Protein AF-0000000083566100 (afdb_homodimer)

Radius of gyration: 30.52 Å; Cα contacts (8 Å, |Δi|>4): 3739; chains: 2; bounding box: 92×75×62 Å

Sequence (1078 aa):
MADPGVCPSIDEHLEPDADRATEAFQSAIDACADAGGGTVVVPSGEYEIGTIDLRSNVTLSLEAGATVSPAQEQSAYGDVYGPDGERPFVRAEGIENVTITGRGVFDGCGTDFHEMDEPLRGHSGESEHHPLIANAPHEARQGDDYLDPAVGTEEWPRAKSEFRPGPMFLLEDATNVRFEDVTLRDMPAWTISLHDCDDVGVHGVTIDNHMRIPNCDGISIMNSRDVRISDCSIRSCDDSITIGTRAESDGETTGVTVTNCTLASAACAIKFGSETYAPIRDCVFENCVIRDSNRGLGIQHRDAGDLENVLFSNIVVKTGLLPGPWWGKAEPIYVTSVPRDEETDLGRIRNVRFSNIVARSENGALVYAHEDADVAAVTLENVRVEIKDSPHADRVGGNVDLQPTAVEAPIAEREIAGIDCEGVRDLELRDIALEWGIDLPAYYANGIRCTDIEDLEIDGFSGRQAHEGANNAAVALRGVRTVSIRNSRARAGTGTFCSIEGTADERLFAGNDLADAETAIDSEGEYGFREYGNVPPAQMADPGVCPSIDEHLEPDADRATEAFQSAIDACADAGGGTVVVPSGEYEIGTIDLRSNVTLSLEAGATVSPAQEQSAYGDVYGPDGERPFVRAEGIENVTITGRGVFDGCGTDFHEMDEPLRGHSGESEHHPLIANAPHEARQGDDYLDPAVGTEEWPRAKSEFRPGPMFLLEDATNVRFEDVTLRDMPAWTISLHDCDDVGVHGVTIDNHMRIPNCDGISIMNSRDVRISDCSIRSCDDSITIGTRAESDGETTGVTVTNCTLASAACAIKFGSETYAPIRDCVFENCVIRDSNRGLGIQHRDAGDLENVLFSNIVVKTGLLPGPWWGKAEPIYVTSVPRDEETDLGRIRNVRFSNIVARSENGALVYAHEDADVAAVTLENVRVEIKDSPHADRVGGNVDLQPTAVEAPIAEREIAGIDCEGVRDLELRDIALEWGIDLPAYYANGIRCTDIEDLEIDGFSGRQAHEGANNAAVALRGVRTVSIRNSRARAGTGTFCSIEGTADERLFAGNDLADAETAIDSEGEYGFREYGNVPPAQ

Organism: NCBI:txid148449

Structure (mmCIF, N/CA/C/O backbone):
data_AF-0000000083566100-model_v1
#
loop_
_entity.id
_entity.type
_entity.pdbx_description
1 polymer 'Glycosyl hydrolase family 28'
#
loop_
_atom_site.group_PDB
_atom_site.id
_atom_site.type_symbol
_atom_site.label_atom_id
_atom_site.label_alt_id
_atom_site.label_comp_id
_atom_site.label_asym_id
_atom_site.label_entity_id
_atom_site.label_seq_id
_atom_site.pdbx_PDB_ins_code
_atom_site.Cartn_x
_atom_site.Cartn_y
_atom_site.Cartn_z
_atom_site.occupancy
_atom_site.B_iso_or_equiv
_atom_site.auth_seq_id
_atom_site.auth_comp_id
_atom_site.auth_asym_id
_atom_site.auth_atom_id
_atom_site.pdbx_PDB_model_num
ATOM 1 N N . MET A 1 1 ? -37.375 9.344 20.625 1 26.23 1 MET A N 1
ATOM 2 C CA . MET A 1 1 ? -36.562 9.805 19.516 1 26.23 1 MET A CA 1
ATOM 3 C C . MET A 1 1 ? -36 11.203 19.781 1 26.23 1 MET A C 1
ATOM 5 O O . MET A 1 1 ? -36.781 12.133 20.031 1 26.23 1 MET A O 1
ATOM 9 N N . ALA A 1 2 ? -34.844 11.32 20.266 1 33.25 2 ALA A N 1
ATOM 10 C CA . ALA A 1 2 ? -34.344 12.633 20.688 1 33.25 2 ALA A CA 1
ATOM 11 C C . ALA A 1 2 ? -34.469 13.648 19.562 1 33.25 2 ALA A C 1
ATOM 13 O O . ALA A 1 2 ? -34.406 13.289 18.375 1 33.25 2 ALA A O 1
ATOM 14 N N . ASP A 1 3 ? -35.062 14.617 19.656 1 38.72 3 ASP A N 1
ATOM 15 C CA . ASP A 1 3 ? -35.062 15.711 18.688 1 38.72 3 ASP A CA 1
ATOM 16 C C . ASP A 1 3 ? -33.688 15.828 18.031 1 38.72 3 ASP A C 1
ATOM 18 O O . ASP A 1 3 ? -32.656 15.977 18.703 1 38.72 3 ASP A O 1
ATOM 22 N N . PRO A 1 4 ? -33.406 15.195 16.875 1 50.5 4 PRO A N 1
ATOM 23 C CA . PRO A 1 4 ? -32.062 15.297 16.281 1 50.5 4 PRO A CA 1
ATOM 24 C C . PRO A 1 4 ? -31.438 16.688 16.453 1 50.5 4 PRO A C 1
ATOM 26 O O . PRO A 1 4 ? -32 17.672 15.945 1 50.5 4 PRO A O 1
ATOM 29 N N . GLY A 1 5 ? -31.078 17 17.594 1 54.94 5 GLY A N 1
ATOM 30 C CA . GLY A 1 5 ? -30.594 18.344 17.891 1 54.94 5 GLY A CA 1
ATOM 31 C C . GLY A 1 5 ? -29.5 18.812 16.953 1 54.94 5 GLY A C 1
ATOM 32 O O . GLY A 1 5 ? -28.797 18 16.359 1 54.94 5 GLY A O 1
ATOM 33 N N . VAL A 1 6 ? -29.734 19.953 16.188 1 70.31 6 VAL A N 1
ATOM 34 C CA . VAL A 1 6 ? -28.812 20.672 15.328 1 70.31 6 VAL A CA 1
ATOM 35 C C . VAL A 1 6 ? -27.547 21.031 16.109 1 70.31 6 VAL A C 1
ATOM 37 O O . VAL A 1 6 ? -27.625 21.531 17.234 1 70.31 6 VAL A O 1
ATOM 40 N N . CYS A 1 7 ? -26.484 20.438 15.719 1 85.62 7 CYS A N 1
ATOM 41 C CA . CYS A 1 7 ? -25.219 20.844 16.297 1 85.62 7 CYS A CA 1
ATOM 42 C C . CYS A 1 7 ? -25.047 22.359 16.25 1 85.62 7 CYS A C 1
ATOM 44 O O . CYS A 1 7 ? -25.344 23 15.234 1 85.62 7 CYS A O 1
ATOM 46 N N . PRO A 1 8 ? -24.625 22.906 17.359 1 83.12 8 PRO A N 1
ATOM 47 C CA . PRO A 1 8 ? -24.453 24.359 17.391 1 83.12 8 PRO A CA 1
ATOM 48 C C . PRO A 1 8 ? -23.203 24.828 16.656 1 83.12 8 PRO A C 1
ATOM 50 O O . PRO A 1 8 ? -22.281 24.031 16.438 1 83.12 8 PRO A O 1
ATOM 53 N N . SER A 1 9 ? -23.328 26.047 16.234 1 87.25 9 SER A N 1
ATOM 54 C CA . SER A 1 9 ? -22.109 26.75 15.828 1 87.25 9 SER A CA 1
ATOM 55 C C . SER A 1 9 ? -21.344 27.266 17.031 1 87.25 9 SER A C 1
ATOM 57 O O . SER A 1 9 ? -21.922 27.562 18.078 1 87.25 9 SER A O 1
ATOM 59 N N . ILE A 1 10 ? -20.078 27.391 16.875 1 88.38 10 ILE A N 1
ATOM 60 C CA . ILE A 1 10 ? -19.219 27.766 18 1 88.38 10 ILE A CA 1
ATOM 61 C C . ILE A 1 10 ? -19.609 29.156 18.5 1 88.38 10 ILE A C 1
ATOM 63 O O . ILE A 1 10 ? -19.578 29.422 19.703 1 88.38 10 ILE A O 1
ATOM 67 N N . ASP A 1 11 ? -20.031 29.969 17.531 1 84.19 11 ASP A N 1
ATOM 68 C CA . ASP A 1 11 ? -20.328 31.359 17.891 1 84.19 11 ASP A CA 1
ATOM 69 C C . ASP A 1 11 ? -21.547 31.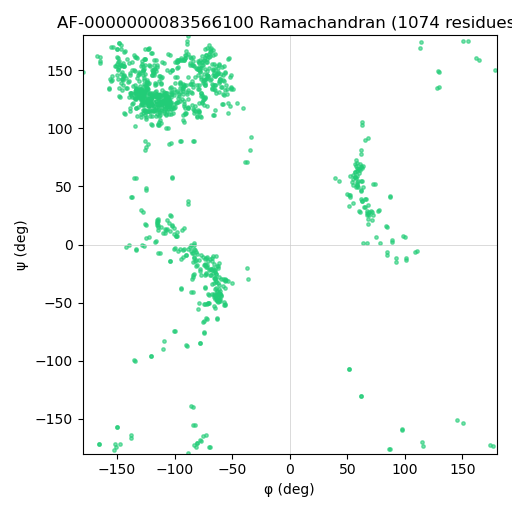422 18.812 1 84.19 11 ASP A C 1
ATOM 71 O O . ASP A 1 11 ? -21.688 32.375 19.594 1 84.19 11 ASP A O 1
ATOM 75 N N . GLU A 1 12 ? -22.328 30.422 18.766 1 83.94 12 GLU A N 1
ATOM 76 C CA . GLU A 1 12 ? -23.516 30.375 19.625 1 83.94 12 GLU A CA 1
ATOM 77 C C . GLU A 1 12 ? -23.125 30.109 21.062 1 83.94 12 GLU A C 1
ATOM 79 O O . GLU A 1 12 ? -23.922 30.344 21.984 1 83.94 12 GLU A O 1
ATOM 84 N N . HIS A 1 13 ? -21.859 29.719 21.266 1 84.25 13 HIS A N 1
ATOM 85 C CA . HIS A 1 13 ? -21.422 29.359 22.609 1 84.25 13 HIS A CA 1
ATOM 86 C C . HIS A 1 13 ? -20.328 30.297 23.109 1 84.25 13 HIS A C 1
ATOM 88 O O . HIS A 1 13 ? -19.781 30.094 24.203 1 84.25 13 HIS A O 1
ATOM 94 N N . LEU A 1 14 ? -20.016 31.266 22.281 1 85.44 14 LEU A N 1
ATOM 95 C CA . LEU A 1 14 ? -19 32.219 22.703 1 85.44 14 LEU A CA 1
ATOM 96 C C . LEU A 1 14 ? -19.547 33.156 23.766 1 85.44 14 LEU A C 1
ATOM 98 O O . LEU A 1 14 ? -20.609 33.75 23.594 1 85.44 14 LEU A O 1
ATOM 102 N N . GLU A 1 15 ? -18.844 33.219 24.859 1 82.94 15 GLU A N 1
ATOM 103 C CA . GLU A 1 15 ? -19.188 34.188 25.875 1 82.94 15 GLU A CA 1
ATOM 104 C C . GLU A 1 15 ? -18.469 35.5 25.625 1 82.94 15 GLU A C 1
ATOM 106 O O . GLU A 1 15 ? -17.266 35.531 25.375 1 82.94 15 GLU A O 1
ATOM 111 N N . PRO A 1 16 ? -19.203 36.562 25.625 1 73.81 16 PRO A N 1
ATOM 112 C CA . PRO A 1 16 ? -18.641 37.875 25.328 1 73.81 16 PRO A CA 1
ATOM 113 C C . PRO A 1 16 ? -17.438 38.219 26.203 1 73.81 16 PRO A C 1
ATOM 115 O O . PRO A 1 16 ? -16.484 38.812 25.734 1 73.81 16 PRO A O 1
ATOM 118 N N . ASP A 1 17 ? -17.438 37.719 27.438 1 74.19 17 ASP A N 1
ATOM 119 C CA . ASP A 1 17 ? -16.375 38.156 28.359 1 74.19 17 ASP A CA 1
ATOM 120 C C . ASP A 1 17 ? -15.281 37.094 28.453 1 74.19 17 ASP A C 1
ATOM 122 O O . ASP A 1 17 ? -14.328 37.25 29.219 1 74.19 17 ASP A O 1
ATOM 126 N N . ALA A 1 18 ? -15.445 36.188 27.594 1 78 18 ALA A N 1
ATOM 127 C CA . ALA A 1 18 ? -14.461 35.125 27.719 1 78 18 ALA A CA 1
ATOM 128 C C . ALA A 1 18 ? -13.172 35.5 26.984 1 78 18 ALA A C 1
ATOM 130 O O . ALA A 1 18 ? -13.211 36 25.859 1 78 18 ALA A O 1
ATOM 131 N N . ASP A 1 19 ? -12.039 35.219 27.594 1 80.69 19 ASP A N 1
ATOM 132 C CA . ASP A 1 19 ? -10.727 35.5 27 1 80.69 19 ASP A CA 1
ATOM 133 C C . ASP A 1 19 ? -10.383 34.469 25.938 1 80.69 19 ASP A C 1
ATOM 135 O O . ASP A 1 19 ? -9.625 34.75 25 1 80.69 19 ASP A O 1
ATOM 139 N N . ARG A 1 20 ? -10.992 33.312 26.141 1 92.44 20 ARG A N 1
ATOM 140 C CA . ARG A 1 20 ? -10.695 32.219 25.234 1 92.44 20 ARG A CA 1
ATOM 141 C C . ARG A 1 20 ? -11.969 31.516 24.797 1 92.44 20 ARG A C 1
ATOM 143 O O . ARG A 1 20 ? -13.023 31.672 25.406 1 92.44 20 ARG A O 1
ATOM 150 N N . ALA A 1 21 ? -11.773 30.812 23.703 1 95.69 21 ALA A N 1
ATOM 151 C CA . ALA A 1 21 ? -12.945 30.141 23.141 1 95.69 21 ALA A CA 1
ATOM 152 C C . ALA A 1 21 ? -12.992 28.672 23.578 1 95.69 21 ALA A C 1
ATOM 154 O O . ALA A 1 21 ? -13.805 27.891 23.062 1 95.69 21 ALA A O 1
ATOM 155 N N . THR A 1 22 ? -12.156 28.312 24.516 1 95.44 22 THR A N 1
ATOM 156 C CA . THR A 1 22 ? -12.023 26.906 24.906 1 95.44 22 THR A CA 1
ATOM 157 C C . THR A 1 22 ? -13.375 26.344 25.344 1 95.44 22 THR A C 1
ATOM 159 O O . THR A 1 22 ? -13.797 25.297 24.844 1 95.44 22 THR A O 1
ATOM 162 N N . GLU A 1 23 ? -14.039 27.047 26.203 1 94.94 23 GLU A N 1
ATOM 163 C CA . GLU A 1 23 ? -15.305 26.562 26.734 1 94.94 23 GLU A CA 1
ATOM 164 C C . GLU A 1 23 ? -16.375 26.516 25.656 1 94.94 23 GLU A C 1
ATOM 166 O O . GLU A 1 23 ? -17.234 25.625 25.641 1 94.94 23 GLU A O 1
ATOM 171 N N . ALA A 1 24 ? -16.297 27.438 24.766 1 95.56 24 ALA A N 1
ATOM 172 C CA . ALA A 1 24 ? -17.266 27.469 23.672 1 95.56 24 ALA A CA 1
ATOM 173 C C . ALA A 1 24 ? -17.094 26.25 22.766 1 95.56 24 ALA A C 1
ATOM 175 O O . ALA A 1 24 ? -18.078 25.609 22.375 1 95.56 24 ALA A O 1
ATOM 176 N N . PHE A 1 25 ? -15.914 25.969 22.453 1 96.94 25 PHE A N 1
ATOM 177 C CA . PHE A 1 25 ? -15.641 24.797 21.625 1 96.94 25 PHE A CA 1
ATOM 178 C C . PHE A 1 25 ? -16.109 23.516 22.328 1 96.94 25 PHE A C 1
ATOM 180 O O . PHE A 1 25 ? -16.844 22.719 21.75 1 96.94 25 PHE A O 1
ATOM 187 N N . GLN A 1 26 ? -15.711 23.406 23.594 1 96.44 26 GLN A N 1
ATOM 188 C CA . GLN A 1 26 ? -16.016 22.172 24.312 1 96.44 26 GLN A CA 1
ATOM 189 C C . GLN A 1 26 ? -17.531 22 24.469 1 96.44 26 GLN A C 1
ATOM 191 O O . GLN A 1 26 ? -18.047 20.891 24.281 1 96.44 26 GLN A O 1
ATOM 196 N N . SER A 1 27 ? -18.172 23.047 24.797 1 95.81 27 SER A N 1
ATOM 197 C CA . SER A 1 27 ? -19.609 22.984 25 1 95.81 27 SER A CA 1
ATOM 198 C C . SER A 1 27 ? -20.344 22.641 23.703 1 95.81 27 SER A C 1
ATOM 200 O O . SER A 1 27 ? -21.312 21.875 23.719 1 95.81 27 SER A O 1
ATOM 202 N N . ALA A 1 28 ? -19.859 23.188 22.625 1 96.06 28 ALA A N 1
ATOM 203 C CA . ALA A 1 28 ? -20.469 22.906 21.344 1 96.06 28 ALA A CA 1
ATOM 204 C C . ALA A 1 28 ? -20.266 21.453 20.938 1 96.06 28 ALA A C 1
ATOM 206 O O . ALA A 1 28 ? -21.188 20.781 20.469 1 96.06 28 ALA A O 1
ATOM 207 N N . ILE A 1 29 ? -19.109 20.953 21.141 1 97.19 29 ILE A N 1
ATOM 208 C CA . ILE A 1 29 ? -18.781 19.562 20.828 1 97.19 29 ILE A CA 1
ATOM 209 C C . ILE A 1 29 ? -19.609 18.625 21.703 1 97.19 29 ILE A C 1
ATOM 211 O O . ILE A 1 29 ? -20.203 17.672 21.188 1 97.19 29 ILE A O 1
ATOM 215 N N . ASP A 1 30 ? -19.656 18.953 22.984 1 96.88 30 ASP A N 1
ATOM 216 C CA . ASP A 1 30 ? -20.422 18.141 23.906 1 96.88 30 ASP A CA 1
ATOM 217 C C . ASP A 1 30 ? -21.906 18.125 23.547 1 96.88 30 ASP A C 1
ATOM 219 O O . ASP A 1 30 ? -22.531 17.062 23.516 1 96.88 30 ASP A O 1
ATOM 223 N N . ALA A 1 31 ? -22.391 19.297 23.25 1 95.62 31 ALA A N 1
ATOM 224 C CA . ALA A 1 31 ? -23.812 19.406 22.906 1 95.62 31 ALA A CA 1
ATOM 225 C C . ALA A 1 31 ? -24.125 18.594 21.641 1 95.62 31 ALA A C 1
ATOM 227 O O . ALA A 1 31 ? -25.141 17.922 21.562 1 95.62 31 ALA A O 1
ATOM 228 N N . CYS A 1 32 ? -23.25 18.734 20.719 1 95.88 32 CYS A N 1
ATOM 229 C CA . CYS A 1 32 ? -23.422 18.016 19.469 1 95.88 32 CYS A CA 1
ATOM 230 C C . CYS A 1 32 ? -23.406 16.5 19.703 1 95.88 32 CYS A C 1
ATOM 232 O O . CYS A 1 32 ? -24.281 15.781 19.219 1 95.88 32 CYS A O 1
ATOM 234 N N . ALA A 1 33 ? -22.406 16.016 20.422 1 96.12 33 ALA A N 1
ATOM 235 C CA . ALA A 1 33 ? -22.297 14.586 20.703 1 96.12 33 ALA A CA 1
ATOM 236 C C . ALA A 1 33 ? -23.516 14.078 21.484 1 96.12 33 ALA A C 1
ATOM 238 O O . ALA A 1 33 ? -24.031 13.008 21.188 1 96.12 33 ALA A O 1
ATOM 239 N N . ASP A 1 34 ? -23.938 14.875 22.469 1 95.25 34 ASP A N 1
ATOM 240 C CA . ASP A 1 34 ? -25.078 14.5 23.297 1 95.25 34 ASP A CA 1
ATOM 241 C C . ASP A 1 34 ? -26.359 14.422 22.469 1 95.25 34 ASP A C 1
ATOM 243 O O . ASP A 1 34 ? -27.281 13.688 22.797 1 95.25 34 ASP A O 1
ATOM 247 N N . ALA A 1 35 ? -26.312 15.18 21.391 1 93.44 35 ALA A N 1
ATOM 248 C CA . ALA A 1 35 ? -27.484 15.203 20.5 1 93.44 35 ALA A CA 1
ATOM 249 C C . ALA A 1 35 ? -27.422 14.062 19.484 1 93.44 35 ALA A C 1
ATOM 251 O O . ALA A 1 35 ? -28.281 13.953 18.625 1 93.44 35 ALA A O 1
ATOM 252 N N . GLY A 1 36 ? -26.406 13.289 19.531 1 93.5 36 GLY A N 1
ATOM 253 C CA . GLY A 1 36 ? -26.297 12.133 18.656 1 93.5 36 GLY A CA 1
ATOM 254 C C . GLY A 1 36 ? -25.25 12.305 17.562 1 93.5 36 GLY A C 1
ATOM 255 O O . GLY A 1 36 ? -25.031 11.391 16.766 1 93.5 36 GLY A O 1
ATOM 256 N N . GLY A 1 37 ? -24.703 13.531 17.5 1 94.75 37 GLY A N 1
ATOM 257 C CA . GLY A 1 37 ? -23.641 13.789 16.531 1 94.75 37 GLY A CA 1
ATOM 258 C C . GLY A 1 37 ? -24.047 14.773 15.453 1 94.75 37 GLY A C 1
ATOM 259 O O . GLY A 1 37 ? -25.203 15.219 15.414 1 94.75 37 GLY A O 1
ATOM 260 N N . GLY A 1 38 ? -23.109 15.133 14.641 1 94.94 38 GLY A N 1
ATOM 261 C CA . GLY A 1 38 ? -23.344 16.109 13.594 1 94.94 38 GLY A CA 1
ATOM 262 C C . GLY A 1 38 ? -22.141 17 13.328 1 94.94 38 GLY A C 1
ATOM 263 O O . GLY A 1 38 ? -21 16.547 13.406 1 94.94 38 GLY A O 1
ATOM 264 N N . THR A 1 39 ? -22.484 18.266 12.852 1 95.12 39 THR A N 1
ATOM 265 C CA . THR A 1 39 ? -21.422 19.172 12.461 1 95.12 39 THR A CA 1
ATOM 266 C C . THR A 1 39 ? -21.406 20.406 13.344 1 95.12 39 THR A C 1
ATOM 268 O O . THR A 1 39 ? -22.406 21.125 13.438 1 95.12 39 THR A O 1
ATOM 271 N N . VAL A 1 40 ? -20.328 20.531 14.023 1 96.38 40 VAL A N 1
ATOM 272 C CA . VAL A 1 40 ? -20.062 21.797 14.719 1 96.38 40 VAL A CA 1
ATOM 273 C C . VAL A 1 40 ? -19.328 22.75 13.781 1 96.38 40 VAL A C 1
ATOM 275 O O . VAL A 1 40 ? -18.219 22.484 13.344 1 96.38 40 VAL A O 1
ATOM 278 N N . VAL A 1 41 ? -19.938 23.859 13.508 1 96.69 41 VAL A N 1
ATOM 279 C CA . VAL A 1 41 ? -19.375 24.828 12.578 1 96.69 41 VAL A CA 1
ATOM 280 C C . VAL A 1 41 ? -18.547 25.859 13.336 1 96.69 41 VAL A C 1
ATOM 282 O O . VAL A 1 41 ? -18.953 26.344 14.398 1 96.69 41 VAL A O 1
ATOM 285 N N . VAL A 1 42 ? -17.375 26.156 12.844 1 97.06 42 VAL A N 1
ATOM 286 C CA . VAL A 1 42 ? -16.547 27.266 13.312 1 97.06 42 VAL A CA 1
ATOM 287 C C . VAL A 1 42 ? -16.578 28.406 12.289 1 97.06 42 VAL A C 1
ATOM 289 O O . VAL A 1 42 ? -15.836 28.375 11.305 1 97.06 42 VAL A O 1
ATOM 292 N N . PRO A 1 43 ? -17.359 29.359 12.562 1 96.62 43 PRO A N 1
ATOM 293 C CA . PRO A 1 43 ? -17.469 30.453 11.586 1 96.62 43 PRO A CA 1
ATOM 294 C C . PRO A 1 43 ? -16.203 31.281 11.484 1 96.62 43 PRO A C 1
ATOM 296 O O . PRO A 1 43 ? -15.289 31.156 12.312 1 96.62 43 PRO A O 1
ATOM 299 N N . SER A 1 44 ? -16.188 32.156 10.43 1 96.38 44 SER A N 1
ATOM 300 C CA . SER A 1 44 ? -15.055 33.062 10.258 1 96.38 44 SER A CA 1
ATOM 301 C C . SER A 1 44 ? -14.805 33.875 11.523 1 96.38 44 SER A C 1
ATOM 303 O O . SER A 1 44 ? -15.742 34.312 12.18 1 96.38 44 SER A O 1
ATOM 305 N N . GLY A 1 45 ? -13.562 33.938 11.883 1 95.75 45 GLY A N 1
ATOM 306 C CA . GLY A 1 45 ? -13.164 34.625 13.102 1 95.75 45 GLY A CA 1
ATOM 307 C C . GLY A 1 45 ? -11.875 34.125 13.688 1 95.75 45 GLY A C 1
ATOM 308 O O . GLY A 1 45 ? -11.234 33.219 13.109 1 95.75 45 GLY A O 1
ATOM 309 N N . GLU A 1 46 ? -11.469 34.812 14.727 1 95.75 46 GLU A N 1
ATOM 310 C CA . GLU A 1 46 ? -10.281 34.406 15.469 1 95.75 46 GLU A CA 1
ATOM 311 C C . GLU A 1 46 ? -10.664 33.75 16.797 1 95.75 46 GLU A C 1
ATOM 313 O O . GLU A 1 46 ? -11.398 34.344 17.594 1 95.75 46 GLU A O 1
ATOM 318 N N . TYR A 1 47 ? -10.141 32.562 17 1 96.69 47 TYR A N 1
ATOM 319 C CA . TYR A 1 47 ? -10.469 31.797 18.203 1 96.69 47 TYR A CA 1
ATOM 320 C C . TYR A 1 47 ? -9.203 31.328 18.906 1 96.69 47 TYR A C 1
ATOM 322 O O . TYR A 1 47 ? -8.336 30.703 18.297 1 96.69 47 TYR A O 1
ATOM 330 N N . GLU A 1 48 ? -9.109 31.672 20.172 1 96.5 48 GLU A N 1
ATOM 331 C CA . GLU A 1 48 ? -8.023 31.156 21 1 96.5 48 GLU A CA 1
ATOM 332 C C . GLU A 1 48 ? -8.516 30.031 21.922 1 96.5 48 GLU A C 1
ATOM 334 O O . GLU A 1 48 ? -9.531 30.172 22.594 1 96.5 48 GLU A O 1
ATOM 339 N N . ILE A 1 49 ? -7.77 28.906 21.875 1 96.81 49 ILE A N 1
ATOM 340 C CA . ILE A 1 49 ? -8.234 27.797 22.703 1 96.81 49 ILE A CA 1
ATOM 341 C C . ILE A 1 49 ? -7.051 27.188 23.453 1 96.81 49 ILE A C 1
ATOM 343 O O . ILE A 1 49 ? -5.906 27.297 23.016 1 96.81 49 ILE A O 1
ATOM 347 N N . GLY A 1 50 ? -7.34 26.641 24.672 1 96.31 50 GLY A N 1
ATOM 348 C CA . GLY A 1 50 ? -6.488 25.609 25.25 1 96.31 50 GLY A CA 1
ATOM 349 C C . GLY A 1 50 ? -6.832 24.203 24.75 1 96.31 50 GLY A C 1
ATOM 350 O O . GLY A 1 50 ? -7.141 24.016 23.578 1 96.31 50 GLY A O 1
ATOM 351 N N . THR A 1 51 ? -6.793 23.219 25.703 1 96.88 51 THR A N 1
ATOM 352 C CA . THR A 1 51 ? -7.09 21.859 25.297 1 96.88 51 THR A CA 1
ATOM 353 C C . THR A 1 51 ? -8.594 21.656 25.125 1 96.88 51 THR A C 1
ATOM 355 O O . THR A 1 51 ? -9.383 22.062 25.984 1 96.88 51 THR A O 1
ATOM 358 N N . ILE A 1 52 ? -8.961 21.125 24.047 1 96.75 52 ILE A N 1
ATOM 359 C CA . ILE A 1 52 ? -10.336 20.641 23.891 1 96.75 52 ILE A CA 1
ATOM 360 C C . ILE A 1 52 ? -10.328 19.156 23.562 1 96.75 52 ILE A C 1
ATOM 362 O O . ILE A 1 52 ? -9.359 18.641 23.016 1 96.75 52 ILE A O 1
ATOM 366 N N . ASP A 1 53 ? -11.406 18.469 23.906 1 97.38 53 ASP A N 1
ATOM 367 C CA . ASP A 1 53 ? -11.562 17.031 23.672 1 97.38 53 ASP A CA 1
ATOM 368 C C . ASP A 1 53 ? -12.656 16.766 22.641 1 97.38 53 ASP A C 1
ATOM 370 O O . ASP A 1 53 ? -13.812 17.172 22.844 1 97.38 53 ASP A O 1
ATOM 374 N N . LEU A 1 54 ? -12.297 16.094 21.609 1 9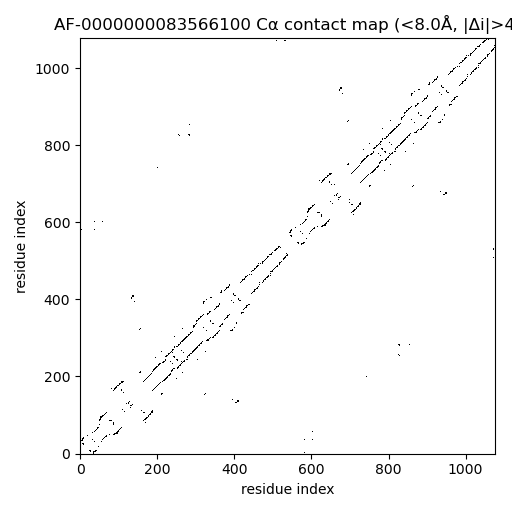7.88 54 LEU A N 1
ATOM 375 C CA . LEU A 1 54 ? -13.281 15.672 20.625 1 97.88 54 LEU A CA 1
ATOM 376 C C . LEU A 1 54 ? -14.141 14.531 21.172 1 97.88 54 LEU A C 1
ATOM 378 O O . LEU A 1 54 ? -13.75 13.852 22.125 1 97.88 54 LEU A O 1
ATOM 382 N N . ARG A 1 55 ? -15.266 14.352 20.484 1 97.75 55 ARG A N 1
ATOM 383 C CA . ARG A 1 55 ? -16.188 13.273 20.828 1 97.75 55 ARG A CA 1
ATOM 384 C C . ARG A 1 55 ? -16.625 12.516 19.578 1 97.75 55 ARG A C 1
ATOM 386 O O . ARG A 1 55 ? -16.531 13.031 18.469 1 97.75 55 ARG A O 1
ATOM 393 N N . SER A 1 56 ? -17.125 11.297 19.875 1 97.81 56 SER A N 1
ATOM 394 C CA . SER A 1 56 ? -17.562 10.445 18.781 1 97.81 56 SER A CA 1
ATOM 395 C C . SER A 1 56 ? -18.688 11.109 17.969 1 97.81 56 SER A C 1
ATOM 397 O O . SER A 1 56 ? -19.516 11.812 18.531 1 97.81 56 SER A O 1
ATOM 399 N N . ASN A 1 57 ? -18.641 10.938 16.656 1 97.38 57 ASN A N 1
ATOM 400 C CA . ASN A 1 57 ? -19.688 11.352 15.719 1 97.38 57 ASN A CA 1
ATOM 401 C C . ASN A 1 57 ? -19.75 12.867 15.586 1 97.38 57 ASN A C 1
ATOM 403 O O . ASN A 1 57 ? -20.797 13.43 15.305 1 97.38 57 ASN A O 1
ATOM 407 N N . VAL A 1 58 ? -18.625 13.5 15.781 1 96.81 58 VAL A N 1
ATOM 408 C CA . VAL A 1 58 ? -18.609 14.953 15.633 1 96.81 58 VAL A CA 1
ATOM 409 C C . VAL A 1 58 ? -17.719 15.344 14.461 1 96.81 58 VAL A C 1
ATOM 411 O O . VAL A 1 58 ? -16.594 14.844 14.336 1 96.81 58 VAL A O 1
ATOM 414 N N . THR A 1 59 ? -18.25 16.141 13.602 1 97.06 59 THR A N 1
ATOM 415 C CA . THR A 1 59 ? -17.484 16.828 12.57 1 97.06 59 THR A CA 1
ATOM 416 C C . THR A 1 59 ? -17.219 18.281 12.969 1 97.06 59 THR A C 1
ATOM 418 O O . THR A 1 59 ? -18.172 19.031 13.234 1 97.06 59 THR A O 1
ATOM 421 N N . LEU A 1 60 ? -16 18.578 13.109 1 97.5 60 LEU A N 1
ATOM 422 C CA . LEU A 1 60 ? -15.617 19.969 13.305 1 97.5 60 LEU A CA 1
ATOM 423 C C . LEU A 1 60 ? -15.289 20.641 11.977 1 97.5 60 LEU A C 1
ATOM 425 O O . LEU A 1 60 ? -14.266 20.328 11.352 1 97.5 60 LEU A O 1
ATOM 429 N N . SER A 1 61 ? -16.125 21.609 11.531 1 97.56 61 SER A N 1
ATOM 430 C CA . SER A 1 61 ? -16 22.219 10.219 1 97.56 61 SER A CA 1
ATOM 431 C C . SER A 1 61 ? -15.586 23.688 10.328 1 97.56 61 SER A C 1
ATOM 433 O O . SER A 1 61 ? -16.375 24.531 10.758 1 97.56 61 SER A O 1
ATOM 435 N N . LEU A 1 62 ? -14.414 23.984 9.867 1 98.19 62 LEU A N 1
ATOM 436 C CA . LEU A 1 62 ? -13.93 25.359 9.891 1 98.19 62 LEU A CA 1
ATOM 437 C C . LEU A 1 62 ? -14.273 26.094 8.594 1 98.19 62 LEU A C 1
ATOM 439 O O . LEU A 1 62 ? -13.836 25.688 7.516 1 98.19 62 LEU A O 1
ATOM 443 N N . GLU A 1 63 ? -14.938 27.156 8.734 1 96.94 63 GLU A N 1
ATOM 444 C CA . GLU A 1 63 ? -15.242 27.969 7.559 1 96.94 63 GLU A CA 1
ATOM 445 C C . GLU A 1 63 ? -14.023 28.766 7.102 1 96.94 63 GLU A C 1
ATOM 447 O O . GLU A 1 63 ? -13.133 29.062 7.902 1 96.94 63 GLU A O 1
ATOM 452 N N . ALA A 1 64 ? -14.062 29.141 5.805 1 97.31 64 ALA A N 1
ATOM 453 C CA . ALA A 1 64 ? -13.016 30.047 5.32 1 97.31 64 ALA A CA 1
ATOM 454 C C . ALA A 1 64 ? -12.984 31.328 6.137 1 97.31 64 ALA A C 1
ATOM 456 O O . ALA A 1 64 ? -14.023 31.938 6.395 1 97.31 64 ALA A O 1
ATOM 457 N N . GLY A 1 65 ? -11.836 31.656 6.586 1 97.62 65 GLY A N 1
ATOM 458 C CA . GLY A 1 65 ? -11.68 32.844 7.402 1 97.62 65 GLY A CA 1
ATOM 459 C C . GLY A 1 65 ? -11.578 32.531 8.883 1 97.62 65 GLY A C 1
ATOM 460 O O . GLY A 1 65 ? -11.227 33.406 9.68 1 97.62 65 GLY A O 1
ATOM 461 N N . ALA A 1 66 ? -11.883 31.281 9.234 1 97.81 66 ALA A N 1
ATOM 462 C CA . ALA A 1 66 ? -11.711 30.891 10.633 1 97.81 66 ALA A CA 1
ATOM 463 C C . ALA A 1 66 ? -10.25 30.578 10.945 1 97.81 66 ALA A C 1
ATOM 465 O O . ALA A 1 66 ? -9.578 29.891 10.164 1 97.81 66 ALA A O 1
ATOM 466 N N . THR A 1 67 ? -9.766 31.109 12.062 1 98.19 67 THR A N 1
ATOM 467 C CA . THR A 1 67 ? -8.438 30.766 12.562 1 98.19 67 THR A CA 1
ATOM 468 C C . THR A 1 67 ? -8.508 30.359 14.031 1 98.19 67 THR A C 1
ATOM 470 O O . THR A 1 67 ? -9.008 31.125 14.867 1 98.19 67 THR A O 1
ATOM 473 N N . VAL A 1 68 ? -8.102 29.203 14.344 1 98.06 68 VAL A N 1
ATOM 474 C CA . VAL A 1 68 ? -8.008 28.703 15.711 1 98.06 68 VAL A CA 1
ATOM 475 C C . VAL A 1 68 ? -6.547 28.656 16.156 1 98.06 68 VAL A C 1
ATOM 477 O O . VAL A 1 68 ? -5.711 28.047 15.492 1 98.06 68 VAL A O 1
ATOM 480 N N . SER A 1 69 ? -6.23 29.328 17.234 1 97.31 69 SER A N 1
ATOM 481 C CA . SER A 1 69 ? -4.855 29.438 17.719 1 97.31 69 SER A CA 1
ATOM 482 C C . SER A 1 69 ? -4.754 29.047 19.188 1 97.31 69 SER A C 1
ATOM 484 O O . SER A 1 69 ? -5.762 28.984 19.891 1 97.31 69 SER A O 1
ATOM 486 N N . PRO A 1 70 ? -3.545 28.672 19.609 1 95.88 70 PRO A N 1
ATOM 487 C CA . PRO A 1 70 ? -3.375 28.219 20.984 1 95.88 70 PRO A CA 1
ATOM 488 C C . PRO A 1 70 ? -3.352 29.375 21.984 1 95.88 70 PRO A C 1
ATOM 490 O O . PRO A 1 70 ? -2.855 30.453 21.672 1 95.88 70 PRO A O 1
ATOM 493 N N . ALA A 1 71 ? -3.781 29.078 23.188 1 95.38 71 ALA A N 1
ATOM 494 C CA . ALA A 1 71 ? -3.578 29.969 24.344 1 95.38 71 ALA A CA 1
ATOM 495 C C . ALA A 1 71 ? -2.098 30.078 24.688 1 95.38 71 ALA A C 1
ATOM 497 O O . ALA A 1 71 ? -1.337 29.125 24.516 1 95.38 71 ALA A O 1
ATOM 498 N N . GLN A 1 72 ? -1.777 31.219 25.219 1 91.94 72 GLN A N 1
ATOM 499 C CA . GLN A 1 72 ? -0.376 31.469 25.531 1 91.94 72 GLN A CA 1
ATOM 500 C C . GLN A 1 72 ? 0.007 30.875 26.891 1 91.94 72 GLN A C 1
ATOM 502 O O . GLN A 1 72 ? 1.166 30.516 27.109 1 91.94 72 GLN A O 1
ATOM 507 N N . GLU A 1 73 ? -0.994 30.75 27.75 1 92.19 73 GLU A N 1
ATOM 508 C CA . GLU A 1 73 ? -0.716 30.328 29.125 1 92.19 73 GLU A CA 1
ATOM 509 C C . GLU A 1 73 ? -0.862 28.828 29.281 1 92.19 73 GLU A C 1
ATOM 511 O O . GLU A 1 73 ? -1.879 28.25 28.891 1 92.19 73 GLU A O 1
ATOM 516 N N . GLN A 1 74 ? 0.075 28.266 29.938 1 92.88 74 GLN A N 1
ATOM 517 C CA . GLN A 1 74 ? 0.087 26.828 30.188 1 92.88 74 GLN A CA 1
ATOM 518 C C . GLN A 1 74 ? -1.153 26.406 30.969 1 92.88 74 GLN A C 1
ATOM 520 O O . GLN A 1 74 ? -1.643 25.281 30.797 1 92.88 74 GLN A O 1
ATOM 525 N N . SER A 1 75 ? -1.679 27.266 31.766 1 93 75 SER A N 1
ATOM 526 C CA . SER A 1 75 ? -2.805 26.953 32.625 1 93 75 SER A CA 1
ATOM 527 C C . SER A 1 75 ? -4.074 26.703 31.828 1 93 75 SER A C 1
ATOM 529 O O . SER A 1 75 ? -5.055 26.172 32.344 1 93 75 SER A O 1
ATOM 531 N N . ALA A 1 76 ? -4.008 27.047 30.562 1 94.69 76 ALA A N 1
ATOM 532 C CA . ALA A 1 76 ? -5.176 26.875 29.703 1 94.69 76 ALA A CA 1
ATOM 533 C C . ALA A 1 76 ? -5.289 25.438 29.203 1 94.69 76 ALA A C 1
ATOM 535 O O . ALA A 1 76 ? -6.316 25.047 28.641 1 94.69 76 ALA A O 1
ATOM 536 N N . TYR A 1 77 ? -4.277 24.641 29.5 1 95.19 77 TYR A N 1
ATOM 537 C CA . TYR A 1 77 ? -4.219 23.297 28.938 1 95.19 77 TYR A CA 1
ATOM 538 C C . TYR A 1 77 ? -4.434 22.25 30.031 1 95.19 77 TYR A C 1
ATOM 540 O O . TYR A 1 77 ? -4.184 22.5 31.203 1 95.19 77 TYR A O 1
ATOM 548 N N . GLY A 1 78 ? -4.883 21.062 29.594 1 90.44 78 GLY A N 1
ATOM 549 C CA . GLY A 1 78 ? -5.109 19.969 30.5 1 90.44 78 GLY A CA 1
ATOM 550 C C . GLY A 1 78 ? -3.832 19.266 30.922 1 90.44 78 GLY A C 1
ATOM 551 O O . GLY A 1 78 ? -2.732 19.766 30.672 1 90.44 78 GLY A O 1
ATOM 552 N N . ASP A 1 79 ? -4.012 18.094 31.562 1 89.19 79 ASP A N 1
ATOM 553 C CA . ASP A 1 79 ? -2.875 17.391 32.156 1 89.19 79 ASP A CA 1
ATOM 554 C C . ASP A 1 79 ? -2.451 16.203 31.297 1 89.19 79 ASP A C 1
ATOM 556 O O . ASP A 1 79 ? -1.979 15.188 31.828 1 89.19 79 ASP A O 1
ATOM 560 N N . VAL A 1 80 ? -2.719 16.266 30.078 1 87.94 80 VAL A N 1
ATOM 561 C CA . VAL A 1 80 ? -2.236 15.273 29.125 1 87.94 80 VAL A CA 1
ATOM 562 C C . VAL A 1 80 ? -1.009 15.812 28.391 1 87.94 80 VAL A C 1
ATOM 564 O O . VAL A 1 80 ? -0.945 17 28.062 1 87.94 80 VAL A O 1
ATOM 567 N N . TYR A 1 81 ? -0.124 14.898 28.141 1 84.81 81 TYR A N 1
ATOM 568 C CA . TYR A 1 81 ? 1.155 15.32 27.578 1 84.81 81 TYR A CA 1
ATOM 569 C C . TYR A 1 81 ? 1.394 14.68 26.219 1 84.81 81 TYR A C 1
ATOM 571 O O . TYR A 1 81 ? 1.049 13.508 26.016 1 84.81 81 TYR A O 1
ATOM 579 N N . GLY A 1 82 ? 2.031 15.414 25.406 1 81.88 82 GLY A N 1
ATOM 580 C CA . GLY A 1 82 ? 2.529 14.898 24.141 1 81.88 82 GLY A CA 1
ATOM 581 C C . GLY A 1 82 ? 3.826 14.125 24.281 1 81.88 82 GLY A C 1
ATOM 582 O O . GLY A 1 82 ? 4.281 13.859 25.391 1 81.88 82 GLY A O 1
ATOM 583 N N . PRO A 1 83 ? 4.41 13.797 23.141 1 76.44 83 PRO A N 1
ATOM 584 C CA . PRO A 1 83 ? 5.598 12.938 23.141 1 76.44 83 PRO A CA 1
ATOM 585 C C . PRO A 1 83 ? 6.797 13.594 23.828 1 76.44 83 PRO A C 1
ATOM 587 O O . PRO A 1 83 ? 7.637 12.898 24.406 1 76.44 83 PRO A O 1
ATOM 590 N N . ASP A 1 84 ? 6.852 14.898 23.797 1 77.12 84 ASP A N 1
ATOM 591 C CA . ASP A 1 84 ? 7.984 15.602 24.391 1 77.12 84 ASP A CA 1
ATOM 592 C C . ASP A 1 84 ? 7.543 16.453 25.578 1 77.12 84 ASP A C 1
ATOM 594 O O . ASP A 1 84 ? 8.156 17.484 25.875 1 77.12 84 ASP A O 1
ATOM 598 N N . GLY A 1 85 ? 6.402 16.125 26.156 1 81.62 85 GLY A N 1
ATOM 599 C CA . GLY A 1 85 ? 5.926 16.812 27.344 1 81.62 85 GLY A CA 1
ATOM 600 C C . GLY A 1 85 ? 5.074 18.031 27.031 1 81.62 85 GLY A C 1
ATOM 601 O O . GLY A 1 85 ? 4.641 18.734 27.938 1 81.62 85 GLY A O 1
ATOM 602 N N . GLU A 1 86 ? 4.844 18.281 25.797 1 90.06 86 GLU A N 1
ATOM 603 C CA . GLU A 1 86 ? 3.979 19.391 25.406 1 90.06 86 GLU A CA 1
ATOM 604 C C . GLU A 1 86 ? 2.516 19.094 25.719 1 90.06 86 GLU A C 1
ATOM 606 O O . GLU A 1 86 ? 2.188 17.984 26.172 1 90.06 86 GLU A O 1
ATOM 611 N N . ARG A 1 87 ? 1.753 20.156 25.594 1 93.56 87 ARG A N 1
ATOM 612 C CA . ARG A 1 87 ? 0.331 20.016 25.891 1 93.56 87 ARG A CA 1
ATOM 613 C C . ARG A 1 87 ? -0.503 20.109 24.625 1 93.56 87 ARG A C 1
ATOM 615 O O . ARG A 1 87 ? -0.456 21.125 23.922 1 93.56 87 ARG A O 1
ATOM 622 N N . PRO A 1 88 ? -1.3 19.094 24.375 1 95 88 PRO A N 1
ATOM 623 C CA . PRO A 1 88 ? -2.006 19.078 23.094 1 95 88 PRO A CA 1
ATOM 624 C C . PRO A 1 88 ? -3.088 20.141 23 1 95 88 PRO A C 1
ATOM 626 O O . PRO A 1 88 ? -3.699 20.5 24.016 1 95 88 PRO A O 1
ATOM 629 N N . PHE A 1 89 ? -3.402 20.625 21.734 1 93.88 89 PHE A N 1
ATOM 630 C CA . PHE A 1 89 ? -4.516 21.516 21.422 1 93.88 89 PHE A CA 1
ATOM 631 C C . PHE A 1 89 ? -5.836 20.766 21.438 1 93.88 89 PHE A C 1
ATOM 633 O O . PHE A 1 89 ? -6.672 20.969 22.328 1 93.88 89 PHE A O 1
ATOM 640 N N . VAL A 1 90 ? -5.879 19.906 20.484 1 96.31 90 VAL A N 1
ATOM 641 C CA . VAL A 1 90 ? -7.082 19.094 20.281 1 96.31 90 VAL A CA 1
ATOM 642 C C . VAL A 1 90 ? -6.785 17.625 20.562 1 96.31 90 VAL A C 1
ATOM 644 O O . VAL A 1 90 ? -5.875 17.047 19.969 1 96.31 90 VAL A O 1
ATOM 647 N N . ARG A 1 91 ? -7.57 17.094 21.422 1 96.19 91 ARG A N 1
ATOM 648 C CA . ARG A 1 91 ? -7.348 15.719 21.844 1 96.19 91 ARG A CA 1
ATOM 649 C C . ARG A 1 91 ? -8.539 14.836 21.469 1 96.19 91 ARG A C 1
ATOM 651 O O . ARG A 1 91 ? -9.672 15.312 21.422 1 96.19 91 ARG A O 1
ATOM 658 N N . ALA A 1 92 ? -8.234 13.594 21.172 1 96.19 92 ALA A N 1
ATOM 659 C CA . ALA A 1 92 ? -9.227 12.531 21.047 1 96.19 92 ALA A CA 1
ATOM 660 C C . ALA A 1 92 ? -8.719 11.234 21.688 1 96.19 92 ALA A C 1
ATOM 662 O O . ALA A 1 92 ? -7.566 10.852 21.5 1 96.19 92 ALA A O 1
ATOM 663 N N . GLU A 1 93 ? -9.516 10.617 22.531 1 96.19 93 GLU A N 1
ATOM 664 C CA . GLU A 1 93 ? -9.164 9.352 23.156 1 96.19 93 GLU A CA 1
ATOM 665 C C . GLU A 1 93 ? -10.352 8.391 23.172 1 96.19 93 GLU A C 1
ATOM 667 O O . GLU A 1 93 ? -11.391 8.695 23.75 1 96.19 93 GLU A O 1
ATOM 672 N N . GLY A 1 94 ? -10.188 7.293 22.578 1 97.56 94 GLY A N 1
ATOM 673 C CA . GLY A 1 94 ? -11.227 6.277 22.594 1 97.56 94 GLY A CA 1
ATOM 674 C C . GLY A 1 94 ? -12.484 6.695 21.859 1 97.56 94 GLY A C 1
ATOM 675 O O . GLY A 1 94 ? -13.594 6.488 22.344 1 97.56 94 GLY A O 1
ATOM 676 N N . ILE A 1 95 ? -12.32 7.383 20.719 1 97.56 95 ILE A N 1
ATOM 677 C CA . ILE A 1 95 ? -13.484 7.906 20.016 1 97.56 95 ILE A CA 1
ATOM 678 C C . ILE A 1 95 ? -13.562 7.301 18.625 1 97.56 95 ILE A C 1
ATOM 680 O O . ILE A 1 95 ? -12.602 6.695 18.141 1 97.56 95 ILE A O 1
ATOM 684 N N . GLU A 1 96 ? -14.719 7.453 18.031 1 98 96 GLU A N 1
ATOM 685 C CA . GLU A 1 96 ? -14.906 6.973 16.656 1 98 96 GLU A CA 1
ATOM 686 C C . GLU A 1 96 ? -15.672 7.98 15.82 1 98 96 GLU A C 1
ATOM 688 O O . GLU A 1 96 ? -16.484 8.75 16.344 1 98 96 GLU A O 1
ATOM 693 N N . ASN A 1 97 ? -15.391 7.988 14.539 1 97.75 97 ASN A N 1
ATOM 694 C CA . ASN A 1 97 ? -16.109 8.75 13.523 1 97.75 97 ASN A CA 1
ATOM 695 C C . ASN A 1 97 ? -16.016 10.25 13.781 1 97.75 97 ASN A C 1
ATOM 697 O O . ASN A 1 97 ? -17.016 10.922 13.977 1 97.75 97 ASN A O 1
ATOM 701 N N . VAL A 1 98 ? -14.875 10.719 13.641 1 97.88 98 VAL A N 1
ATOM 702 C CA . VAL A 1 98 ? -14.594 12.133 13.852 1 97.88 98 VAL A CA 1
ATOM 703 C C . VAL A 1 98 ? -13.953 12.727 12.602 1 97.88 98 VAL A C 1
ATOM 705 O O . VAL A 1 98 ? -13.172 12.062 11.914 1 97.88 98 VAL A O 1
ATOM 708 N N . THR A 1 99 ? -14.344 13.945 12.297 1 98.12 99 THR A N 1
ATOM 709 C CA . THR A 1 99 ? -13.805 14.617 11.117 1 98.12 99 THR A CA 1
ATOM 710 C C . THR A 1 99 ? -13.383 16.047 11.453 1 98.12 99 THR A C 1
ATOM 712 O O . THR A 1 99 ? -14.102 16.766 12.133 1 98.12 99 THR A O 1
ATOM 715 N N . ILE A 1 100 ? -12.211 16.375 11.094 1 98.56 100 ILE A N 1
ATOM 716 C CA . ILE A 1 100 ? -11.766 17.766 11.016 1 98.56 100 ILE A CA 1
ATOM 717 C C . ILE A 1 100 ? -11.734 18.219 9.555 1 98.56 100 ILE A C 1
ATOM 719 O O . ILE A 1 100 ? -11 17.656 8.742 1 98.56 100 ILE A O 1
ATOM 723 N N . THR A 1 101 ? -12.578 19.234 9.211 1 97.88 101 THR A N 1
ATOM 724 C CA . THR A 1 101 ? -12.695 19.562 7.797 1 97.88 101 THR A CA 1
ATOM 725 C C . THR A 1 101 ? -12.938 21.047 7.605 1 97.88 101 THR A C 1
ATOM 727 O O . THR A 1 101 ? -13.133 21.781 8.578 1 97.88 101 THR A O 1
ATOM 730 N N . GLY A 1 102 ? -12.891 21.516 6.312 1 97.06 102 GLY A N 1
ATOM 731 C CA . GLY A 1 102 ? -13.172 22.891 5.941 1 97.06 102 GLY A CA 1
ATOM 732 C C . GLY A 1 102 ? -11.969 23.625 5.383 1 97.06 102 GLY A C 1
ATOM 733 O O . GLY A 1 102 ? -10.961 23 5.035 1 97.06 102 GLY A O 1
ATOM 734 N N . ARG A 1 103 ? -12.195 24.875 5.266 1 97.5 103 ARG A N 1
ATOM 735 C CA . ARG A 1 103 ? -11.195 25.703 4.59 1 97.5 103 ARG A CA 1
ATOM 736 C C . ARG A 1 103 ? -10.562 26.703 5.555 1 97.5 103 ARG A C 1
ATOM 738 O O . ARG A 1 103 ? -9.953 27.688 5.125 1 97.5 103 ARG A O 1
ATOM 745 N N . GLY A 1 104 ? -10.828 26.453 6.859 1 98.19 104 GLY A N 1
ATOM 746 C CA . GLY A 1 104 ? -10.203 27.297 7.871 1 98.19 104 GLY A CA 1
ATOM 747 C C . GLY A 1 104 ? -8.797 26.859 8.227 1 98.19 104 GLY A C 1
ATOM 748 O O . GLY A 1 104 ? -8.211 26.016 7.547 1 98.19 104 GLY A O 1
ATOM 749 N N . VAL A 1 105 ? -8.25 27.562 9.328 1 98.62 105 VAL A N 1
ATOM 750 C CA . VAL A 1 105 ? -6.844 27.375 9.664 1 98.62 105 VAL A CA 1
ATOM 751 C C . VAL A 1 105 ? -6.707 27.047 11.148 1 98.62 105 VAL A C 1
ATOM 753 O O . VAL A 1 105 ? -7.348 27.672 11.992 1 98.62 105 VAL A O 1
ATOM 756 N N . PHE A 1 106 ? -6.004 26.016 11.477 1 98.62 106 PHE A N 1
ATOM 757 C CA . PHE A 1 106 ? -5.371 25.906 12.789 1 98.62 106 PHE A CA 1
ATOM 758 C C . PHE A 1 106 ? -3.949 26.453 12.75 1 98.62 106 PHE A C 1
ATOM 760 O O . PHE A 1 106 ? -3.133 26.016 11.93 1 98.62 106 PHE A O 1
ATOM 767 N N . ASP A 1 107 ? -3.713 27.422 13.547 1 98.31 107 ASP A N 1
ATOM 768 C CA . ASP A 1 107 ? -2.404 28.062 13.641 1 98.31 107 ASP A CA 1
ATOM 769 C C . ASP A 1 107 ? -1.733 27.75 14.977 1 98.31 107 ASP A C 1
ATOM 771 O O . ASP A 1 107 ? -2.252 28.109 16.047 1 98.31 107 ASP A O 1
ATOM 775 N N . GLY A 1 108 ? -0.546 27.141 14.906 1 97.62 108 GLY A N 1
ATOM 776 C CA . GLY A 1 108 ? 0.154 26.781 16.125 1 97.62 108 GLY A CA 1
ATOM 777 C C . GLY A 1 108 ? 0.96 27.922 16.703 1 97.62 108 GLY A C 1
ATOM 778 O O . GLY A 1 108 ? 1.422 27.844 17.844 1 97.62 108 GLY A O 1
ATOM 779 N N . CYS A 1 109 ? 1.169 28.922 15.93 1 96.94 109 CYS A N 1
ATOM 780 C CA . CYS A 1 109 ? 1.934 30.094 16.344 1 96.94 109 CYS A CA 1
ATOM 781 C C . CYS A 1 109 ? 3.293 29.688 16.906 1 96.94 109 CYS A C 1
ATOM 783 O O . CYS A 1 109 ? 3.713 30.188 17.938 1 96.94 109 CYS A O 1
ATOM 785 N N . GLY A 1 110 ? 3.893 28.797 16.281 1 96.19 110 GLY A N 1
ATOM 786 C CA . GLY A 1 110 ? 5.148 28.234 16.734 1 96.19 110 GLY A CA 1
ATOM 787 C C . GLY A 1 110 ? 6.234 29.266 16.938 1 96.19 110 GLY A C 1
ATOM 788 O O . GLY A 1 110 ? 7.039 29.156 17.875 1 96.19 110 GLY A O 1
ATOM 789 N N . THR A 1 111 ? 6.242 30.312 16.188 1 95.25 111 THR A N 1
ATOM 790 C CA . THR A 1 111 ? 7.258 31.359 16.281 1 95.25 111 THR A CA 1
ATOM 791 C C . THR A 1 111 ? 7.133 32.125 17.578 1 95.25 111 THR A C 1
ATOM 793 O O . THR A 1 111 ? 8.125 32.656 18.094 1 95.25 111 THR A O 1
ATOM 796 N N . ASP A 1 112 ? 5.875 32.125 18.109 1 95.06 112 ASP A N 1
ATOM 797 C CA . ASP A 1 112 ? 5.645 32.812 19.375 1 95.06 112 ASP A CA 1
ATOM 798 C C . ASP A 1 112 ? 6.141 31.969 20.547 1 95.06 112 ASP A C 1
ATOM 800 O O . ASP A 1 112 ? 6.391 32.5 21.641 1 95.06 112 ASP A O 1
ATOM 804 N N . PHE A 1 113 ? 6.273 30.672 20.312 1 94.69 113 PHE A N 1
ATOM 805 C CA . PHE A 1 113 ? 6.605 29.766 21.406 1 94.69 113 PHE A CA 1
ATOM 806 C C . PHE A 1 113 ? 8.055 29.297 21.297 1 94.69 113 PHE A C 1
ATOM 808 O O . PHE A 1 113 ? 8.445 28.312 21.938 1 94.69 113 PHE A O 1
ATOM 815 N N . HIS A 1 114 ? 8.875 29.922 20.469 1 93.56 114 HIS A N 1
ATOM 816 C CA . HIS A 1 114 ? 10.297 29.609 20.344 1 93.56 114 HIS A CA 1
ATOM 817 C C . HIS A 1 114 ? 11.148 30.875 20.453 1 93.56 114 HIS A C 1
ATOM 819 O O . HIS A 1 114 ? 10.672 31.984 20.172 1 93.56 114 HIS A O 1
ATOM 825 N N . GLU A 1 115 ? 12.367 30.625 20.906 1 93.94 115 GLU A N 1
ATOM 826 C CA . GLU A 1 115 ? 13.352 31.703 20.844 1 93.94 115 GLU A CA 1
ATOM 827 C C . GLU A 1 115 ? 14.016 31.781 19.469 1 93.94 115 GLU A C 1
ATOM 829 O O . GLU A 1 115 ? 15.125 31.281 19.281 1 93.94 115 GLU A O 1
ATOM 834 N N . MET A 1 116 ? 13.406 32.531 18.625 1 94.31 116 MET A N 1
ATOM 835 C CA . MET A 1 116 ? 13.727 32.469 17.203 1 94.31 116 MET A CA 1
ATOM 836 C C . MET A 1 116 ? 15.094 33.094 16.922 1 94.31 116 MET A C 1
ATOM 838 O O . MET A 1 116 ? 15.664 32.875 15.852 1 94.31 116 MET A O 1
ATOM 842 N N . ASP A 1 117 ? 15.664 33.75 17.859 1 93.25 117 ASP A N 1
ATOM 843 C CA . ASP A 1 117 ? 16.969 34.406 17.672 1 93.25 117 ASP A CA 1
ATOM 844 C C . ASP A 1 117 ? 18.078 33.562 18.281 1 93.25 117 ASP A C 1
ATOM 846 O O . ASP A 1 117 ? 19.266 33.906 18.156 1 93.25 117 ASP A O 1
ATOM 850 N N . GLU A 1 118 ? 17.672 32.5 18.906 1 93.06 118 GLU A N 1
ATOM 851 C CA . GLU A 1 118 ? 18.641 31.641 19.594 1 93.06 118 GLU A CA 1
ATOM 852 C C . GLU A 1 118 ? 18.672 30.25 18.969 1 93.06 118 GLU A C 1
ATOM 854 O O . GLU A 1 118 ? 17.641 29.703 18.594 1 93.06 118 GLU A O 1
ATOM 859 N N . PRO A 1 119 ? 19.938 29.703 18.828 1 92.19 119 PRO A N 1
ATOM 860 C CA . PRO A 1 119 ? 20.031 28.344 18.312 1 92.19 119 PRO A CA 1
ATOM 861 C C . PRO A 1 119 ? 19.594 27.297 19.328 1 92.19 119 PRO A C 1
ATOM 863 O O . PRO A 1 119 ? 19.609 27.562 20.531 1 92.19 119 PRO A O 1
ATOM 866 N N . LEU A 1 120 ? 19.203 26.156 18.828 1 89.75 120 LEU A N 1
ATOM 867 C CA . LEU A 1 120 ? 18.859 25.016 19.672 1 89.75 120 LEU A CA 1
ATOM 868 C C . LEU A 1 120 ? 19.969 24.734 20.672 1 89.75 120 LEU A C 1
ATOM 870 O O . LEU A 1 120 ? 21.156 24.766 20.328 1 89.75 120 LEU A O 1
ATOM 874 N N . ARG A 1 121 ? 19.531 24.5 21.891 1 80.19 121 ARG A N 1
ATOM 875 C CA . ARG A 1 121 ? 20.484 24.25 22.969 1 80.19 121 ARG A CA 1
ATOM 876 C C . ARG A 1 121 ? 20.531 22.766 23.328 1 80.19 121 ARG A C 1
ATOM 878 O O . ARG A 1 121 ? 21.484 22.312 23.984 1 80.19 121 ARG A O 1
ATOM 885 N N . GLY A 1 122 ? 19.562 22 22.859 1 74.25 122 GLY A N 1
ATOM 886 C CA . GLY A 1 122 ? 19.469 20.594 23.156 1 74.25 122 GLY A CA 1
ATOM 887 C C . GLY A 1 122 ? 18.25 19.922 22.531 1 74.25 122 GLY A C 1
ATOM 888 O O . GLY A 1 122 ? 17.219 20.562 22.328 1 74.25 122 GLY A O 1
ATOM 889 N N . HIS A 1 123 ? 18.5 18.562 22.234 1 63.88 123 HIS A N 1
ATOM 890 C CA . HIS A 1 123 ? 17.391 17.797 21.688 1 63.88 123 HIS A CA 1
ATOM 891 C C . HIS A 1 123 ? 16.516 17.219 22.797 1 63.88 123 HIS A C 1
ATOM 893 O O . HIS A 1 123 ? 16.906 17.203 23.969 1 63.88 123 HIS A O 1
ATOM 899 N N . SER A 1 124 ? 15.195 16.938 22.438 1 56.28 124 SER A N 1
ATOM 900 C CA . SER A 1 124 ? 14.281 16.312 23.391 1 56.28 124 SER A CA 1
ATOM 901 C C . SER A 1 124 ? 14.781 14.938 23.812 1 56.28 124 SER A C 1
ATOM 903 O O . SER A 1 124 ? 15.258 14.156 23 1 56.28 124 SER A O 1
ATOM 905 N N . GLY A 1 125 ? 14.656 14.539 25.078 1 51.47 125 GLY A N 1
ATOM 906 C CA . GLY A 1 125 ? 14.984 13.242 25.641 1 51.47 125 GLY A CA 1
ATOM 907 C C . GLY A 1 125 ? 16.469 12.914 25.562 1 51.47 125 GLY A C 1
ATOM 908 O O . GLY A 1 125 ? 16.859 11.75 25.672 1 51.47 125 GLY A O 1
ATOM 909 N N . GLU A 1 126 ? 17.234 13.805 25.047 1 49.72 126 GLU A N 1
ATOM 910 C CA . GLU A 1 126 ? 18.609 13.438 24.781 1 49.72 126 GLU A CA 1
ATOM 911 C C . GLU A 1 126 ? 19.438 13.383 26.062 1 49.72 126 GLU A C 1
ATOM 913 O O . GLU A 1 126 ? 19.109 14.07 27.047 1 49.72 126 GLU A O 1
ATOM 918 N N . SER A 1 127 ? 20.219 12.359 26.016 1 45.84 127 SER A N 1
ATOM 919 C CA . SER A 1 127 ? 21.125 12.016 27.094 1 45.84 127 SER A CA 1
ATOM 920 C C . SER A 1 127 ? 22.094 13.148 27.406 1 45.84 127 SER A C 1
ATOM 922 O O . SER A 1 127 ? 22.312 14.023 26.562 1 45.84 127 SER A O 1
ATOM 924 N N . GLU A 1 128 ? 22.406 13.281 28.531 1 47.81 128 GLU A N 1
ATOM 925 C CA . GLU A 1 128 ? 23.391 14.164 29.141 1 47.81 128 GLU A CA 1
ATOM 926 C C . GLU A 1 128 ? 24.625 14.312 28.25 1 47.81 128 GLU A C 1
ATOM 928 O O . GLU A 1 128 ? 25.406 15.258 28.391 1 47.81 128 GLU A O 1
ATOM 933 N N . HIS A 1 129 ? 24.859 13.43 27.359 1 45.62 129 HIS A N 1
ATOM 934 C CA . HIS A 1 129 ? 26.203 13.445 26.812 1 45.62 129 HIS A CA 1
ATOM 935 C C . HIS A 1 129 ? 26.359 14.547 25.766 1 45.62 129 HIS A C 1
ATOM 937 O O . HIS A 1 129 ? 27.406 15.188 25.672 1 45.62 129 HIS A O 1
ATOM 943 N N . HIS A 1 130 ? 25.516 14.562 24.734 1 54.69 130 HIS A N 1
ATOM 944 C CA . HIS A 1 130 ? 25.609 15.734 23.875 1 54.69 130 HIS A CA 1
ATOM 945 C C . HIS A 1 130 ? 24.234 16.328 23.594 1 54.69 130 HIS A C 1
ATOM 947 O O . HIS A 1 130 ? 23.391 15.695 22.953 1 54.69 130 HIS A O 1
ATOM 953 N N . PRO A 1 131 ? 24.188 17.562 24.062 1 57.41 131 PRO A N 1
ATOM 954 C CA . PRO A 1 131 ? 22.844 18.141 24.016 1 57.41 131 PRO A CA 1
ATOM 955 C C . PRO A 1 131 ? 22.312 18.266 22.578 1 57.41 131 PRO A C 1
ATOM 957 O O . PRO A 1 131 ? 21.094 18.312 22.375 1 57.41 131 PRO A O 1
ATOM 960 N N . LEU A 1 132 ? 23.328 18.203 21.547 1 72.94 132 LEU A N 1
ATOM 961 C CA . LEU A 1 132 ? 22.891 18.5 20.188 1 72.94 132 LEU A CA 1
ATOM 962 C C . LEU A 1 132 ? 23.016 17.266 19.297 1 72.94 132 LEU A C 1
ATOM 964 O O . LEU A 1 132 ? 22.688 17.312 18.109 1 72.94 132 LEU A O 1
ATOM 968 N N . ILE A 1 133 ? 23.625 16.266 19.875 1 72.5 133 ILE A N 1
ATOM 969 C CA . ILE A 1 133 ? 23.75 14.992 19.156 1 72.5 133 ILE A CA 1
ATOM 970 C C . ILE A 1 133 ? 23.125 13.867 19.984 1 72.5 133 ILE A C 1
ATOM 972 O O . ILE A 1 133 ? 23.375 13.758 21.188 1 72.5 133 ILE A O 1
ATOM 976 N N . ALA A 1 134 ? 22.375 13.125 19.281 1 73.88 134 ALA A N 1
ATOM 977 C CA . ALA A 1 134 ? 21.609 12.141 20.047 1 73.88 134 ALA A CA 1
ATOM 978 C C . ALA A 1 134 ? 22.484 10.945 20.422 1 73.88 134 ALA A C 1
ATOM 980 O O . ALA A 1 134 ? 23.141 10.352 19.562 1 73.88 134 ALA A O 1
ATOM 981 N N . ASN A 1 135 ? 22.734 10.727 21.75 1 72.31 135 ASN A N 1
ATOM 982 C CA . ASN A 1 135 ? 23.062 9.484 22.453 1 72.31 135 ASN A CA 1
ATOM 983 C C . ASN A 1 135 ? 24.562 9.281 22.547 1 72.31 135 ASN A C 1
ATOM 985 O O . ASN A 1 135 ? 25.031 8.32 23.156 1 72.31 135 ASN A O 1
ATOM 989 N N . ALA A 1 136 ? 25.547 10.07 21.812 1 81.25 136 ALA A N 1
ATOM 990 C CA . ALA A 1 136 ? 26.984 9.898 21.938 1 81.25 136 ALA A CA 1
ATOM 991 C C . ALA A 1 136 ? 27.734 11.055 21.281 1 81.25 136 ALA A C 1
ATOM 993 O O . ALA A 1 136 ? 27.156 11.828 20.516 1 81.25 136 ALA A O 1
ATOM 994 N N . PRO A 1 137 ? 29.016 11.25 21.609 1 87 137 PRO A N 1
ATOM 995 C CA . PRO A 1 137 ? 29.797 12.273 20.922 1 87 137 PRO A CA 1
ATOM 996 C C . PRO A 1 137 ? 29.984 11.984 19.438 1 87 137 PRO A C 1
ATOM 998 O O . PRO A 1 137 ? 29.984 10.82 19.031 1 87 137 PRO A O 1
ATOM 1001 N N . HIS A 1 138 ? 30.156 13.055 18.75 1 91.12 138 HIS A N 1
ATOM 1002 C CA . HIS A 1 138 ? 30.375 12.875 17.312 1 91.12 138 HIS A CA 1
ATOM 1003 C C . HIS A 1 138 ? 31.859 12.773 16.984 1 91.12 138 HIS A C 1
ATOM 1005 O O . HIS A 1 138 ? 32.688 13.156 17.797 1 91.12 138 HIS A O 1
ATOM 1011 N N . GLU A 1 139 ? 32.188 12.188 15.836 1 96.19 139 GLU A N 1
ATOM 1012 C CA . GLU A 1 139 ? 33.5 12.125 15.219 1 96.19 139 GLU A CA 1
ATOM 1013 C C . GLU A 1 139 ? 33.469 12.664 13.789 1 96.19 139 GLU A C 1
ATOM 1015 O O . GLU A 1 139 ? 34.031 12.039 12.883 1 96.19 139 GLU A O 1
ATOM 1020 N N . ALA A 1 140 ? 32.844 13.82 13.617 1 96.88 140 ALA A N 1
ATOM 1021 C CA . ALA A 1 140 ? 32.625 14.414 12.305 1 96.88 140 ALA A CA 1
ATOM 1022 C C . ALA A 1 140 ? 33.969 14.82 11.664 1 96.88 140 ALA A C 1
ATOM 1024 O O . ALA A 1 140 ? 34.938 15.141 12.367 1 96.88 140 ALA A O 1
ATOM 1025 N N . ARG A 1 141 ? 33.969 14.875 10.367 1 97.62 141 ARG A N 1
ATOM 1026 C CA . ARG A 1 141 ? 35.125 15.273 9.562 1 97.62 141 ARG A CA 1
ATOM 1027 C C . ARG A 1 141 ? 35.625 16.641 9.977 1 97.62 141 ARG A C 1
ATOM 1029 O O . ARG A 1 141 ? 36.844 16.891 9.953 1 97.62 141 ARG A O 1
ATOM 1036 N N . GLN A 1 142 ? 34.781 17.5 10.438 1 96.19 142 GLN A N 1
ATOM 1037 C CA . GLN A 1 142 ? 35.094 18.891 10.742 1 96.19 142 GLN A CA 1
ATOM 1038 C C . GLN A 1 142 ? 35.656 19.031 12.156 1 96.19 142 GLN A C 1
ATOM 1040 O O . GLN A 1 142 ? 36 20.125 12.586 1 96.19 142 GLN A O 1
ATOM 1045 N N . GLY A 1 143 ? 35.656 17.953 12.883 1 93.69 143 GLY A N 1
ATOM 1046 C CA . GLY A 1 143 ? 36.062 18.016 14.273 1 93.69 143 GLY A CA 1
ATOM 1047 C C . GLY A 1 143 ? 35.188 18.906 15.125 1 93.69 143 GLY A C 1
ATOM 1048 O O . GLY A 1 143 ? 33.938 18.844 15.031 1 93.69 143 GLY A O 1
ATOM 1049 N N . ASP A 1 144 ? 35.75 19.766 15.859 1 88.81 144 ASP A N 1
ATOM 1050 C CA . ASP A 1 144 ? 35.031 20.641 16.781 1 88.81 144 ASP A CA 1
ATOM 1051 C C . ASP A 1 144 ? 34.281 21.719 16.031 1 88.81 144 ASP A C 1
ATOM 1053 O O . ASP A 1 144 ? 33.312 22.281 16.562 1 88.81 144 ASP A O 1
ATOM 1057 N N . ASP A 1 145 ? 34.656 21.906 14.836 1 92 145 ASP A N 1
ATOM 1058 C CA . ASP A 1 145 ? 34.031 22.953 14.047 1 92 145 ASP A CA 1
ATOM 1059 C C . ASP A 1 145 ? 32.594 22.547 13.633 1 92 145 ASP A C 1
ATOM 1061 O O . ASP A 1 145 ? 31.781 23.391 13.273 1 92 145 ASP A O 1
ATOM 1065 N N . TYR A 1 146 ? 32.312 21.266 13.688 1 93.19 146 TYR A N 1
ATOM 1066 C CA . TYR A 1 146 ? 31.031 20.719 13.258 1 93.19 146 TYR A CA 1
ATOM 1067 C C . TYR A 1 146 ? 29.875 21.391 14 1 93.19 146 TYR A C 1
ATOM 1069 O O . TYR A 1 146 ? 28.844 21.688 13.406 1 93.19 146 TYR A O 1
ATOM 1077 N N . LEU A 1 147 ? 30.016 21.703 15.219 1 90.94 147 LEU A N 1
ATOM 1078 C CA . LEU A 1 147 ? 28.984 22.312 16.047 1 90.94 147 LEU A CA 1
ATOM 1079 C C . LEU A 1 147 ? 29.484 23.578 16.734 1 90.94 147 LEU A C 1
ATOM 1081 O O . LEU A 1 147 ? 29.031 23.922 17.828 1 90.94 147 LEU A O 1
ATOM 1085 N N . ASP A 1 148 ? 30.438 24.219 16.094 1 88.81 148 ASP A N 1
ATOM 1086 C CA . ASP A 1 148 ? 30.938 25.469 16.641 1 88.81 148 ASP A CA 1
ATOM 1087 C C . ASP A 1 148 ? 30.016 26.641 16.297 1 88.81 148 ASP A C 1
ATOM 1089 O O . ASP A 1 148 ? 29.891 27.016 15.133 1 88.81 148 ASP A O 1
ATOM 1093 N N . PRO A 1 149 ? 29.375 27.141 17.281 1 87.38 149 PRO A N 1
ATOM 1094 C CA . PRO A 1 149 ? 28.453 28.234 16.984 1 87.38 149 PRO A CA 1
ATOM 1095 C C . PRO A 1 149 ? 29.172 29.469 16.422 1 87.38 149 PRO A C 1
ATOM 1097 O O . PRO A 1 149 ? 28.531 30.328 15.812 1 87.38 149 PRO A O 1
ATOM 1100 N N . ALA A 1 150 ? 30.422 29.516 16.641 1 88 150 ALA A N 1
ATOM 1101 C CA . ALA A 1 150 ? 31.188 30.656 16.172 1 88 150 ALA A CA 1
ATOM 1102 C C . ALA A 1 150 ? 31.219 30.703 14.641 1 88 150 ALA A C 1
ATOM 1104 O O . ALA A 1 150 ? 31.438 31.766 14.055 1 88 150 ALA A O 1
ATOM 1105 N N . VAL A 1 151 ? 30.984 29.594 14.102 1 86.06 151 VAL A N 1
ATOM 1106 C CA . VAL A 1 151 ? 31.016 29.531 12.648 1 86.06 151 VAL A CA 1
ATOM 1107 C C . VAL A 1 151 ? 29.688 30.031 12.07 1 86.06 151 VAL A C 1
ATOM 1109 O O . VAL A 1 151 ? 29.609 30.359 10.891 1 86.06 151 VAL A O 1
ATOM 1112 N N . GLY A 1 152 ? 28.672 30.062 12.906 1 87.62 152 GLY A N 1
ATOM 1113 C CA . GLY A 1 152 ? 27.359 30.547 12.484 1 87.62 152 GLY A CA 1
ATOM 1114 C C . GLY A 1 152 ? 26.234 29.594 12.828 1 87.62 152 GLY A C 1
ATOM 1115 O O . GLY A 1 152 ? 26.359 28.375 12.633 1 87.62 152 GLY A O 1
ATOM 1116 N N . THR A 1 153 ? 25.203 30.188 13.32 1 90.88 153 THR A N 1
ATOM 1117 C CA . THR A 1 153 ? 24.094 29.344 13.734 1 90.88 153 THR A CA 1
ATOM 1118 C C . THR A 1 153 ? 22.797 29.797 13.07 1 90.88 153 THR A C 1
ATOM 1120 O O . THR A 1 153 ? 21.719 29.406 13.5 1 90.88 153 THR A O 1
ATOM 1123 N N . GLU A 1 154 ? 22.859 30.562 12.039 1 89.62 154 GLU A N 1
ATOM 1124 C CA . GLU A 1 154 ? 21.688 31.188 11.422 1 89.62 154 GLU A CA 1
ATOM 1125 C C . GLU A 1 154 ? 20.766 30.125 10.828 1 89.62 154 GLU A C 1
ATOM 1127 O O . GLU A 1 154 ? 19.547 30.297 10.836 1 89.62 154 GLU A O 1
ATOM 1132 N N . GLU A 1 155 ? 21.312 29.047 10.43 1 91.75 155 GLU A N 1
ATOM 1133 C CA . GLU A 1 155 ? 20.5 28.031 9.758 1 91.75 155 GLU A CA 1
ATOM 1134 C C . GLU A 1 155 ? 20.281 26.828 10.656 1 91.75 155 GLU A C 1
ATOM 1136 O O . GLU A 1 155 ? 19.781 25.797 10.203 1 91.75 155 GLU A O 1
ATOM 1141 N N . TRP A 1 156 ? 20.625 27.016 11.938 1 93.25 156 TRP A N 1
ATOM 1142 C CA . TRP A 1 156 ? 20.391 25.969 12.914 1 93.25 156 TRP A CA 1
ATOM 1143 C C . TRP A 1 156 ? 18.922 25.938 13.344 1 93.25 156 TRP A C 1
ATOM 1145 O O . TRP A 1 156 ? 18.219 26.938 13.188 1 93.25 156 TRP A O 1
ATOM 1155 N N . PRO A 1 157 ? 18.438 24.766 13.867 1 93.19 157 PRO A N 1
ATOM 1156 C CA . PRO A 1 157 ? 17.141 24.812 14.539 1 93.19 157 PRO A CA 1
ATOM 1157 C C . PRO A 1 157 ? 17.109 25.812 15.695 1 93.19 157 PRO A C 1
ATOM 1159 O O . PRO A 1 157 ? 18.141 26.094 16.297 1 93.19 157 PRO A O 1
ATOM 1162 N N . ARG A 1 158 ? 15.891 26.281 15.953 1 93.19 158 ARG A N 1
ATOM 1163 C CA . ARG A 1 158 ? 15.75 27.328 16.969 1 93.19 158 ARG A CA 1
ATOM 1164 C C . ARG A 1 158 ? 15.422 26.734 18.328 1 93.19 158 ARG A C 1
ATOM 1166 O O . ARG A 1 158 ? 14.922 25.609 18.422 1 93.19 158 ARG A O 1
ATOM 1173 N N . ALA A 1 159 ? 15.734 27.594 19.281 1 91.5 159 ALA A N 1
ATOM 1174 C CA . ALA A 1 159 ? 15.641 27.125 20.656 1 91.5 159 ALA A CA 1
ATOM 1175 C C . ALA A 1 159 ? 14.188 27 21.109 1 91.5 159 ALA A C 1
ATOM 1177 O O . ALA A 1 159 ? 13.359 27.859 20.781 1 91.5 159 ALA A O 1
ATOM 1178 N N . LYS A 1 160 ? 13.953 25.969 21.875 1 88.25 160 LYS A N 1
ATOM 1179 C CA . LYS A 1 160 ? 12.633 25.734 22.469 1 88.25 160 LYS A CA 1
ATOM 1180 C C . LYS A 1 160 ? 12.414 26.641 23.672 1 88.25 160 LYS A C 1
ATOM 1182 O O . LYS A 1 160 ? 13.359 26.938 24.422 1 88.25 160 LYS A O 1
ATOM 1187 N N . SER A 1 161 ? 11.164 27 23.859 1 87.88 161 SER A N 1
ATOM 1188 C CA . SER A 1 161 ? 10.797 27.703 25.094 1 87.88 161 SER A CA 1
ATOM 1189 C C . SER A 1 161 ? 10.414 26.734 26.188 1 87.88 161 SER A C 1
ATOM 1191 O O . SER A 1 161 ? 10.391 25.516 25.984 1 87.88 161 SER A O 1
ATOM 1193 N N . GLU A 1 162 ? 10.227 27.312 27.344 1 83.88 162 GLU A N 1
ATOM 1194 C CA . GLU A 1 162 ? 9.875 26.5 28.5 1 83.88 162 GLU A CA 1
ATOM 1195 C C . GLU A 1 162 ? 8.539 25.781 28.281 1 83.88 162 GLU A C 1
ATOM 1197 O O . GLU A 1 162 ? 8.352 24.656 28.75 1 83.88 162 GLU A O 1
ATOM 1202 N N . PHE A 1 163 ? 7.703 26.516 27.656 1 90.06 163 PHE A N 1
ATOM 1203 C CA . PHE A 1 163 ? 6.391 25.953 27.359 1 90.06 163 PHE A CA 1
ATOM 1204 C C . PHE A 1 163 ? 6.051 26.125 25.891 1 90.06 163 PHE A C 1
ATOM 1206 O O . PHE A 1 163 ? 6.285 27.188 25.312 1 90.06 163 PHE A O 1
ATOM 1213 N N . ARG A 1 164 ? 5.574 25.031 25.344 1 90.81 164 ARG A N 1
ATOM 1214 C CA . ARG A 1 164 ? 5.004 25.094 24 1 90.81 164 ARG A CA 1
ATOM 1215 C C . ARG A 1 164 ? 3.854 24.094 23.859 1 90.81 164 ARG A C 1
ATOM 1217 O O . ARG A 1 164 ? 3.898 23 24.406 1 90.81 164 ARG A O 1
ATOM 1224 N N . PRO A 1 165 ? 2.844 24.5 23.219 1 93.44 165 PRO A N 1
ATOM 1225 C CA . PRO A 1 165 ? 1.732 23.578 22.969 1 93.44 165 PRO A CA 1
ATOM 1226 C C . PRO A 1 165 ? 2.037 22.578 21.844 1 93.44 165 PRO A C 1
ATOM 1228 O O . PRO A 1 165 ? 2.807 22.891 20.938 1 93.44 165 PRO A O 1
ATOM 1231 N N . GLY A 1 166 ? 1.546 21.375 22.016 1 91.69 166 GLY A N 1
ATOM 1232 C CA . GLY A 1 166 ? 1.636 20.344 21 1 91.69 166 GLY A CA 1
ATOM 1233 C C . GLY A 1 166 ? 1.35 18.953 21.531 1 91.69 166 GLY A C 1
ATOM 1234 O O . GLY A 1 166 ? 1.429 18.719 22.75 1 91.69 166 GLY A O 1
ATOM 1235 N N . PRO A 1 167 ? 0.999 18.062 20.641 1 96.19 167 PRO A N 1
ATOM 1236 C CA . PRO A 1 167 ? 0.697 18.219 19.219 1 96.19 167 PRO A CA 1
ATOM 1237 C C . PRO A 1 167 ? -0.564 19.031 18.953 1 96.19 167 PRO A C 1
ATOM 1239 O O . PRO A 1 167 ? -1.351 19.266 19.875 1 96.19 167 PRO A O 1
ATOM 1242 N N . MET A 1 168 ? -0.739 19.516 17.719 1 97.56 168 MET A N 1
ATOM 1243 C CA . MET A 1 168 ? -1.991 20.188 17.391 1 97.56 168 MET A CA 1
ATOM 1244 C C . MET A 1 168 ? -3.178 19.234 17.547 1 97.56 168 MET A C 1
ATOM 1246 O O . MET A 1 168 ? -4.172 19.594 18.188 1 97.56 168 MET A O 1
ATOM 1250 N N . PHE A 1 169 ? -3.012 18.062 17 1 98.12 169 PHE A N 1
ATOM 1251 C CA . PHE A 1 169 ? -3.975 16.984 17.156 1 98.12 169 PHE A CA 1
ATOM 1252 C C . PHE A 1 169 ? -3.305 15.742 17.75 1 98.12 169 PHE A C 1
ATOM 1254 O O . PHE A 1 169 ? -2.35 15.219 17.172 1 98.12 169 PHE A O 1
ATOM 1261 N N . LEU A 1 170 ? -3.758 15.336 18.875 1 97.69 170 LEU A N 1
ATOM 1262 C CA . LEU A 1 170 ? -3.344 14.07 19.469 1 97.69 170 LEU A CA 1
ATOM 1263 C C . LEU A 1 170 ? -4.516 13.094 19.547 1 97.69 170 LEU A C 1
ATOM 1265 O O . LEU A 1 170 ? -5.367 13.211 20.438 1 97.69 170 LEU A O 1
ATOM 1269 N N . LEU A 1 171 ? -4.578 12.148 18.672 1 97.94 171 LEU A N 1
ATOM 1270 C CA . LEU A 1 171 ? -5.617 11.125 18.688 1 97.94 171 LEU A CA 1
ATOM 1271 C C . LEU A 1 171 ? -5.066 9.789 19.172 1 97.94 171 LEU A C 1
ATOM 1273 O O . LEU A 1 171 ? -4.082 9.281 18.641 1 97.94 171 LEU A O 1
ATOM 1277 N N . GLU A 1 172 ? -5.66 9.273 20.172 1 97.12 172 GLU A N 1
ATOM 1278 C CA . GLU A 1 172 ? -5.293 7.984 20.766 1 97.12 172 GLU A CA 1
ATOM 1279 C C . GLU A 1 172 ? -6.469 7.016 20.75 1 97.12 172 GLU A C 1
ATOM 1281 O O . GLU A 1 172 ? -7.543 7.328 21.266 1 97.12 172 GLU A O 1
ATOM 1286 N N . ASP A 1 173 ? -6.262 5.875 20.156 1 97.75 173 ASP A N 1
ATOM 1287 C CA . ASP A 1 173 ? -7.301 4.848 20.125 1 97.75 173 ASP A CA 1
ATOM 1288 C C . ASP A 1 173 ? -8.562 5.363 19.438 1 97.75 173 ASP A C 1
ATOM 1290 O O . ASP A 1 173 ? -9.648 5.312 20 1 97.75 173 ASP A O 1
ATOM 1294 N N . ALA A 1 174 ? -8.391 5.941 18.297 1 98.38 174 ALA A N 1
ATOM 1295 C CA . ALA A 1 174 ? -9.516 6.477 17.531 1 98.38 174 ALA A CA 1
ATOM 1296 C C . ALA A 1 174 ? -9.75 5.668 16.266 1 98.38 174 ALA A C 1
ATOM 1298 O O . ALA A 1 174 ? -8.797 5.18 15.648 1 98.38 174 ALA A O 1
ATOM 1299 N N . THR A 1 175 ? -11.016 5.512 15.875 1 98.19 175 THR A N 1
ATOM 1300 C CA . THR A 1 175 ? -11.391 4.75 14.688 1 98.19 175 THR A CA 1
ATOM 1301 C C . THR A 1 175 ? -12.219 5.609 13.727 1 98.19 175 THR A C 1
ATOM 1303 O O . THR A 1 175 ? -13.094 6.363 14.164 1 98.19 175 THR A O 1
ATOM 1306 N N . ASN A 1 176 ? -11.93 5.43 12.43 1 98.06 176 ASN A N 1
ATOM 1307 C CA . ASN A 1 176 ? -12.656 6.156 11.398 1 98.06 176 ASN A CA 1
ATOM 1308 C C . ASN A 1 176 ? -12.531 7.664 11.578 1 98.06 176 ASN A C 1
ATOM 1310 O O . ASN A 1 176 ? -13.523 8.352 11.836 1 98.06 176 ASN A O 1
ATOM 1314 N N . VAL A 1 177 ? -11.359 8.117 11.32 1 98.44 177 VAL A N 1
ATOM 1315 C CA . VAL A 1 177 ? -11.016 9.531 11.469 1 98.44 177 VAL A CA 1
ATOM 1316 C C . VAL A 1 177 ? -10.711 10.133 10.102 1 98.44 177 VAL A C 1
ATOM 1318 O O . VAL A 1 177 ? -10.094 9.484 9.25 1 98.44 177 VAL A O 1
ATOM 1321 N N . ARG A 1 178 ? -11.18 11.398 9.914 1 98.62 178 ARG A N 1
ATOM 1322 C CA . ARG A 1 178 ? -10.883 12.086 8.664 1 98.62 178 ARG A CA 1
ATOM 1323 C C . ARG A 1 178 ? 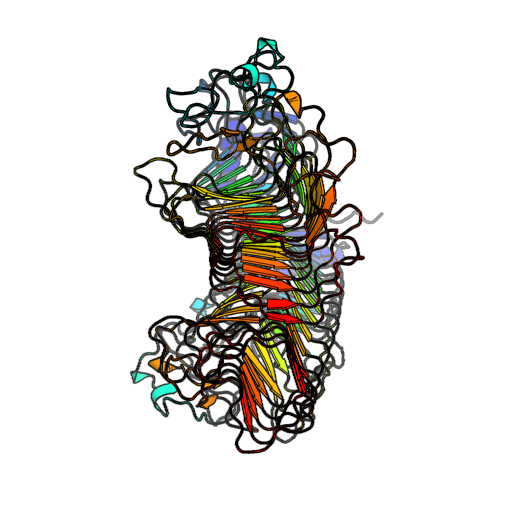-10.336 13.484 8.922 1 98.62 178 ARG A C 1
ATOM 1325 O O . ARG A 1 178 ? -10.836 14.203 9.789 1 98.62 178 ARG A O 1
ATOM 1332 N N . PHE A 1 179 ? -9.234 13.812 8.25 1 98.75 179 PHE A N 1
ATOM 1333 C CA . PHE A 1 179 ? -8.773 15.18 8.039 1 98.75 179 PHE A CA 1
ATOM 1334 C C . PHE A 1 179 ? -8.945 15.586 6.582 1 98.75 179 PHE A C 1
ATOM 1336 O O . PHE A 1 179 ? -8.406 14.945 5.684 1 98.75 179 PHE A O 1
ATOM 1343 N N . GLU A 1 180 ? -9.719 16.703 6.375 1 98.31 180 GLU A N 1
ATOM 1344 C CA . GLU A 1 180 ? -10.008 17.031 4.984 1 98.31 180 GLU A CA 1
ATOM 1345 C C . GLU A 1 180 ? -9.914 18.547 4.754 1 98.31 180 GLU A C 1
ATOM 1347 O O . GLU A 1 180 ? -10.648 19.312 5.371 1 98.31 180 GLU A O 1
ATOM 1352 N N . ASP A 1 181 ? -8.984 19 3.893 1 97.88 181 ASP A N 1
ATOM 1353 C CA . ASP A 1 181 ? -8.992 20.281 3.195 1 97.88 181 ASP A CA 1
ATOM 1354 C C . ASP A 1 181 ? -8.625 21.422 4.141 1 97.88 181 ASP A C 1
ATOM 1356 O O . ASP A 1 181 ? -8.633 22.578 3.744 1 97.88 181 ASP A O 1
ATOM 1360 N N . VAL A 1 182 ? -8.219 21.109 5.387 1 98.5 182 VAL A N 1
ATOM 1361 C CA . VAL A 1 182 ? -7.867 22.156 6.344 1 98.5 182 VAL A CA 1
ATOM 1362 C C . VAL A 1 182 ? -6.41 22.562 6.16 1 98.5 182 VAL A C 1
ATOM 1364 O O . VAL A 1 182 ? -5.621 21.828 5.566 1 98.5 182 VAL A O 1
ATOM 1367 N N . THR A 1 183 ? -6.105 23.75 6.664 1 98.81 183 THR A N 1
ATOM 1368 C CA . THR A 1 183 ? -4.73 24.234 6.73 1 98.81 183 THR A CA 1
ATOM 1369 C C . THR A 1 183 ? -4.215 24.203 8.172 1 98.81 183 THR A C 1
ATOM 1371 O O . THR A 1 183 ? -4.867 24.719 9.078 1 98.81 183 THR A O 1
ATOM 1374 N N . LEU A 1 184 ? -3.115 23.609 8.359 1 98.81 184 LEU A N 1
ATOM 1375 C CA . LEU A 1 184 ? -2.396 23.547 9.633 1 98.81 184 LEU A CA 1
ATOM 1376 C C . LEU A 1 184 ? -1.031 24.219 9.508 1 98.81 184 LEU A C 1
ATOM 1378 O O . LEU A 1 184 ? -0.267 23.922 8.586 1 98.81 184 LEU A O 1
ATOM 1382 N N . ARG A 1 185 ? -0.769 25.156 10.445 1 98.31 185 ARG A N 1
ATOM 1383 C CA . ARG A 1 185 ? 0.485 25.844 10.156 1 98.31 185 ARG A CA 1
ATOM 1384 C C . ARG A 1 185 ? 1.196 26.234 11.453 1 98.31 185 ARG A C 1
ATOM 1386 O O . ARG A 1 185 ? 0.567 26.344 12.508 1 98.31 185 ARG A O 1
ATOM 1393 N N . ASP A 1 186 ? 2.455 26.375 11.414 1 97.88 186 ASP A N 1
ATOM 1394 C CA . ASP A 1 186 ? 3.371 27 12.375 1 97.88 186 ASP A CA 1
ATOM 1395 C C . ASP A 1 186 ? 3.285 26.312 13.734 1 97.88 186 ASP A C 1
ATOM 1397 O O . ASP A 1 186 ? 3.084 26.969 14.758 1 97.88 186 ASP A O 1
ATOM 1401 N N . MET A 1 187 ? 3.479 25.047 13.648 1 96.62 187 MET A N 1
ATOM 1402 C CA . MET A 1 187 ? 3.395 24.281 14.883 1 96.62 187 MET A CA 1
ATOM 1403 C C . MET A 1 187 ? 4.691 24.375 15.68 1 96.62 187 MET A C 1
ATOM 1405 O O . MET A 1 187 ? 5.781 24.344 15.109 1 96.62 187 MET A O 1
ATOM 1409 N N . PRO A 1 188 ? 4.598 24.547 17 1 94.88 188 PRO A N 1
ATOM 1410 C CA . PRO A 1 188 ? 5.793 24.516 17.844 1 94.88 188 PRO A CA 1
ATOM 1411 C C . PRO A 1 188 ? 6.219 23.094 18.203 1 94.88 188 PRO A C 1
ATOM 1413 O O . PRO A 1 188 ? 7.23 22.891 18.875 1 94.88 188 PRO A O 1
ATOM 1416 N N . ALA A 1 189 ? 5.461 22.141 17.828 1 94.06 189 ALA A N 1
ATOM 1417 C CA . ALA A 1 189 ? 5.672 20.703 18.047 1 94.06 189 ALA A CA 1
ATOM 1418 C C . ALA A 1 189 ? 5.051 19.875 16.922 1 94.06 189 ALA A C 1
ATOM 1420 O O . ALA A 1 189 ? 4.875 20.375 15.805 1 94.06 189 ALA A O 1
ATOM 1421 N N . TRP A 1 190 ? 4.762 18.609 17.25 1 95.94 190 TRP A N 1
ATOM 1422 C CA . TRP A 1 190 ? 4.16 17.766 16.234 1 95.94 190 TRP A CA 1
ATOM 1423 C C . TRP A 1 190 ? 2.809 18.312 15.781 1 95.94 190 TRP A C 1
ATOM 1425 O O . TRP A 1 190 ? 2.146 19.031 16.531 1 95.94 190 TRP A O 1
ATOM 1435 N N . THR A 1 191 ? 2.398 18 14.586 1 98.12 191 THR A N 1
ATOM 1436 C CA . THR A 1 191 ? 1.162 18.562 14.055 1 98.12 191 THR A CA 1
ATOM 1437 C C . THR A 1 191 ? 0.014 17.562 14.195 1 98.12 191 THR A C 1
ATOM 1439 O O . THR A 1 191 ? -0.795 17.672 15.117 1 98.12 191 THR A O 1
ATOM 1442 N N . ILE A 1 192 ? -0.049 16.516 13.398 1 98.62 192 ILE A N 1
ATOM 1443 C CA . ILE A 1 192 ? -1.019 15.43 13.555 1 98.62 192 ILE A CA 1
ATOM 1444 C C . ILE A 1 192 ? -0.33 14.203 14.141 1 98.62 192 ILE A C 1
ATOM 1446 O O . ILE A 1 192 ? 0.628 13.688 13.562 1 98.62 192 ILE A O 1
ATOM 1450 N N . SER A 1 193 ? -0.813 13.789 15.289 1 98 193 SER A N 1
ATOM 1451 C CA . SER A 1 193 ? -0.29 12.594 15.938 1 98 193 SER A CA 1
ATOM 1452 C C . SER A 1 193 ? -1.364 11.516 16.062 1 98 193 SER A C 1
ATOM 1454 O O . SER A 1 193 ? -2.35 11.695 16.781 1 98 193 SER A O 1
ATOM 1456 N N . LEU A 1 194 ? -1.166 10.406 15.391 1 98.5 194 LEU A N 1
ATOM 1457 C CA . LEU A 1 194 ? -2.061 9.258 15.438 1 98.5 194 LEU A CA 1
ATOM 1458 C C . LEU A 1 194 ? -1.437 8.117 16.234 1 98.5 194 LEU A C 1
ATOM 1460 O O . LEU A 1 194 ? -0.432 7.539 15.82 1 98.5 194 LEU A O 1
ATOM 1464 N N . HIS A 1 195 ? -1.998 7.824 17.344 1 98 195 HIS A N 1
ATOM 1465 C CA . HIS A 1 195 ? -1.526 6.75 18.203 1 98 195 HIS A CA 1
ATOM 1466 C C . HIS A 1 195 ? -2.596 5.68 18.391 1 98 195 HIS A C 1
ATOM 1468 O O . HIS A 1 195 ? -3.662 5.945 18.953 1 98 195 HIS A O 1
ATOM 1474 N N . ASP A 1 196 ? -2.332 4.441 17.891 1 98.31 196 ASP A N 1
ATOM 1475 C CA . ASP A 1 196 ? -3.252 3.32 18.047 1 98.31 196 ASP A CA 1
ATOM 1476 C C . ASP A 1 196 ? -4.582 3.602 17.344 1 98.31 196 ASP A C 1
ATOM 1478 O O . ASP A 1 196 ? -5.648 3.318 17.891 1 98.31 196 ASP A O 1
ATOM 1482 N N . CYS A 1 197 ? -4.527 4.234 16.234 1 98.62 197 CYS A N 1
ATOM 1483 C CA . CYS A 1 197 ? -5.73 4.586 15.484 1 98.62 197 CYS A CA 1
ATOM 1484 C C . CYS A 1 197 ? -6 3.574 14.375 1 98.62 197 CYS A C 1
ATOM 1486 O O . CYS A 1 197 ? -5.098 2.84 13.969 1 98.62 197 CYS A O 1
ATOM 1488 N N . ASP A 1 198 ? -7.25 3.506 13.969 1 98.25 198 ASP A N 1
ATOM 1489 C CA . ASP A 1 198 ? -7.68 2.584 12.922 1 98.25 198 ASP A CA 1
ATOM 1490 C C . ASP A 1 198 ? -8.586 3.281 11.914 1 98.25 198 ASP A C 1
ATOM 1492 O O . ASP A 1 198 ? -9.562 3.938 12.289 1 98.25 198 ASP A O 1
ATOM 1496 N N . ASP A 1 199 ? -8.234 3.076 10.594 1 98.06 199 ASP A N 1
ATOM 1497 C CA . ASP A 1 199 ? -9 3.682 9.508 1 98.06 199 ASP A CA 1
ATOM 1498 C C . ASP A 1 199 ? -8.953 5.207 9.586 1 98.06 199 ASP A C 1
ATOM 1500 O O . ASP A 1 199 ? -9.945 5.844 9.945 1 98.06 199 ASP A O 1
ATOM 1504 N N . VAL A 1 200 ? -7.902 5.75 9.094 1 98.81 200 VAL A N 1
ATOM 1505 C CA . VAL A 1 200 ? -7.715 7.195 9.086 1 98.81 200 VAL A CA 1
ATOM 1506 C C . VAL A 1 200 ? -7.473 7.676 7.656 1 98.81 200 VAL A C 1
ATOM 1508 O O . VAL A 1 200 ? -6.703 7.062 6.914 1 98.81 200 VAL A O 1
ATOM 1511 N N . GLY A 1 201 ? -8.211 8.68 7.27 1 98.75 201 GLY A N 1
ATOM 1512 C CA . GLY A 1 201 ? -7.965 9.344 6 1 98.75 201 GLY A CA 1
ATOM 1513 C C . GLY A 1 201 ? -7.504 10.781 6.164 1 98.75 201 GLY A C 1
ATOM 1514 O O . GLY A 1 201 ? -8.102 11.555 6.914 1 98.75 201 GLY A O 1
ATOM 1515 N N . VAL A 1 202 ? -6.41 11.148 5.52 1 98.88 202 VAL A N 1
ATOM 1516 C CA . VAL A 1 202 ? -5.93 12.523 5.43 1 98.88 202 VAL A CA 1
ATOM 1517 C C . VAL A 1 202 ? -5.883 12.953 3.967 1 98.88 202 VAL A C 1
ATOM 1519 O O . VAL A 1 202 ? -5.047 12.477 3.195 1 98.88 202 VAL A O 1
ATOM 1522 N N . HIS A 1 203 ? -6.801 13.867 3.648 1 98.69 203 HIS A N 1
ATOM 1523 C CA . HIS A 1 203 ? -6.977 14.203 2.238 1 98.69 203 HIS A CA 1
ATOM 1524 C C . HIS A 1 203 ? -7.02 15.711 2.031 1 98.69 203 HIS A C 1
ATOM 1526 O O . HIS A 1 203 ? -7.836 16.406 2.648 1 98.69 203 HIS A O 1
ATOM 1532 N N . GLY A 1 204 ? -6.188 16.172 1.157 1 98.56 204 GLY A N 1
ATOM 1533 C CA . GLY A 1 204 ? -6.25 17.578 0.773 1 98.56 204 GLY A CA 1
ATOM 1534 C C . GLY A 1 204 ? -5.82 18.516 1.881 1 98.56 204 GLY A C 1
ATOM 1535 O O . GLY A 1 204 ? -6.277 19.656 1.942 1 98.56 204 GLY A O 1
ATOM 1536 N N . VAL A 1 205 ? -4.98 18.094 2.758 1 98.81 205 VAL A N 1
ATOM 1537 C CA . VAL A 1 205 ? -4.543 18.891 3.896 1 98.81 205 VAL A CA 1
ATOM 1538 C C . VAL A 1 205 ? -3.258 19.641 3.541 1 98.81 205 VAL A C 1
ATOM 1540 O O . VAL A 1 205 ? -2.369 19.078 2.895 1 98.81 205 VAL A O 1
ATOM 1543 N N . THR A 1 206 ? -3.184 20.891 3.955 1 98.81 206 THR A N 1
ATOM 1544 C CA . THR A 1 206 ? -1.959 21.672 3.857 1 98.81 206 THR A CA 1
ATOM 1545 C C . THR A 1 206 ? -1.311 21.844 5.23 1 98.81 206 THR A C 1
ATOM 1547 O O . THR A 1 206 ? -1.914 22.406 6.145 1 98.81 206 THR A O 1
ATOM 1550 N N . ILE A 1 207 ? -0.198 21.375 5.371 1 98.88 207 ILE A N 1
ATOM 1551 C CA . ILE A 1 207 ? 0.617 21.625 6.555 1 98.88 207 ILE A CA 1
ATOM 1552 C C . ILE A 1 207 ? 1.782 22.547 6.188 1 98.88 207 ILE A C 1
ATOM 1554 O O . ILE A 1 207 ? 2.625 22.188 5.363 1 98.88 207 ILE A O 1
ATOM 1558 N N . ASP A 1 208 ? 1.82 23.688 6.738 1 98.56 208 ASP A N 1
ATOM 1559 C CA . ASP A 1 208 ? 2.85 24.688 6.457 1 98.56 208 ASP A CA 1
ATOM 1560 C C . ASP A 1 208 ? 3.533 25.141 7.738 1 98.56 208 ASP A C 1
ATOM 1562 O O . ASP A 1 208 ? 3.242 26.234 8.25 1 98.56 208 ASP A O 1
ATOM 1566 N N . ASN A 1 209 ? 4.516 24.406 8.203 1 98.06 209 ASN A N 1
ATOM 1567 C CA . ASN A 1 209 ? 5.246 24.703 9.43 1 98.06 209 ASN A CA 1
ATOM 1568 C C . ASN A 1 209 ? 6.535 25.469 9.133 1 98.06 209 ASN A C 1
ATOM 1570 O O . ASN A 1 209 ? 7.02 25.469 8 1 98.06 209 ASN A O 1
ATOM 1574 N N . HIS A 1 210 ? 6.965 26.125 10.203 1 96.44 210 HIS A N 1
ATOM 1575 C CA . HIS A 1 210 ? 8.227 26.844 10.094 1 96.44 210 HIS A CA 1
ATOM 1576 C C . HIS A 1 210 ? 9.398 25.875 9.961 1 96.44 210 HIS A C 1
ATOM 1578 O O . HIS A 1 210 ? 9.469 24.875 10.672 1 96.44 210 HIS A O 1
ATOM 1584 N N . MET A 1 211 ? 10.391 26.188 9.164 1 95.62 211 MET A N 1
ATOM 1585 C CA . MET A 1 211 ? 11.414 25.219 8.773 1 95.62 211 MET A CA 1
ATOM 1586 C C . MET A 1 211 ? 12.617 25.297 9.711 1 95.62 211 MET A C 1
ATOM 1588 O O . MET A 1 211 ? 13.648 24.672 9.445 1 95.62 211 MET A O 1
ATOM 1592 N N . ARG A 1 212 ? 12.414 26.016 10.852 1 94.44 212 ARG A N 1
ATOM 1593 C CA . ARG A 1 212 ? 13.508 26.078 11.812 1 94.44 212 ARG A CA 1
ATOM 1594 C C . ARG A 1 212 ? 13.039 25.656 13.203 1 94.44 212 ARG A C 1
ATOM 1596 O O . ARG A 1 212 ? 13.805 25.703 14.164 1 94.44 212 ARG A O 1
ATOM 1603 N N . ILE A 1 213 ? 11.805 25.344 13.336 1 93.75 213 ILE A N 1
ATOM 1604 C CA . ILE A 1 213 ? 11.266 24.891 14.609 1 93.75 213 ILE A CA 1
ATOM 1605 C C . ILE A 1 213 ? 11.375 23.359 14.703 1 93.75 213 ILE A C 1
ATOM 1607 O O . ILE A 1 213 ? 10.703 22.641 13.969 1 93.75 213 ILE A O 1
ATOM 1611 N N . PRO A 1 214 ? 12.195 22.906 15.609 1 89.69 214 PRO A N 1
ATOM 1612 C CA . PRO A 1 214 ? 12.406 21.469 15.688 1 89.69 214 PRO A CA 1
ATOM 1613 C C . PRO A 1 214 ? 11.18 20.719 16.219 1 89.69 214 PRO A C 1
ATOM 1615 O O . PRO A 1 214 ? 10.281 21.328 16.797 1 89.69 214 PRO A O 1
ATOM 1618 N N . ASN A 1 215 ? 11.047 19.438 16.016 1 89.19 215 ASN A N 1
ATOM 1619 C CA . ASN A 1 215 ? 10 18.531 16.469 1 89.19 215 ASN A CA 1
ATOM 1620 C C . ASN A 1 215 ? 8.633 18.922 15.922 1 89.19 215 ASN A C 1
ATOM 1622 O O . ASN A 1 215 ? 7.621 18.781 16.609 1 89.19 215 ASN A O 1
ATOM 1626 N N . CYS A 1 216 ? 8.648 19.516 14.852 1 92.94 216 CYS A N 1
ATOM 1627 C CA . CYS A 1 216 ? 7.383 19.906 14.234 1 92.94 216 CYS A CA 1
ATOM 1628 C C . CYS A 1 216 ? 7.016 18.953 13.102 1 92.94 216 CYS A C 1
ATOM 1630 O O . CYS A 1 216 ? 6.824 19.391 11.961 1 92.94 216 CYS A O 1
ATOM 1632 N N . ASP A 1 217 ? 6.914 17.672 13.391 1 95.25 217 ASP A N 1
ATOM 1633 C CA . ASP A 1 217 ? 6.523 16.656 12.422 1 95.25 217 ASP A CA 1
ATOM 1634 C C . ASP A 1 217 ? 5.172 16.984 11.797 1 95.25 217 ASP A C 1
ATOM 1636 O O . ASP A 1 217 ? 4.297 17.547 12.453 1 95.25 217 ASP A O 1
ATOM 1640 N N . GLY A 1 218 ? 5 16.609 10.539 1 98.5 218 GLY A N 1
ATOM 1641 C CA . GLY A 1 218 ? 3.717 16.812 9.883 1 98.5 218 GLY A CA 1
ATOM 1642 C C . GLY A 1 218 ? 2.656 15.828 10.344 1 98.5 218 GLY A C 1
ATOM 1643 O O . GLY A 1 218 ? 1.824 16.156 11.195 1 98.5 218 GLY A O 1
ATOM 1644 N N . ILE A 1 219 ? 2.756 14.602 9.867 1 98.88 219 ILE A N 1
ATOM 1645 C CA . ILE A 1 219 ? 1.84 13.539 10.273 1 98.88 219 ILE A CA 1
ATOM 1646 C C . ILE A 1 219 ? 2.629 12.375 10.875 1 98.88 219 ILE A C 1
ATOM 1648 O O . ILE A 1 219 ? 3.455 11.766 10.203 1 98.88 219 ILE A O 1
ATOM 1652 N N . SER A 1 220 ? 2.352 12.07 12.102 1 98.38 220 SER A N 1
ATOM 1653 C CA . SER A 1 220 ? 2.975 10.938 12.781 1 98.38 220 SER A CA 1
ATOM 1654 C C . SER A 1 220 ? 1.991 9.781 12.945 1 98.38 220 SER A C 1
ATOM 1656 O O . SER A 1 220 ? 0.934 9.945 13.562 1 98.38 220 SER A O 1
ATOM 1658 N N . ILE A 1 221 ? 2.338 8.641 12.438 1 98.88 221 ILE A N 1
ATOM 1659 C CA . ILE A 1 221 ? 1.521 7.434 12.492 1 98.88 221 ILE A CA 1
ATOM 1660 C C . ILE A 1 221 ? 2.197 6.398 13.383 1 98.88 221 ILE A C 1
ATOM 1662 O O . ILE A 1 221 ? 3.182 5.77 12.984 1 98.88 221 ILE A O 1
ATOM 1666 N N . MET A 1 222 ? 1.66 6.188 14.555 1 98.62 222 MET A N 1
ATOM 1667 C CA . MET A 1 222 ? 2.262 5.289 15.531 1 98.62 222 MET A CA 1
ATOM 1668 C C . MET A 1 222 ? 1.284 4.191 15.938 1 98.62 222 MET A C 1
ATOM 1670 O O . MET A 1 222 ? 0.174 4.477 16.391 1 98.62 222 MET A O 1
ATOM 1674 N N . ASN A 1 223 ? 1.721 2.941 15.797 1 98.69 223 ASN A N 1
ATOM 1675 C CA . ASN A 1 223 ? 0.894 1.806 16.188 1 98.69 223 ASN A CA 1
ATOM 1676 C C . ASN A 1 223 ? -0.515 1.909 15.609 1 98.69 223 ASN A C 1
ATOM 1678 O O . ASN A 1 223 ? -1.499 1.71 16.328 1 98.69 223 ASN A O 1
ATOM 1682 N N . SER A 1 224 ? -0.642 2.275 14.352 1 98.69 224 SER A N 1
ATOM 1683 C CA . SER A 1 224 ? -1.936 2.539 13.727 1 98.69 224 SER A CA 1
ATOM 1684 C C . SER A 1 224 ? -2.117 1.711 12.461 1 98.69 224 SER A C 1
ATOM 1686 O O . SER A 1 224 ? -1.14 1.239 11.875 1 98.69 224 SER A O 1
ATOM 1688 N N . ARG A 1 225 ? -3.363 1.566 12.078 1 97.75 225 ARG A N 1
ATOM 1689 C CA . ARG A 1 225 ? -3.676 0.689 10.953 1 97.75 225 ARG A CA 1
ATOM 1690 C C . ARG A 1 225 ? -4.598 1.382 9.961 1 97.75 225 ARG A C 1
ATOM 1692 O O . ARG A 1 225 ? -5.48 2.15 10.352 1 97.75 225 ARG A O 1
ATOM 1699 N N . ASP A 1 226 ? -4.375 1.028 8.633 1 97.88 226 ASP A N 1
ATOM 1700 C CA . ASP A 1 226 ? -5.223 1.49 7.535 1 97.88 226 ASP A CA 1
ATOM 1701 C C . ASP A 1 226 ? -5.289 3.016 7.496 1 97.88 226 ASP A C 1
ATOM 1703 O O . ASP A 1 226 ? -6.367 3.598 7.625 1 97.88 226 ASP A O 1
ATOM 1707 N N . VAL A 1 227 ? -4.125 3.553 7.289 1 98.88 227 VAL A N 1
ATOM 1708 C CA . VAL A 1 227 ? -3.998 5.004 7.168 1 98.88 227 VAL A CA 1
ATOM 1709 C C . VAL A 1 227 ? -3.746 5.379 5.711 1 98.88 227 VAL A C 1
ATOM 1711 O O . VAL A 1 227 ? -2.82 4.863 5.078 1 98.88 227 VAL A O 1
ATOM 1714 N N . ARG A 1 228 ? -4.551 6.227 5.164 1 98.81 228 ARG A N 1
ATOM 1715 C CA . ARG A 1 228 ? -4.453 6.648 3.77 1 98.81 228 ARG A CA 1
ATOM 1716 C C . ARG A 1 228 ? -4.25 8.156 3.666 1 98.81 228 ARG A C 1
ATOM 1718 O O . ARG A 1 228 ? -5.086 8.938 4.133 1 98.81 228 ARG A O 1
ATOM 1725 N N . ILE A 1 229 ? -3.186 8.594 3.033 1 98.94 229 ILE A N 1
ATOM 1726 C CA . ILE A 1 229 ? -2.848 10 2.863 1 98.94 229 ILE A CA 1
ATOM 1727 C C . ILE A 1 229 ? -2.797 10.344 1.377 1 98.94 229 ILE A C 1
ATOM 1729 O O . ILE A 1 229 ? -2.137 9.656 0.596 1 98.94 229 ILE A O 1
ATOM 1733 N N . SER A 1 230 ? -3.521 11.391 0.979 1 98.88 230 SER A N 1
ATOM 1734 C CA . SER A 1 230 ? -3.508 11.734 -0.44 1 98.88 230 SER A CA 1
ATOM 1735 C C . SER A 1 230 ? -3.709 13.234 -0.647 1 98.88 230 SER A C 1
ATOM 1737 O O . SER A 1 230 ? -4.391 13.891 0.143 1 98.88 230 SER A O 1
ATOM 1739 N N . ASP A 1 231 ? -3.062 13.75 -1.676 1 98.69 231 ASP A N 1
ATOM 1740 C CA . ASP A 1 231 ? -3.289 15.102 -2.184 1 98.69 231 ASP A CA 1
ATOM 1741 C C . ASP A 1 231 ? -2.936 16.156 -1.132 1 98.69 231 ASP A C 1
ATOM 1743 O O . ASP A 1 231 ? -3.635 17.156 -0.989 1 98.69 231 ASP A O 1
ATOM 1747 N N . CYS A 1 232 ? -1.889 15.891 -0.389 1 98.81 232 CYS A N 1
ATOM 1748 C CA . CYS A 1 232 ? -1.484 16.812 0.667 1 98.81 232 CYS A CA 1
ATOM 1749 C C . CYS A 1 232 ? -0.225 17.578 0.274 1 98.81 232 CYS A C 1
ATOM 1751 O O . CYS A 1 232 ? 0.578 17.094 -0.523 1 98.81 232 CYS A O 1
ATOM 1753 N N . SER A 1 233 ? -0.101 18.766 0.78 1 98.81 233 SER A N 1
ATOM 1754 C CA . SER A 1 233 ? 1.145 19.516 0.822 1 98.81 233 SER A CA 1
ATOM 1755 C C . SER A 1 233 ? 1.683 19.625 2.246 1 98.81 233 SER A C 1
ATOM 1757 O O . SER A 1 233 ? 1.045 20.219 3.115 1 98.81 233 SER A O 1
ATOM 1759 N N . ILE A 1 234 ? 2.859 19.094 2.473 1 98.88 234 ILE A N 1
ATOM 1760 C CA . ILE A 1 234 ? 3.359 19.031 3.842 1 98.88 234 ILE A CA 1
ATOM 1761 C C . ILE A 1 234 ? 4.773 19.609 3.9 1 98.88 234 ILE A C 1
ATOM 1763 O O . ILE A 1 234 ? 5.703 19.047 3.311 1 98.88 234 ILE A O 1
ATOM 1767 N N . ARG A 1 235 ? 4.887 20.672 4.531 1 98.31 235 ARG A N 1
ATOM 1768 C CA . ARG A 1 235 ? 6.16 21.297 4.883 1 98.31 235 ARG A CA 1
ATOM 1769 C C . ARG A 1 235 ? 6.375 21.281 6.391 1 98.31 235 ARG A C 1
ATOM 1771 O O . ARG A 1 235 ? 5.582 21.859 7.141 1 98.31 235 ARG A O 1
ATOM 1778 N N . SER A 1 236 ? 7.328 20.625 6.809 1 97.06 236 SER A N 1
ATOM 1779 C CA . SER A 1 236 ? 7.629 20.5 8.234 1 97.06 236 SER A CA 1
ATOM 1780 C C . SER A 1 236 ? 9.133 20.562 8.492 1 97.06 236 SER A C 1
ATOM 1782 O O . SER A 1 236 ? 9.922 20.047 7.695 1 97.06 236 SER A O 1
ATOM 1784 N N . CYS A 1 237 ? 9.492 21.266 9.578 1 95.69 237 CYS A N 1
ATOM 1785 C CA . CYS A 1 237 ? 10.906 21.297 9.93 1 95.69 237 CYS A CA 1
ATOM 1786 C C . CYS A 1 237 ? 11.422 19.891 10.25 1 95.69 237 CYS A C 1
ATOM 1788 O O . CYS A 1 237 ? 12.477 19.484 9.758 1 95.69 237 CYS A O 1
ATOM 1790 N N . ASP A 1 238 ? 10.688 19.219 11.047 1 94.5 238 ASP A N 1
ATOM 1791 C CA . ASP A 1 238 ? 11.016 17.812 11.289 1 94.5 238 ASP A CA 1
ATOM 1792 C C . ASP A 1 238 ? 10.43 16.922 10.195 1 94.5 238 ASP A C 1
ATOM 1794 O O . ASP A 1 238 ? 10.219 17.375 9.07 1 94.5 238 ASP A O 1
ATOM 1798 N N . ASP A 1 239 ? 10.195 15.648 10.477 1 97.5 239 ASP A N 1
ATOM 1799 C CA . ASP A 1 239 ? 9.773 14.719 9.438 1 97.5 239 ASP A CA 1
ATOM 1800 C C . ASP A 1 239 ? 8.391 15.07 8.914 1 97.5 239 ASP A C 1
ATOM 1802 O O . ASP A 1 239 ? 7.496 15.422 9.688 1 97.5 239 ASP A O 1
ATOM 1806 N N . SER A 1 240 ? 8.164 15.016 7.574 1 98.69 240 SER A N 1
ATOM 1807 C CA . SER A 1 240 ? 6.852 15.328 7.016 1 98.69 240 SER A CA 1
ATOM 1808 C C . SER A 1 240 ? 5.836 14.242 7.336 1 98.69 240 SER A C 1
ATOM 1810 O O . SER A 1 240 ? 4.73 14.531 7.801 1 98.69 240 SER A O 1
ATOM 1812 N N . ILE A 1 241 ? 6.211 13.023 7.066 1 98.88 241 ILE A N 1
ATOM 1813 C CA . ILE A 1 241 ? 5.426 11.859 7.465 1 98.88 241 ILE A CA 1
ATOM 1814 C C . ILE A 1 241 ? 6.305 10.891 8.25 1 98.88 241 ILE A C 1
ATOM 1816 O O . ILE A 1 241 ? 7.352 10.453 7.762 1 98.88 241 ILE A O 1
ATOM 1820 N N . THR A 1 242 ? 5.902 10.594 9.398 1 98.56 242 THR A N 1
ATOM 1821 C CA . THR A 1 242 ? 6.641 9.672 10.258 1 98.56 242 THR A CA 1
ATOM 1822 C C . THR A 1 242 ? 5.82 8.414 10.531 1 98.56 242 THR A C 1
ATOM 1824 O O . THR A 1 242 ? 4.672 8.492 10.969 1 98.56 242 THR A O 1
ATOM 1827 N N . ILE A 1 243 ? 6.41 7.273 10.297 1 98.88 243 ILE A N 1
ATOM 1828 C CA . ILE A 1 243 ? 5.789 5.984 10.578 1 98.88 243 ILE A CA 1
ATOM 1829 C C . ILE A 1 243 ? 6.59 5.25 11.656 1 98.88 243 ILE A C 1
ATOM 1831 O O . ILE A 1 243 ? 7.809 5.094 11.531 1 98.88 243 ILE A O 1
ATOM 1835 N N . GLY A 1 244 ? 5.906 4.809 12.695 1 98.62 244 GLY A N 1
ATOM 1836 C CA . GLY A 1 244 ? 6.641 4.133 13.75 1 98.62 244 GLY A CA 1
ATOM 1837 C C . GLY A 1 244 ? 5.746 3.379 14.719 1 98.62 244 GLY A C 1
ATOM 1838 O O . GLY A 1 244 ? 4.566 3.156 14.43 1 98.62 244 GLY A O 1
ATOM 1839 N N . THR A 1 245 ? 6.344 2.885 15.812 1 98.62 245 THR A N 1
ATOM 1840 C CA . THR A 1 245 ? 5.676 2.217 16.922 1 98.62 245 THR A CA 1
ATOM 1841 C C . THR A 1 245 ? 6.316 2.602 18.25 1 98.62 245 THR A C 1
ATOM 1843 O O . THR A 1 245 ? 7.543 2.619 18.375 1 98.62 245 THR A O 1
ATOM 1846 N N . ARG A 1 246 ? 5.48 2.887 19.156 1 96.5 246 ARG A N 1
ATOM 1847 C CA . ARG A 1 246 ? 5.934 3.387 20.438 1 96.5 246 ARG A CA 1
ATOM 1848 C C . ARG A 1 246 ? 6.168 2.24 21.422 1 96.5 246 ARG A C 1
ATOM 1850 O O . ARG A 1 246 ? 5.59 1.163 21.281 1 96.5 246 ARG A O 1
ATOM 1857 N N . ALA A 1 247 ? 6.879 2.502 22.469 1 94 247 ALA A N 1
ATOM 1858 C CA . ALA A 1 247 ? 7.207 1.505 23.484 1 94 247 ALA A CA 1
ATOM 1859 C C . ALA A 1 247 ? 5.984 1.17 24.328 1 94 247 ALA A C 1
ATOM 1861 O O . ALA A 1 247 ? 5.863 0.057 24.859 1 94 247 ALA A O 1
ATOM 1862 N N . GLU A 1 248 ? 5.074 2.082 24.391 1 92.31 248 GLU A N 1
ATOM 1863 C CA . GLU A 1 248 ? 3.939 1.96 25.312 1 92.31 248 GLU A CA 1
ATOM 1864 C C . GLU A 1 248 ? 2.82 1.13 24.688 1 92.31 248 GLU A C 1
ATOM 1866 O O . GLU A 1 248 ? 1.812 0.851 25.328 1 92.31 248 GLU A O 1
ATOM 1871 N N . SER A 1 249 ? 2.986 0.801 23.422 1 93.56 249 SER A N 1
ATOM 1872 C CA . SER A 1 249 ? 1.942 0.065 22.719 1 93.56 249 SER A CA 1
ATOM 1873 C C . SER A 1 249 ? 2.5 -1.196 22.062 1 93.56 249 SER A C 1
ATOM 1875 O O . SER A 1 249 ? 3.611 -1.188 21.531 1 93.56 249 SER A O 1
ATOM 1877 N N . ASP A 1 250 ? 1.699 -2.23 22.078 1 93.5 250 ASP A N 1
ATOM 1878 C CA . ASP A 1 250 ? 2.119 -3.484 21.469 1 93.5 250 ASP A CA 1
ATOM 1879 C C . ASP A 1 250 ? 1.568 -3.607 20.047 1 93.5 250 ASP A C 1
ATOM 1881 O O . ASP A 1 250 ? 1.902 -4.551 19.328 1 93.5 250 ASP A O 1
ATOM 1885 N N . GLY A 1 251 ? 0.774 -2.674 19.703 1 96.75 251 GLY A N 1
ATOM 1886 C CA . GLY A 1 251 ? 0.177 -2.746 18.375 1 96.75 251 GLY A CA 1
ATOM 1887 C C . GLY A 1 251 ? 1.164 -2.461 17.266 1 96.75 251 GLY A C 1
ATOM 1888 O O . GLY A 1 251 ? 2.109 -1.692 17.453 1 96.75 251 GLY A O 1
ATOM 1889 N N . GLU A 1 252 ? 0.95 -3.076 16.109 1 98.38 252 GLU A N 1
ATOM 1890 C CA . GLU A 1 252 ? 1.782 -2.811 14.938 1 98.38 252 GLU A CA 1
ATOM 1891 C C . GLU A 1 252 ? 1.3 -1.574 14.188 1 98.38 252 GLU A C 1
ATOM 1893 O O . GLU A 1 252 ? 0.214 -1.059 14.461 1 98.38 252 GLU A O 1
ATOM 1898 N N . THR A 1 253 ? 2.098 -0.984 13.367 1 98.81 253 THR A N 1
ATOM 1899 C CA . THR A 1 253 ? 1.67 -0.079 12.305 1 98.81 253 THR A CA 1
ATOM 1900 C C . THR A 1 253 ? 1.593 -0.811 10.969 1 98.81 253 THR A C 1
ATOM 1902 O O . THR A 1 253 ? 2.562 -1.441 10.547 1 98.81 253 THR A O 1
ATOM 1905 N N . THR A 1 254 ? 0.423 -0.78 10.383 1 98.56 254 THR A N 1
ATOM 1906 C CA . THR A 1 254 ? 0.268 -1.545 9.148 1 98.56 254 THR A CA 1
ATOM 1907 C C . THR A 1 254 ? -0.795 -0.916 8.25 1 98.56 254 THR A C 1
ATOM 1909 O O . THR A 1 254 ? -1.691 -0.221 8.734 1 98.56 254 THR A O 1
ATOM 1912 N N . GLY A 1 255 ? -0.679 -1.143 6.938 1 98.38 255 GLY A N 1
ATOM 1913 C CA . GLY A 1 255 ? -1.684 -0.675 5.996 1 98.38 255 GLY A CA 1
ATOM 1914 C C . GLY A 1 255 ? -1.648 0.826 5.785 1 98.38 255 GLY A C 1
ATOM 1915 O O . GLY A 1 255 ? -2.678 1.498 5.887 1 98.38 255 GLY A O 1
ATOM 1916 N N . VAL A 1 256 ? -0.424 1.335 5.465 1 98.88 256 VAL A N 1
ATOM 1917 C CA . VAL A 1 256 ? -0.267 2.762 5.203 1 98.88 256 VAL A CA 1
ATOM 1918 C C . VAL A 1 256 ? -0.091 2.992 3.703 1 98.88 256 VAL A C 1
ATOM 1920 O O . VAL A 1 256 ? 0.728 2.334 3.057 1 98.88 256 VAL A O 1
ATOM 1923 N N . THR A 1 257 ? -0.898 3.859 3.143 1 98.88 257 THR A N 1
ATOM 1924 C CA . THR A 1 257 ? -0.738 4.258 1.749 1 98.88 257 THR A CA 1
ATOM 1925 C C . THR A 1 257 ? -0.605 5.773 1.63 1 98.88 257 THR A C 1
ATOM 1927 O O . THR A 1 257 ? -1.289 6.516 2.334 1 98.88 257 THR A O 1
ATOM 1930 N N . VAL A 1 258 ? 0.295 6.246 0.788 1 98.94 258 VAL A N 1
ATOM 1931 C CA . VAL A 1 258 ? 0.492 7.664 0.515 1 98.94 258 VAL A CA 1
ATOM 1932 C C . VAL A 1 258 ? 0.6 7.891 -0.992 1 98.94 258 VAL A C 1
ATOM 1934 O O . VAL A 1 258 ? 1.328 7.176 -1.683 1 98.94 258 VAL A O 1
ATOM 1937 N N . THR A 1 259 ? -0.169 8.867 -1.488 1 98.75 259 THR A N 1
ATOM 1938 C CA . THR A 1 259 ? -0.061 9.164 -2.912 1 98.75 259 THR A CA 1
ATOM 1939 C C . THR A 1 259 ? -0.312 10.641 -3.182 1 98.75 259 THR A C 1
ATOM 1941 O O . THR A 1 259 ? -0.983 11.32 -2.396 1 98.75 259 THR A O 1
ATOM 1944 N N . ASN A 1 260 ? 0.266 11.094 -4.234 1 98.62 260 ASN A N 1
ATOM 1945 C CA . ASN A 1 260 ? -0.016 12.414 -4.781 1 98.62 260 ASN A CA 1
ATOM 1946 C C . ASN A 1 260 ? 0.249 13.516 -3.758 1 98.62 260 ASN A C 1
ATOM 1948 O O . ASN A 1 260 ? -0.589 14.391 -3.557 1 98.62 260 ASN A O 1
ATOM 1952 N N . CYS A 1 261 ? 1.432 13.484 -3.109 1 98.81 261 CYS A N 1
ATOM 1953 C CA . CYS A 1 261 ? 1.79 14.492 -2.115 1 98.81 261 CYS A CA 1
ATOM 1954 C C . CYS A 1 261 ? 3.051 15.242 -2.527 1 98.81 261 CYS A C 1
ATOM 1956 O O . CYS A 1 261 ? 3.895 14.695 -3.242 1 98.81 261 CYS A O 1
ATOM 1958 N N . THR A 1 262 ? 3.141 16.469 -2.127 1 98.88 262 THR A N 1
ATOM 1959 C CA . THR A 1 262 ? 4.383 17.234 -2.156 1 98.88 262 THR A CA 1
ATOM 1960 C C . THR A 1 262 ? 4.918 17.453 -0.744 1 98.88 262 THR A C 1
ATOM 1962 O O . THR A 1 262 ? 4.176 17.859 0.15 1 98.88 262 THR A O 1
ATOM 1965 N N . LEU A 1 263 ? 6.18 17.156 -0.559 1 98.94 263 LEU A N 1
ATOM 1966 C CA . LEU A 1 263 ? 6.754 17.109 0.783 1 98.94 263 LEU A CA 1
ATOM 1967 C C . LEU A 1 263 ? 8.047 17.906 0.853 1 98.94 263 LEU A C 1
ATOM 1969 O O . LEU A 1 263 ? 8.812 17.953 -0.114 1 98.94 263 LEU A O 1
ATOM 1973 N N . ALA A 1 264 ? 8.312 18.516 1.98 1 98.75 264 ALA A N 1
ATOM 1974 C CA . ALA A 1 264 ? 9.578 19.172 2.311 1 98.75 264 ALA A CA 1
ATOM 1975 C C . ALA A 1 264 ? 9.891 19.031 3.797 1 98.75 264 ALA A C 1
ATOM 1977 O O . ALA A 1 264 ? 8.992 19.125 4.641 1 98.75 264 ALA A O 1
ATOM 1978 N N . SER A 1 265 ? 11.18 18.844 4.105 1 98.31 265 SER A N 1
ATOM 1979 C CA . SER A 1 265 ? 11.562 18.625 5.496 1 98.31 265 SER A CA 1
ATOM 1980 C C . SER A 1 265 ? 13.008 19.031 5.746 1 98.31 265 SER A C 1
ATOM 1982 O O . SER A 1 265 ? 13.875 18.781 4.906 1 98.31 265 SER A O 1
ATOM 1984 N N . ALA A 1 266 ? 13.211 19.641 6.898 1 97.25 266 ALA A N 1
ATOM 1985 C CA . ALA A 1 266 ? 14.594 19.875 7.316 1 97.25 266 ALA A CA 1
ATOM 1986 C C . ALA A 1 266 ? 15.188 18.656 7.984 1 97.25 266 ALA A C 1
ATOM 1988 O O . ALA A 1 266 ? 16.344 18.656 8.406 1 97.25 266 ALA A O 1
ATOM 1989 N N . ALA A 1 267 ? 14.453 17.609 8.078 1 96.62 267 ALA A N 1
ATOM 1990 C CA . ALA A 1 267 ? 14.891 16.312 8.555 1 96.62 267 ALA A CA 1
ATOM 1991 C C . ALA A 1 267 ? 14.688 15.234 7.488 1 96.62 267 ALA A C 1
ATOM 1993 O O . ALA A 1 267 ? 15.438 15.18 6.512 1 96.62 267 ALA A O 1
ATOM 1994 N N . CYS A 1 268 ? 13.625 14.508 7.527 1 98.44 268 CYS A N 1
ATOM 1995 C CA . CYS A 1 268 ? 13.328 13.477 6.543 1 98.44 268 CYS A CA 1
ATOM 1996 C C . CYS A 1 268 ? 11.922 13.633 5.984 1 98.44 268 CYS A C 1
ATOM 1998 O O . CYS A 1 268 ? 10.961 13.789 6.746 1 98.44 268 CYS A O 1
ATOM 2000 N N . ALA A 1 269 ? 11.781 13.594 4.668 1 98.81 269 ALA A N 1
ATOM 2001 C CA . ALA A 1 269 ? 10.461 13.766 4.07 1 98.81 269 ALA A CA 1
ATOM 2002 C C . ALA A 1 269 ? 9.531 12.625 4.457 1 98.81 269 ALA A C 1
ATOM 2004 O O . ALA A 1 269 ? 8.453 12.859 5.008 1 98.81 269 ALA A O 1
ATOM 2005 N N . ILE A 1 270 ? 9.93 11.391 4.215 1 98.94 270 ILE A N 1
ATOM 2006 C CA . ILE A 1 270 ? 9.242 10.203 4.711 1 98.94 270 ILE A CA 1
ATOM 2007 C C . ILE A 1 270 ? 10.195 9.391 5.59 1 98.94 270 ILE A C 1
ATOM 2009 O O . ILE A 1 270 ? 11.242 8.938 5.129 1 98.94 270 ILE A O 1
ATOM 2013 N N . LYS A 1 271 ? 9.781 9.219 6.809 1 98.69 271 LYS A N 1
ATOM 2014 C CA . LYS A 1 271 ? 10.688 8.562 7.75 1 98.69 271 LYS A CA 1
ATOM 2015 C C . LYS A 1 271 ? 10 7.406 8.469 1 98.69 271 LYS A C 1
ATOM 2017 O O . LYS A 1 271 ? 8.961 7.598 9.109 1 98.69 271 LYS A O 1
ATOM 2022 N N . PHE A 1 272 ? 10.578 6.254 8.375 1 98.81 272 PHE A N 1
ATOM 2023 C CA . PHE A 1 272 ? 10.266 5.18 9.312 1 98.81 272 PHE A CA 1
ATOM 2024 C C . PHE A 1 272 ? 11.164 5.25 10.539 1 98.81 272 PHE A C 1
ATOM 2026 O O . PHE A 1 272 ? 12.383 5.379 10.414 1 98.81 272 PHE A O 1
ATOM 2033 N N . GLY A 1 273 ? 10.539 5.141 11.633 1 97.56 273 GLY A N 1
ATOM 2034 C CA . GLY A 1 273 ? 11.297 5.258 12.875 1 97.56 273 GLY A CA 1
ATOM 2035 C C . GLY A 1 273 ? 11.461 6.691 13.336 1 97.56 273 GLY A C 1
ATOM 2036 O O . GLY A 1 273 ? 10.742 7.582 12.883 1 97.56 273 GLY A O 1
ATOM 2037 N N . SER A 1 274 ? 12.281 7.004 14.523 1 95.44 274 SER A N 1
ATOM 2038 C CA . SER A 1 274 ? 13.242 6.023 15.016 1 95.44 274 SER A CA 1
ATOM 2039 C C . SER A 1 274 ? 12.609 5.09 16.047 1 95.44 274 SER A C 1
ATOM 2041 O O . SER A 1 274 ? 13.234 4.125 16.484 1 95.44 274 SER A O 1
ATOM 2043 N N . GLU A 1 275 ? 11.414 5.379 16.469 1 96.56 275 GLU A N 1
ATOM 2044 C CA . GLU A 1 275 ? 10.719 4.453 17.344 1 96.56 275 GLU A CA 1
ATOM 2045 C C . GLU A 1 275 ? 10.148 3.268 16.578 1 96.56 275 GLU A C 1
ATOM 2047 O O . GLU A 1 275 ? 9.188 3.418 15.812 1 96.56 275 GLU A O 1
ATOM 2052 N N . THR A 1 276 ? 10.766 2.119 16.812 1 98.25 276 THR A N 1
ATOM 2053 C CA . THR A 1 276 ? 10.406 0.912 16.078 1 98.25 276 THR A CA 1
ATOM 2054 C C . THR A 1 276 ? 10.258 -0.277 17.016 1 98.25 276 THR A C 1
ATOM 2056 O O . THR A 1 276 ? 10.859 -1.331 16.797 1 98.25 276 THR A O 1
ATOM 2059 N N . TYR A 1 277 ? 9.367 -0.151 18.016 1 98.19 277 TYR A N 1
ATOM 2060 C CA . TYR A 1 277 ? 9.305 -1.093 19.125 1 98.19 277 TYR A CA 1
ATOM 2061 C C . TYR A 1 277 ? 8.453 -2.303 18.766 1 98.19 277 TYR A C 1
ATOM 2063 O O . TYR A 1 277 ? 8.602 -3.373 19.359 1 98.19 277 TYR A O 1
ATOM 2071 N N . ALA A 1 278 ? 7.5 -2.082 17.906 1 98.56 278 ALA A N 1
ATOM 2072 C CA . ALA A 1 278 ? 6.621 -3.129 17.391 1 98.56 278 ALA A CA 1
ATOM 2073 C C . ALA A 1 278 ? 6.695 -3.203 15.859 1 98.56 278 ALA A C 1
ATOM 2075 O O . ALA A 1 278 ? 7.309 -2.346 15.219 1 98.56 278 ALA A O 1
ATOM 2076 N N . PRO A 1 279 ? 6.133 -4.227 15.297 1 98.56 279 PRO A N 1
ATOM 2077 C CA . PRO A 1 279 ? 6.258 -4.391 13.844 1 98.56 279 PRO A CA 1
ATOM 2078 C C . PRO A 1 279 ? 5.652 -3.225 13.062 1 98.56 279 PRO A C 1
ATOM 2080 O O . PRO A 1 279 ? 4.641 -2.658 13.484 1 98.56 279 PRO A O 1
ATOM 2083 N N . ILE A 1 280 ? 6.297 -2.881 12.016 1 98.88 280 ILE A N 1
ATOM 2084 C CA . ILE A 1 280 ? 5.816 -1.96 10.992 1 98.88 280 ILE A CA 1
ATOM 2085 C C . ILE A 1 280 ? 5.816 -2.656 9.633 1 98.88 280 ILE A C 1
ATOM 2087 O O . ILE A 1 280 ? 6.871 -3.061 9.133 1 98.88 280 ILE A O 1
ATOM 2091 N N . ARG A 1 281 ? 4.598 -2.74 9.008 1 97.81 281 ARG A N 1
ATOM 2092 C CA . ARG A 1 281 ? 4.566 -3.551 7.793 1 97.81 281 ARG A CA 1
ATOM 2093 C C . ARG A 1 281 ? 3.525 -3.021 6.812 1 97.81 281 ARG A C 1
ATOM 2095 O O . ARG A 1 281 ? 2.596 -2.314 7.203 1 97.81 281 ARG A O 1
ATOM 2102 N N . ASP A 1 282 ? 3.691 -3.41 5.523 1 98.5 282 ASP A N 1
ATOM 2103 C CA . ASP A 1 282 ? 2.697 -3.244 4.469 1 98.5 282 ASP A CA 1
ATOM 2104 C C . ASP A 1 282 ? 2.387 -1.768 4.234 1 98.5 282 ASP A C 1
ATOM 2106 O O . ASP A 1 282 ? 1.252 -1.328 4.434 1 98.5 282 ASP A O 1
ATOM 2110 N N . CYS A 1 283 ? 3.396 -1.093 3.738 1 98.81 283 CYS A N 1
ATOM 2111 C CA . CYS A 1 283 ? 3.285 0.334 3.455 1 98.81 283 CYS A CA 1
ATOM 2112 C C . CYS A 1 283 ? 3.682 0.638 2.016 1 98.81 283 CYS A C 1
ATOM 2114 O O . CYS A 1 283 ? 4.656 0.081 1.505 1 98.81 283 CYS A O 1
ATOM 2116 N N . VAL A 1 284 ? 2.887 1.518 1.39 1 98.81 284 VAL A N 1
ATOM 2117 C CA . VAL A 1 284 ? 3.174 1.845 -0.003 1 98.81 284 VAL A CA 1
ATOM 2118 C C . VAL A 1 284 ? 3.143 3.359 -0.196 1 98.81 284 VAL A C 1
ATOM 2120 O O . VAL A 1 284 ? 2.225 4.031 0.279 1 98.81 284 VAL A O 1
ATOM 2123 N N . PHE A 1 285 ? 4.152 3.887 -0.917 1 98.81 285 PHE A N 1
ATOM 2124 C CA . PHE A 1 285 ? 4.301 5.305 -1.223 1 98.81 285 PHE A CA 1
ATOM 2125 C C . PHE A 1 285 ? 4.516 5.516 -2.717 1 98.81 285 PHE A C 1
ATOM 2127 O O . PHE A 1 285 ? 5.441 4.949 -3.303 1 98.81 285 PHE A O 1
ATOM 2134 N N . GLU A 1 286 ? 3.656 6.387 -3.297 1 98.19 286 GLU A N 1
ATOM 2135 C CA . GLU A 1 286 ? 3.807 6.566 -4.738 1 98.19 286 GLU A CA 1
ATOM 2136 C C . GLU A 1 286 ? 3.412 7.977 -5.164 1 98.19 286 GLU A C 1
ATOM 2138 O O . GLU A 1 286 ? 2.572 8.609 -4.523 1 98.19 286 GLU A O 1
ATOM 2143 N N . ASN A 1 287 ? 3.945 8.32 -6.273 1 98.31 287 ASN A N 1
ATOM 2144 C CA . ASN A 1 287 ? 3.539 9.547 -6.945 1 98.31 287 ASN A CA 1
ATOM 2145 C C . ASN A 1 287 ? 3.67 10.758 -6.023 1 98.31 287 ASN A C 1
ATOM 2147 O O . ASN A 1 287 ? 2.701 11.492 -5.809 1 98.31 287 ASN A O 1
ATOM 2151 N N . CYS A 1 288 ? 4.922 10.914 -5.527 1 98.75 288 CYS A N 1
ATOM 2152 C CA . CYS A 1 288 ? 5.223 12.039 -4.648 1 98.75 288 CYS A CA 1
ATOM 2153 C C . CYS A 1 288 ? 6.398 12.844 -5.18 1 98.75 288 CYS A C 1
ATOM 2155 O O . CYS A 1 288 ? 7.211 12.328 -5.953 1 98.75 288 CYS A O 1
ATOM 2157 N N . VAL A 1 289 ? 6.398 14.094 -4.789 1 98.88 289 VAL A N 1
ATOM 2158 C CA . VAL A 1 289 ? 7.539 14.969 -5.043 1 98.88 289 VAL A CA 1
ATOM 2159 C C . VAL A 1 289 ? 8.109 15.477 -3.719 1 98.88 289 VAL A C 1
ATOM 2161 O O . VAL A 1 289 ? 7.387 16.062 -2.91 1 98.88 289 VAL A O 1
ATOM 2164 N N . ILE A 1 290 ? 9.367 15.203 -3.459 1 98.88 290 ILE A N 1
ATOM 2165 C CA . ILE A 1 290 ? 10.086 15.672 -2.279 1 98.88 290 ILE A CA 1
ATOM 2166 C C . ILE A 1 290 ? 11.031 16.812 -2.666 1 98.88 290 ILE A C 1
ATOM 2168 O O . ILE A 1 290 ? 11.961 16.609 -3.459 1 98.88 290 ILE A O 1
ATOM 2172 N N . ARG A 1 291 ? 10.719 17.922 -2.002 1 97.56 291 ARG A N 1
ATOM 2173 C CA . ARG A 1 291 ? 11.516 19.094 -2.334 1 97.56 291 ARG A CA 1
ATOM 2174 C C . ARG A 1 291 ? 12.312 19.578 -1.125 1 97.56 291 ARG A C 1
ATOM 2176 O O . ARG A 1 291 ? 11.938 19.312 0.018 1 97.56 291 ARG A O 1
ATOM 2183 N N . ASP A 1 292 ? 13.398 20.172 -1.302 1 92.94 292 ASP A N 1
ATOM 2184 C CA . ASP A 1 292 ? 14.156 20.922 -0.309 1 92.94 292 ASP A CA 1
ATOM 2185 C C . ASP A 1 292 ? 14.188 20.188 1.031 1 92.94 292 ASP A C 1
ATOM 2187 O O . ASP A 1 292 ? 13.828 20.766 2.064 1 92.94 292 ASP A O 1
ATOM 2191 N N . SER A 1 293 ? 14.617 18.984 0.965 1 98.12 293 SER A N 1
ATOM 2192 C CA . SER A 1 293 ? 14.648 18.172 2.18 1 98.12 293 SER A CA 1
ATOM 2193 C C . SER A 1 293 ? 16.078 17.797 2.553 1 98.12 293 SER A C 1
ATOM 2195 O O . SER A 1 293 ? 16.969 17.766 1.694 1 98.12 293 SER A O 1
ATOM 2197 N N . ASN A 1 294 ? 16.266 17.656 3.844 1 98.38 294 ASN A N 1
ATOM 2198 C CA . ASN A 1 294 ? 17.562 17.141 4.273 1 98.38 294 ASN A CA 1
ATOM 2199 C C . ASN A 1 294 ? 17.719 15.664 3.916 1 98.38 294 ASN A C 1
ATOM 2201 O O . ASN A 1 294 ? 18.719 15.273 3.297 1 98.38 294 ASN A O 1
ATOM 2205 N N . ARG A 1 295 ? 16.797 14.836 4.227 1 98.56 295 ARG A N 1
ATOM 2206 C CA . ARG A 1 295 ? 16.703 13.453 3.756 1 98.56 295 ARG A CA 1
ATOM 2207 C C . ARG A 1 295 ? 15.414 13.227 2.967 1 98.56 295 ARG A C 1
ATOM 2209 O O . ARG A 1 295 ? 14.398 13.875 3.229 1 98.56 295 ARG A O 1
ATOM 2216 N N . GLY A 1 296 ? 15.516 12.328 1.994 1 98.81 296 GLY A N 1
ATOM 2217 C CA . GLY A 1 296 ? 14.336 12.008 1.205 1 98.81 296 GLY A CA 1
ATOM 2218 C C . GLY A 1 296 ? 13.508 10.883 1.794 1 98.81 296 GLY A C 1
ATOM 2219 O O . GLY A 1 296 ? 12.633 11.117 2.631 1 98.81 296 GLY A O 1
ATOM 2220 N N . LEU A 1 297 ? 13.891 9.633 1.414 1 98.94 297 LEU A N 1
ATOM 2221 C CA . LEU A 1 297 ? 13.242 8.406 1.854 1 98.94 297 LEU A CA 1
ATOM 2222 C C . LEU A 1 297 ? 14.086 7.676 2.891 1 98.94 297 LEU A C 1
ATOM 2224 O O . LEU A 1 297 ? 15.172 7.18 2.572 1 98.94 297 LEU A O 1
ATOM 2228 N N . GLY A 1 298 ? 13.539 7.637 4.152 1 98.75 298 GLY A N 1
ATOM 2229 C CA . GLY A 1 298 ? 14.43 7.176 5.203 1 98.75 298 GLY A CA 1
ATOM 2230 C C . GLY A 1 298 ? 13.805 6.109 6.086 1 98.75 298 GLY A C 1
ATOM 2231 O O . GLY A 1 298 ? 12.617 6.168 6.395 1 98.75 298 GLY A O 1
ATOM 2232 N N . ILE A 1 299 ? 14.586 5.109 6.477 1 98.88 299 ILE A N 1
ATOM 2233 C CA . ILE A 1 299 ? 14.273 4.125 7.508 1 98.88 299 ILE A CA 1
ATOM 2234 C C . ILE A 1 299 ? 15.328 4.172 8.609 1 98.88 299 ILE A C 1
ATOM 2236 O O . ILE A 1 299 ? 16.5 3.893 8.359 1 98.88 299 ILE A O 1
ATOM 2240 N N . GLN A 1 300 ? 14.938 4.621 9.727 1 98.38 300 GLN A N 1
ATOM 2241 C CA . GLN A 1 300 ? 15.75 4.594 10.938 1 98.38 300 GLN A CA 1
ATOM 2242 C C . GLN A 1 300 ? 15.273 3.504 11.891 1 98.38 300 GLN A C 1
ATOM 2244 O O . GLN A 1 300 ? 14.516 3.777 12.828 1 98.38 300 GLN A O 1
ATOM 2249 N N . HIS A 1 301 ? 15.758 2.27 11.742 1 98.75 301 HIS A N 1
ATOM 2250 C CA . HIS A 1 301 ? 15.391 1.114 12.555 1 98.75 301 HIS A CA 1
ATOM 2251 C C . HIS A 1 301 ? 16.281 1.008 13.789 1 98.75 301 HIS A C 1
ATOM 2253 O O . HIS A 1 301 ? 17.484 0.794 13.68 1 98.75 301 HIS A O 1
ATOM 2259 N N . ARG A 1 302 ? 15.625 1.126 15.023 1 97.94 302 ARG A N 1
ATOM 2260 C CA . ARG A 1 302 ? 16.453 1.291 16.203 1 97.94 302 ARG A CA 1
ATOM 2261 C C . ARG A 1 302 ? 16 0.363 17.328 1 97.94 302 ARG A C 1
ATOM 2263 O O . ARG A 1 302 ? 16.609 0.328 18.406 1 97.94 302 ARG A O 1
ATOM 2270 N N . ASP A 1 303 ? 14.883 -0.408 17.141 1 97.94 303 ASP A N 1
ATOM 2271 C CA . ASP A 1 303 ? 14.312 -1.198 18.234 1 97.94 303 ASP A CA 1
ATOM 2272 C C . ASP A 1 303 ? 13.898 -2.584 17.75 1 97.94 303 ASP A C 1
ATOM 2274 O O . ASP A 1 303 ? 14.344 -3.039 16.688 1 97.94 303 ASP A O 1
ATOM 2278 N N . ALA A 1 304 ? 13.086 -3.223 18.578 1 97.88 304 ALA A N 1
ATOM 2279 C CA . ALA A 1 304 ? 12.883 -4.664 18.453 1 97.88 304 ALA A CA 1
ATOM 2280 C C . ALA A 1 304 ? 11.852 -4.973 17.359 1 97.88 304 ALA A C 1
ATOM 2282 O O . ALA A 1 304 ? 11.719 -6.121 16.938 1 97.88 304 ALA A O 1
ATOM 2283 N N . GLY A 1 305 ? 11.109 -3.953 16.891 1 98.56 305 GLY A N 1
ATOM 2284 C CA . GLY A 1 305 ? 10.07 -4.234 15.922 1 98.56 305 GLY A CA 1
ATOM 2285 C C . GLY A 1 305 ? 10.609 -4.547 14.539 1 98.56 305 GLY A C 1
ATOM 2286 O O . GLY A 1 305 ? 11.523 -3.867 14.062 1 98.56 305 GLY A O 1
ATOM 2287 N N . ASP A 1 306 ? 10.039 -5.57 13.875 1 98.62 306 ASP A N 1
ATOM 2288 C CA . ASP A 1 306 ? 10.391 -5.848 12.484 1 98.62 306 ASP A CA 1
ATOM 2289 C C . ASP A 1 306 ? 9.805 -4.793 11.547 1 98.62 306 ASP A C 1
ATOM 2291 O O . ASP A 1 306 ? 8.742 -4.238 11.812 1 98.62 306 ASP A O 1
ATOM 2295 N N . LEU A 1 307 ? 10.516 -4.496 10.508 1 98.75 307 LEU A N 1
ATOM 2296 C CA . LEU A 1 307 ? 10.062 -3.586 9.461 1 98.75 307 LEU A CA 1
ATOM 2297 C C . LEU A 1 307 ? 10.117 -4.262 8.094 1 98.75 307 LEU A C 1
ATOM 2299 O O . LEU A 1 307 ? 11.195 -4.617 7.617 1 98.75 307 LEU A O 1
ATOM 2303 N N . GLU A 1 308 ? 8.867 -4.457 7.516 1 98.25 308 GLU A N 1
ATOM 2304 C CA . GLU A 1 308 ? 8.898 -5.281 6.312 1 98.25 308 GLU A CA 1
ATOM 2305 C C . GLU A 1 308 ? 7.82 -4.852 5.32 1 98.25 308 GLU A C 1
ATOM 2307 O O . GLU A 1 308 ? 6.793 -4.293 5.715 1 98.25 308 GLU A O 1
ATOM 2312 N N . ASN A 1 309 ? 8.062 -5.141 4.031 1 98.38 309 ASN A N 1
ATOM 2313 C CA . ASN A 1 309 ? 7.113 -4.961 2.936 1 98.38 309 ASN A CA 1
ATOM 2314 C C . ASN A 1 309 ? 6.75 -3.49 2.746 1 98.38 309 ASN A C 1
ATOM 2316 O O . ASN A 1 309 ? 5.59 -3.107 2.9 1 98.38 309 ASN A O 1
ATOM 2320 N N . VAL A 1 310 ? 7.773 -2.779 2.322 1 98.75 310 VAL A N 1
ATOM 2321 C CA . VAL A 1 310 ? 7.637 -1.344 2.102 1 98.75 310 VAL A CA 1
ATOM 2322 C C . VAL A 1 310 ? 8.039 -1 0.669 1 98.75 310 VAL A C 1
ATOM 2324 O O . VAL A 1 310 ? 9.125 -1.378 0.217 1 98.75 310 VAL A O 1
ATOM 2327 N N . LEU A 1 311 ? 7.133 -0.303 -0.064 1 98.81 311 LEU A N 1
ATOM 2328 C CA . LEU A 1 311 ? 7.406 0.057 -1.451 1 98.81 311 LEU A CA 1
ATOM 2329 C C . LEU A 1 311 ? 7.398 1.571 -1.631 1 98.81 311 LEU A C 1
ATOM 2331 O O . LEU A 1 311 ? 6.426 2.238 -1.272 1 98.81 311 LEU A O 1
ATOM 2335 N N . PHE A 1 312 ? 8.492 2.096 -2.195 1 98.88 312 PHE A N 1
ATOM 2336 C CA . PHE A 1 312 ? 8.562 3.463 -2.701 1 98.88 312 PHE A CA 1
ATOM 2337 C C . PHE A 1 312 ? 8.648 3.473 -4.223 1 98.88 312 PHE A C 1
ATOM 2339 O O . PHE A 1 312 ? 9.539 2.854 -4.801 1 98.88 312 PHE A O 1
ATOM 2346 N N . SER A 1 313 ? 7.668 4.223 -4.852 1 98.69 313 SER A N 1
ATOM 2347 C CA . SER A 1 313 ? 7.703 4.16 -6.309 1 98.69 313 SER A CA 1
ATOM 2348 C C . SER A 1 313 ? 7.32 5.496 -6.934 1 98.69 313 SER A C 1
ATOM 2350 O O . SER A 1 313 ? 6.438 6.195 -6.43 1 98.69 313 SER A O 1
ATOM 2352 N N . ASN A 1 314 ? 7.945 5.797 -8.039 1 98.5 314 ASN A N 1
ATOM 2353 C CA . ASN A 1 314 ? 7.602 6.98 -8.82 1 98.5 314 ASN A CA 1
ATOM 2354 C C . ASN A 1 314 ? 7.699 8.25 -7.984 1 98.5 314 ASN A C 1
ATOM 2356 O O . ASN A 1 314 ? 6.723 8.992 -7.848 1 98.5 314 ASN A O 1
ATOM 2360 N N . ILE A 1 315 ? 8.93 8.469 -7.539 1 98.81 315 ILE A N 1
ATOM 2361 C CA . ILE A 1 315 ? 9.133 9.617 -6.664 1 98.81 315 ILE A CA 1
ATOM 2362 C C . ILE A 1 315 ? 10.32 10.438 -7.156 1 98.81 315 ILE A C 1
ATOM 2364 O O . ILE A 1 315 ? 11.367 9.883 -7.504 1 98.81 315 ILE A O 1
ATOM 2368 N N . VAL A 1 316 ? 10.125 11.727 -7.223 1 98.88 316 VAL A N 1
ATOM 2369 C CA . VAL A 1 316 ? 11.211 12.664 -7.492 1 98.88 316 VAL A CA 1
ATOM 2370 C C . VAL A 1 316 ? 11.703 13.273 -6.18 1 98.88 316 VAL A C 1
ATOM 2372 O O . VAL A 1 316 ? 10.898 13.727 -5.359 1 98.88 316 VAL A O 1
ATOM 2375 N N . VAL A 1 317 ? 13.078 13.273 -5.98 1 98.88 317 VAL A N 1
ATOM 2376 C CA . VAL A 1 317 ? 13.633 13.641 -4.684 1 98.88 317 VAL A CA 1
ATOM 2377 C C . VAL A 1 317 ? 14.703 14.719 -4.871 1 98.88 317 VAL A C 1
ATOM 2379 O O . VAL A 1 317 ? 15.562 14.602 -5.742 1 98.88 317 VAL A O 1
ATOM 2382 N N . LYS A 1 318 ? 14.625 15.75 -4.121 1 98.81 318 LYS A N 1
ATOM 2383 C CA . LYS A 1 318 ? 15.711 16.719 -3.986 1 98.81 318 LYS A CA 1
ATOM 2384 C C . LYS A 1 318 ? 16.141 16.859 -2.529 1 98.81 318 LYS A C 1
ATOM 2386 O O . LYS A 1 318 ? 15.336 17.234 -1.674 1 98.81 318 LYS A O 1
ATOM 2391 N N . THR A 1 319 ? 17.438 16.594 -2.248 1 98.81 319 THR A N 1
ATOM 2392 C CA . THR A 1 319 ? 17.953 16.719 -0.885 1 98.81 319 THR A CA 1
ATOM 2393 C C . THR A 1 319 ? 19.188 17.594 -0.844 1 98.81 319 THR A C 1
ATOM 2395 O O . THR A 1 319 ? 19.922 17.688 -1.827 1 98.81 319 THR A O 1
ATOM 2398 N N . GLY A 1 320 ? 19.328 18.281 0.308 1 98.5 320 GLY A N 1
ATOM 2399 C CA . GLY A 1 320 ? 20.469 19.156 0.532 1 98.5 320 GLY A CA 1
ATOM 2400 C C . GLY A 1 320 ? 20.953 19.141 1.969 1 98.5 320 GLY A C 1
ATOM 2401 O O . GLY A 1 320 ? 20.188 18.875 2.891 1 98.5 320 GLY A O 1
ATOM 2402 N N . LEU A 1 321 ? 22.281 19.453 2.061 1 98.25 321 LEU A N 1
ATOM 2403 C CA . LEU A 1 321 ? 22.875 19.547 3.389 1 98.25 321 LEU A CA 1
ATOM 2404 C C . LEU A 1 321 ? 22.391 20.781 4.129 1 98.25 321 LEU A C 1
ATOM 2406 O O . LEU A 1 321 ? 22.172 21.828 3.514 1 98.25 321 LEU A O 1
ATOM 2410 N N . LEU A 1 322 ? 22.25 20.609 5.438 1 96.44 322 LEU A N 1
ATOM 2411 C CA . LEU A 1 322 ? 22 21.719 6.348 1 96.44 322 LEU A CA 1
ATOM 2412 C C . LEU A 1 322 ? 23.062 21.797 7.434 1 96.44 322 LEU A C 1
ATOM 2414 O O . LEU A 1 322 ? 23.5 20.75 7.949 1 96.44 322 LEU A O 1
ATOM 2418 N N . PRO A 1 323 ? 23.516 22.984 7.754 1 94 323 PRO A N 1
ATOM 2419 C CA . PRO A 1 323 ? 24.531 23.109 8.797 1 94 323 PRO A CA 1
ATOM 2420 C C . PRO A 1 323 ? 23.953 23 10.203 1 94 323 PRO A C 1
ATOM 2422 O O . PRO A 1 323 ? 22.797 23.359 10.438 1 94 323 PRO A O 1
ATOM 2425 N N . GLY A 1 324 ? 24.781 22.531 11.117 1 90.5 324 GLY A N 1
ATOM 2426 C CA . GLY A 1 324 ? 24.344 22.422 12.508 1 90.5 324 GLY A CA 1
ATOM 2427 C C . GLY A 1 324 ? 23.875 21.031 12.883 1 90.5 324 GLY A C 1
ATOM 2428 O O . GLY A 1 324 ? 24.25 20.047 12.25 1 90.5 324 GLY A O 1
ATOM 2429 N N . PRO A 1 325 ? 23.078 20.984 13.961 1 90.44 325 PRO A N 1
ATOM 2430 C CA . PRO A 1 325 ? 22.766 19.688 14.555 1 90.44 325 PRO A CA 1
ATOM 2431 C C . PRO A 1 325 ? 21.531 19.031 13.938 1 90.44 325 PRO A C 1
ATOM 2433 O O . PRO A 1 325 ? 20.75 18.391 14.648 1 90.44 325 PRO A O 1
ATOM 2436 N N . TRP A 1 326 ? 21.312 19.188 12.711 1 92.88 326 TRP A N 1
ATOM 2437 C CA . TRP A 1 326 ? 20.188 18.562 12.023 1 92.88 326 TRP A CA 1
ATOM 2438 C C . TRP A 1 326 ? 20.422 17.062 11.883 1 92.88 326 TRP A C 1
ATOM 2440 O O . TRP A 1 326 ? 21.547 16.609 11.758 1 92.88 326 TRP A O 1
ATOM 2450 N N . TRP A 1 327 ? 19.375 16.297 12.008 1 93.62 327 TRP A N 1
ATOM 2451 C CA . TRP A 1 327 ? 19.422 14.875 11.656 1 93.62 327 TRP A CA 1
ATOM 2452 C C . TRP A 1 327 ? 19.219 14.68 10.164 1 93.62 327 TRP A C 1
ATOM 2454 O O . TRP A 1 327 ? 18.141 14.922 9.641 1 93.62 327 TRP A O 1
ATOM 2464 N N . GLY A 1 328 ? 20.281 14.211 9.5 1 95.69 328 GLY A N 1
ATOM 2465 C CA . GLY A 1 328 ? 20.297 14.031 8.055 1 95.69 328 GLY A CA 1
ATOM 2466 C C . GLY A 1 328 ? 21.5 14.648 7.383 1 95.69 328 GLY A C 1
ATOM 2467 O O . GLY A 1 328 ? 22.047 15.656 7.848 1 95.69 328 GLY A O 1
ATOM 2468 N N . LYS A 1 329 ? 21.922 14.078 6.348 1 98.38 329 LYS A N 1
ATOM 2469 C CA . LYS A 1 329 ? 23.078 14.555 5.578 1 98.38 329 LYS A CA 1
ATOM 2470 C C . LYS A 1 329 ? 22.797 14.484 4.078 1 98.38 329 LYS A C 1
ATOM 2472 O O . LYS A 1 329 ? 23.625 14 3.307 1 98.38 329 LYS A O 1
ATOM 2477 N N . ALA A 1 330 ? 21.609 14.836 3.697 1 98.75 330 ALA A N 1
ATOM 2478 C CA . ALA A 1 330 ? 21.203 15.031 2.311 1 98.75 330 ALA A CA 1
ATOM 2479 C C . ALA A 1 330 ? 21.094 13.703 1.572 1 98.75 330 ALA A C 1
ATOM 2481 O O . ALA A 1 330 ? 21.297 13.641 0.356 1 98.75 330 ALA A O 1
ATOM 2482 N N . GLU A 1 331 ? 20.859 12.641 2.271 1 98.88 331 GLU A N 1
ATOM 2483 C CA . GLU A 1 331 ? 20.672 11.352 1.611 1 98.88 331 GLU A CA 1
ATOM 2484 C C . GLU A 1 331 ? 19.312 11.281 0.922 1 98.88 331 GLU A C 1
ATOM 2486 O O . GLU A 1 331 ? 18.281 11.484 1.559 1 98.88 331 GLU A O 1
ATOM 2491 N N . PRO A 1 332 ? 19.281 10.938 -0.357 1 98.94 332 PRO A N 1
ATOM 2492 C CA . PRO A 1 332 ? 17.984 10.773 -0.999 1 98.94 332 PRO A CA 1
ATOM 2493 C C . PRO A 1 332 ? 17.266 9.484 -0.574 1 98.94 332 PRO A C 1
ATOM 2495 O O . PRO A 1 332 ? 16.047 9.453 -0.502 1 98.94 332 PRO A O 1
ATOM 2498 N N . ILE A 1 333 ? 18.047 8.398 -0.379 1 98.94 333 ILE A N 1
ATOM 2499 C CA . ILE A 1 333 ? 17.609 7.105 0.141 1 98.94 333 ILE A CA 1
ATOM 2500 C C . ILE A 1 333 ? 18.484 6.707 1.335 1 98.94 333 ILE A C 1
ATOM 2502 O O . ILE A 1 333 ? 19.703 6.793 1.274 1 98.94 333 ILE A O 1
ATOM 2506 N N . TYR A 1 334 ? 17.812 6.359 2.371 1 98.81 334 TYR A N 1
ATOM 2507 C CA . TYR A 1 334 ? 18.5 6.098 3.631 1 98.81 334 TYR A CA 1
ATOM 2508 C C . TYR A 1 334 ? 17.859 4.938 4.375 1 98.81 334 TYR A C 1
ATOM 2510 O O . TYR A 1 334 ? 16.719 5.047 4.84 1 98.81 334 TYR A O 1
ATOM 2518 N N . VAL A 1 335 ? 18.547 3.777 4.512 1 98.94 335 VAL A N 1
ATOM 2519 C CA . VAL A 1 335 ? 18.094 2.619 5.27 1 98.94 335 VAL A CA 1
ATOM 2520 C C . VAL A 1 335 ? 19.156 2.211 6.289 1 98.94 335 VAL A C 1
ATOM 2522 O O . VAL A 1 335 ? 20.234 1.767 5.922 1 98.94 335 VAL A O 1
ATOM 2525 N N . THR A 1 336 ? 18.828 2.336 7.566 1 98.81 336 THR A N 1
ATOM 2526 C CA . THR A 1 336 ? 19.797 1.936 8.578 1 98.81 336 THR A CA 1
ATOM 2527 C C . THR A 1 336 ? 19.125 1.132 9.688 1 98.81 336 THR A C 1
ATOM 2529 O O . THR A 1 336 ? 18 1.438 10.086 1 98.81 336 THR A O 1
ATOM 2532 N N . SER A 1 337 ? 19.75 0.099 10.086 1 98.81 337 SER A N 1
ATOM 2533 C CA . SER A 1 337 ? 19.406 -0.684 11.266 1 98.81 337 SER A CA 1
ATOM 2534 C C . SER A 1 337 ? 20.547 -0.706 12.273 1 98.81 337 SER A C 1
ATOM 2536 O O . SER A 1 337 ? 21.578 -1.343 12.039 1 98.81 337 SER A O 1
ATOM 2538 N N . VAL A 1 338 ? 20.375 0.096 13.312 1 98.38 338 VAL A N 1
ATOM 2539 C CA . VAL A 1 338 ? 21.375 0.308 14.359 1 98.38 338 VAL A CA 1
ATOM 2540 C C . VAL A 1 338 ? 20.688 0.321 15.727 1 98.38 338 VAL A C 1
ATOM 2542 O O . VAL A 1 338 ? 19.703 1.022 15.922 1 98.38 338 VAL A O 1
ATOM 2545 N N . PRO A 1 339 ? 21.266 -0.503 16.719 1 97.44 339 PRO A N 1
ATOM 2546 C CA . PRO A 1 339 ? 20.625 -0.457 18.047 1 97.44 339 PRO A CA 1
ATOM 2547 C C . PRO A 1 339 ? 20.75 0.915 18.703 1 97.44 339 PRO A C 1
ATOM 2549 O O . PRO A 1 339 ? 21.766 1.595 18.547 1 97.44 339 PRO A O 1
ATOM 2552 N N . ARG A 1 340 ? 19.719 1.315 19.469 1 93.62 340 ARG A N 1
ATOM 2553 C CA . ARG A 1 340 ? 19.719 2.582 20.188 1 93.62 340 ARG A CA 1
ATOM 2554 C C . ARG A 1 340 ? 20.859 2.639 21.188 1 93.62 340 ARG A C 1
ATOM 2556 O O . ARG A 1 340 ? 21.5 3.684 21.359 1 93.62 340 ARG A O 1
ATOM 2563 N N . ASP A 1 341 ? 21.047 1.511 21.875 1 93.5 341 ASP A N 1
ATOM 2564 C CA . ASP A 1 341 ? 22.125 1.326 22.844 1 93.5 341 ASP A CA 1
ATOM 2565 C C . ASP A 1 341 ? 22.516 -0.146 22.953 1 93.5 341 ASP A C 1
ATOM 2567 O O . ASP A 1 341 ? 22 -0.989 22.219 1 93.5 341 ASP A O 1
ATOM 2571 N N . GLU A 1 342 ? 23.438 -0.431 23.859 1 93.69 342 GLU A N 1
ATOM 2572 C CA . GLU A 1 342 ? 24 -1.775 23.953 1 93.69 342 GLU A CA 1
ATOM 2573 C C . GLU A 1 342 ? 22.938 -2.777 24.422 1 93.69 342 GLU A C 1
ATOM 2575 O O . GLU A 1 342 ? 23.078 -3.98 24.188 1 93.69 342 GLU A O 1
ATOM 2580 N N . GLU A 1 343 ? 21.875 -2.318 25.047 1 95.06 343 GLU A N 1
ATOM 2581 C CA . GLU A 1 343 ? 20.875 -3.205 25.625 1 95.06 343 GLU A CA 1
ATOM 2582 C C . GLU A 1 343 ? 19.75 -3.473 24.625 1 95.06 343 GLU A C 1
ATOM 2584 O O . GLU A 1 343 ? 18.875 -4.305 24.875 1 95.06 343 GLU A O 1
ATOM 2589 N N . THR A 1 344 ? 19.781 -2.852 23.516 1 95 344 THR A N 1
ATOM 2590 C CA . THR A 1 344 ? 18.703 -2.934 22.531 1 95 344 THR A CA 1
ATOM 2591 C C . THR A 1 344 ? 18.734 -4.266 21.797 1 95 344 THR A C 1
ATOM 2593 O O . THR A 1 344 ? 19.781 -4.648 21.25 1 95 344 THR A O 1
ATOM 2596 N N . ASP A 1 345 ? 17.562 -4.961 21.859 1 93.88 345 ASP A N 1
ATOM 2597 C CA . ASP A 1 345 ? 17.344 -6.066 20.922 1 93.88 345 ASP A CA 1
ATOM 2598 C C . ASP A 1 345 ? 16.797 -5.566 19.594 1 93.88 345 ASP A C 1
ATOM 2600 O O . ASP A 1 345 ? 15.703 -5 19.547 1 93.88 345 ASP A O 1
ATOM 2604 N N . LEU A 1 346 ? 17.438 -5.777 18.547 1 96.88 346 LEU A N 1
ATOM 2605 C CA . LEU A 1 346 ? 17.078 -5.215 17.25 1 96.88 346 LEU A CA 1
ATOM 2606 C C . LEU A 1 346 ? 16.25 -6.199 16.438 1 96.88 346 LEU A C 1
ATOM 2608 O O . LEU A 1 346 ? 16.594 -7.383 16.359 1 96.88 346 LEU A O 1
ATOM 2612 N N . GLY A 1 347 ? 15.086 -5.688 15.914 1 98.19 347 GLY A N 1
ATOM 2613 C CA . GLY A 1 347 ? 14.344 -6.492 14.945 1 98.19 347 GLY A CA 1
ATOM 2614 C C . GLY A 1 347 ? 15.016 -6.555 13.586 1 98.19 347 GLY A C 1
ATOM 2615 O O . GLY A 1 347 ? 16.219 -6.293 13.469 1 98.19 347 GLY A O 1
ATOM 2616 N N . ARG A 1 348 ? 14.242 -6.973 12.57 1 98.31 348 ARG A N 1
ATOM 2617 C CA . ARG A 1 348 ? 14.797 -7.133 11.234 1 98.31 348 ARG A CA 1
ATOM 2618 C C . ARG A 1 348 ? 14.156 -6.156 10.25 1 98.31 348 ARG A C 1
ATOM 2620 O O . ARG A 1 348 ? 13.031 -5.695 10.477 1 98.31 348 ARG A O 1
ATOM 2627 N N . ILE A 1 349 ? 14.883 -5.773 9.18 1 98.81 349 ILE A N 1
ATOM 2628 C CA . ILE A 1 349 ? 14.344 -5.098 8 1 98.81 349 ILE A CA 1
ATOM 2629 C C . ILE A 1 349 ? 14.32 -6.062 6.82 1 98.81 349 ILE A C 1
ATOM 2631 O O . ILE A 1 349 ? 15.328 -6.707 6.516 1 98.81 349 ILE A O 1
ATOM 2635 N N . ARG A 1 350 ? 13.148 -6.133 6.234 1 97.81 350 ARG A N 1
ATOM 2636 C CA . ARG A 1 350 ? 13.078 -7.039 5.094 1 97.81 350 ARG A CA 1
ATOM 2637 C C . ARG A 1 350 ? 12.133 -6.496 4.023 1 97.81 350 ARG A C 1
ATOM 2639 O O . ARG A 1 350 ? 11.086 -5.93 4.34 1 97.81 350 ARG A O 1
ATOM 2646 N N . ASN A 1 351 ? 12.484 -6.754 2.764 1 97.75 351 ASN A N 1
ATOM 2647 C CA . ASN A 1 351 ? 11.633 -6.48 1.609 1 97.75 351 ASN A CA 1
ATOM 2648 C C . ASN A 1 351 ? 11.297 -4.996 1.505 1 97.75 351 ASN A C 1
ATOM 2650 O O . ASN A 1 351 ? 10.125 -4.621 1.526 1 97.75 351 ASN A O 1
ATOM 2654 N N . VAL A 1 352 ? 12.273 -4.254 1.287 1 98.69 352 VAL A N 1
ATOM 2655 C CA . VAL A 1 352 ? 12.125 -2.82 1.044 1 98.69 352 VAL A CA 1
ATOM 2656 C C . VAL A 1 352 ? 12.578 -2.49 -0.376 1 98.69 352 VAL A C 1
ATOM 2658 O O . VAL A 1 352 ? 13.68 -2.869 -0.788 1 98.69 352 VAL A O 1
ATOM 2661 N N . ARG A 1 353 ? 11.727 -1.77 -1.107 1 98.75 353 ARG A N 1
ATOM 2662 C CA . ARG A 1 353 ? 12.055 -1.506 -2.504 1 98.75 353 ARG A CA 1
ATOM 2663 C C . ARG A 1 353 ? 11.922 -0.02 -2.826 1 98.75 353 ARG A C 1
ATOM 2665 O O . ARG A 1 353 ? 10.969 0.632 -2.398 1 98.75 353 ARG A O 1
ATOM 2672 N N . PHE A 1 354 ? 12.883 0.442 -3.537 1 98.88 354 PHE A N 1
ATOM 2673 C CA . PHE A 1 354 ? 12.859 1.759 -4.16 1 98.88 354 PHE A CA 1
ATOM 2674 C C . PHE A 1 354 ? 12.859 1.638 -5.68 1 98.88 354 PHE A C 1
ATOM 2676 O O . PHE A 1 354 ? 13.852 1.201 -6.273 1 98.88 354 PHE A O 1
ATOM 2683 N N . SER A 1 355 ? 11.719 2.045 -6.289 1 98.56 355 SER A N 1
ATOM 2684 C CA . SER A 1 355 ? 11.586 1.83 -7.727 1 98.56 355 SER A CA 1
ATOM 2685 C C . SER A 1 355 ? 11.258 3.131 -8.453 1 98.56 355 SER A C 1
ATOM 2687 O O . SER A 1 355 ? 10.336 3.848 -8.062 1 98.56 355 SER A O 1
ATOM 2689 N N . ASN A 1 356 ? 11.961 3.359 -9.484 1 98.38 356 ASN A N 1
ATOM 2690 C CA . ASN A 1 356 ? 11.711 4.523 -10.336 1 98.38 356 ASN A CA 1
ATOM 2691 C C . ASN A 1 356 ? 11.828 5.824 -9.547 1 98.38 356 ASN A C 1
ATOM 2693 O O . ASN A 1 356 ? 10.867 6.59 -9.461 1 98.38 356 ASN A O 1
ATOM 2697 N N . ILE A 1 357 ? 13.062 5.996 -9.078 1 98.81 357 ILE A N 1
ATOM 2698 C CA . ILE A 1 357 ? 13.391 7.18 -8.297 1 98.81 357 ILE A CA 1
ATOM 2699 C C . ILE A 1 357 ? 14.375 8.055 -9.07 1 98.81 357 ILE A C 1
ATOM 2701 O O . ILE A 1 357 ? 15.367 7.559 -9.609 1 98.81 357 ILE A O 1
ATOM 2705 N N . VAL A 1 358 ? 14.07 9.305 -9.211 1 98.81 358 VAL A N 1
ATOM 2706 C CA . VAL A 1 358 ? 15.016 10.289 -9.734 1 98.81 358 VAL A CA 1
ATOM 2707 C C . VAL A 1 358 ? 15.398 11.273 -8.633 1 98.81 358 VAL A C 1
ATOM 2709 O O . VAL A 1 358 ? 14.539 11.969 -8.086 1 98.81 358 VAL A O 1
ATOM 2712 N N . ALA A 1 359 ? 16.703 11.352 -8.352 1 98.81 359 ALA A N 1
ATOM 2713 C CA . ALA A 1 359 ? 17.141 12.156 -7.215 1 98.81 359 ALA A CA 1
ATOM 2714 C C . ALA A 1 359 ? 18.234 13.133 -7.625 1 98.81 359 ALA A C 1
ATOM 2716 O O . ALA A 1 359 ? 19.125 12.781 -8.406 1 98.81 359 ALA A O 1
ATOM 2717 N N . ARG A 1 360 ? 18.125 14.352 -7.238 1 98.69 360 ARG A N 1
ATOM 2718 C CA . ARG A 1 360 ? 19.219 15.32 -7.148 1 98.69 360 ARG A CA 1
ATOM 2719 C C . ARG A 1 360 ? 19.609 15.57 -5.695 1 98.69 360 ARG A C 1
ATOM 2721 O O . ARG A 1 360 ? 18.781 16 -4.891 1 98.69 360 ARG A O 1
ATOM 2728 N N . SER A 1 361 ? 20.828 15.289 -5.383 1 98.69 361 SER A N 1
ATOM 2729 C CA . SER A 1 361 ? 21.188 15.281 -3.969 1 98.69 361 SER A CA 1
ATOM 2730 C C . SER A 1 361 ? 22.609 15.82 -3.758 1 98.69 361 SER A C 1
ATOM 2732 O O . SER A 1 361 ? 23.344 16.016 -4.719 1 98.69 361 SER A O 1
ATOM 2734 N N . GLU A 1 362 ? 22.891 16.125 -2.512 1 98.75 362 GLU A N 1
ATOM 2735 C CA . GLU A 1 362 ? 24.234 16.562 -2.137 1 98.75 362 GLU A CA 1
ATOM 2736 C C . GLU A 1 362 ? 24.969 15.492 -1.333 1 98.75 362 GLU A C 1
ATOM 2738 O O . GLU A 1 362 ? 26 15.758 -0.733 1 98.75 362 GLU A O 1
ATOM 2743 N N . ASN A 1 363 ? 24.453 14.375 -1.271 1 98.62 363 ASN A N 1
ATOM 2744 C CA . ASN A 1 363 ? 25 13.141 -0.72 1 98.62 363 ASN A CA 1
ATOM 2745 C C . ASN A 1 363 ? 24.453 11.914 -1.439 1 98.62 363 ASN A C 1
ATOM 2747 O O . ASN A 1 363 ? 23.578 12.031 -2.301 1 98.62 363 ASN A O 1
ATOM 2751 N N . GLY A 1 364 ? 25.062 10.727 -1.188 1 98.62 364 GLY A N 1
ATOM 2752 C CA . GLY A 1 364 ? 24.609 9.492 -1.806 1 98.62 364 GLY A CA 1
ATOM 2753 C C . GLY A 1 364 ? 23.531 8.781 -1.006 1 98.62 364 GLY A C 1
ATOM 2754 O O . GLY A 1 364 ? 23.062 9.305 0.011 1 98.62 364 GLY A O 1
ATOM 2755 N N . ALA A 1 365 ? 23.109 7.641 -1.528 1 98.88 365 ALA A N 1
ATOM 2756 C CA . ALA A 1 365 ? 22.219 6.734 -0.8 1 98.88 365 ALA A CA 1
ATOM 2757 C C . ALA A 1 365 ? 23 5.883 0.194 1 98.88 365 ALA A C 1
ATOM 2759 O O . ALA A 1 365 ? 24.188 5.582 -0.03 1 98.88 365 ALA A O 1
ATOM 2760 N N . LEU A 1 366 ? 22.344 5.5 1.24 1 98.88 366 LEU A N 1
ATOM 2761 C CA . LEU A 1 366 ? 22.969 4.676 2.266 1 98.88 366 LEU A CA 1
ATOM 2762 C C . LEU A 1 366 ? 22.062 3.523 2.672 1 98.88 366 LEU A C 1
ATOM 2764 O O . LEU A 1 366 ? 20.891 3.734 2.969 1 98.88 366 LEU A O 1
ATOM 2768 N N . VAL A 1 367 ? 22.547 2.297 2.6 1 98.88 367 VAL A N 1
ATOM 2769 C CA . VAL A 1 367 ? 21.938 1.114 3.205 1 98.88 367 VAL A CA 1
ATOM 2770 C C . VAL A 1 367 ? 22.922 0.476 4.184 1 98.88 367 VAL A C 1
ATOM 2772 O O . VAL A 1 367 ? 23.953 -0.065 3.773 1 98.88 367 VAL A O 1
ATOM 2775 N N . TYR A 1 368 ? 22.562 0.469 5.48 1 98.88 368 TYR A N 1
ATOM 2776 C CA . TYR A 1 368 ? 23.562 0.142 6.492 1 98.88 368 TYR A CA 1
ATOM 2777 C C . TYR A 1 368 ? 22.953 -0.75 7.574 1 98.88 368 TYR A C 1
ATOM 2779 O O . TYR A 1 368 ? 21.938 -0.409 8.18 1 98.88 368 TYR A O 1
ATOM 2787 N N . ALA A 1 369 ? 23.562 -1.877 7.863 1 98.75 369 ALA A N 1
ATOM 2788 C CA . ALA A 1 369 ? 23.281 -2.76 8.992 1 98.75 369 ALA A CA 1
ATOM 2789 C C . ALA A 1 369 ? 24.453 -2.811 9.961 1 98.75 369 ALA A C 1
ATOM 2791 O O . ALA A 1 369 ? 25.547 -3.236 9.594 1 98.75 369 ALA A O 1
ATOM 2792 N N . HIS A 1 370 ? 24.188 -2.463 11.094 1 97.62 370 HIS A N 1
ATOM 2793 C CA . HIS A 1 370 ? 25.234 -2.457 12.109 1 97.62 370 HIS A CA 1
ATOM 2794 C C . HIS A 1 370 ? 25.562 -3.873 12.562 1 97.62 370 HIS A C 1
ATOM 2796 O O . HIS A 1 370 ? 24.719 -4.586 13.086 1 97.62 370 HIS A O 1
ATOM 2802 N N . GLU A 1 371 ? 26.844 -4.301 12.375 1 94.75 371 GLU A N 1
ATOM 2803 C CA . GLU A 1 371 ? 27.375 -5.586 12.836 1 94.75 371 GLU A CA 1
ATOM 2804 C C . GLU A 1 371 ? 26.469 -6.738 12.383 1 94.75 371 GLU A C 1
ATOM 2806 O O . GLU A 1 371 ? 26.281 -6.945 11.188 1 94.75 371 GLU A O 1
ATOM 2811 N N . ASP A 1 372 ? 25.734 -7.301 13.391 1 92.19 372 ASP A N 1
ATOM 2812 C CA . ASP A 1 372 ? 24.969 -8.492 13.047 1 92.19 372 ASP A CA 1
ATOM 2813 C C . ASP A 1 372 ? 23.484 -8.164 12.844 1 92.19 372 ASP A C 1
ATOM 2815 O O . ASP A 1 372 ? 22.641 -9.055 12.867 1 92.19 372 ASP A O 1
ATOM 2819 N N . ALA A 1 373 ? 23.266 -6.816 12.664 1 97.69 373 ALA A N 1
ATOM 2820 C CA . ALA A 1 373 ? 21.875 -6.438 12.375 1 97.69 373 ALA A CA 1
ATOM 2821 C C . ALA A 1 373 ? 21.375 -7.148 11.125 1 97.69 373 ALA A C 1
ATOM 2823 O O . ALA A 1 373 ? 22.109 -7.328 10.156 1 97.69 373 ALA A O 1
ATOM 2824 N N . ASP A 1 374 ? 20.109 -7.555 11.188 1 98.31 374 ASP A N 1
ATOM 2825 C CA . ASP A 1 374 ? 19.516 -8.359 10.125 1 98.31 374 ASP A CA 1
ATOM 2826 C C . ASP A 1 374 ? 18.766 -7.484 9.125 1 98.31 374 ASP A C 1
ATOM 2828 O O . ASP A 1 374 ? 17.562 -7.246 9.273 1 98.31 374 ASP A O 1
ATOM 2832 N N . VAL A 1 375 ? 19.406 -6.988 8.109 1 98.69 375 VAL A N 1
ATOM 2833 C CA . VAL A 1 375 ? 18.828 -6.258 6.98 1 98.69 375 VAL A CA 1
ATOM 2834 C C . VAL A 1 375 ? 18.969 -7.082 5.707 1 98.69 375 VAL A C 1
ATOM 2836 O O . VAL A 1 375 ? 20.078 -7.418 5.297 1 98.69 375 VAL A O 1
ATOM 2839 N N . ALA A 1 376 ? 17.797 -7.371 5.156 1 98.19 376 ALA A N 1
ATOM 2840 C CA . ALA A 1 376 ? 17.859 -8.25 3.988 1 98.19 376 ALA A CA 1
ATOM 2841 C C . ALA A 1 376 ? 16.812 -7.859 2.957 1 98.19 376 ALA A C 1
ATOM 2843 O O . ALA A 1 376 ? 15.75 -7.324 3.307 1 98.19 376 ALA A O 1
ATOM 2844 N N . ALA A 1 377 ? 17.078 -8.164 1.704 1 97.62 377 ALA A N 1
ATOM 2845 C CA . ALA A 1 377 ? 16.141 -8.008 0.59 1 97.62 377 ALA A CA 1
ATOM 2846 C C . ALA A 1 377 ? 15.773 -6.547 0.38 1 97.62 377 ALA A C 1
ATOM 2848 O O . ALA A 1 377 ? 14.586 -6.195 0.356 1 97.62 377 ALA A O 1
ATOM 2849 N N . VAL A 1 378 ? 16.812 -5.805 0.218 1 98.56 378 VAL A N 1
ATOM 2850 C CA . VAL A 1 378 ? 16.656 -4.406 -0.17 1 98.56 378 VAL A CA 1
ATOM 2851 C C . VAL A 1 378 ? 16.969 -4.246 -1.658 1 98.56 378 VAL A C 1
ATOM 2853 O O . VAL A 1 378 ? 17.953 -4.781 -2.154 1 98.56 378 VAL A O 1
ATOM 2856 N N . THR A 1 379 ? 16.078 -3.572 -2.332 1 98.69 379 THR A N 1
ATOM 2857 C CA . THR A 1 379 ? 16.234 -3.418 -3.773 1 98.69 379 THR A CA 1
ATOM 2858 C C . THR A 1 379 ? 16.141 -1.948 -4.172 1 98.69 379 THR A C 1
ATOM 2860 O O . THR A 1 379 ? 15.195 -1.256 -3.783 1 98.69 379 THR A O 1
ATOM 2863 N N . LEU A 1 380 ? 17.094 -1.459 -4.883 1 98.81 380 LEU A N 1
ATOM 2864 C CA . LEU A 1 380 ? 17 -0.23 -5.664 1 98.81 380 LEU A CA 1
ATOM 2865 C C . LEU A 1 380 ? 16.922 -0.538 -7.156 1 98.81 380 LEU A C 1
ATOM 2867 O O . LEU A 1 380 ? 17.797 -1.197 -7.707 1 98.81 380 LEU A O 1
ATOM 2871 N N . GLU A 1 381 ? 15.883 -0.106 -7.766 1 98.38 381 GLU A N 1
ATOM 2872 C CA . GLU A 1 381 ? 15.68 -0.415 -9.18 1 98.38 381 GLU A CA 1
ATOM 2873 C C . GLU A 1 381 ? 15.266 0.827 -9.961 1 98.38 381 GLU A C 1
ATOM 2875 O O . GLU A 1 381 ? 14.281 1.488 -9.609 1 98.38 381 GLU A O 1
ATOM 2880 N N . ASN A 1 382 ? 15.891 1.013 -11.062 1 98.19 382 ASN A N 1
ATOM 2881 C CA . ASN A 1 382 ? 15.617 2.186 -11.883 1 98.19 382 ASN A CA 1
ATOM 2882 C C . ASN A 1 382 ? 15.719 3.475 -11.078 1 98.19 382 ASN A C 1
ATOM 2884 O O . ASN A 1 382 ? 14.773 4.262 -11.023 1 98.19 382 ASN A O 1
ATOM 2888 N N . VAL A 1 383 ? 16.906 3.596 -10.555 1 98.88 383 VAL A N 1
ATOM 2889 C CA . VAL A 1 383 ? 17.203 4.75 -9.711 1 98.88 383 VAL A CA 1
ATOM 2890 C C . VAL A 1 383 ? 18.297 5.602 -10.359 1 98.88 383 VAL A C 1
ATOM 2892 O O . VAL A 1 383 ? 19.344 5.09 -10.734 1 98.88 383 VAL A O 1
ATOM 2895 N N . ARG A 1 384 ? 18 6.824 -10.562 1 98.81 384 ARG A N 1
ATOM 2896 C CA . ARG A 1 384 ? 19 7.785 -11.031 1 98.81 384 ARG A CA 1
ATOM 2897 C C . ARG A 1 384 ? 19.344 8.789 -9.938 1 98.81 384 ARG A C 1
ATOM 2899 O O . ARG A 1 384 ? 18.453 9.406 -9.344 1 98.81 384 ARG A O 1
ATOM 2906 N N . VAL A 1 385 ? 20.609 8.969 -9.656 1 98.81 385 VAL A N 1
ATOM 2907 C CA . VAL A 1 385 ? 21.078 9.914 -8.648 1 98.81 385 VAL A CA 1
ATOM 2908 C C . VAL A 1 385 ? 22.078 10.883 -9.273 1 98.81 385 VAL A C 1
ATOM 2910 O O . VAL A 1 385 ? 23.062 10.453 -9.891 1 98.81 385 VAL A O 1
ATOM 2913 N N . GLU A 1 386 ? 21.812 12.078 -9.195 1 98.75 386 GLU A N 1
ATOM 2914 C CA . GLU A 1 386 ? 22.766 13.141 -9.492 1 98.75 386 GLU A CA 1
ATOM 2915 C C . GLU A 1 386 ? 23.266 13.797 -8.211 1 98.75 386 GLU A C 1
ATOM 2917 O O . GLU A 1 386 ? 22.484 14.359 -7.445 1 98.75 386 GLU A O 1
ATOM 2922 N N . ILE A 1 387 ? 24.578 13.703 -8 1 98.81 387 ILE A N 1
ATOM 2923 C CA . ILE A 1 387 ? 25.156 14.25 -6.781 1 98.81 387 ILE A CA 1
ATOM 2924 C C . ILE A 1 387 ? 25.953 15.516 -7.109 1 98.81 387 ILE A C 1
ATOM 2926 O O . ILE A 1 387 ? 26.812 15.508 -7.984 1 98.81 387 ILE A O 1
ATOM 2930 N N . LYS A 1 388 ? 25.625 16.531 -6.387 1 97.94 388 LYS A N 1
ATOM 2931 C CA . LYS A 1 388 ? 26.312 17.812 -6.582 1 97.94 388 LYS A CA 1
ATOM 2932 C C . LYS A 1 388 ? 26.938 18.297 -5.285 1 97.94 388 LYS A C 1
ATOM 2934 O O . LYS A 1 388 ? 26.625 17.797 -4.203 1 97.94 388 LYS A O 1
ATOM 2939 N N . ASP A 1 389 ? 27.766 19.297 -5.48 1 97.38 389 ASP A N 1
ATOM 2940 C CA . ASP A 1 389 ? 28.359 19.953 -4.32 1 97.38 389 ASP A CA 1
ATOM 2941 C C . ASP A 1 389 ? 27.297 20.719 -3.527 1 97.38 389 ASP A C 1
ATOM 2943 O O . ASP A 1 389 ? 26.156 20.859 -3.979 1 97.38 389 ASP A O 1
ATOM 2947 N N . SER A 1 390 ? 27.781 21.078 -2.303 1 97.31 390 SER A N 1
ATOM 2948 C CA . SER A 1 390 ? 26.875 21.812 -1.405 1 97.31 390 SER A CA 1
ATOM 2949 C C . SER A 1 390 ? 27.531 23.094 -0.908 1 97.31 390 SER A C 1
ATOM 2951 O O . SER A 1 390 ? 28.734 23.141 -0.647 1 97.31 390 SER A O 1
ATOM 2953 N N . PRO A 1 391 ? 26.625 24.156 -0.736 1 95.62 391 PRO A N 1
ATOM 2954 C CA . PRO A 1 391 ? 27.156 25.328 -0.056 1 95.62 391 PRO A CA 1
ATOM 2955 C C . PRO A 1 391 ? 27.562 25.047 1.391 1 95.62 391 PRO A C 1
ATOM 2957 O O . PRO A 1 391 ? 28.266 25.859 2.01 1 95.62 391 PRO A O 1
ATOM 2960 N N . HIS A 1 392 ? 27.203 23.891 1.889 1 96.56 392 HIS A N 1
ATOM 2961 C CA . HIS A 1 392 ? 27.469 23.578 3.287 1 96.56 392 HIS A CA 1
ATOM 2962 C C . HIS A 1 392 ? 28.453 22.422 3.412 1 96.56 392 HIS A C 1
ATOM 2964 O O . HIS A 1 392 ? 28.609 21.844 4.492 1 96.56 392 HIS A O 1
ATOM 2970 N N . ALA A 1 393 ? 29.156 22.094 2.385 1 97 393 ALA A N 1
ATOM 2971 C CA . ALA A 1 393 ? 30.062 20.953 2.361 1 97 393 ALA A CA 1
ATOM 2972 C C . ALA A 1 393 ? 31.156 21.109 3.404 1 97 393 ALA A C 1
ATOM 2974 O O . ALA A 1 393 ? 31.5 20.141 4.109 1 97 393 ALA A O 1
ATOM 2975 N N . ASP A 1 394 ? 31.672 22.297 3.525 1 95.06 394 ASP A N 1
ATOM 2976 C CA . ASP A 1 394 ? 32.781 22.531 4.441 1 95.06 394 ASP A CA 1
ATOM 2977 C C . ASP A 1 394 ? 32.344 22.406 5.895 1 95.06 394 ASP A C 1
ATOM 2979 O O . ASP A 1 394 ? 33.156 22.109 6.773 1 95.06 394 ASP A O 1
ATOM 2983 N N . ARG A 1 395 ? 31.078 22.547 6.129 1 95.5 395 ARG A N 1
ATOM 2984 C CA . ARG A 1 395 ? 30.562 22.578 7.492 1 95.5 395 ARG A CA 1
ATOM 2985 C C . ARG A 1 395 ? 30.109 21.203 7.938 1 95.5 395 ARG A C 1
ATOM 2987 O O . ARG A 1 395 ? 30.219 20.844 9.109 1 95.5 395 ARG A O 1
ATOM 2994 N N . VAL A 1 396 ? 29.516 20.453 7 1 96.75 396 VAL A N 1
ATOM 2995 C CA . VAL A 1 396 ? 28.875 19.234 7.48 1 96.75 396 VAL A CA 1
ATOM 2996 C C . VAL A 1 396 ? 29.078 18.109 6.465 1 96.75 396 VAL A C 1
ATOM 2998 O O . VAL A 1 396 ? 28.625 16.969 6.68 1 96.75 396 VAL A O 1
ATOM 3001 N N . GLY A 1 397 ? 29.703 18.344 5.375 1 97.75 397 GLY A N 1
ATOM 3002 C CA . GLY A 1 397 ? 29.875 17.328 4.344 1 97.75 397 GLY A CA 1
ATOM 3003 C C . GLY A 1 397 ? 30.859 16.234 4.734 1 97.75 397 GLY A C 1
ATOM 3004 O O . GLY A 1 397 ? 31.688 16.438 5.625 1 97.75 397 GLY A O 1
ATOM 3005 N N . GLY A 1 398 ? 30.781 15.094 4.082 1 98.44 398 GLY A N 1
ATOM 3006 C CA . GLY A 1 398 ? 31.75 14.023 4.25 1 98.44 398 GLY A CA 1
ATOM 3007 C C . GLY A 1 398 ? 31.562 13.234 5.527 1 98.44 398 GLY A C 1
ATOM 3008 O O . GLY A 1 398 ? 32.531 12.773 6.133 1 98.44 398 GLY A O 1
ATOM 3009 N N . ASN A 1 399 ? 30.266 13.188 6 1 98.38 399 ASN A N 1
ATOM 3010 C CA . ASN A 1 399 ? 29.953 12.469 7.227 1 98.38 399 ASN A CA 1
ATOM 3011 C C . ASN A 1 399 ? 28.828 11.469 7.012 1 98.38 399 ASN A C 1
ATOM 3013 O O . ASN A 1 399 ? 27.984 11.656 6.129 1 98.38 399 ASN A O 1
ATOM 3017 N N . VAL A 1 400 ? 28.844 10.367 7.801 1 98.19 400 VAL A N 1
ATOM 3018 C CA . VAL A 1 400 ? 27.672 9.508 7.957 1 98.19 400 VAL A CA 1
ATOM 3019 C C . VAL A 1 400 ? 26.891 9.914 9.203 1 98.19 400 VAL A C 1
ATOM 3021 O O . VAL A 1 400 ? 27.484 10.297 10.219 1 98.19 400 VAL A O 1
ATOM 3024 N N . ASP A 1 401 ? 25.641 9.93 9.094 1 97.56 401 ASP A N 1
ATOM 3025 C CA . ASP A 1 401 ? 24.734 10.234 10.203 1 97.56 401 ASP A CA 1
ATOM 3026 C C . ASP A 1 401 ? 23.922 9.008 10.602 1 97.56 401 ASP A C 1
ATOM 3028 O O . ASP A 1 401 ? 23.031 8.586 9.859 1 97.56 401 ASP A O 1
ATOM 3032 N N . LEU A 1 402 ? 24.172 8.438 11.789 1 97.62 402 LEU A N 1
ATOM 3033 C CA . LEU A 1 402 ? 23.484 7.23 12.242 1 97.62 402 LEU A CA 1
ATOM 3034 C C . LEU A 1 402 ? 22.625 7.523 13.469 1 97.62 402 LEU A C 1
ATOM 3036 O O . LEU A 1 402 ? 22.234 6.605 14.188 1 97.62 402 LEU A O 1
ATOM 3040 N N . GLN A 1 403 ? 22.375 8.812 13.594 1 93.81 403 GLN A N 1
ATOM 3041 C CA . GLN A 1 403 ? 21.547 9.195 14.727 1 93.81 403 GLN A CA 1
ATOM 3042 C C . GLN A 1 403 ? 20.156 8.57 14.625 1 93.81 403 GLN A C 1
ATOM 3044 O O . GLN A 1 403 ? 19.625 8.383 13.531 1 93.81 403 GLN A O 1
ATOM 3049 N N . PRO A 1 404 ? 19.438 8.219 15.906 1 93.5 404 PRO A N 1
ATOM 3050 C CA . PRO A 1 404 ? 20.016 8.164 17.25 1 93.5 404 PRO A CA 1
ATOM 3051 C C . PRO A 1 404 ? 20.672 6.816 17.562 1 93.5 404 PRO A C 1
ATOM 3053 O O . PRO A 1 404 ? 20.109 5.766 17.219 1 93.5 404 PRO A O 1
ATOM 3056 N N . THR A 1 405 ? 21.812 6.824 18.188 1 95.19 405 THR A N 1
ATOM 3057 C CA . THR A 1 405 ? 22.453 5.602 18.672 1 95.19 405 THR A CA 1
ATOM 3058 C C . THR A 1 405 ? 23.562 5.93 19.672 1 95.19 405 THR A C 1
ATOM 3060 O O . THR A 1 405 ? 24.125 7.023 19.641 1 95.19 405 THR A O 1
ATOM 3063 N N . ALA A 1 406 ? 23.906 4.934 20.516 1 93 406 ALA A N 1
ATOM 3064 C CA . ALA A 1 406 ? 25 5.086 21.469 1 93 406 ALA A CA 1
ATOM 3065 C C . ALA A 1 406 ? 26.031 3.982 21.297 1 93 406 ALA A C 1
ATOM 3067 O O . ALA A 1 406 ? 27.016 3.912 22.047 1 93 406 ALA A O 1
ATOM 3068 N N . VAL A 1 407 ? 25.828 3.176 20.281 1 94.88 407 VAL A N 1
ATOM 3069 C CA . VAL A 1 407 ? 26.719 2.021 20.172 1 94.88 407 VAL A CA 1
ATOM 3070 C C . VAL A 1 407 ? 27.906 2.373 19.281 1 94.88 407 VAL A C 1
ATOM 3072 O O . VAL A 1 407 ? 28.859 1.598 19.188 1 94.88 407 VAL A O 1
ATOM 3075 N N . GLU A 1 408 ? 27.859 3.42 18.656 1 93.94 408 GLU A N 1
ATOM 3076 C CA . GLU A 1 408 ? 28.953 4.016 17.891 1 93.94 408 GLU A CA 1
ATOM 3077 C C . GLU A 1 408 ? 28.781 5.527 17.766 1 93.94 408 GLU A C 1
ATOM 3079 O O . GLU A 1 408 ? 27.75 6.07 18.156 1 93.94 408 GLU A O 1
ATOM 3084 N N . ALA A 1 409 ? 29.797 6.176 17.281 1 94.06 409 ALA A N 1
ATOM 3085 C CA . ALA A 1 409 ? 29.609 7.609 17.062 1 94.06 409 ALA A CA 1
ATOM 3086 C C . ALA A 1 409 ? 28.453 7.879 16.125 1 94.06 409 ALA A C 1
ATOM 3088 O O . ALA A 1 409 ? 28.453 7.41 14.977 1 94.06 409 ALA A O 1
ATOM 3089 N N . PRO A 1 410 ? 27.453 8.609 16.547 1 94.44 410 PRO A N 1
ATOM 3090 C CA . PRO A 1 410 ? 26.266 8.812 15.703 1 94.44 410 PRO A CA 1
ATOM 3091 C C . PRO A 1 410 ? 26.594 9.57 14.422 1 94.44 410 PRO A C 1
ATOM 3093 O O . PRO A 1 410 ? 25.891 9.398 13.414 1 94.44 410 PRO A O 1
ATOM 3096 N N . ILE A 1 411 ? 27.562 10.469 14.492 1 96.5 411 ILE A N 1
ATOM 3097 C CA . ILE A 1 411 ? 28.109 11.172 13.344 1 96.5 411 ILE A CA 1
ATOM 3098 C C . ILE A 1 411 ? 29.609 10.906 13.227 1 96.5 411 ILE A C 1
ATOM 3100 O O . ILE A 1 411 ? 30.344 11.078 14.195 1 96.5 411 ILE A O 1
ATOM 3104 N N . ALA A 1 412 ? 30.031 10.539 12.07 1 97.44 412 ALA A N 1
ATOM 3105 C CA . ALA A 1 412 ? 31.453 10.219 11.891 1 97.44 412 ALA A CA 1
ATOM 3106 C C . ALA A 1 412 ? 31.906 10.539 10.469 1 97.44 412 ALA A C 1
ATOM 3108 O O . ALA A 1 412 ? 31.109 10.531 9.539 1 97.44 412 ALA A O 1
ATOM 3109 N N . GLU A 1 413 ? 33.156 10.852 10.43 1 98.19 413 GLU A N 1
ATOM 3110 C CA . GLU A 1 413 ? 33.75 11.062 9.102 1 98.19 413 GLU A CA 1
ATOM 3111 C C . GLU A 1 413 ? 33.625 9.812 8.242 1 98.19 413 GLU A C 1
ATOM 3113 O O . GLU A 1 413 ? 33.906 8.703 8.703 1 98.19 413 GLU A O 1
ATOM 3118 N N . ARG A 1 414 ? 33.25 9.969 7 1 98.06 414 ARG A N 1
ATOM 3119 C CA . ARG A 1 414 ? 33.156 8.891 6.023 1 98.06 414 ARG A CA 1
ATOM 3120 C C . ARG A 1 414 ? 33.25 9.422 4.598 1 98.06 414 ARG A C 1
ATOM 3122 O O . ARG A 1 414 ? 32.656 10.469 4.285 1 98.06 414 ARG A O 1
ATOM 3129 N N . GLU A 1 415 ? 34.031 8.789 3.799 1 98.25 415 GLU A N 1
ATOM 3130 C CA . GLU A 1 415 ? 33.938 9.102 2.375 1 98.25 415 GLU A CA 1
ATOM 3131 C C . GLU A 1 415 ? 32.562 8.75 1.813 1 98.25 415 GLU A C 1
ATOM 3133 O O . GLU A 1 415 ? 31.953 7.758 2.217 1 98.25 415 GLU A O 1
ATOM 3138 N N . ILE A 1 416 ? 32.156 9.539 0.87 1 98.69 416 ILE A N 1
ATOM 3139 C CA . ILE A 1 416 ? 30.781 9.43 0.386 1 98.69 416 ILE A CA 1
ATOM 3140 C C . ILE A 1 416 ? 30.766 8.719 -0.963 1 98.69 416 ILE A C 1
ATOM 3142 O O . ILE A 1 416 ? 31.453 9.125 -1.898 1 98.69 416 ILE A O 1
ATOM 3146 N N . ALA A 1 417 ? 30.047 7.633 -1.084 1 98.88 417 ALA A N 1
ATOM 3147 C CA . ALA A 1 417 ? 29.766 6.957 -2.348 1 98.88 417 ALA A CA 1
ATOM 3148 C C . ALA A 1 417 ? 28.406 7.355 -2.896 1 98.88 417 ALA A C 1
ATOM 3150 O O . ALA A 1 417 ? 27.578 7.918 -2.174 1 98.88 417 ALA A O 1
ATOM 3151 N N . GLY A 1 418 ? 28.219 7.164 -4.219 1 98.88 418 GLY A N 1
ATOM 3152 C CA . GLY A 1 418 ? 26.891 7.355 -4.77 1 98.88 418 GLY A CA 1
ATOM 3153 C C . GLY A 1 418 ? 25.844 6.492 -4.098 1 98.88 418 GLY A C 1
ATOM 3154 O O . GLY A 1 418 ? 24.781 6.988 -3.709 1 98.88 418 GLY A O 1
ATOM 3155 N N . ILE A 1 419 ? 26.172 5.188 -4.027 1 98.94 419 ILE A N 1
ATOM 3156 C CA . ILE A 1 419 ? 25.406 4.219 -3.25 1 98.94 419 ILE A CA 1
ATOM 3157 C C . ILE A 1 419 ? 26.328 3.471 -2.299 1 98.94 419 ILE A C 1
ATOM 3159 O O . ILE A 1 419 ? 27.266 2.787 -2.736 1 98.94 419 ILE A O 1
ATOM 3163 N N . ASP A 1 420 ? 26.109 3.658 -1.091 1 98.88 420 ASP A N 1
ATOM 3164 C CA . ASP A 1 420 ? 26.922 3.031 -0.057 1 98.88 420 ASP A CA 1
ATOM 3165 C C . ASP A 1 420 ? 26.125 1.976 0.707 1 98.88 420 ASP A C 1
ATOM 3167 O O . ASP A 1 420 ? 25.125 2.293 1.356 1 98.88 420 ASP A O 1
ATOM 3171 N N . CYS A 1 421 ? 26.562 0.711 0.62 1 98.88 421 CYS A N 1
ATOM 3172 C CA . CYS A 1 421 ? 25.875 -0.388 1.285 1 98.88 421 CYS A CA 1
ATOM 3173 C C . CYS A 1 421 ? 26.828 -1.166 2.184 1 98.88 421 CYS A C 1
ATOM 3175 O O . CYS A 1 421 ? 27.922 -1.526 1.765 1 98.88 421 CYS A O 1
ATOM 3177 N N . GLU A 1 422 ? 26.375 -1.473 3.369 1 98.88 422 GLU A N 1
ATOM 3178 C CA . GLU A 1 422 ? 27.234 -2.178 4.309 1 98.88 422 GLU A CA 1
ATOM 3179 C C . GLU A 1 422 ? 26.422 -3.098 5.219 1 98.88 422 GLU A C 1
ATOM 3181 O O . GLU A 1 422 ? 25.438 -2.674 5.82 1 98.88 422 GLU A O 1
ATOM 3186 N N . GLY A 1 423 ? 26.766 -4.328 5.316 1 98.62 423 GLY A N 1
ATOM 3187 C CA . GLY A 1 423 ? 26.25 -5.273 6.289 1 98.62 423 GLY A CA 1
ATOM 3188 C C . GLY A 1 423 ? 24.922 -5.898 5.863 1 98.62 423 GLY A C 1
ATOM 3189 O O . GLY A 1 423 ? 24.25 -6.543 6.672 1 98.62 423 GLY A O 1
ATOM 3190 N N . VAL A 1 424 ? 24.562 -5.812 4.691 1 98.31 424 VAL A N 1
ATOM 3191 C CA . VAL A 1 424 ? 23.234 -6.199 4.223 1 98.31 424 VAL A CA 1
ATOM 3192 C C . VAL A 1 424 ? 23.312 -7.562 3.539 1 98.31 424 VAL A C 1
ATOM 3194 O O . VAL A 1 424 ? 24.344 -7.926 2.967 1 98.31 424 VAL A O 1
ATOM 3197 N N . ARG A 1 425 ? 22.219 -8.281 3.635 1 98.06 425 ARG A N 1
ATOM 3198 C CA . ARG A 1 425 ? 22.078 -9.547 2.916 1 98.06 425 ARG A CA 1
ATOM 3199 C C . ARG A 1 425 ? 21.031 -9.438 1.822 1 98.06 425 ARG A C 1
ATOM 3201 O O . ARG A 1 425 ? 19.969 -8.836 2.029 1 98.06 425 ARG A O 1
ATOM 3208 N N . ASP A 1 426 ? 21.328 -10.125 0.691 1 97.19 426 ASP A N 1
ATOM 3209 C CA . ASP A 1 426 ? 20.391 -10.156 -0.431 1 97.19 426 ASP A CA 1
ATOM 3210 C C . ASP A 1 426 ? 20.078 -8.75 -0.926 1 97.19 426 ASP A C 1
ATOM 3212 O O . ASP A 1 426 ? 18.938 -8.297 -0.868 1 97.19 426 ASP A O 1
ATOM 3216 N N . LEU A 1 427 ? 21.094 -8.117 -1.491 1 98.5 427 LEU A N 1
ATOM 3217 C CA . LEU A 1 427 ? 21.016 -6.754 -1.992 1 98.5 427 LEU A CA 1
ATOM 3218 C C . LEU A 1 427 ? 20.984 -6.734 -3.518 1 98.5 427 LEU A C 1
ATOM 3220 O O . LEU A 1 427 ? 21.812 -7.367 -4.172 1 98.5 427 LEU A O 1
ATOM 3224 N N . GLU A 1 428 ? 19.984 -6.059 -4.055 1 98.38 428 GLU A N 1
ATOM 3225 C CA . GLU A 1 428 ? 19.875 -5.938 -5.504 1 98.38 428 GLU A CA 1
ATOM 3226 C C . GLU A 1 428 ? 19.906 -4.477 -5.941 1 98.38 428 GLU A C 1
ATOM 3228 O O . GLU A 1 428 ? 19.047 -3.688 -5.559 1 98.38 428 GLU A O 1
ATOM 3233 N N . LEU A 1 429 ? 20.859 -4.145 -6.75 1 98.75 429 LEU A N 1
ATOM 3234 C CA . LEU A 1 429 ? 20.969 -2.836 -7.387 1 98.75 429 LEU A CA 1
ATOM 3235 C C . LEU A 1 429 ? 20.797 -2.949 -8.898 1 98.75 429 LEU A C 1
ATOM 3237 O O . LEU A 1 429 ? 21.719 -3.379 -9.602 1 98.75 429 LEU A O 1
ATOM 3241 N N . ARG A 1 430 ? 19.625 -2.551 -9.352 1 98.44 430 ARG A N 1
ATOM 3242 C CA . ARG A 1 430 ? 19.297 -2.766 -10.758 1 98.44 430 ARG A CA 1
ATOM 3243 C C . ARG A 1 430 ? 19.016 -1.442 -11.461 1 98.44 430 ARG A C 1
ATOM 3245 O O . ARG A 1 430 ? 18.203 -0.64 -10.992 1 98.44 430 ARG A O 1
ATOM 3252 N N . ASP A 1 431 ? 19.672 -1.245 -12.555 1 98.25 431 ASP A N 1
ATOM 3253 C CA . ASP A 1 431 ? 19.469 -0.068 -13.398 1 98.25 431 ASP A CA 1
ATOM 3254 C C . ASP A 1 431 ? 19.688 1.217 -12.602 1 98.25 431 ASP A C 1
ATOM 3256 O O . ASP A 1 431 ? 18.812 2.07 -12.531 1 98.25 431 ASP A O 1
ATOM 3260 N N . ILE A 1 432 ? 20.922 1.234 -12.094 1 98.88 432 ILE A N 1
ATOM 3261 C CA . ILE A 1 432 ? 21.359 2.41 -11.352 1 98.88 432 ILE A CA 1
ATOM 3262 C C . ILE A 1 432 ? 22.125 3.35 -12.266 1 98.88 432 ILE A C 1
ATOM 3264 O O . ILE A 1 432 ? 23.078 2.932 -12.93 1 98.88 432 ILE A O 1
ATOM 3268 N N . ALA A 1 433 ? 21.703 4.551 -12.359 1 98.88 433 ALA A N 1
ATOM 3269 C CA . ALA A 1 433 ? 22.453 5.582 -13.078 1 98.88 433 ALA A CA 1
ATOM 3270 C C . ALA A 1 433 ? 22.969 6.648 -12.117 1 98.88 433 ALA A C 1
ATOM 3272 O O . ALA A 1 433 ? 22.203 7.266 -11.383 1 98.88 433 ALA A O 1
ATOM 3273 N N . LEU A 1 434 ? 24.266 6.848 -12.102 1 98.88 434 LEU A N 1
ATOM 3274 C CA . LEU A 1 434 ? 24.891 7.809 -11.203 1 98.88 434 LEU A CA 1
ATOM 3275 C C . LEU A 1 434 ? 25.625 8.883 -11.992 1 98.88 434 LEU A C 1
ATOM 3277 O O . LEU A 1 434 ? 26.391 8.57 -12.906 1 98.88 434 LEU A O 1
ATOM 3281 N N . GLU A 1 435 ? 25.391 10.086 -11.672 1 98.5 435 GLU A N 1
ATOM 3282 C CA . GLU A 1 435 ? 26.078 11.227 -12.258 1 98.5 435 GLU A CA 1
ATOM 3283 C C . GLU A 1 435 ? 26.656 12.141 -11.188 1 98.5 435 GLU A C 1
ATOM 3285 O O . GLU A 1 435 ? 25.953 12.516 -10.242 1 98.5 435 GLU A O 1
ATOM 3290 N N . TRP A 1 436 ? 27.906 12.406 -11.352 1 98.31 436 TRP A N 1
ATOM 3291 C CA . TRP A 1 436 ? 28.578 13.328 -10.445 1 98.31 436 TRP A CA 1
ATOM 3292 C C . TRP A 1 436 ? 28.609 14.742 -11.023 1 98.31 436 TRP A C 1
ATOM 3294 O O . TRP A 1 436 ? 28.828 14.922 -12.227 1 98.31 436 TRP A O 1
ATOM 3304 N N . GLY A 1 437 ? 28.391 15.688 -10.125 1 96.44 437 GLY A N 1
ATOM 3305 C CA . GLY A 1 437 ? 28.594 17.078 -10.508 1 96.44 437 GLY A CA 1
ATOM 3306 C C . GLY A 1 437 ? 30.047 17.438 -10.727 1 96.44 437 GLY A C 1
ATOM 3307 O O . GLY A 1 437 ? 30.922 16.562 -10.664 1 96.44 437 GLY A O 1
ATOM 3308 N N . ILE A 1 438 ? 30.219 18.719 -10.945 1 91.56 438 ILE A N 1
ATOM 3309 C CA . ILE A 1 438 ? 31.562 19.219 -11.219 1 91.56 438 ILE A CA 1
ATOM 3310 C C . ILE A 1 438 ? 32.188 19.797 -9.945 1 91.56 438 ILE A C 1
ATOM 3312 O O . ILE A 1 438 ? 31.453 20.297 -9.07 1 91.56 438 ILE A O 1
ATOM 3316 N N . ASP A 1 439 ? 33.469 19.797 -9.797 1 92.12 439 ASP A N 1
ATOM 3317 C CA . ASP A 1 439 ? 34.25 20.422 -8.719 1 92.12 439 ASP A CA 1
ATOM 3318 C C . ASP A 1 439 ? 33.75 19.938 -7.352 1 92.12 439 ASP A C 1
ATOM 3320 O O . ASP A 1 439 ? 33.438 20.75 -6.473 1 92.12 439 ASP A O 1
ATOM 3324 N N . LEU A 1 440 ? 33.719 18.672 -7.23 1 97.38 440 LEU A N 1
ATOM 3325 C CA . LEU A 1 440 ? 33.219 18.047 -6 1 97.38 440 LEU A CA 1
ATOM 3326 C C . LEU A 1 440 ? 34.312 18.016 -4.945 1 97.38 440 LEU A C 1
ATOM 3328 O O . LEU A 1 440 ? 35.5 17.828 -5.273 1 97.38 440 LEU A O 1
ATOM 3332 N N . PRO A 1 441 ? 33.906 18.203 -3.699 1 97.81 441 PRO A N 1
ATOM 3333 C CA . PRO A 1 441 ? 34.875 17.969 -2.629 1 97.81 441 PRO A CA 1
ATOM 3334 C C . PRO A 1 441 ? 35.531 16.594 -2.734 1 97.81 441 PRO A C 1
ATOM 3336 O O . PRO A 1 441 ? 34.938 15.656 -3.289 1 97.81 441 PRO A O 1
ATOM 3339 N N . ALA A 1 442 ? 36.688 16.469 -2.072 1 97.44 442 ALA A N 1
ATOM 3340 C CA . ALA A 1 442 ? 37.531 15.289 -2.227 1 97.44 442 ALA A CA 1
ATOM 3341 C C . ALA A 1 442 ? 36.906 14.07 -1.544 1 97.44 442 ALA A C 1
ATOM 3343 O O . ALA A 1 442 ? 37.25 12.93 -1.858 1 97.44 442 ALA A O 1
ATOM 3344 N N . TYR A 1 443 ? 35.938 14.32 -0.588 1 98.12 443 TYR A N 1
ATOM 3345 C CA . TYR A 1 443 ? 35.438 13.211 0.214 1 98.12 443 TYR A CA 1
ATOM 3346 C C . TYR A 1 443 ? 34.5 12.344 -0.595 1 98.12 443 TYR A C 1
ATOM 3348 O O . TYR A 1 443 ? 34.094 11.266 -0.153 1 98.12 443 TYR A O 1
ATOM 3356 N N . TYR A 1 444 ? 34.062 12.75 -1.792 1 98.62 444 TYR A N 1
ATOM 3357 C CA . TYR A 1 444 ? 33.312 11.867 -2.676 1 98.62 444 TYR A CA 1
ATOM 3358 C C . TYR A 1 444 ? 34.219 10.82 -3.301 1 98.62 444 TYR A C 1
ATOM 3360 O O . TYR A 1 444 ? 35.344 11.117 -3.672 1 98.62 444 TYR A O 1
ATOM 3368 N N . ALA A 1 445 ? 33.781 9.609 -3.404 1 98.38 445 ALA A N 1
ATOM 3369 C CA . ALA A 1 445 ? 34.688 8.523 -3.713 1 98.38 445 ALA A CA 1
ATOM 3370 C C . ALA A 1 445 ? 34.125 7.605 -4.789 1 98.38 445 ALA A C 1
ATOM 3372 O O . ALA A 1 445 ? 34.125 7.949 -5.973 1 98.38 445 ALA A O 1
ATOM 3373 N N . ASN A 1 446 ? 33.562 6.461 -4.387 1 98.81 446 ASN A N 1
ATOM 3374 C CA . ASN A 1 446 ? 33.094 5.418 -5.305 1 98.81 446 ASN A CA 1
ATOM 3375 C C . ASN A 1 446 ? 31.703 5.711 -5.84 1 98.81 446 ASN A C 1
ATOM 3377 O O . ASN A 1 446 ? 30.938 6.465 -5.227 1 98.81 446 ASN A O 1
ATOM 3381 N N . GLY A 1 447 ? 31.406 5.195 -7.008 1 98.88 447 GLY A N 1
ATOM 3382 C CA . GLY A 1 447 ? 30.016 5.156 -7.414 1 98.88 447 GLY A CA 1
ATOM 3383 C C . GLY A 1 447 ? 29.156 4.297 -6.512 1 98.88 447 GLY A C 1
ATOM 3384 O O . GLY A 1 447 ? 28.25 4.801 -5.836 1 98.88 447 GLY A O 1
ATOM 3385 N N . ILE A 1 448 ? 29.516 3.004 -6.527 1 98.94 448 ILE A N 1
ATOM 3386 C CA . ILE A 1 448 ? 28.906 2.057 -5.602 1 98.94 448 ILE A CA 1
ATOM 3387 C C . ILE A 1 448 ? 29.969 1.492 -4.668 1 98.94 448 ILE A C 1
ATOM 3389 O O . ILE A 1 448 ? 31.062 1.13 -5.109 1 98.94 448 ILE A O 1
ATOM 3393 N N . ARG A 1 449 ? 29.703 1.501 -3.441 1 98.94 449 ARG A N 1
ATOM 3394 C CA . ARG A 1 449 ? 30.562 0.85 -2.459 1 98.94 449 ARG A CA 1
ATOM 3395 C C . ARG A 1 449 ? 29.781 -0.181 -1.647 1 98.94 449 ARG A C 1
ATOM 3397 O O . ARG A 1 449 ? 28.75 0.139 -1.056 1 98.94 449 ARG A O 1
ATOM 3404 N N . CYS A 1 450 ? 30.234 -1.424 -1.657 1 98.88 450 CYS A N 1
ATOM 3405 C CA . CYS A 1 450 ? 29.609 -2.51 -0.905 1 98.88 450 CYS A CA 1
ATOM 3406 C C . CYS A 1 450 ? 30.609 -3.141 0.061 1 98.88 450 CYS A C 1
ATOM 3408 O O . CYS A 1 450 ? 31.656 -3.627 -0.355 1 98.88 450 CYS A O 1
ATOM 3410 N N . THR A 1 451 ? 30.266 -3.117 1.287 1 98.75 451 THR A N 1
ATOM 3411 C CA . THR A 1 451 ? 31.141 -3.646 2.336 1 98.75 451 THR A CA 1
ATOM 3412 C C . THR A 1 451 ? 30.406 -4.711 3.152 1 98.75 451 THR A C 1
ATOM 3414 O O . THR A 1 451 ? 29.312 -4.465 3.67 1 98.75 451 THR A O 1
ATOM 3417 N N . ASP A 1 452 ? 30.938 -5.895 3.258 1 98.5 452 ASP A N 1
ATOM 3418 C CA . ASP A 1 452 ? 30.406 -6.984 4.066 1 98.5 452 ASP A CA 1
ATOM 3419 C C . ASP A 1 452 ? 28.984 -7.332 3.65 1 98.5 452 ASP A C 1
ATOM 3421 O O . ASP A 1 452 ? 28.078 -7.383 4.488 1 98.5 452 ASP A O 1
ATOM 3425 N N . ILE A 1 453 ? 28.797 -7.523 2.389 1 98.56 453 ILE A N 1
ATOM 3426 C CA . ILE A 1 453 ? 27.5 -7.895 1.83 1 98.56 453 ILE A CA 1
ATOM 3427 C C . ILE A 1 453 ? 27.469 -9.391 1.541 1 98.56 453 ILE A C 1
ATOM 3429 O O . ILE A 1 453 ? 28.469 -9.961 1.075 1 98.56 453 ILE A O 1
ATOM 3433 N N . GLU A 1 454 ? 26.391 -10.008 1.94 1 97.81 454 GLU A N 1
ATOM 3434 C CA . GLU A 1 454 ? 26.125 -11.375 1.507 1 97.81 454 GLU A CA 1
ATOM 3435 C C . GLU A 1 454 ? 25.047 -11.414 0.427 1 97.81 454 GLU A C 1
ATOM 3437 O O . GLU A 1 454 ? 23.938 -10.938 0.637 1 97.81 454 GLU A O 1
ATOM 3442 N N . ASP A 1 455 ? 25.422 -11.984 -0.736 1 97.31 455 ASP A N 1
ATOM 3443 C CA . ASP A 1 455 ? 24.516 -12.078 -1.879 1 97.31 455 ASP A CA 1
ATOM 3444 C C . ASP A 1 455 ? 24.219 -10.703 -2.469 1 97.31 455 ASP A C 1
ATOM 3446 O O . ASP A 1 455 ? 23.188 -10.102 -2.18 1 97.31 455 ASP A O 1
ATOM 3450 N N . LEU A 1 456 ? 25.047 -10.32 -3.469 1 98.38 456 LEU A N 1
ATOM 3451 C CA . LEU A 1 456 ? 24.969 -9.016 -4.113 1 98.38 456 LEU A CA 1
ATOM 3452 C C . LEU A 1 456 ? 24.75 -9.164 -5.613 1 98.38 456 LEU A C 1
ATOM 3454 O O . LEU A 1 456 ? 25.453 -9.93 -6.277 1 98.38 456 LEU A O 1
ATOM 3458 N N . GLU A 1 457 ? 23.781 -8.508 -6.043 1 97.94 457 GLU A N 1
ATOM 3459 C CA . GLU A 1 457 ? 23.609 -8.391 -7.488 1 97.94 457 GLU A CA 1
ATOM 3460 C C . GLU A 1 457 ? 23.609 -6.934 -7.934 1 97.94 457 GLU A C 1
ATOM 3462 O O . GLU A 1 457 ? 22.812 -6.125 -7.445 1 97.94 457 GLU A O 1
ATOM 3467 N N . ILE A 1 458 ? 24.5 -6.645 -8.836 1 98.69 458 ILE A N 1
ATOM 3468 C CA . ILE A 1 458 ? 24.5 -5.367 -9.539 1 98.69 458 ILE A CA 1
ATOM 3469 C C . ILE A 1 458 ? 24.203 -5.598 -11.023 1 98.69 458 ILE A C 1
ATOM 3471 O O . ILE A 1 458 ? 24.969 -6.27 -11.719 1 98.69 458 ILE A O 1
ATOM 3475 N N . ASP A 1 459 ? 23.172 -5.105 -11.445 1 98.19 459 ASP A N 1
ATOM 3476 C CA . ASP A 1 459 ? 22.734 -5.285 -12.828 1 98.19 459 ASP A CA 1
ATOM 3477 C C . ASP A 1 459 ? 22.312 -3.957 -13.453 1 98.19 459 ASP A C 1
ATOM 3479 O O . ASP A 1 459 ? 21.266 -3.41 -13.102 1 98.19 459 ASP A O 1
ATOM 3483 N N . GLY A 1 460 ? 23.094 -3.529 -14.359 1 98.44 460 GLY A N 1
ATOM 3484 C CA . GLY A 1 460 ? 22.719 -2.307 -15.055 1 98.44 460 GLY A CA 1
ATOM 3485 C C . GLY A 1 460 ? 23.188 -1.05 -14.344 1 98.44 460 GLY A C 1
ATOM 3486 O O . GLY A 1 460 ? 22.453 -0.056 -14.281 1 98.44 460 GLY A O 1
ATOM 3487 N N . PHE A 1 461 ? 24.453 -1.13 -13.82 1 98.81 461 PHE A N 1
ATOM 3488 C CA . PHE A 1 461 ? 25.047 0.087 -13.273 1 98.81 461 PHE A CA 1
ATOM 3489 C C . PHE A 1 461 ? 25.703 0.906 -14.383 1 98.81 461 PHE A C 1
ATOM 3491 O O . PHE A 1 461 ? 26.391 0.355 -15.25 1 98.81 461 PHE A O 1
ATOM 3498 N N . SER A 1 462 ? 25.359 2.178 -14.375 1 98.88 462 SER A N 1
ATOM 3499 C CA . SER A 1 462 ? 26.031 3.127 -15.258 1 98.88 462 SER A CA 1
ATOM 3500 C C . SER A 1 462 ? 26.609 4.301 -14.477 1 98.88 462 SER A C 1
ATOM 3502 O O . SER A 1 462 ? 25.859 5.125 -13.945 1 98.88 462 SER A O 1
ATOM 3504 N N . GLY A 1 463 ? 27.922 4.32 -14.367 1 98.69 463 GLY A N 1
ATOM 3505 C CA . GLY A 1 463 ? 28.547 5.379 -13.594 1 98.69 463 GLY A CA 1
ATOM 3506 C C . GLY A 1 463 ? 30.047 5.234 -13.484 1 98.69 463 GLY A C 1
ATOM 3507 O O . GLY A 1 463 ? 30.656 4.477 -14.242 1 98.69 463 GLY A O 1
ATOM 3508 N N . ARG A 1 464 ? 30.656 6.07 -12.688 1 98.5 464 ARG A N 1
ATOM 3509 C CA . ARG A 1 464 ? 32.094 6.117 -12.406 1 98.5 464 ARG A CA 1
ATOM 3510 C C . ARG A 1 464 ? 32.344 6.59 -10.984 1 98.5 464 ARG A C 1
ATOM 3512 O O . ARG A 1 464 ? 31.422 6.941 -10.258 1 98.5 464 ARG A O 1
ATOM 3519 N N . GLN A 1 465 ? 33.594 6.527 -10.594 1 98.62 465 GLN A N 1
ATOM 3520 C CA . GLN A 1 465 ? 34 7.164 -9.344 1 98.62 465 GLN A CA 1
ATOM 3521 C C . GLN A 1 465 ? 33.875 8.68 -9.438 1 98.62 465 GLN A C 1
ATOM 3523 O O . GLN A 1 465 ? 33.781 9.234 -10.539 1 98.62 465 GLN A O 1
ATOM 3528 N N . ALA A 1 466 ? 33.969 9.344 -8.32 1 98.56 466 ALA A N 1
ATOM 3529 C CA . ALA A 1 466 ? 33.625 10.766 -8.234 1 98.56 466 ALA A CA 1
ATOM 3530 C C . ALA A 1 466 ? 34.656 11.617 -8.961 1 98.56 466 ALA A C 1
ATOM 3532 O O . ALA A 1 466 ? 34.312 12.578 -9.648 1 98.56 466 ALA A O 1
ATOM 3533 N N . HIS A 1 467 ? 35.875 11.25 -8.742 1 97.88 467 HIS A N 1
ATOM 3534 C CA . HIS A 1 467 ? 36.969 12.078 -9.281 1 97.88 467 HIS A CA 1
ATOM 3535 C C . HIS A 1 467 ? 37.719 11.328 -10.359 1 97.88 467 HIS A C 1
ATOM 3537 O O . HIS A 1 467 ? 38.25 10.234 -10.109 1 97.88 467 HIS A O 1
ATOM 3543 N N . GLU A 1 468 ? 37.844 12.016 -11.438 1 94.06 468 GLU A N 1
ATOM 3544 C CA . GLU A 1 468 ? 38.656 11.438 -12.492 1 94.06 468 GLU A CA 1
ATOM 3545 C C . GLU A 1 468 ? 40.125 11.312 -12.062 1 94.06 468 GLU A C 1
ATOM 3547 O O . GLU A 1 468 ? 40.656 12.219 -11.438 1 94.06 468 GLU A O 1
ATOM 3552 N N . GLY A 1 469 ? 40.719 10.242 -12.367 1 90.94 469 GLY A N 1
ATOM 3553 C CA . GLY A 1 469 ? 42.125 10.023 -12.047 1 90.94 469 GLY A CA 1
ATOM 3554 C C . GLY A 1 469 ? 42.344 9.508 -10.633 1 90.94 469 GLY A C 1
ATOM 3555 O O . GLY A 1 469 ? 43.438 9.148 -10.258 1 90.94 469 GLY A O 1
ATOM 3556 N N . ALA A 1 470 ? 41.25 9.523 -9.867 1 92.81 470 ALA A N 1
ATOM 3557 C CA . ALA A 1 470 ? 41.375 9.008 -8.508 1 92.81 470 ALA A CA 1
ATOM 3558 C C . ALA A 1 470 ? 41.562 7.492 -8.508 1 92.81 470 ALA A C 1
ATOM 3560 O O . ALA A 1 470 ? 41.25 6.824 -9.492 1 92.81 470 ALA A O 1
ATOM 3561 N N . ASN A 1 471 ? 42.031 6.977 -7.336 1 94.5 471 ASN A N 1
ATOM 3562 C CA . ASN A 1 471 ? 42.25 5.539 -7.207 1 94.5 471 ASN A CA 1
ATOM 3563 C C . ASN A 1 471 ? 40.938 4.809 -6.855 1 94.5 471 ASN A C 1
ATOM 3565 O O . ASN A 1 471 ? 40.875 3.582 -6.969 1 94.5 471 ASN A O 1
ATOM 3569 N N . ASN A 1 472 ? 39.969 5.512 -6.516 1 96.94 472 ASN A N 1
ATOM 3570 C CA . ASN A 1 472 ? 38.719 4.871 -6.203 1 96.94 472 ASN A CA 1
ATOM 3571 C C . ASN A 1 472 ? 38.094 4.211 -7.438 1 96.94 472 ASN A C 1
ATOM 3573 O O . ASN A 1 472 ? 38.219 4.723 -8.547 1 96.94 472 ASN A O 1
ATOM 3577 N N . ALA A 1 473 ? 37.438 3.117 -7.195 1 98.62 473 ALA A N 1
ATOM 3578 C CA . ALA A 1 473 ? 36.781 2.428 -8.289 1 98.62 473 ALA A CA 1
ATOM 3579 C C . ALA A 1 473 ? 35.344 2.914 -8.445 1 98.62 473 ALA A C 1
ATOM 3581 O O . ALA A 1 473 ? 34.781 3.533 -7.527 1 98.62 473 ALA A O 1
ATOM 3582 N N . ALA A 1 474 ? 34.75 2.682 -9.648 1 98.81 474 ALA A N 1
ATOM 3583 C CA . ALA A 1 474 ? 33.344 2.938 -9.844 1 98.81 474 ALA A CA 1
ATOM 3584 C C . ALA A 1 474 ? 32.469 2.047 -8.938 1 98.81 474 ALA A C 1
ATOM 3586 O O . ALA A 1 474 ? 31.531 2.518 -8.297 1 98.81 474 ALA A O 1
ATOM 3587 N N . VAL A 1 475 ? 32.906 0.757 -8.844 1 98.94 475 VAL A N 1
ATOM 3588 C CA . VAL A 1 475 ? 32.312 -0.207 -7.93 1 98.94 475 VAL A CA 1
ATOM 3589 C C . VAL A 1 475 ? 33.375 -0.789 -7.008 1 98.94 475 VAL A C 1
ATOM 3591 O O . VAL A 1 475 ? 34.312 -1.459 -7.469 1 98.94 475 VAL A O 1
ATOM 3594 N N . ALA A 1 476 ? 33.25 -0.526 -5.793 1 98.88 476 ALA A N 1
ATOM 3595 C CA . ALA A 1 476 ? 34.188 -1.062 -4.816 1 98.88 476 ALA A CA 1
ATOM 3596 C C . ALA A 1 476 ? 33.562 -2.145 -3.957 1 98.88 476 ALA A C 1
ATOM 3598 O O . ALA A 1 476 ? 32.531 -1.898 -3.303 1 98.88 476 ALA A O 1
ATOM 3599 N N . LEU A 1 477 ? 34.125 -3.34 -3.896 1 98.62 477 LEU A N 1
ATOM 3600 C CA . LEU A 1 477 ? 33.656 -4.465 -3.109 1 98.62 477 LEU A CA 1
ATOM 3601 C C . LEU A 1 477 ? 34.656 -4.852 -2.027 1 98.62 477 LEU A C 1
ATOM 3603 O O . LEU A 1 477 ? 35.812 -5.152 -2.33 1 98.62 477 LEU A O 1
ATOM 3607 N N . ARG A 1 478 ? 34.219 -4.793 -0.851 1 98.06 478 ARG A N 1
ATOM 3608 C CA . ARG A 1 478 ? 35.062 -5.207 0.277 1 98.06 478 ARG A CA 1
ATOM 3609 C C . ARG A 1 478 ? 34.312 -6.215 1.154 1 98.06 478 ARG A C 1
ATOM 3611 O O . ARG A 1 478 ? 33.281 -5.902 1.73 1 98.06 478 ARG A O 1
ATOM 3618 N N . GLY A 1 479 ? 34.812 -7.375 1.338 1 97.5 479 GLY A N 1
ATOM 3619 C CA . GLY A 1 479 ? 34.188 -8.391 2.182 1 97.5 479 GLY A CA 1
ATOM 3620 C C . GLY A 1 479 ? 32.844 -8.867 1.666 1 97.5 479 GLY A C 1
ATOM 3621 O O . GLY A 1 479 ? 31.953 -9.148 2.451 1 97.5 479 GLY A O 1
ATOM 3622 N N . VAL A 1 480 ? 32.719 -8.875 0.344 1 98.06 480 VAL A N 1
ATOM 3623 C CA . VAL A 1 480 ? 31.453 -9.305 -0.26 1 98.06 480 VAL A CA 1
ATOM 3624 C C . VAL A 1 480 ? 31.516 -10.797 -0.571 1 98.06 480 VAL A C 1
ATOM 3626 O O . VAL A 1 480 ? 32.531 -11.289 -1.098 1 98.06 480 VAL A O 1
ATOM 3629 N N . ARG A 1 481 ? 30.469 -11.484 -0.104 1 97.44 481 ARG A N 1
ATOM 3630 C CA . ARG A 1 481 ? 30.344 -12.906 -0.414 1 97.44 481 ARG A CA 1
ATOM 3631 C C . ARG A 1 481 ? 29.203 -13.156 -1.39 1 97.44 481 ARG A C 1
ATOM 3633 O O . ARG A 1 481 ? 28.062 -12.734 -1.148 1 97.44 481 ARG A O 1
ATOM 3640 N N . THR A 1 482 ? 29.453 -13.883 -2.461 1 96.5 482 THR A N 1
ATOM 3641 C CA . THR A 1 482 ? 28.516 -14.156 -3.553 1 96.5 482 THR A CA 1
ATOM 3642 C C . THR A 1 482 ? 28.125 -12.859 -4.258 1 96.5 482 THR A C 1
ATOM 3644 O O . THR A 1 482 ? 27.297 -12.102 -3.746 1 96.5 482 THR A O 1
ATOM 3647 N N . VAL A 1 483 ? 28.672 -12.633 -5.488 1 97.44 483 VAL A N 1
ATOM 3648 C CA . VAL A 1 483 ? 28.438 -11.359 -6.156 1 97.44 483 VAL A CA 1
ATOM 3649 C C . VAL A 1 483 ? 28.406 -11.57 -7.668 1 97.44 483 VAL A C 1
ATOM 3651 O O . VAL A 1 483 ? 29.172 -12.367 -8.211 1 97.44 483 VAL A O 1
ATOM 3654 N N . SER A 1 484 ? 27.453 -10.984 -8.25 1 97.44 484 SER A N 1
ATOM 3655 C CA . SER A 1 484 ? 27.391 -10.875 -9.711 1 97.44 484 SER A CA 1
ATOM 3656 C C . SER A 1 484 ? 27.25 -9.422 -10.148 1 97.44 484 SER A C 1
ATOM 3658 O O . SER A 1 484 ? 26.484 -8.656 -9.562 1 97.44 484 SER A O 1
ATOM 3660 N N . ILE A 1 485 ? 28 -8.977 -11.117 1 98.38 485 ILE A N 1
ATOM 3661 C CA . ILE A 1 485 ? 27.922 -7.668 -11.766 1 98.38 485 ILE A CA 1
ATOM 3662 C C . ILE A 1 485 ? 27.703 -7.844 -13.266 1 98.38 485 ILE A C 1
ATOM 3664 O O . ILE A 1 485 ? 28.547 -8.414 -13.961 1 98.38 485 ILE A O 1
ATOM 3668 N N . ARG A 1 486 ? 26.609 -7.312 -13.695 1 97.44 486 ARG A N 1
ATOM 3669 C CA . ARG A 1 486 ? 26.297 -7.574 -15.102 1 97.44 486 ARG A CA 1
ATOM 3670 C C . ARG A 1 486 ? 25.703 -6.336 -15.766 1 97.44 486 ARG A C 1
ATOM 3672 O O . ARG A 1 486 ? 25.219 -5.43 -15.086 1 97.44 486 ARG A O 1
ATOM 3679 N N . ASN A 1 487 ? 25.797 -6.355 -17.109 1 97.25 487 ASN A N 1
ATOM 3680 C CA . ASN A 1 487 ? 25.109 -5.391 -17.969 1 97.25 487 ASN A CA 1
ATOM 3681 C C . ASN A 1 487 ? 25.391 -3.957 -17.516 1 97.25 487 ASN A C 1
ATOM 3683 O O . ASN A 1 487 ? 24.5 -3.104 -17.578 1 97.25 487 ASN A O 1
ATOM 3687 N N . SER A 1 488 ? 26.516 -3.764 -17.031 1 98.56 488 SER A N 1
ATOM 3688 C CA . SER A 1 488 ? 26.875 -2.453 -16.5 1 98.56 488 SER A CA 1
ATOM 3689 C C . SER A 1 488 ? 27.797 -1.699 -17.453 1 98.56 488 SER A C 1
ATOM 3691 O O . SER A 1 488 ? 28.312 -2.279 -18.422 1 98.56 488 SER A O 1
ATOM 3693 N N . ARG A 1 489 ? 27.812 -0.423 -17.156 1 98.56 489 ARG A N 1
ATOM 3694 C CA . ARG A 1 489 ? 28.578 0.428 -18.062 1 98.56 489 ARG A CA 1
ATOM 3695 C C . ARG A 1 489 ? 29.484 1.391 -17.297 1 98.56 489 ARG A C 1
ATOM 3697 O O . ARG A 1 489 ? 29 2.18 -16.484 1 98.56 489 ARG A O 1
ATOM 3704 N N . ALA A 1 490 ? 30.797 1.332 -17.656 1 98.62 490 ALA A N 1
ATOM 3705 C CA . ALA A 1 490 ? 31.719 2.375 -17.203 1 98.62 490 ALA A CA 1
ATOM 3706 C C . ALA A 1 490 ? 31.516 3.66 -18.016 1 98.62 490 ALA A C 1
ATOM 3708 O O . ALA A 1 490 ? 31.578 3.648 -19.234 1 98.62 490 ALA A O 1
ATOM 3709 N N . ARG A 1 491 ? 31.359 4.699 -17.344 1 97.75 491 ARG A N 1
ATOM 3710 C CA . ARG A 1 491 ? 31.234 5.973 -18.047 1 97.75 491 ARG A CA 1
ATOM 3711 C C . ARG A 1 491 ? 32.594 6.621 -18.25 1 97.75 491 ARG A C 1
ATOM 3713 O O . ARG A 1 491 ? 33.594 6.207 -17.656 1 97.75 491 ARG A O 1
ATOM 3720 N N . ALA A 1 492 ? 32.531 7.629 -19.141 1 96.75 492 ALA A N 1
ATOM 3721 C CA . ALA A 1 492 ? 33.781 8.328 -19.422 1 96.75 492 ALA A CA 1
ATOM 3722 C C . ALA A 1 492 ? 34.406 8.875 -18.141 1 96.75 492 ALA A C 1
ATOM 3724 O O . ALA A 1 492 ? 33.719 9.477 -17.312 1 96.75 492 ALA A O 1
ATOM 3725 N N . GLY A 1 493 ? 35.719 8.617 -18 1 96.44 493 GLY A N 1
ATOM 3726 C CA . GLY A 1 493 ? 36.438 9.07 -16.828 1 96.44 493 GLY A CA 1
ATOM 3727 C C . GLY A 1 493 ? 36.594 7.988 -15.773 1 96.44 493 GLY A C 1
ATOM 3728 O O . GLY A 1 493 ? 37.188 8.219 -14.727 1 96.44 493 GLY A O 1
ATOM 3729 N N . THR A 1 494 ? 36.219 6.797 -16.094 1 98.12 494 THR A N 1
ATOM 3730 C CA . THR A 1 494 ? 36.344 5.684 -15.156 1 98.12 494 THR A CA 1
ATOM 3731 C C . THR A 1 494 ? 37.781 5.188 -15.117 1 98.12 494 THR A C 1
ATOM 3733 O O . THR A 1 494 ? 38.375 4.848 -16.156 1 98.12 494 THR A O 1
ATOM 3736 N N . GLY A 1 495 ? 38.375 5.215 -13.93 1 97.88 495 GLY A N 1
ATOM 3737 C CA . GLY A 1 495 ? 39.688 4.574 -13.758 1 97.88 495 GLY A CA 1
ATOM 3738 C C . GLY A 1 495 ? 39.594 3.062 -13.641 1 97.88 495 GLY A C 1
ATOM 3739 O O . GLY A 1 495 ? 39.688 2.346 -14.633 1 97.88 495 GLY A O 1
ATOM 3740 N N . THR A 1 496 ? 39.344 2.631 -12.461 1 98.25 496 THR A N 1
ATOM 3741 C CA . THR A 1 496 ? 39.031 1.229 -12.211 1 98.25 496 THR A CA 1
ATOM 3742 C C . THR A 1 496 ? 37.531 1.016 -12.133 1 98.25 496 THR A C 1
ATOM 3744 O O . THR A 1 496 ? 36.844 1.709 -11.391 1 98.25 496 THR A O 1
ATOM 3747 N N . PHE A 1 497 ? 37.094 0.073 -12.953 1 98.56 497 PHE A N 1
ATOM 3748 C CA . PHE A 1 497 ? 35.656 -0.153 -12.891 1 98.56 497 PHE A CA 1
ATOM 3749 C C . PHE A 1 497 ? 35.281 -0.881 -11.602 1 98.56 497 PHE A C 1
ATOM 3751 O O . PHE A 1 497 ? 34.438 -0.4 -10.836 1 98.56 497 PHE A O 1
ATOM 3758 N N . CYS A 1 498 ? 35.938 -1.962 -11.312 1 98.69 498 CYS A N 1
ATOM 3759 C CA . CYS A 1 498 ? 35.594 -2.744 -10.125 1 98.69 498 CYS A CA 1
ATOM 3760 C C . CYS A 1 498 ? 36.844 -3.051 -9.32 1 98.69 498 CYS A C 1
ATOM 3762 O O . CYS A 1 498 ? 37.844 -3.514 -9.867 1 98.69 498 CYS A O 1
ATOM 3764 N N . SER A 1 499 ? 36.844 -2.756 -8.094 1 98.38 499 SER A N 1
ATOM 3765 C CA . SER A 1 499 ? 37.906 -3.186 -7.188 1 98.38 499 SER A CA 1
ATOM 3766 C C . SER A 1 499 ? 37.375 -4.211 -6.184 1 98.38 499 SER A C 1
ATOM 3768 O O . SER A 1 499 ? 36.25 -4.098 -5.703 1 98.38 499 SER A O 1
ATOM 3770 N N . ILE A 1 500 ? 38.125 -5.27 -5.879 1 97 500 ILE A N 1
ATOM 3771 C CA . ILE A 1 500 ? 37.688 -6.34 -4.98 1 97 500 ILE A CA 1
ATOM 3772 C C . ILE A 1 500 ? 38.719 -6.555 -3.896 1 97 500 ILE A C 1
ATOM 3774 O O . ILE A 1 500 ? 39.938 -6.59 -4.184 1 97 500 ILE A O 1
ATOM 3778 N N . GLU A 1 501 ? 38.344 -6.539 -2.746 1 96.38 501 GLU A N 1
ATOM 3779 C CA . GLU A 1 501 ? 39.156 -6.812 -1.583 1 96.38 501 GLU A CA 1
ATOM 3780 C C . GLU A 1 501 ? 38.469 -7.77 -0.616 1 96.38 501 GLU A C 1
ATOM 3782 O O . GLU A 1 501 ? 37.469 -7.422 -0.013 1 96.38 501 GLU A O 1
ATOM 3787 N N . GLY A 1 502 ? 39.031 -8.953 -0.368 1 95.81 502 GLY A N 1
ATOM 3788 C CA . GLY A 1 502 ? 38.5 -9.906 0.592 1 95.81 502 GLY A CA 1
ATOM 3789 C C . GLY A 1 502 ? 37.156 -10.492 0.17 1 95.81 502 GLY A C 1
ATOM 3790 O O . GLY A 1 502 ? 36.312 -10.758 1.011 1 95.81 502 GLY A O 1
ATOM 3791 N N . THR A 1 503 ? 36.906 -10.555 -1.095 1 96.19 503 THR A N 1
ATOM 3792 C CA . THR A 1 503 ? 35.656 -11.117 -1.587 1 96.19 503 THR A CA 1
ATOM 3793 C C . THR A 1 503 ? 35.75 -12.641 -1.677 1 96.19 503 THR A C 1
ATOM 3795 O O . THR A 1 503 ? 36.844 -13.211 -1.649 1 96.19 503 THR A O 1
ATOM 3798 N N . ALA A 1 504 ? 34.625 -13.273 -1.596 1 95.31 504 ALA A N 1
ATOM 3799 C CA . ALA A 1 504 ? 34.531 -14.727 -1.761 1 95.31 504 ALA A CA 1
ATOM 3800 C C . ALA A 1 504 ? 33.312 -15.109 -2.598 1 95.31 504 ALA A C 1
ATOM 3802 O O . ALA A 1 504 ? 32.281 -14.445 -2.531 1 95.31 504 ALA A O 1
ATOM 3803 N N . ASP A 1 505 ? 33.469 -16.156 -3.367 1 94.88 505 ASP A N 1
ATOM 3804 C CA . ASP A 1 505 ? 32.375 -16.719 -4.152 1 94.88 505 ASP A CA 1
ATOM 3805 C C . ASP A 1 505 ? 31.875 -15.727 -5.199 1 94.88 505 ASP A C 1
ATOM 3807 O O . ASP A 1 505 ? 30.672 -15.438 -5.266 1 94.88 505 ASP A O 1
ATOM 3811 N N . GLU A 1 506 ? 32.844 -15.148 -5.977 1 96.06 506 GLU A N 1
ATOM 3812 C CA . GLU A 1 506 ? 32.5 -14.312 -7.121 1 96.06 506 GLU A CA 1
ATOM 3813 C C . GLU A 1 506 ? 31.859 -15.141 -8.234 1 96.06 506 GLU A C 1
ATOM 3815 O O . GLU A 1 506 ? 32.375 -16.203 -8.594 1 96.06 506 GLU A O 1
ATOM 3820 N N . ARG A 1 507 ? 30.828 -14.641 -8.727 1 95.94 507 ARG A N 1
ATOM 3821 C CA . ARG A 1 507 ? 30.047 -15.438 -9.664 1 95.94 507 ARG A CA 1
ATOM 3822 C C . ARG A 1 507 ? 30.156 -14.875 -11.078 1 95.94 507 ARG A C 1
ATOM 3824 O O . ARG A 1 507 ? 31.125 -15.133 -11.781 1 95.94 507 ARG A O 1
ATOM 3831 N N . LEU A 1 508 ? 29.25 -13.945 -11.438 1 96.19 508 LEU A N 1
ATOM 3832 C CA . LEU A 1 508 ? 29.25 -13.445 -12.812 1 96.19 508 LEU A CA 1
ATOM 3833 C C . LEU A 1 508 ? 29.859 -12.047 -12.891 1 96.19 508 LEU A C 1
ATOM 3835 O O . LEU A 1 508 ? 29.609 -11.211 -12.016 1 96.19 508 LEU A O 1
ATOM 3839 N N . PHE A 1 509 ? 30.672 -11.836 -13.797 1 97.44 509 PHE A N 1
ATOM 3840 C CA . PHE A 1 509 ? 31.078 -10.547 -14.336 1 97.44 509 PHE A CA 1
ATOM 3841 C C . PHE A 1 509 ? 30.891 -10.5 -15.844 1 97.44 509 PHE A C 1
ATOM 3843 O O . PHE A 1 509 ? 31.797 -10.836 -16.609 1 97.44 509 PHE A O 1
ATOM 3850 N N . ALA A 1 510 ? 29.672 -10.078 -16.266 1 96.38 510 ALA A N 1
ATOM 3851 C CA . ALA A 1 510 ? 29.281 -10.422 -17.641 1 96.38 510 ALA A CA 1
ATOM 3852 C C . ALA A 1 510 ? 28.469 -9.289 -18.281 1 96.38 510 ALA A C 1
ATOM 3854 O O . ALA A 1 510 ? 27.656 -8.648 -17.609 1 96.38 510 ALA A O 1
ATOM 3855 N N . GLY A 1 511 ? 28.688 -9.164 -19.578 1 96.25 511 GLY A N 1
ATOM 3856 C CA . GLY A 1 511 ? 27.906 -8.219 -20.344 1 96.25 511 GLY A CA 1
ATOM 3857 C C . GLY A 1 511 ? 28.188 -6.773 -20 1 96.25 511 GLY A C 1
ATOM 3858 O O . GLY A 1 511 ? 27.344 -5.898 -20.203 1 96.25 511 GLY A O 1
ATOM 3859 N N . ASN A 1 512 ? 29.297 -6.5 -19.453 1 98.06 512 ASN A N 1
ATOM 3860 C CA . ASN A 1 512 ? 29.625 -5.137 -19.047 1 98.06 512 ASN A CA 1
ATOM 3861 C C . ASN A 1 512 ? 30.359 -4.391 -20.156 1 98.06 512 ASN A C 1
ATOM 3863 O O . ASN A 1 512 ? 31.203 -4.965 -20.859 1 98.06 512 ASN A O 1
ATOM 3867 N N . ASP A 1 513 ? 29.953 -3.164 -20.359 1 98.56 513 ASP A N 1
ATOM 3868 C CA . ASP A 1 513 ? 30.688 -2.268 -21.25 1 98.56 513 ASP A CA 1
ATOM 3869 C C . ASP A 1 513 ? 31.734 -1.458 -20.484 1 98.56 513 ASP A C 1
ATOM 3871 O O . ASP A 1 513 ? 31.406 -0.432 -19.891 1 98.56 513 ASP A O 1
ATOM 3875 N N . LEU A 1 514 ? 32.969 -1.9 -20.719 1 98.5 514 LEU A N 1
ATOM 3876 C CA . LEU A 1 514 ? 34.031 -1.318 -19.906 1 98.5 514 LEU A CA 1
ATOM 3877 C C . LEU A 1 514 ? 35 -0.491 -20.766 1 98.5 514 LEU A C 1
ATOM 3879 O O . LEU A 1 514 ? 36.094 -0.182 -20.344 1 98.5 514 LEU A O 1
ATOM 3883 N N . ALA A 1 515 ? 34.531 -0.112 -21.906 1 97.88 515 ALA A N 1
ATOM 3884 C CA . ALA A 1 515 ? 35.406 0.555 -22.875 1 97.88 515 ALA A CA 1
ATOM 3885 C C . ALA A 1 515 ? 35.906 1.891 -22.344 1 97.88 515 ALA A C 1
ATOM 3887 O O . ALA A 1 515 ? 37 2.328 -22.688 1 97.88 515 ALA A O 1
ATOM 3888 N N . ASP A 1 516 ? 35.188 2.477 -21.469 1 97.44 516 ASP A N 1
ATOM 3889 C CA . ASP A 1 516 ? 35.531 3.809 -21 1 97.44 516 ASP A CA 1
ATOM 3890 C C . ASP A 1 516 ? 36.281 3.732 -19.656 1 97.44 516 ASP A C 1
ATOM 3892 O O . ASP A 1 516 ? 36.531 4.762 -19.031 1 97.44 516 ASP A O 1
ATOM 3896 N N . ALA A 1 517 ? 36.625 2.541 -19.234 1 98.19 517 ALA A N 1
ATOM 3897 C CA . ALA A 1 517 ? 37.438 2.361 -18.047 1 98.19 517 ALA A CA 1
ATOM 3898 C C . ALA A 1 517 ? 38.906 2.156 -18.438 1 98.19 517 ALA A C 1
ATOM 3900 O O . ALA A 1 517 ? 39.219 1.767 -19.562 1 98.19 517 ALA A O 1
ATOM 3901 N N . GLU A 1 518 ? 39.812 2.443 -17.531 1 97.56 518 GLU A N 1
ATOM 3902 C CA . GLU A 1 518 ? 41.219 2.105 -17.719 1 97.56 518 GLU A CA 1
ATOM 3903 C C . GLU A 1 518 ? 41.5 0.671 -17.297 1 97.56 518 GLU A C 1
ATOM 3905 O O . GLU A 1 518 ? 42.344 -0.009 -17.891 1 97.56 518 GLU A O 1
ATOM 3910 N N . THR A 1 519 ? 40.906 0.304 -16.234 1 97 519 THR A N 1
ATOM 3911 C CA . THR A 1 519 ? 41.062 -1.03 -15.664 1 97 519 THR A CA 1
ATOM 3912 C C . THR A 1 519 ? 39.719 -1.67 -15.391 1 97 519 THR A C 1
ATOM 3914 O O . THR A 1 519 ? 38.812 -1.031 -14.828 1 97 519 THR A O 1
ATOM 3917 N N . ALA A 1 520 ? 39.531 -2.904 -15.82 1 97.38 520 ALA A N 1
ATOM 3918 C CA . ALA A 1 520 ? 38.281 -3.594 -15.602 1 97.38 520 ALA A CA 1
ATOM 3919 C C . ALA A 1 520 ? 38.094 -3.984 -14.133 1 97.38 520 ALA A C 1
ATOM 3921 O O . ALA A 1 520 ? 37.219 -3.475 -13.445 1 97.38 520 ALA A O 1
ATOM 3922 N N . ILE A 1 521 ? 38.969 -4.867 -13.641 1 97.75 521 ILE A N 1
ATOM 3923 C CA . ILE A 1 521 ? 38.969 -5.352 -12.266 1 97.75 521 ILE A CA 1
ATOM 3924 C C . ILE A 1 521 ? 40.344 -5.176 -11.633 1 97.75 521 ILE A C 1
ATOM 3926 O O . ILE A 1 521 ? 41.344 -5.598 -12.203 1 97.75 521 ILE A O 1
ATOM 3930 N N . ASP A 1 522 ? 40.375 -4.523 -10.586 1 96.69 522 ASP A N 1
ATOM 3931 C CA . ASP A 1 522 ? 41.562 -4.438 -9.75 1 96.69 522 ASP A CA 1
ATOM 3932 C C . ASP A 1 522 ? 41.438 -5.328 -8.523 1 96.69 522 ASP A C 1
ATOM 3934 O O . ASP A 1 522 ? 40.594 -5.098 -7.664 1 96.69 522 ASP A O 1
ATOM 3938 N N . SER A 1 523 ? 42.219 -6.387 -8.422 1 93.25 523 SER A N 1
ATOM 3939 C CA . SER A 1 523 ? 42.156 -7.34 -7.316 1 93.25 523 SER A CA 1
ATOM 3940 C C . SER A 1 523 ? 43.562 -7.66 -6.781 1 93.25 523 SER A C 1
ATOM 3942 O O . SER A 1 523 ? 44.531 -7.73 -7.547 1 93.25 523 SER A O 1
ATOM 3944 N N . GLU A 1 524 ? 43.75 -7.66 -5.473 1 80.69 524 GLU A N 1
ATOM 3945 C CA . GLU A 1 524 ? 45.031 -8.039 -4.883 1 80.69 524 GLU A CA 1
ATOM 3946 C C . GLU A 1 524 ? 45.312 -9.523 -5.102 1 80.69 524 GLU A C 1
ATOM 3948 O O . GLU A 1 524 ? 46.469 -9.945 -5.105 1 80.69 524 GLU A O 1
ATOM 3953 N N . GLY A 1 525 ? 44.469 -10.375 -5.48 1 84.06 525 GLY A N 1
ATOM 3954 C CA . GLY A 1 525 ? 44.656 -11.805 -5.695 1 84.06 525 GLY A CA 1
ATOM 3955 C C . GLY A 1 525 ? 43.688 -12.359 -6.746 1 84.06 525 GLY A C 1
ATOM 3956 O O . GLY A 1 525 ? 43.188 -11.617 -7.574 1 84.06 525 GLY A O 1
ATOM 3957 N N . GLU A 1 526 ? 43.75 -13.641 -6.793 1 90.69 526 GLU A N 1
ATOM 3958 C CA . GLU A 1 526 ? 42.875 -14.32 -7.73 1 90.69 526 GLU A CA 1
ATOM 3959 C C . GLU A 1 526 ? 41.406 -14.141 -7.336 1 90.69 526 GLU A C 1
ATOM 3961 O O . GLU A 1 526 ? 41.094 -14.016 -6.148 1 90.69 526 GLU A O 1
ATOM 3966 N N . TYR A 1 527 ? 40.625 -13.812 -8.336 1 92.25 527 TYR A N 1
ATOM 3967 C CA . TYR A 1 527 ? 39.188 -13.766 -8.117 1 92.25 527 TYR A CA 1
ATOM 3968 C C . TYR A 1 527 ? 38.469 -14.812 -8.961 1 92.25 527 TYR A C 1
ATOM 3970 O O . TYR A 1 527 ? 39 -15.328 -9.93 1 92.25 527 TYR A O 1
ATOM 3978 N N . GLY A 1 528 ? 37.219 -15.188 -8.562 1 92.75 528 GLY A N 1
ATOM 3979 C CA . GLY A 1 528 ? 36.562 -16.328 -9.148 1 92.75 528 GLY A CA 1
ATOM 3980 C C . GLY A 1 528 ? 35.438 -15.945 -10.102 1 92.75 528 GLY A C 1
ATOM 3981 O O . GLY A 1 528 ? 34.562 -16.75 -10.398 1 92.75 528 GLY A O 1
ATOM 3982 N N . PHE A 1 529 ? 35.406 -14.719 -10.664 1 94.62 529 PHE A N 1
ATOM 3983 C CA . PHE A 1 529 ? 34.344 -14.305 -11.57 1 94.62 529 PHE A CA 1
ATOM 3984 C C . PHE A 1 529 ? 34.375 -15.148 -12.844 1 94.62 529 PHE A C 1
ATOM 3986 O O . PHE A 1 529 ? 35.438 -15.414 -13.406 1 94.62 529 PHE A O 1
ATOM 3993 N N . ARG A 1 530 ? 33.188 -15.609 -13.219 1 93.5 530 ARG A N 1
ATOM 3994 C CA . ARG A 1 530 ? 33.031 -16.016 -14.609 1 93.5 530 ARG A CA 1
ATOM 3995 C C . ARG A 1 530 ? 32.812 -14.812 -15.508 1 93.5 530 ARG A C 1
ATOM 3997 O O . ARG A 1 530 ? 31.75 -14.164 -15.43 1 93.5 530 ARG A O 1
ATOM 4004 N N . GLU A 1 531 ? 33.781 -14.586 -16.375 1 93.69 531 GLU A N 1
ATOM 4005 C CA . GLU A 1 531 ? 33.719 -13.406 -17.219 1 93.69 531 GLU A CA 1
ATOM 4006 C C . GLU A 1 531 ? 33.219 -13.758 -18.625 1 93.69 531 GLU A C 1
ATOM 4008 O O . GLU A 1 531 ? 33.719 -14.695 -19.25 1 93.69 531 GLU A O 1
ATOM 4013 N N . TYR A 1 532 ? 32.219 -13.023 -19.047 1 91.38 532 TYR A N 1
ATOM 4014 C CA . TYR A 1 532 ? 31.719 -13.305 -20.391 1 91.38 532 TYR A CA 1
ATOM 4015 C C . TYR A 1 532 ? 31.016 -12.078 -20.969 1 91.38 532 TYR A C 1
ATOM 4017 O O . TYR A 1 532 ? 30.344 -11.352 -20.25 1 91.38 532 TYR A O 1
ATOM 4025 N N . GLY A 1 533 ? 31.266 -11.945 -22.281 1 92.94 533 GLY A N 1
ATOM 4026 C CA . GLY A 1 533 ? 30.516 -10.953 -23.031 1 92.94 533 GLY A CA 1
ATOM 4027 C C . GLY A 1 533 ? 30.844 -9.523 -22.641 1 92.94 533 GLY A C 1
ATOM 4028 O O . GLY A 1 533 ? 30.062 -8.609 -22.875 1 92.94 533 GLY A O 1
ATOM 4029 N N . ASN A 1 534 ? 31.922 -9.289 -22 1 96.56 534 ASN A N 1
ATOM 4030 C CA . ASN A 1 534 ? 32.312 -7.938 -21.625 1 96.56 534 ASN A CA 1
ATOM 4031 C C . ASN A 1 534 ? 33.062 -7.238 -22.766 1 96.56 534 ASN A C 1
ATOM 4033 O O . ASN A 1 534 ? 33.781 -7.879 -23.516 1 96.56 534 ASN A O 1
ATOM 4037 N N . VAL A 1 535 ? 32.781 -5.965 -22.938 1 97.75 535 VAL A N 1
ATOM 4038 C CA . VAL A 1 535 ? 33.688 -5.141 -23.734 1 97.75 535 VAL A CA 1
ATOM 4039 C C . VAL A 1 535 ? 34.844 -4.656 -22.859 1 97.75 535 VAL A C 1
ATOM 4041 O O . VAL A 1 535 ? 34.625 -3.891 -21.922 1 97.75 535 VAL A O 1
ATOM 4044 N N . PRO A 1 536 ? 36.062 -5.09 -23.188 1 96.56 536 PRO A N 1
ATOM 4045 C CA . PRO A 1 536 ? 37.156 -4.73 -22.312 1 96.56 536 PRO A CA 1
ATOM 4046 C C . PRO A 1 536 ? 37.562 -3.262 -22.422 1 96.56 536 PRO A C 1
ATOM 4048 O O . PRO A 1 536 ? 37.188 -2.592 -23.391 1 96.56 536 PRO A O 1
ATOM 4051 N N . PRO A 1 537 ? 38.281 -2.793 -21.344 1 95.94 537 PRO A N 1
ATOM 4052 C CA . PRO A 1 537 ? 38.844 -1.438 -21.438 1 95.94 537 PRO A CA 1
ATOM 4053 C C . PRO A 1 537 ? 39.656 -1.228 -22.688 1 95.94 537 PRO A C 1
ATOM 4055 O O . PRO A 1 537 ? 40.281 -2.17 -23.188 1 95.94 537 PRO A O 1
ATOM 4058 N N . ALA A 1 538 ? 39.5 0.093 -23.203 1 82.75 538 ALA A N 1
ATOM 4059 C CA . ALA A 1 538 ? 40.281 0.401 -24.391 1 82.75 538 ALA A CA 1
ATOM 4060 C C . ALA A 1 538 ? 41.781 0.383 -24.078 1 82.75 538 ALA A C 1
ATOM 4062 O O . ALA A 1 538 ? 42.219 0.892 -23.031 1 82.75 538 ALA A O 1
ATOM 4063 N N . GLN A 1 539 ? 42.688 -0.568 -24.562 1 65.38 539 GLN A N 1
ATOM 4064 C CA . GLN A 1 539 ? 44.156 -0.573 -24.453 1 65.38 539 GLN A CA 1
ATOM 4065 C C . GLN A 1 539 ? 44.75 0.698 -25.031 1 65.38 539 GLN A C 1
ATOM 4067 O O . GLN A 1 539 ? 44.219 1.268 -25.984 1 65.38 539 GLN A O 1
ATOM 4072 N N . MET B 1 1 ? -36.406 33.625 -12.266 1 29.77 1 MET B N 1
ATOM 4073 C CA . MET B 1 1 ? -35.438 33.031 -11.344 1 29.77 1 MET B CA 1
ATOM 4074 C C . MET B 1 1 ? -36.156 32.219 -10.273 1 29.77 1 MET B C 1
ATOM 4076 O O . MET B 1 1 ? -37 32.719 -9.562 1 29.77 1 MET B O 1
ATOM 4080 N N . ALA B 1 2 ? -36.469 30.969 -10.594 1 41.56 2 ALA B N 1
ATOM 4081 C CA . ALA B 1 2 ? -37.375 30.156 -9.75 1 41.56 2 ALA B CA 1
ATOM 4082 C C . ALA B 1 2 ? -37 30.297 -8.281 1 41.56 2 ALA B C 1
ATOM 4084 O O . ALA B 1 2 ? -35.844 30.578 -7.953 1 41.56 2 ALA B O 1
ATOM 4085 N N . ASP B 1 3 ? -37.656 30.656 -7.445 1 41.38 3 ASP B N 1
ATOM 4086 C CA . ASP B 1 3 ? -37.375 30.609 -6.012 1 41.38 3 ASP B CA 1
ATOM 4087 C C . ASP B 1 3 ? -36.594 29.375 -5.637 1 41.38 3 ASP B C 1
ATOM 4089 O O . ASP B 1 3 ? -37.031 28.25 -5.867 1 41.38 3 ASP B O 1
ATOM 4093 N N . PRO B 1 4 ? -35.25 29.234 -5.766 1 49.72 4 PRO B N 1
ATOM 4094 C CA . PRO B 1 4 ? -34.438 28.031 -5.535 1 49.72 4 PRO B CA 1
ATOM 4095 C C . PRO B 1 4 ? -34.906 27.219 -4.328 1 49.72 4 PRO B C 1
ATOM 4097 O O . PRO B 1 4 ? -34.938 27.734 -3.207 1 49.72 4 PRO B O 1
ATOM 4100 N N . GLY B 1 5 ? -36.031 26.578 -4.426 1 56.53 5 GLY B N 1
ATOM 4101 C CA . GLY B 1 5 ? -36.594 25.781 -3.346 1 56.53 5 GLY B CA 1
ATOM 4102 C C . GLY B 1 5 ? -35.531 24.969 -2.598 1 56.53 5 GLY B C 1
ATOM 4103 O O . GLY B 1 5 ? -34.562 24.5 -3.189 1 56.53 5 GLY B O 1
ATOM 4104 N N . VAL B 1 6 ? -35.312 25.234 -1.183 1 73.19 6 VAL B N 1
ATOM 4105 C CA . VAL B 1 6 ? -34.406 24.594 -0.248 1 73.19 6 VAL B CA 1
ATOM 4106 C C . VAL B 1 6 ? -34.812 23.125 -0.062 1 73.19 6 VAL B C 1
ATOM 4108 O O . VAL B 1 6 ? -36 22.828 0.128 1 73.19 6 VAL B O 1
ATOM 4111 N N . CYS B 1 7 ? -34 22.172 -0.44 1 84.94 7 CYS B N 1
ATOM 4112 C CA . CYS B 1 7 ? -34.219 20.75 -0.172 1 84.94 7 CYS B CA 1
ATOM 4113 C C . CYS B 1 7 ? -34.5 20.516 1.311 1 84.94 7 CYS B C 1
ATOM 4115 O O . CYS B 1 7 ? -33.812 21.078 2.166 1 84.94 7 CYS B O 1
ATOM 4117 N N . PRO B 1 8 ? -35.531 19.703 1.613 1 82.94 8 PRO B N 1
ATOM 4118 C CA . PRO B 1 8 ? -35.844 19.438 3.018 1 82.94 8 PRO B CA 1
ATOM 4119 C C . PRO B 1 8 ? -34.875 18.453 3.666 1 82.94 8 PRO B C 1
ATOM 4121 O O . PRO B 1 8 ? -34.188 17.703 2.967 1 82.94 8 PRO B O 1
ATOM 4124 N N . SER B 1 9 ? -34.844 18.656 4.988 1 87.06 9 SER B N 1
ATOM 4125 C CA . SER B 1 9 ? -34.219 17.594 5.781 1 87.06 9 SER B CA 1
ATOM 4126 C C . SER B 1 9 ? -35.188 16.453 6.016 1 87.06 9 SER B C 1
ATOM 4128 O O . SER B 1 9 ? -36.406 16.656 6.016 1 87.06 9 SER B O 1
ATOM 4130 N N . ILE B 1 10 ? -34.688 15.273 6.188 1 88.69 10 ILE B N 1
ATOM 4131 C CA . ILE B 1 10 ? -35.531 14.078 6.305 1 88.69 10 ILE B CA 1
ATOM 4132 C C . ILE B 1 10 ? -36.438 14.211 7.52 1 88.69 10 ILE B C 1
ATOM 4134 O O . ILE B 1 10 ? -37.594 13.766 7.484 1 88.69 10 ILE B O 1
ATOM 4138 N N . ASP B 1 11 ? -35.875 14.828 8.508 1 83.81 11 ASP B N 1
ATOM 4139 C CA . ASP B 1 11 ? -36.625 14.914 9.758 1 83.81 11 ASP B CA 1
ATOM 4140 C C . ASP B 1 11 ? -37.875 15.75 9.586 1 83.81 11 ASP B C 1
ATOM 4142 O O . ASP B 1 11 ? -38.875 15.57 10.312 1 83.81 11 ASP B O 1
ATOM 4146 N N . GLU B 1 12 ? -37.875 16.609 8.617 1 82.19 12 GLU B N 1
ATOM 4147 C CA . GLU B 1 12 ? -39.031 17.438 8.328 1 82.19 12 GLU B CA 1
ATOM 4148 C C . GLU B 1 12 ? -40.188 16.609 7.727 1 82.19 12 GLU B C 1
ATOM 4150 O O . GLU B 1 12 ? -41.344 17.047 7.715 1 82.19 12 GLU B O 1
ATOM 4155 N N . HIS B 1 13 ? -39.812 15.414 7.332 1 82.69 13 HIS B N 1
ATOM 4156 C CA . HIS B 1 13 ? -40.812 14.586 6.645 1 82.69 13 HIS B CA 1
ATOM 4157 C C . HIS B 1 13 ? -41.125 13.336 7.457 1 82.69 13 HIS B C 1
ATOM 4159 O O . HIS B 1 13 ? -41.906 12.477 7 1 82.69 13 HIS B O 1
ATOM 4165 N N . LEU B 1 14 ? -40.531 13.258 8.602 1 83.94 14 LEU B N 1
ATOM 4166 C CA . LEU B 1 14 ? -40.812 12.094 9.438 1 83.94 14 LEU B CA 1
ATOM 4167 C C . LEU B 1 14 ? -42.188 12.195 10.078 1 83.94 14 LEU B C 1
ATOM 4169 O O . LEU B 1 14 ? -42.531 13.234 10.656 1 83.94 14 LEU B O 1
ATOM 4173 N N . GLU B 1 15 ? -42.938 11.188 9.844 1 80.62 15 GLU B N 1
ATOM 4174 C CA . GLU B 1 15 ? -44.219 11.125 10.516 1 80.62 15 GLU B CA 1
ATOM 4175 C C . GLU B 1 15 ? -44.094 10.445 11.875 1 80.62 15 GLU B C 1
ATOM 4177 O O . GLU B 1 15 ? -43.5 9.383 11.992 1 80.62 15 GLU B O 1
ATOM 4182 N N . PRO B 1 16 ? -44.531 11.094 12.906 1 73 16 PRO B N 1
ATOM 4183 C CA . PRO B 1 16 ? -44.406 10.586 14.273 1 73 16 PRO B CA 1
ATOM 4184 C C . PRO B 1 16 ? -44.906 9.141 14.406 1 73 16 PRO B C 1
ATOM 4186 O O . PRO B 1 16 ? -44.312 8.359 15.156 1 73 16 PRO B O 1
ATOM 4189 N N . ASP B 1 17 ? -45.906 8.789 13.648 1 73.5 17 ASP B N 1
ATOM 4190 C CA . ASP B 1 17 ? -46.5 7.473 13.844 1 73.5 17 ASP B CA 1
ATOM 4191 C C . ASP B 1 17 ? -45.969 6.473 12.828 1 73.5 17 ASP B C 1
ATOM 4193 O O . ASP B 1 17 ? -46.375 5.312 12.805 1 73.5 17 ASP B O 1
ATOM 4197 N N . ALA B 1 18 ? -45.031 6.934 12.141 1 77.56 18 ALA B N 1
ATOM 4198 C CA . ALA B 1 18 ? -44.562 6.023 11.102 1 77.56 18 ALA B CA 1
ATOM 4199 C C . ALA B 1 18 ? -43.562 5.031 11.656 1 77.56 18 ALA B C 1
ATOM 4201 O O . ALA B 1 18 ? -42.688 5.402 12.438 1 77.56 18 ALA B O 1
ATOM 4202 N N . ASP B 1 19 ? -43.688 3.742 11.297 1 80.38 19 ASP B N 1
ATOM 4203 C CA . ASP B 1 19 ? -42.781 2.68 11.734 1 80.38 19 ASP B CA 1
ATOM 4204 C C . ASP B 1 19 ? -41.438 2.766 11.016 1 80.38 19 ASP B C 1
ATOM 4206 O O . ASP B 1 19 ? -40.406 2.326 11.547 1 80.38 19 ASP B O 1
ATOM 4210 N N . ARG B 1 20 ? -41.562 3.367 9.82 1 92.38 20 ARG B N 1
ATOM 4211 C CA . ARG B 1 20 ? -40.375 3.451 9 1 92.38 20 ARG B CA 1
ATOM 4212 C C . ARG B 1 20 ? -40.219 4.84 8.391 1 92.38 20 ARG B C 1
ATOM 4214 O O . ARG B 1 20 ? -41.156 5.625 8.375 1 92.38 20 ARG B O 1
ATOM 4221 N N . ALA B 1 21 ? -38.969 5.051 7.949 1 95.31 21 ALA B N 1
ATOM 4222 C CA . ALA B 1 21 ? -38.688 6.379 7.414 1 95.31 21 ALA B CA 1
ATOM 4223 C C . ALA B 1 21 ? -38.719 6.375 5.887 1 95.31 21 ALA B C 1
ATOM 4225 O O . ALA B 1 21 ? -38.344 7.355 5.246 1 95.31 21 ALA B O 1
ATOM 4226 N N . THR B 1 22 ? -39.25 5.328 5.348 1 95.12 22 THR B N 1
ATOM 4227 C CA . THR B 1 22 ? -39.25 5.164 3.896 1 95.12 22 THR B CA 1
ATOM 4228 C C . THR B 1 22 ? -39.938 6.332 3.209 1 95.12 22 THR B C 1
ATOM 4230 O O . THR B 1 22 ? -39.375 6.957 2.311 1 95.12 22 THR B O 1
ATOM 4233 N N . GLU B 1 23 ? -41.125 6.609 3.648 1 94.5 23 GLU B N 1
ATOM 4234 C CA . GLU B 1 23 ? -41.906 7.664 3.016 1 94.5 23 GLU B CA 1
ATOM 4235 C C . GLU B 1 23 ? -41.281 9.031 3.219 1 94.5 23 GLU B C 1
ATOM 4237 O O . GLU B 1 23 ? -41.344 9.891 2.334 1 94.5 23 GLU B O 1
ATOM 4242 N N . ALA B 1 24 ? -40.688 9.172 4.312 1 94.94 24 ALA B N 1
ATOM 4243 C CA . ALA B 1 24 ? -40 10.438 4.594 1 94.94 24 ALA B CA 1
ATOM 4244 C C . ALA B 1 24 ? -38.844 10.656 3.645 1 94.94 24 ALA B C 1
ATOM 4246 O O . ALA B 1 24 ? -38.656 11.75 3.104 1 94.94 24 ALA B O 1
ATOM 4247 N N . PHE B 1 25 ? -38.062 9.672 3.461 1 96.56 25 PHE B N 1
ATOM 4248 C CA . PHE B 1 25 ? -36.938 9.75 2.537 1 96.56 25 PHE B CA 1
ATOM 4249 C C . PHE B 1 25 ? -37.406 10.031 1.119 1 96.56 25 PHE B C 1
ATOM 4251 O O . PHE B 1 25 ? -36.938 10.953 0.466 1 96.56 25 PHE B O 1
ATOM 4258 N N . GLN B 1 26 ? -38.438 9.258 0.725 1 96.12 26 GLN B N 1
ATOM 4259 C CA . GLN B 1 26 ? -38.875 9.391 -0.653 1 96.12 26 GLN B CA 1
ATOM 4260 C C . GLN B 1 26 ? -39.469 10.781 -0.902 1 96.12 26 GLN B C 1
ATOM 4262 O O . GLN B 1 26 ? -39.219 11.398 -1.931 1 96.12 26 GLN B O 1
ATOM 4267 N N . SER B 1 27 ? -40.25 11.195 0.01 1 95.5 27 SER B N 1
ATOM 4268 C CA . SER B 1 27 ? -40.906 12.492 -0.145 1 95.5 27 SER B CA 1
ATOM 4269 C C . SER B 1 27 ? -39.875 13.625 -0.177 1 95.5 27 SER B C 1
ATOM 4271 O O . SER B 1 27 ? -40.031 14.578 -0.946 1 95.5 27 SER B O 1
ATOM 4273 N N . ALA B 1 28 ? -38.875 13.508 0.648 1 95.75 28 ALA B N 1
ATOM 4274 C CA . ALA B 1 28 ? -37.812 14.523 0.674 1 95.75 28 ALA B CA 1
ATOM 4275 C C . ALA B 1 28 ? -37.031 14.539 -0.636 1 95.75 28 ALA B C 1
ATOM 4277 O O . ALA B 1 28 ? -36.75 15.609 -1.186 1 95.75 28 ALA B O 1
ATOM 4278 N N . ILE B 1 29 ? -36.719 13.445 -1.159 1 97 29 ILE B N 1
ATOM 4279 C CA . ILE B 1 29 ? -35.969 13.312 -2.412 1 97 29 ILE B CA 1
ATOM 4280 C C . ILE B 1 29 ? -36.812 13.875 -3.562 1 97 29 ILE B C 1
ATOM 4282 O O . ILE B 1 29 ? -36.312 14.656 -4.375 1 97 29 ILE B O 1
ATOM 4286 N N . ASP B 1 30 ? -38.094 13.508 -3.539 1 96.56 30 ASP B N 1
ATOM 4287 C CA . ASP B 1 30 ? -39 13.977 -4.586 1 96.56 30 ASP B CA 1
ATOM 4288 C C . ASP B 1 30 ? -39.125 15.5 -4.543 1 96.56 30 ASP B C 1
ATOM 4290 O O . ASP B 1 30 ? -39.062 16.172 -5.578 1 96.56 30 ASP B O 1
ATOM 4294 N N . ALA B 1 31 ? -39.344 15.945 -3.377 1 95.5 31 ALA B N 1
ATOM 4295 C CA . ALA B 1 31 ? -39.5 17.391 -3.223 1 95.5 31 ALA B CA 1
ATOM 4296 C C . ALA B 1 31 ? -38.25 18.141 -3.693 1 95.5 31 ALA B C 1
ATOM 4298 O O . ALA B 1 31 ? -38.375 19.172 -4.359 1 95.5 31 ALA B O 1
ATOM 4299 N N . CYS B 1 32 ? -37.156 17.656 -3.338 1 96.19 32 CYS B N 1
ATOM 4300 C CA . CYS B 1 32 ? -35.906 18.281 -3.73 1 96.19 32 CYS B CA 1
ATOM 4301 C C . CYS B 1 32 ? -35.719 18.266 -5.246 1 96.19 32 CYS B C 1
ATOM 4303 O O . CYS B 1 32 ? -35.406 19.281 -5.848 1 96.19 32 CYS B O 1
ATOM 4305 N N . ALA B 1 33 ? -35.938 17.125 -5.867 1 96.31 33 ALA B N 1
ATOM 4306 C CA . ALA B 1 33 ? -35.812 17 -7.32 1 96.31 33 ALA B CA 1
ATOM 4307 C C . ALA B 1 33 ? -36.812 17.922 -8.031 1 96.31 33 ALA B C 1
ATOM 4309 O O . ALA B 1 33 ? -36.438 18.594 -9.008 1 96.31 33 ALA B O 1
ATOM 4310 N N . ASP B 1 34 ? -38.031 18 -7.535 1 95.31 34 ASP B N 1
ATOM 4311 C CA . ASP B 1 34 ? -39.062 18.828 -8.141 1 95.31 34 ASP B CA 1
ATOM 4312 C C . ASP B 1 34 ? -38.719 20.312 -8.031 1 95.31 34 ASP B C 1
ATOM 4314 O O . ASP B 1 34 ? -39.156 21.125 -8.852 1 95.31 34 ASP B O 1
ATOM 4318 N N . ALA B 1 35 ? -37.938 20.578 -7.07 1 94.81 35 ALA B N 1
ATOM 4319 C CA . ALA B 1 35 ? -37.531 21.969 -6.852 1 94.81 35 ALA B CA 1
ATOM 4320 C C . ALA B 1 35 ? -36.312 22.312 -7.691 1 94.81 35 ALA B C 1
ATOM 4322 O O . ALA B 1 35 ? -35.781 23.422 -7.613 1 94.81 35 ALA B O 1
ATOM 4323 N N . GLY B 1 36 ? -35.812 21.406 -8.391 1 94.5 36 GLY B N 1
ATOM 4324 C CA . GLY B 1 36 ? -34.688 21.672 -9.273 1 94.5 36 GLY B CA 1
ATOM 4325 C C . GLY B 1 36 ? -33.375 21.031 -8.812 1 94.5 36 GLY B C 1
ATOM 4326 O O . GLY B 1 36 ? -32.344 21.141 -9.477 1 94.5 36 GLY B O 1
ATOM 4327 N N . GLY B 1 37 ? -33.469 20.438 -7.637 1 96.19 37 GLY B N 1
ATOM 4328 C CA . GLY B 1 37 ? -32.312 19.719 -7.137 1 96.19 37 GLY B CA 1
ATOM 4329 C C . GLY B 1 37 ? -31.703 20.375 -5.914 1 96.19 37 GLY B C 1
ATOM 4330 O O . GLY B 1 37 ? -32.094 21.469 -5.516 1 96.19 37 GLY B O 1
ATOM 4331 N N . GLY B 1 38 ? -30.844 19.703 -5.324 1 96.44 38 GLY B N 1
ATOM 4332 C CA . GLY B 1 38 ? -30.188 20.203 -4.133 1 96.44 38 GLY B CA 1
ATOM 4333 C C . GLY B 1 38 ? -29.75 19.109 -3.186 1 96.44 38 GLY B C 1
ATOM 4334 O O . GLY B 1 38 ? -29.375 18.016 -3.623 1 96.44 38 GLY B O 1
ATOM 4335 N N . THR B 1 39 ? -29.656 19.516 -1.822 1 96.5 39 THR B N 1
ATOM 4336 C CA . THR B 1 39 ? -29.172 18.562 -0.827 1 96.5 39 THR B CA 1
ATOM 4337 C C . THR B 1 39 ? -30.266 18.172 0.147 1 96.5 39 THR B C 1
ATOM 4339 O O . THR B 1 39 ? -30.875 19.031 0.784 1 96.5 39 THR B O 1
ATOM 4342 N N . VAL B 1 40 ? -30.547 16.891 0.2 1 96.25 40 VAL B N 1
ATOM 4343 C CA . VAL B 1 40 ? -31.391 16.328 1.245 1 96.25 40 VAL B CA 1
ATOM 4344 C C . VAL B 1 40 ? -30.531 15.875 2.424 1 96.25 40 VAL B C 1
ATOM 4346 O O . VAL B 1 40 ? -29.719 14.961 2.293 1 96.25 40 VAL B O 1
ATOM 4349 N N . VAL B 1 41 ? -30.719 16.469 3.568 1 95.06 41 VAL B N 1
ATOM 4350 C CA . VAL B 1 41 ? -29.906 16.172 4.742 1 95.06 41 VAL B CA 1
ATOM 4351 C C . VAL B 1 41 ? -30.578 15.086 5.578 1 95.06 41 VAL B C 1
ATOM 4353 O O . VAL B 1 41 ? -31.797 15.102 5.777 1 95.06 41 VAL B O 1
ATOM 4356 N N . VAL B 1 42 ? -29.812 14.133 6.016 1 95.31 42 VAL B N 1
ATOM 4357 C CA . VAL B 1 42 ? -30.219 13.125 6.992 1 95.31 42 VAL B CA 1
ATOM 4358 C C . VAL B 1 42 ? -29.547 13.406 8.336 1 95.31 42 VAL B C 1
ATOM 4360 O O . VAL B 1 42 ? -28.391 13.016 8.555 1 95.31 42 VAL B O 1
ATOM 4363 N N . PRO B 1 43 ? -30.312 13.992 9.195 1 93.25 43 PRO B N 1
ATOM 4364 C CA . PRO B 1 43 ? -29.703 14.344 10.484 1 93.25 43 PRO B CA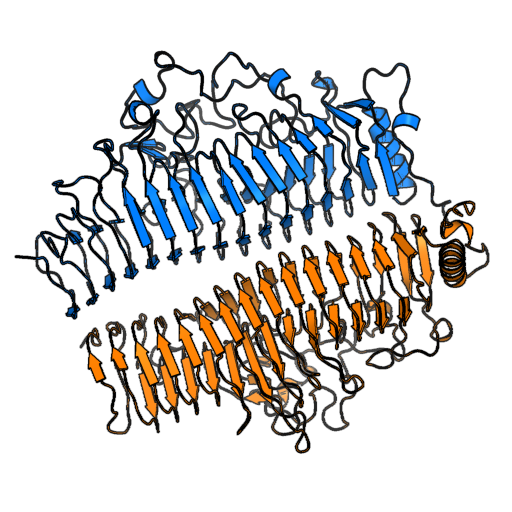 1
ATOM 4365 C C . PRO B 1 43 ? -29.391 13.125 11.344 1 93.25 43 PRO B C 1
ATOM 4367 O O . PRO B 1 43 ? -29.828 12.016 11.023 1 93.25 43 PRO B O 1
ATOM 4370 N N . SER B 1 44 ? -28.656 13.344 12.5 1 92.56 44 SER B N 1
ATOM 4371 C CA . SER B 1 44 ? -28.359 12.273 13.445 1 92.56 44 SER B CA 1
ATOM 4372 C C . SER B 1 44 ? -29.641 11.586 13.914 1 92.56 44 SER B C 1
ATOM 4374 O O . SER B 1 44 ? -30.656 12.242 14.141 1 92.56 44 SER B O 1
ATOM 4376 N N . GLY B 1 45 ? -29.531 10.289 13.953 1 92.56 45 GLY B N 1
ATOM 4377 C CA . GLY B 1 45 ? -30.688 9.492 14.328 1 92.56 45 GLY B CA 1
ATOM 4378 C C . GLY B 1 45 ? -30.688 8.117 13.695 1 92.56 45 GLY B C 1
ATOM 4379 O O . GLY B 1 45 ? -29.766 7.762 12.961 1 92.56 45 GLY B O 1
ATOM 4380 N N . GLU B 1 46 ? -31.656 7.371 14.109 1 94.38 46 GLU B N 1
ATOM 4381 C CA . GLU B 1 46 ? -31.844 6.035 13.555 1 94.38 46 GLU B CA 1
ATOM 4382 C C . GLU B 1 46 ? -33.031 6.004 12.594 1 94.38 46 GLU B C 1
ATOM 4384 O O . GLU B 1 46 ? -34.156 6.41 12.953 1 94.38 46 GLU B O 1
ATOM 4389 N N . TYR B 1 47 ? -32.75 5.555 11.375 1 95.88 47 TYR B N 1
ATOM 4390 C CA . TYR B 1 47 ? -33.781 5.52 10.344 1 95.88 47 TYR B CA 1
ATOM 4391 C C . TYR B 1 47 ? -33.906 4.125 9.734 1 95.88 47 TYR B C 1
ATOM 4393 O O . TYR B 1 47 ? -32.906 3.543 9.312 1 95.88 47 TYR B O 1
ATOM 4401 N N . GLU B 1 48 ? -35.062 3.621 9.75 1 96.19 48 GLU B N 1
ATOM 4402 C CA . GLU B 1 48 ? -35.344 2.361 9.07 1 96.19 48 GLU B CA 1
ATOM 4403 C C . GLU B 1 48 ? -36.062 2.596 7.75 1 96.19 48 GLU B C 1
ATOM 4405 O O . GLU B 1 48 ? -37.062 3.332 7.699 1 96.19 48 GLU B O 1
ATOM 4410 N N . ILE B 1 49 ? -35.531 1.974 6.703 1 96.62 49 ILE B N 1
ATOM 4411 C CA . ILE B 1 49 ? -36.188 2.211 5.418 1 96.62 49 ILE B CA 1
ATOM 4412 C C . ILE B 1 49 ? -36.344 0.892 4.664 1 96.62 49 ILE B C 1
ATOM 4414 O O . ILE B 1 49 ? -35.594 -0.063 4.918 1 96.62 49 ILE B O 1
ATOM 4418 N N . GLY B 1 50 ? -37.375 0.814 3.854 1 96 50 GLY B N 1
ATOM 4419 C CA . GLY B 1 50 ? -37.375 -0.116 2.736 1 96 50 GLY B CA 1
ATOM 4420 C C . GLY B 1 50 ? -36.719 0.445 1.494 1 96 50 GLY B C 1
ATOM 4421 O O . GLY B 1 50 ? -35.719 1.138 1.588 1 96 50 GLY B O 1
ATOM 4422 N N . THR B 1 51 ? -37.344 0.167 0.313 1 96.75 51 THR B N 1
ATOM 4423 C CA . THR B 1 51 ? -36.75 0.656 -0.922 1 96.75 51 THR B CA 1
ATOM 4424 C C . THR B 1 51 ? -37.031 2.143 -1.113 1 96.75 51 THR B C 1
ATOM 4426 O O . THR B 1 51 ? -38.156 2.584 -0.946 1 96.75 51 THR B O 1
ATOM 4429 N N . ILE B 1 52 ? -36.062 2.869 -1.388 1 96.62 52 ILE B N 1
ATOM 4430 C CA . ILE B 1 52 ? -36.25 4.242 -1.838 1 96.62 52 ILE B CA 1
ATOM 4431 C C . ILE B 1 52 ? -35.594 4.434 -3.209 1 96.62 52 ILE B C 1
ATOM 4433 O O . ILE B 1 52 ? -34.656 3.727 -3.557 1 96.62 52 ILE B O 1
ATOM 4437 N N . ASP B 1 53 ? -36.094 5.387 -3.957 1 97.12 53 ASP B N 1
ATOM 4438 C CA . ASP B 1 53 ? -35.594 5.695 -5.293 1 97.12 53 ASP B CA 1
ATOM 4439 C C . ASP B 1 53 ? -34.969 7.078 -5.332 1 97.12 53 ASP B C 1
ATOM 4441 O O . ASP B 1 53 ? -35.625 8.078 -5.031 1 97.12 53 ASP B O 1
ATOM 4445 N N . LEU B 1 54 ? -33.75 7.113 -5.781 1 98 54 LEU B N 1
ATOM 4446 C CA . LEU B 1 54 ? -33.062 8.391 -5.969 1 98 54 LEU B CA 1
ATOM 4447 C C . LEU B 1 54 ? -33.562 9.086 -7.23 1 98 54 LEU B C 1
ATOM 4449 O O . LEU B 1 54 ? -34.125 8.445 -8.125 1 98 54 LEU B O 1
ATOM 4453 N N . ARG B 1 55 ? -33.281 10.359 -7.27 1 97.69 55 ARG B N 1
ATOM 4454 C CA . ARG B 1 55 ? -33.625 11.18 -8.43 1 97.69 55 ARG B CA 1
ATOM 4455 C C . ARG B 1 55 ? -32.438 12.039 -8.859 1 97.69 55 ARG B C 1
ATOM 4457 O O . ARG B 1 55 ? -31.516 12.281 -8.078 1 97.69 55 ARG B O 1
ATOM 4464 N N . SER B 1 56 ? -32.531 12.508 -10.164 1 98.12 56 SER B N 1
ATOM 4465 C CA . SER B 1 56 ? -31.469 13.328 -10.719 1 98.12 56 SER B CA 1
ATOM 4466 C C . SER B 1 56 ? -31.266 14.602 -9.906 1 98.12 56 SER B C 1
ATOM 4468 O O . SER B 1 56 ? -32.219 15.164 -9.367 1 98.12 56 SER B O 1
ATOM 4470 N N . ASN B 1 57 ? -30.016 15.07 -9.82 1 98 57 ASN B N 1
ATOM 4471 C CA . ASN B 1 57 ? -29.609 16.344 -9.234 1 98 57 ASN B CA 1
ATOM 4472 C C . ASN B 1 57 ? -29.844 16.375 -7.727 1 98 57 ASN B C 1
ATOM 4474 O O . ASN B 1 57 ? -30 17.438 -7.141 1 98 57 ASN B O 1
ATOM 4478 N N . VAL B 1 58 ? -29.859 15.195 -7.07 1 97.56 58 VAL B N 1
ATOM 4479 C CA . VAL B 1 58 ? -30.094 15.133 -5.629 1 97.56 58 VAL B CA 1
ATOM 4480 C C . VAL B 1 58 ? -28.828 14.641 -4.934 1 97.56 58 VAL B C 1
ATOM 4482 O O . VAL B 1 58 ? -28.203 13.672 -5.379 1 97.56 58 VAL B O 1
ATOM 4485 N N . THR B 1 59 ? -28.391 15.391 -3.922 1 97.81 59 THR B N 1
ATOM 4486 C CA . THR B 1 59 ? -27.391 14.93 -2.975 1 97.81 59 THR B CA 1
ATOM 4487 C C . THR B 1 59 ? -28.031 14.453 -1.68 1 97.81 59 THR B C 1
ATOM 4489 O O . THR B 1 59 ? -28.812 15.18 -1.062 1 97.81 59 THR B O 1
ATOM 4492 N N . LEU B 1 60 ? -27.844 13.219 -1.369 1 97.69 60 LEU B N 1
ATOM 4493 C CA . LEU B 1 60 ? -28.203 12.703 -0.055 1 97.69 60 LEU B CA 1
ATOM 4494 C C . LEU B 1 60 ? -27.031 12.797 0.915 1 97.69 60 LEU B C 1
ATOM 4496 O O . LEU B 1 60 ? -26.047 12.07 0.779 1 97.69 60 LEU B O 1
ATOM 4500 N N . SER B 1 61 ? -27.156 13.664 1.925 1 97.06 61 SER B N 1
ATOM 4501 C CA . SER B 1 61 ? -26.047 13.953 2.844 1 97.06 61 SER B CA 1
ATOM 4502 C C . SER B 1 61 ? -26.359 13.453 4.25 1 97.06 61 SER B C 1
ATOM 4504 O O . SER B 1 61 ? -27.219 14.016 4.941 1 97.06 61 SER B O 1
ATOM 4506 N N . LEU B 1 62 ? -25.594 12.445 4.707 1 97.44 62 LEU B N 1
ATOM 4507 C CA . LEU B 1 62 ? -25.781 11.891 6.043 1 97.44 62 LEU B CA 1
ATOM 4508 C C . LEU B 1 62 ? -24.859 12.57 7.051 1 97.44 62 LEU B C 1
ATOM 4510 O O . LEU B 1 62 ? -23.641 12.5 6.914 1 97.44 62 LEU B O 1
ATOM 4514 N N . GLU B 1 63 ? -25.484 13.055 8.047 1 94.06 63 GLU B N 1
ATOM 4515 C CA . GLU B 1 63 ? -24.672 13.656 9.109 1 94.06 63 GLU B CA 1
ATOM 4516 C C . GLU B 1 63 ? -24.047 12.586 10 1 94.06 63 GLU B C 1
ATOM 4518 O O . GLU B 1 63 ? -24.562 11.469 10.086 1 94.06 63 GLU B O 1
ATOM 4523 N N . ALA B 1 64 ? -22.969 12.992 10.688 1 94.81 64 ALA B N 1
ATOM 4524 C CA . ALA B 1 64 ? -22.391 12.094 11.695 1 94.81 64 ALA B CA 1
ATOM 4525 C C . ALA B 1 64 ? -23.438 11.734 12.758 1 94.81 64 ALA B C 1
ATOM 4527 O O . ALA B 1 64 ? -24.109 12.609 13.289 1 94.81 64 ALA B O 1
ATOM 4528 N N . GLY B 1 65 ? -23.547 10.453 12.992 1 94.06 65 GLY B N 1
ATOM 4529 C CA . GLY B 1 65 ? -24.531 9.992 13.961 1 94.06 65 GLY B CA 1
ATOM 4530 C C . GLY B 1 65 ? -25.797 9.445 13.312 1 94.06 65 GLY B C 1
ATOM 4531 O O . GLY B 1 65 ? -26.609 8.812 13.977 1 94.06 65 GLY B O 1
ATOM 4532 N N . ALA B 1 66 ? -25.906 9.734 12.039 1 95.81 66 ALA B N 1
ATOM 4533 C CA . ALA B 1 66 ? -27.047 9.156 11.32 1 95.81 66 ALA B CA 1
ATOM 4534 C C . ALA B 1 66 ? -26.781 7.695 10.961 1 95.81 66 ALA B C 1
ATOM 4536 O O . ALA B 1 66 ? -25.688 7.348 10.516 1 95.81 66 ALA B O 1
ATOM 4537 N N . THR B 1 67 ? -27.766 6.863 11.211 1 97.06 67 THR B N 1
ATOM 4538 C CA . THR B 1 67 ? -27.719 5.473 10.773 1 97.06 67 THR B CA 1
ATOM 4539 C C . THR B 1 67 ? -28.984 5.09 10.023 1 97.06 67 THR B C 1
ATOM 4541 O O . THR B 1 67 ? -30.094 5.254 10.539 1 97.06 67 THR B O 1
ATOM 4544 N N . VAL B 1 68 ? -28.828 4.711 8.828 1 97.69 68 VAL B N 1
ATOM 4545 C CA . VAL B 1 68 ? -29.938 4.219 8.016 1 97.69 68 VAL B CA 1
ATOM 4546 C C . VAL B 1 68 ? -29.844 2.697 7.891 1 97.69 68 VAL B C 1
ATOM 4548 O O . VAL B 1 68 ? -28.828 2.162 7.453 1 97.69 68 VAL B O 1
ATOM 4551 N N . SER B 1 69 ? -30.891 1.989 8.297 1 97.31 69 SER B N 1
ATOM 4552 C CA . SER B 1 69 ? -30.906 0.53 8.312 1 97.31 69 SER B CA 1
ATOM 4553 C C . SER B 1 69 ? -32.125 -0.024 7.559 1 97.31 69 SER B C 1
ATOM 4555 O O . SER B 1 69 ? -33.062 0.699 7.305 1 97.31 69 SER B O 1
ATOM 4557 N N . PRO B 1 70 ? -32.031 -1.253 7.164 1 95.75 70 PRO B N 1
ATOM 4558 C CA . PRO B 1 70 ? -33.125 -1.841 6.387 1 95.75 70 PRO B CA 1
ATOM 4559 C C . PRO B 1 70 ? -34.281 -2.256 7.254 1 95.75 70 PRO B C 1
ATOM 4561 O O . PRO B 1 70 ? -34.125 -2.678 8.398 1 95.75 70 PRO B O 1
ATOM 4564 N N . ALA B 1 71 ? -35.469 -2.195 6.629 1 95.31 71 ALA B N 1
ATOM 4565 C CA . ALA B 1 71 ? -36.656 -2.812 7.215 1 95.31 71 ALA B CA 1
ATOM 4566 C C . ALA B 1 71 ? -36.5 -4.328 7.285 1 95.31 71 ALA B C 1
ATOM 4568 O O . ALA B 1 71 ? -35.875 -4.938 6.422 1 95.31 71 ALA B O 1
ATOM 4569 N N . GLN B 1 72 ? -37.156 -4.883 8.297 1 92 72 GLN B N 1
ATOM 4570 C CA . GLN B 1 72 ? -37.031 -6.32 8.516 1 92 72 GLN B CA 1
ATOM 4571 C C . GLN B 1 72 ? -38 -7.094 7.613 1 92 72 GLN B C 1
ATOM 4573 O O . GLN B 1 72 ? -37.719 -8.242 7.25 1 92 72 GLN B O 1
ATOM 4578 N N . GLU B 1 73 ? -39.094 -6.395 7.234 1 92.25 73 GLU B N 1
ATOM 4579 C CA . GLU B 1 73 ? -40.156 -7.086 6.504 1 92.25 73 GLU B CA 1
ATOM 4580 C C . GLU B 1 73 ? -40 -6.918 4.996 1 92.25 73 GLU B C 1
ATOM 4582 O O . GLU B 1 73 ? -39.812 -5.797 4.508 1 92.25 73 GLU B O 1
ATOM 4587 N N . GLN B 1 74 ? -40.156 -7.984 4.316 1 93.12 74 GLN B N 1
ATOM 4588 C CA . GLN B 1 74 ? -40.062 -7.996 2.863 1 93.12 74 GLN B CA 1
ATOM 4589 C C . GLN B 1 74 ? -41.062 -7.051 2.225 1 93.12 74 GLN B C 1
ATOM 4591 O O . GLN B 1 74 ? -40.781 -6.465 1.171 1 93.12 74 GLN B O 1
ATOM 4596 N N . SER B 1 75 ? -42.156 -6.859 2.863 1 92.94 75 SER B N 1
ATOM 4597 C CA . SER B 1 75 ? -43.25 -6.062 2.311 1 92.94 75 SER B CA 1
ATOM 4598 C C . SER B 1 75 ? -42.875 -4.586 2.232 1 92.94 75 SER B C 1
ATOM 4600 O O . SER B 1 75 ? -43.562 -3.803 1.558 1 92.94 75 SER B O 1
ATOM 4602 N N . ALA B 1 76 ? -41.781 -4.266 2.889 1 94.5 76 ALA B N 1
ATOM 4603 C CA . ALA B 1 76 ? -41.344 -2.871 2.898 1 94.5 76 ALA B CA 1
ATOM 4604 C C . ALA B 1 76 ? -40.594 -2.527 1.616 1 94.5 76 ALA B C 1
ATOM 4606 O O . ALA B 1 76 ? -40.344 -1.353 1.333 1 94.5 76 ALA B O 1
ATOM 4607 N N . TYR B 1 77 ? -40.312 -3.521 0.816 1 95.12 77 TYR B N 1
ATOM 4608 C CA . TYR B 1 77 ? -39.469 -3.314 -0.349 1 95.12 77 TYR B CA 1
ATOM 4609 C C . TYR B 1 77 ? -40.281 -3.406 -1.639 1 95.12 77 TYR B C 1
ATOM 4611 O O . TYR B 1 77 ? -41.344 -4.043 -1.674 1 95.12 77 TYR B O 1
ATOM 4619 N N . GLY B 1 78 ? -39.75 -2.785 -2.635 1 89.94 78 GLY B N 1
ATOM 4620 C CA . GLY B 1 78 ? -40.406 -2.811 -3.936 1 89.94 78 GLY B CA 1
ATOM 4621 C C . GLY B 1 78 ? -40.219 -4.117 -4.676 1 89.94 78 GLY B C 1
ATOM 4622 O O . GLY B 1 78 ? -39.75 -5.098 -4.102 1 89.94 78 GLY B O 1
ATOM 4623 N N . ASP B 1 79 ? -40.594 -4.109 -5.934 1 88.5 79 ASP B N 1
ATOM 4624 C CA . ASP B 1 79 ? -40.594 -5.34 -6.719 1 88.5 79 ASP B CA 1
ATOM 4625 C C . ASP B 1 79 ? -39.406 -5.406 -7.656 1 88.5 79 ASP B C 1
ATOM 4627 O O . ASP B 1 79 ? -39.469 -6 -8.734 1 88.5 79 ASP B O 1
ATOM 4631 N N . VAL B 1 80 ? -38.375 -4.73 -7.332 1 87.75 80 VAL B N 1
ATOM 4632 C CA . VAL B 1 80 ? -37.125 -4.824 -8.055 1 87.75 80 VAL B CA 1
ATOM 4633 C C . VAL B 1 80 ? -36.188 -5.777 -7.328 1 87.75 80 VAL B C 1
ATOM 4635 O O . VAL B 1 80 ? -36.125 -5.789 -6.094 1 87.75 80 VAL B O 1
ATOM 4638 N N . TYR B 1 81 ? -35.438 -6.492 -8.125 1 84.88 81 TYR B N 1
ATOM 4639 C CA . TYR B 1 81 ? -34.594 -7.543 -7.547 1 84.88 81 TYR B CA 1
ATOM 4640 C C . TYR B 1 81 ? -33.125 -7.289 -7.832 1 84.88 81 TYR B C 1
ATOM 4642 O O . TYR B 1 81 ? -32.75 -6.832 -8.922 1 84.88 81 TYR B O 1
ATOM 4650 N N . GLY B 1 82 ? -32.344 -7.664 -6.891 1 81.06 82 GLY B N 1
ATOM 4651 C CA . GLY B 1 82 ? -30.922 -7.688 -7.066 1 81.06 82 GLY B CA 1
ATOM 4652 C C . GLY B 1 82 ? -30.422 -8.922 -7.801 1 81.06 82 GLY B C 1
ATOM 4653 O O . GLY B 1 82 ? -31.234 -9.703 -8.32 1 81.06 82 GLY B O 1
ATOM 4654 N N . PRO B 1 83 ? -29.094 -9.07 -7.812 1 75.62 83 PRO B N 1
ATOM 4655 C CA . PRO B 1 83 ? -28.5 -10.148 -8.602 1 75.62 83 PRO B CA 1
ATOM 4656 C C . PRO B 1 83 ? -28.891 -11.539 -8.094 1 75.62 83 PRO B C 1
ATOM 4658 O O . PRO B 1 83 ? -28.969 -12.484 -8.875 1 75.62 83 PRO B O 1
ATOM 4661 N N . ASP B 1 84 ? -29.141 -11.664 -6.84 1 76.81 84 ASP B N 1
ATOM 4662 C CA . ASP B 1 84 ? -29.484 -12.961 -6.262 1 76.81 84 ASP B CA 1
ATOM 4663 C C . ASP B 1 84 ? -30.906 -12.977 -5.734 1 76.81 84 ASP B C 1
ATOM 4665 O O . ASP B 1 84 ? -31.219 -13.695 -4.785 1 76.81 84 ASP B O 1
ATOM 4669 N N . GLY B 1 85 ? -31.734 -12.086 -6.23 1 81.44 85 GLY B N 1
ATOM 4670 C CA . GLY B 1 85 ? -33.156 -12.055 -5.875 1 81.44 85 GLY B CA 1
ATOM 4671 C C . GLY B 1 85 ? -33.438 -11.211 -4.652 1 81.44 85 GLY B C 1
ATOM 4672 O O . GLY B 1 85 ? -34.562 -11.141 -4.191 1 81.44 85 GLY B O 1
ATOM 4673 N N . GLU B 1 86 ? -32.438 -10.586 -4.137 1 90 86 GLU B N 1
ATOM 4674 C CA . GLU B 1 86 ? -32.625 -9.695 -2.994 1 90 86 GLU B CA 1
ATOM 4675 C C . GLU B 1 86 ? -33.312 -8.398 -3.41 1 90 86 GLU B C 1
ATOM 4677 O O . GLU B 1 86 ? -33.594 -8.18 -4.594 1 90 86 GLU B O 1
ATOM 4682 N N . ARG B 1 87 ? -33.719 -7.688 -2.398 1 93.56 87 ARG B N 1
ATOM 4683 C CA . ARG B 1 87 ? -34.438 -6.43 -2.65 1 93.56 87 ARG B CA 1
ATOM 4684 C C . ARG B 1 87 ? -33.562 -5.238 -2.264 1 93.56 87 ARG B C 1
ATOM 4686 O O . ARG B 1 87 ? -33.156 -5.113 -1.109 1 93.56 87 ARG B O 1
ATOM 4693 N N . PRO B 1 88 ? -33.312 -4.371 -3.23 1 95.12 88 PRO B N 1
ATOM 4694 C CA . PRO B 1 88 ? -32.375 -3.285 -2.951 1 95.12 88 PRO B CA 1
ATOM 4695 C C . PRO B 1 88 ? -32.906 -2.301 -1.91 1 95.12 88 PRO B C 1
ATOM 4697 O O . PRO B 1 88 ? -34.094 -2.068 -1.828 1 95.12 88 PRO B O 1
ATOM 4700 N N . PHE B 1 89 ? -31.953 -1.646 -1.129 1 93.88 89 PHE B N 1
ATOM 4701 C CA . PHE B 1 89 ? -32.25 -0.552 -0.212 1 93.88 89 PHE B CA 1
ATOM 4702 C C . PHE B 1 89 ? -32.531 0.739 -0.976 1 93.88 89 PHE B C 1
ATOM 4704 O O . PHE B 1 89 ? -33.656 1.233 -1 1 93.88 89 PHE B O 1
ATOM 4711 N N . VAL B 1 90 ? -31.469 1.173 -1.615 1 96.25 90 VAL B N 1
ATOM 4712 C CA . VAL B 1 90 ? -31.5 2.424 -2.365 1 96.25 90 VAL B CA 1
ATOM 4713 C C . VAL B 1 90 ? -31.312 2.139 -3.854 1 96.25 90 VAL B C 1
ATOM 4715 O O . VAL B 1 90 ? -30.328 1.51 -4.254 1 96.25 90 VAL B O 1
ATOM 4718 N N . ARG B 1 91 ? -32.219 2.639 -4.59 1 96.19 91 ARG B N 1
ATOM 4719 C CA . ARG B 1 91 ? -32.219 2.375 -6.023 1 96.19 91 ARG B CA 1
ATOM 4720 C C . ARG B 1 91 ? -32.062 3.67 -6.816 1 96.19 91 ARG B C 1
ATOM 4722 O O . ARG B 1 91 ? -32.5 4.73 -6.371 1 96.19 91 ARG B O 1
ATOM 4729 N N . ALA B 1 92 ? -31.359 3.561 -7.957 1 96.12 92 ALA B N 1
ATOM 4730 C CA . ALA B 1 92 ? -31.312 4.605 -8.977 1 96.12 92 ALA B CA 1
ATOM 4731 C C . ALA B 1 92 ? -31.422 4.008 -10.383 1 96.12 92 ALA B C 1
ATOM 4733 O O . ALA B 1 92 ? -30.75 3.012 -10.688 1 96.12 92 ALA B O 1
ATOM 4734 N N . GLU B 1 93 ? -32.312 4.527 -11.164 1 96.19 93 GLU B N 1
ATOM 4735 C CA . GLU B 1 93 ? -32.469 4.059 -12.539 1 96.19 93 GLU B CA 1
ATOM 4736 C C . GLU B 1 93 ? -32.625 5.227 -13.508 1 96.19 93 GLU B C 1
ATOM 4738 O O . GLU B 1 93 ? -33.562 6.02 -13.375 1 96.19 93 GLU B O 1
ATOM 4743 N N . GLY B 1 94 ? -31.781 5.297 -14.43 1 97.62 94 GLY B N 1
ATOM 4744 C CA . GLY B 1 94 ? -31.906 6.32 -15.461 1 97.62 94 GLY B CA 1
ATOM 4745 C C . GLY B 1 94 ? -31.734 7.727 -14.914 1 97.62 94 GLY B C 1
ATOM 4746 O O . GLY B 1 94 ? -32.5 8.633 -15.273 1 97.62 94 GLY B O 1
ATOM 4747 N N . ILE B 1 95 ? -30.812 7.895 -14.008 1 97.88 95 ILE B N 1
ATOM 4748 C CA . ILE B 1 95 ? -30.672 9.195 -13.359 1 97.88 95 ILE B CA 1
ATOM 4749 C C . ILE B 1 95 ? -29.266 9.742 -13.609 1 97.88 95 ILE B C 1
ATOM 4751 O O . ILE B 1 95 ? -28.375 9.023 -14.086 1 97.88 95 ILE B O 1
ATOM 4755 N N . GLU B 1 96 ? -29.094 11.078 -13.352 1 98.5 96 GLU B N 1
ATOM 4756 C CA . GLU B 1 96 ? -27.781 11.719 -13.477 1 98.5 96 GLU B CA 1
ATOM 4757 C C . GLU B 1 96 ? -27.516 12.672 -12.32 1 98.5 96 GLU B C 1
ATOM 4759 O O . GLU B 1 96 ? -28.453 13.18 -11.695 1 98.5 96 GLU B O 1
ATOM 4764 N N . ASN B 1 97 ? -26.297 12.961 -12.023 1 98.38 97 ASN B N 1
ATOM 4765 C CA . ASN B 1 97 ? -25.844 13.938 -11.031 1 98.38 97 ASN B CA 1
ATOM 4766 C C . ASN B 1 97 ? -26.391 13.617 -9.641 1 98.38 97 ASN B C 1
ATOM 4768 O O . ASN B 1 97 ? -27.141 14.414 -9.062 1 98.38 97 ASN B O 1
ATOM 4772 N N . VAL B 1 98 ? -25.969 12.531 -9.094 1 98.38 98 VAL B N 1
ATOM 4773 C CA . VAL B 1 98 ? -26.438 12.078 -7.785 1 98.38 98 VAL B CA 1
ATOM 4774 C C . VAL B 1 98 ? -25.234 11.852 -6.867 1 98.38 98 VAL B C 1
ATOM 4776 O O . VAL B 1 98 ? -24.188 11.359 -7.312 1 98.38 98 VAL B O 1
ATOM 4779 N N . THR B 1 99 ? -25.344 12.297 -5.637 1 98.38 99 THR B N 1
ATOM 4780 C CA . THR B 1 99 ? -24.25 12.133 -4.676 1 98.38 99 THR B CA 1
ATOM 4781 C C . THR B 1 99 ? -24.781 11.547 -3.367 1 98.38 99 THR B C 1
ATOM 4783 O O . THR B 1 99 ? -25.828 11.977 -2.863 1 98.38 99 THR B O 1
ATOM 4786 N N . ILE B 1 100 ? -24.188 10.508 -2.902 1 98.62 100 ILE B N 1
ATOM 4787 C CA . ILE B 1 100 ? -24.312 10.031 -1.53 1 98.62 100 ILE B CA 1
ATOM 4788 C C . ILE B 1 100 ? -23.078 10.438 -0.732 1 98.62 100 ILE B C 1
ATOM 4790 O O . ILE B 1 100 ? -21.953 10.047 -1.067 1 98.62 100 ILE B O 1
ATOM 4794 N N . THR B 1 101 ? -23.281 11.266 0.314 1 97.88 101 THR B N 1
ATOM 4795 C CA . THR B 1 101 ? -22.109 11.812 0.985 1 97.88 101 THR B CA 1
ATOM 4796 C C . THR B 1 101 ? -22.375 11.992 2.477 1 97.88 101 THR B C 1
ATOM 4798 O O . THR B 1 101 ? -23.516 11.836 2.934 1 97.88 101 THR B O 1
ATOM 4801 N N . GLY B 1 102 ? -21.281 12.258 3.213 1 96.56 102 GLY B N 1
ATOM 4802 C CA . GLY B 1 102 ? -21.375 12.57 4.633 1 96.56 102 GLY B CA 1
ATOM 4803 C C . GLY B 1 102 ? -20.703 11.531 5.512 1 96.56 102 GLY B C 1
ATOM 4804 O O . GLY B 1 102 ? -20.016 10.633 5.008 1 96.56 102 GLY B O 1
ATOM 4805 N N . ARG B 1 103 ? -20.875 11.703 6.84 1 96.56 103 ARG B N 1
ATOM 4806 C CA . ARG B 1 103 ? -20.172 10.891 7.816 1 96.56 103 ARG B CA 1
ATOM 4807 C C . ARG B 1 103 ? -21.125 9.961 8.562 1 96.56 103 ARG B C 1
ATOM 4809 O O . ARG B 1 103 ? -20.812 9.492 9.656 1 96.56 103 ARG B O 1
ATOM 4816 N N . GLY B 1 104 ? -22.328 9.828 7.996 1 97.5 104 GLY B N 1
ATOM 4817 C CA . GLY B 1 104 ? -23.266 8.867 8.539 1 97.5 104 GLY B CA 1
ATOM 4818 C C . GLY B 1 104 ? -23.016 7.445 8.07 1 97.5 104 GLY B C 1
ATOM 4819 O O . GLY B 1 104 ? -22 7.172 7.434 1 97.5 104 GLY B O 1
ATOM 4820 N N . VAL B 1 105 ? -23.953 6.539 8.469 1 98.25 105 VAL B N 1
ATOM 4821 C CA . VAL B 1 105 ? -23.766 5.109 8.25 1 98.25 105 VAL B CA 1
ATOM 4822 C C . VAL B 1 105 ? -24.984 4.527 7.551 1 98.25 105 VAL B C 1
ATOM 4824 O O . VAL B 1 105 ? -26.125 4.832 7.922 1 98.25 105 VAL B O 1
ATOM 4827 N N . PHE B 1 106 ? -24.766 3.846 6.473 1 98.5 106 PHE B N 1
ATOM 4828 C CA . PHE B 1 106 ? -25.734 2.83 6.059 1 98.5 106 PHE B CA 1
ATOM 4829 C C . PHE B 1 106 ? -25.359 1.466 6.625 1 98.5 106 PHE B C 1
ATOM 4831 O O . PHE B 1 106 ? -24.25 0.976 6.398 1 98.5 106 PHE B O 1
ATOM 4838 N N . ASP B 1 107 ? -26.25 0.922 7.418 1 98.25 107 ASP B N 1
ATOM 4839 C CA . ASP B 1 107 ? -26.047 -0.376 8.055 1 98.25 107 ASP B CA 1
ATOM 4840 C C . ASP B 1 107 ? -26.953 -1.437 7.445 1 98.25 107 ASP B C 1
ATOM 4842 O O . ASP B 1 107 ? -28.188 -1.314 7.5 1 98.25 107 ASP B O 1
ATOM 4846 N N . GLY B 1 108 ? -26.375 -2.473 6.898 1 97.69 108 GLY B N 1
ATOM 4847 C CA . GLY B 1 108 ? -27.172 -3.521 6.277 1 97.69 108 GLY B CA 1
ATOM 4848 C C . GLY B 1 108 ? -27.703 -4.531 7.273 1 97.69 108 GLY B C 1
ATOM 4849 O O . GLY B 1 108 ? -28.562 -5.344 6.938 1 97.69 108 GLY B O 1
ATOM 4850 N N . CYS B 1 109 ? -27.172 -4.523 8.453 1 97.06 109 CYS B N 1
ATOM 4851 C CA . CYS B 1 109 ? -27.578 -5.438 9.508 1 97.06 109 CYS B CA 1
ATOM 4852 C C . CYS B 1 109 ? -27.531 -6.883 9.023 1 97.06 109 CYS B C 1
ATOM 4854 O O . CYS B 1 109 ? -28.469 -7.652 9.273 1 97.06 109 CYS B O 1
ATOM 4856 N N . GLY B 1 110 ? -26.531 -7.172 8.305 1 96.31 110 GLY B N 1
ATOM 4857 C CA . GLY B 1 110 ? -26.406 -8.484 7.691 1 96.31 110 GLY B CA 1
ATOM 4858 C C . GLY B 1 110 ? -26.469 -9.625 8.688 1 96.31 110 GLY B C 1
ATOM 4859 O O . GLY B 1 110 ? -27.016 -10.688 8.398 1 96.31 110 GLY B O 1
ATOM 4860 N N . THR B 1 111 ? -26.047 -9.445 9.883 1 95.56 111 THR B N 1
ATOM 4861 C CA . THR B 1 111 ? -26.031 -10.477 10.914 1 95.56 111 THR B CA 1
ATOM 4862 C C . THR B 1 111 ? -27.438 -10.836 11.352 1 95.56 111 THR B C 1
ATOM 4864 O O . THR B 1 111 ? -27.703 -11.961 11.781 1 95.56 111 THR B O 1
ATOM 4867 N N . ASP B 1 112 ? -28.344 -9.844 11.18 1 95.25 112 ASP B N 1
ATOM 4868 C CA . ASP B 1 112 ? -29.75 -10.078 11.531 1 95.25 112 ASP B CA 1
ATOM 4869 C C . ASP B 1 112 ? -30.453 -10.891 10.445 1 95.25 112 ASP B C 1
ATOM 4871 O O . ASP B 1 112 ? -31.484 -11.516 10.703 1 95.25 112 ASP B O 1
ATOM 4875 N N . PHE B 1 113 ? -29.875 -10.812 9.25 1 94.75 113 PHE B N 1
ATOM 4876 C CA . PHE B 1 113 ? -30.547 -11.438 8.125 1 94.75 113 PHE B CA 1
ATOM 4877 C C . PHE B 1 113 ? -29.859 -12.75 7.746 1 94.75 113 PHE B C 1
ATOM 4879 O O . PHE B 1 113 ? -30.078 -13.281 6.652 1 94.75 113 PHE B O 1
ATOM 4886 N N . HIS B 1 114 ? -28.953 -13.258 8.57 1 93.75 114 HIS B N 1
ATOM 4887 C CA . HIS B 1 114 ? -28.297 -14.539 8.336 1 93.75 114 HIS B CA 1
ATOM 4888 C C . HIS B 1 114 ? -28.406 -15.445 9.555 1 93.75 114 HIS B C 1
ATOM 4890 O O . HIS B 1 114 ? -28.578 -14.961 10.68 1 93.75 114 HIS B O 1
ATOM 4896 N N . GLU B 1 115 ? -28.359 -16.734 9.273 1 94.44 115 GLU B N 1
ATOM 4897 C CA . GLU B 1 115 ? -28.234 -17.703 10.352 1 94.44 115 GLU B CA 1
ATOM 4898 C C . GLU B 1 115 ? -26.781 -17.875 10.773 1 94.44 115 GLU B C 1
ATOM 4900 O O . GLU B 1 115 ? -26.125 -18.844 10.359 1 94.44 115 GLU B O 1
ATOM 4905 N N . MET B 1 116 ? -26.375 -17.078 11.695 1 94.5 116 MET B N 1
ATOM 4906 C CA . MET B 1 116 ? -24.953 -16.906 11.984 1 94.5 116 MET B CA 1
ATOM 4907 C C . MET B 1 116 ? -24.406 -18.141 12.695 1 94.5 116 MET B C 1
ATOM 4909 O O . MET B 1 116 ? -23.188 -18.312 12.766 1 94.5 116 MET B O 1
ATOM 4913 N N . ASP B 1 117 ? -25.234 -19.016 13.141 1 93.75 117 ASP B N 1
ATOM 4914 C CA . ASP B 1 117 ? -24.781 -20.219 13.836 1 93.75 117 ASP B CA 1
ATOM 4915 C C . ASP B 1 117 ? -24.766 -21.422 12.906 1 93.75 117 ASP B C 1
ATOM 4917 O O . ASP B 1 117 ? -24.344 -22.516 13.305 1 93.75 117 ASP B O 1
ATOM 4921 N N . GLU B 1 118 ? -25.219 -21.156 11.719 1 93.69 118 GLU B N 1
ATOM 4922 C CA . GLU B 1 118 ? -25.312 -22.25 10.758 1 93.69 118 GLU B CA 1
ATOM 4923 C C . GLU B 1 118 ? -24.406 -22.016 9.555 1 93.69 118 GLU B C 1
ATOM 4925 O O . GLU B 1 118 ? -24.297 -20.891 9.07 1 93.69 118 GLU B O 1
ATOM 4930 N N . PRO B 1 119 ? -23.719 -23.125 9.133 1 92.69 119 PRO B N 1
ATOM 4931 C CA . PRO B 1 119 ? -22.891 -22.969 7.934 1 92.69 119 PRO B CA 1
ATOM 4932 C C . PRO B 1 119 ? -23.719 -22.844 6.652 1 92.69 119 PRO B C 1
ATOM 4934 O O . PRO B 1 119 ? -24.875 -23.281 6.621 1 92.69 119 PRO B O 1
ATOM 4937 N N . LEU B 1 120 ? -23.109 -22.25 5.668 1 90.31 120 LEU B N 1
ATOM 4938 C CA . LEU B 1 120 ? -23.719 -22.141 4.344 1 90.31 120 LEU B CA 1
ATOM 4939 C C . LEU B 1 120 ? -24.203 -23.5 3.859 1 90.31 120 LEU B C 1
ATOM 4941 O O . LEU B 1 120 ? -23.5 -24.5 4.008 1 90.31 120 LEU B O 1
ATOM 4945 N N . ARG B 1 121 ? -25.406 -23.484 3.344 1 82 121 ARG B N 1
ATOM 4946 C CA . ARG B 1 121 ? -26.016 -24.719 2.877 1 82 121 ARG B CA 1
ATOM 4947 C C . ARG B 1 121 ? -25.984 -24.812 1.355 1 82 121 ARG B C 1
ATOM 4949 O O . ARG B 1 121 ? -26.156 -25.891 0.786 1 82 121 ARG B O 1
ATOM 4956 N N . GLY B 1 122 ? -25.719 -23.734 0.684 1 76.31 122 GLY B N 1
ATOM 4957 C CA . GLY B 1 122 ? -25.703 -23.672 -0.769 1 76.31 122 GLY B CA 1
ATOM 4958 C C . GLY B 1 122 ? -25.359 -22.281 -1.3 1 76.31 122 GLY B C 1
ATOM 4959 O O . GLY B 1 122 ? -25.688 -21.281 -0.675 1 76.31 122 GLY B O 1
ATOM 4960 N N . HIS B 1 123 ? -24.672 -22.344 -2.504 1 64.19 123 HIS B N 1
ATOM 4961 C CA . HIS B 1 123 ? -24.375 -21.062 -3.152 1 64.19 123 HIS B CA 1
ATOM 4962 C C . HIS B 1 123 ? -25.547 -20.562 -3.977 1 64.19 123 HIS B C 1
ATOM 4964 O O . HIS B 1 123 ? -26.5 -21.312 -4.234 1 64.19 123 HIS B O 1
ATOM 4970 N N . SER B 1 124 ? -25.547 -19.234 -4.211 1 56.97 124 SER B N 1
ATOM 4971 C CA . SER B 1 124 ? -26.594 -18.656 -5.035 1 56.97 124 SER B CA 1
ATOM 4972 C C . SER B 1 124 ? -26.578 -19.234 -6.449 1 56.97 124 SER B C 1
ATOM 4974 O O . SER B 1 124 ? -25.516 -19.391 -7.043 1 56.97 124 SER B O 1
ATOM 4976 N N . GLY B 1 125 ? -27.688 -19.516 -7.012 1 51.62 125 GLY B N 1
ATOM 4977 C CA . GLY B 1 125 ? -27.859 -19.969 -8.383 1 51.62 125 GLY B CA 1
ATOM 4978 C C . GLY B 1 125 ? -27.281 -21.359 -8.617 1 51.62 125 GLY B C 1
ATOM 4979 O O . GLY B 1 125 ? -27.031 -21.75 -9.758 1 51.62 125 GLY B O 1
ATOM 4980 N N . GLU B 1 126 ? -26.766 -21.906 -7.586 1 51.53 126 GLU B N 1
ATOM 4981 C CA . GLU B 1 126 ? -26.016 -23.141 -7.875 1 51.53 126 GLU B CA 1
ATOM 4982 C C . GLU B 1 126 ? -26.969 -24.312 -8.117 1 51.53 126 GLU B C 1
ATOM 4984 O O . GLU B 1 126 ? -28.094 -24.297 -7.645 1 51.53 126 GLU B O 1
ATOM 4989 N N . SER B 1 127 ? -26.484 -25.047 -9.039 1 45.81 127 SER B N 1
ATOM 4990 C CA . SER B 1 127 ? -27.156 -26.234 -9.539 1 45.81 127 SER B CA 1
ATOM 4991 C C . SER B 1 127 ? -27.25 -27.312 -8.461 1 45.81 127 SER B C 1
ATOM 4993 O O . SER B 1 127 ? -26.5 -27.281 -7.484 1 45.81 127 SER B O 1
ATOM 4995 N N . GLU B 1 128 ? -28.219 -28.047 -8.461 1 47.97 128 GLU B N 1
ATOM 4996 C CA . GLU B 1 128 ? -28.578 -29.188 -7.633 1 47.97 128 GLU B CA 1
ATOM 4997 C C . GLU B 1 128 ? -27.359 -30.016 -7.262 1 47.97 128 GLU B C 1
ATOM 4999 O O . GLU B 1 128 ? -27.344 -30.672 -6.227 1 47.97 128 GLU B O 1
ATOM 5004 N N . HIS B 1 129 ? -26.375 -30.078 -8.008 1 47.5 129 HIS B N 1
ATOM 5005 C CA . HIS B 1 129 ? -25.422 -31.172 -7.793 1 47.5 129 HIS B CA 1
ATOM 5006 C C . HIS B 1 129 ? -24.5 -30.875 -6.613 1 47.5 129 HIS B C 1
ATOM 5008 O O . HIS B 1 129 ? -24.109 -31.781 -5.883 1 47.5 129 HIS B O 1
ATOM 5014 N N . HIS B 1 130 ? -23.859 -29.781 -6.469 1 55.59 130 HIS B N 1
ATOM 5015 C CA . HIS B 1 130 ? -23.094 -29.5 -5.258 1 55.59 130 HIS B CA 1
ATOM 5016 C C . HIS B 1 130 ? -23.359 -28.094 -4.746 1 55.59 130 HIS B C 1
ATOM 5018 O O . HIS B 1 130 ? -22.75 -27.125 -5.219 1 55.59 130 HIS B O 1
ATOM 5024 N N . PRO B 1 131 ? -24.188 -28.172 -3.717 1 61 131 PRO B N 1
ATOM 5025 C CA . PRO B 1 131 ? -24.688 -26.875 -3.271 1 61 131 PRO B CA 1
ATOM 5026 C C . PRO B 1 131 ? -23.562 -25.938 -2.797 1 61 131 PRO B C 1
ATOM 5028 O O . PRO B 1 131 ? -23.75 -24.719 -2.785 1 61 131 PRO B O 1
ATOM 5031 N N . LEU B 1 132 ? -22.328 -26.594 -2.535 1 74.94 132 LEU B N 1
ATOM 5032 C CA . LEU B 1 132 ? -21.297 -25.766 -1.926 1 74.94 132 LEU B CA 1
ATOM 5033 C C . LEU B 1 132 ? -20.141 -25.547 -2.895 1 74.94 132 LEU B C 1
ATOM 5035 O O . LEU B 1 132 ? -19.172 -24.859 -2.568 1 74.94 132 LEU B O 1
ATOM 5039 N N . ILE B 1 133 ? -20.234 -26.25 -4 1 71.81 133 ILE B N 1
ATOM 5040 C CA . ILE B 1 133 ? -19.234 -26.062 -5.055 1 71.81 133 ILE B CA 1
ATOM 5041 C C . ILE B 1 133 ? -19.922 -25.688 -6.363 1 71.81 133 ILE B C 1
ATOM 5043 O O . ILE B 1 133 ? -20.922 -26.312 -6.742 1 71.81 133 ILE B O 1
ATOM 5047 N N . ALA B 1 134 ? -19.359 -24.734 -6.965 1 74.44 134 ALA B N 1
ATOM 5048 C CA . ALA B 1 134 ? -20.078 -24.203 -8.117 1 74.44 134 ALA B CA 1
ATOM 5049 C C . ALA B 1 134 ? -19.875 -25.094 -9.352 1 74.44 134 ALA B C 1
ATOM 5051 O O . ALA B 1 134 ? -18.734 -25.391 -9.711 1 74.44 134 ALA B O 1
ATOM 5052 N N . ASN B 1 135 ? -20.953 -25.734 -9.875 1 72.44 135 ASN B N 1
ATOM 5053 C CA . ASN B 1 135 ? -21.203 -26.203 -11.234 1 72.44 135 ASN B CA 1
ATOM 5054 C C . ASN B 1 135 ? -20.766 -27.656 -11.414 1 72.44 135 ASN B C 1
ATOM 5056 O O . ASN B 1 135 ? -21 -28.25 -12.469 1 72.44 135 ASN B O 1
ATOM 5060 N N . ALA B 1 136 ? -19.906 -28.344 -10.469 1 82.06 136 ALA B N 1
ATOM 5061 C CA . ALA B 1 136 ? -19.516 -29.75 -10.625 1 82.06 136 ALA B CA 1
ATOM 5062 C C . ALA B 1 136 ? -18.938 -30.297 -9.32 1 82.06 136 ALA B C 1
ATOM 5064 O O . ALA B 1 136 ? -18.594 -29.531 -8.414 1 82.06 136 ALA B O 1
ATOM 5065 N N . PRO B 1 137 ? -18.891 -31.594 -9.172 1 87.25 137 PRO B N 1
ATOM 5066 C CA . PRO B 1 137 ? -18.25 -32.188 -7.992 1 87.25 137 PRO B CA 1
ATOM 5067 C C . PRO B 1 137 ? -16.766 -31.859 -7.902 1 87.25 137 PRO B C 1
ATOM 5069 O O . PRO B 1 137 ? -16.109 -31.688 -8.93 1 87.25 137 PRO B O 1
ATOM 5072 N N . HIS B 1 138 ? -16.328 -31.844 -6.695 1 91.5 138 HIS B N 1
ATOM 5073 C CA . HIS B 1 138 ? -14.914 -31.562 -6.516 1 91.5 138 HIS B CA 1
ATOM 5074 C C . HIS B 1 138 ? -14.094 -32.844 -6.484 1 91.5 138 HIS B C 1
ATOM 5076 O O . HIS B 1 138 ? -14.648 -33.938 -6.289 1 91.5 138 HIS B O 1
ATOM 5082 N N . GLU B 1 139 ? -12.805 -32.75 -6.762 1 96.38 139 GLU B N 1
ATOM 5083 C CA . GLU B 1 139 ? -11.789 -33.781 -6.625 1 96.38 139 GLU B CA 1
ATOM 5084 C C . GLU B 1 139 ? -10.625 -33.312 -5.762 1 96.38 139 GLU B C 1
ATOM 5086 O O . GLU B 1 139 ? -9.461 -33.5 -6.121 1 96.38 139 GLU B O 1
ATOM 5091 N N . ALA B 1 140 ? -10.961 -32.75 -4.605 1 96.94 140 ALA B N 1
ATOM 5092 C CA . ALA B 1 140 ? -9.969 -32.156 -3.717 1 96.94 140 ALA B CA 1
ATOM 5093 C C . ALA B 1 140 ? -9.055 -33.219 -3.123 1 96.94 140 ALA B C 1
ATOM 5095 O O . ALA B 1 140 ? -9.461 -34.344 -2.945 1 96.94 140 ALA B O 1
ATOM 5096 N N . ARG B 1 141 ? -7.875 -32.781 -2.748 1 97.75 141 ARG B N 1
ATOM 5097 C CA . ARG B 1 141 ? -6.855 -33.625 -2.137 1 97.75 141 ARG B CA 1
ATOM 5098 C C . ARG B 1 141 ? -7.395 -34.312 -0.885 1 97.75 141 ARG B C 1
ATOM 5100 O O . ARG B 1 141 ? -7.039 -35.469 -0.597 1 97.75 141 ARG B O 1
ATOM 5107 N N . GLN B 1 142 ? -8.289 -33.75 -0.193 1 96.5 142 GLN B N 1
ATOM 5108 C CA . GLN B 1 142 ? -8.789 -34.219 1.094 1 96.5 142 GLN B CA 1
ATOM 5109 C C . GLN B 1 142 ? -9.945 -35.188 0.909 1 96.5 142 GLN B C 1
ATOM 5111 O O . GLN B 1 142 ? -10.469 -35.75 1.885 1 96.5 142 GLN B O 1
ATOM 5116 N N . GLY B 1 143 ? -10.352 -35.375 -0.316 1 93.88 143 GLY B N 1
ATOM 5117 C CA . GLY B 1 143 ? -11.492 -36.219 -0.577 1 93.88 143 GLY B CA 1
ATOM 5118 C C . GLY B 1 143 ? -12.781 -35.719 0.056 1 93.88 143 GLY B C 1
ATOM 5119 O O . GLY B 1 143 ? -13.086 -34.531 -0.016 1 93.88 143 GLY B O 1
ATOM 5120 N N . ASP B 1 144 ? -13.445 -36.562 0.728 1 89 144 ASP B N 1
ATOM 5121 C CA . ASP B 1 144 ? -14.734 -36.219 1.327 1 89 144 ASP B CA 1
ATOM 5122 C C . ASP B 1 144 ? -14.57 -35.312 2.533 1 89 144 ASP B C 1
ATOM 5124 O O . ASP B 1 144 ? -15.5 -34.594 2.914 1 89 144 ASP B O 1
ATOM 5128 N N . ASP B 1 145 ? -13.391 -35.281 3 1 92.44 145 ASP B N 1
ATOM 5129 C CA . ASP B 1 145 ? -13.133 -34.469 4.188 1 92.44 145 ASP B CA 1
ATOM 5130 C C . ASP B 1 145 ? -13.117 -33 3.852 1 92.44 145 ASP B C 1
ATOM 5132 O O . ASP B 1 145 ? -13.266 -32.156 4.738 1 92.44 145 ASP B O 1
ATOM 5136 N N . TYR B 1 146 ? -12.977 -32.656 2.594 1 93.44 146 TYR B N 1
ATOM 5137 C CA . TYR B 1 146 ? -12.875 -31.281 2.131 1 93.44 146 TYR B CA 1
ATOM 5138 C C . TYR B 1 146 ? -14.094 -30.469 2.557 1 93.44 146 TYR B C 1
ATOM 5140 O O . TYR B 1 146 ? -13.961 -29.312 2.951 1 93.44 146 TYR B O 1
ATOM 5148 N N . LEU B 1 147 ? -15.211 -31 2.588 1 91.44 147 LEU B N 1
ATOM 5149 C CA . LEU B 1 147 ? -16.453 -30.312 2.953 1 91.44 147 LEU B CA 1
ATOM 5150 C C . LEU B 1 147 ? -17.203 -31.094 4.023 1 91.44 147 LEU B C 1
ATOM 5152 O O . LEU B 1 147 ? -18.438 -31.047 4.074 1 91.44 147 LEU B O 1
ATOM 5156 N N . ASP B 1 148 ? -16.453 -31.812 4.859 1 89.25 148 ASP B N 1
ATOM 5157 C CA . ASP B 1 148 ? -17.062 -32.531 5.965 1 89.25 148 ASP B CA 1
ATOM 5158 C C . ASP B 1 148 ? -17.344 -31.594 7.145 1 89.25 148 ASP B C 1
ATOM 5160 O O . ASP B 1 148 ? -16.406 -31.125 7.793 1 89.25 148 ASP B O 1
ATOM 5164 N N . PRO B 1 149 ? -18.547 -31.344 7.367 1 87.75 149 PRO B N 1
ATOM 5165 C CA . PRO B 1 149 ? -18.859 -30.422 8.469 1 87.75 149 PRO B CA 1
ATOM 5166 C C . PRO B 1 149 ? -18.391 -30.969 9.82 1 87.75 149 PRO B C 1
ATOM 5168 O O . PRO B 1 149 ? -18.266 -30.203 10.781 1 87.75 149 PRO B O 1
ATOM 5171 N N . ALA B 1 150 ? -18.203 -32.219 9.867 1 88.75 150 ALA B N 1
ATOM 5172 C CA . ALA B 1 150 ? -17.781 -32.844 11.125 1 88.75 150 ALA B CA 1
ATOM 5173 C C . ALA B 1 150 ? -16.391 -32.375 11.539 1 88.75 150 ALA B C 1
ATOM 5175 O O . ALA B 1 150 ? -16.031 -32.438 12.719 1 88.75 150 ALA B O 1
ATOM 5176 N N . VAL B 1 151 ? -15.68 -31.922 10.578 1 85.94 151 VAL B N 1
ATOM 5177 C CA . VAL B 1 151 ? -14.32 -31.469 10.859 1 85.94 151 VAL B CA 1
ATOM 5178 C C . VAL B 1 151 ? -14.359 -30.062 11.445 1 85.94 151 VAL B C 1
ATOM 5180 O O . VAL B 1 151 ? -13.391 -29.609 12.062 1 85.94 151 VAL B O 1
ATOM 5183 N N . GLY B 1 152 ? -15.477 -29.375 11.273 1 88 152 GLY B N 1
ATOM 5184 C CA . GLY B 1 152 ? -15.641 -28.031 11.797 1 88 152 GLY B CA 1
ATOM 5185 C C . GLY B 1 152 ? -16.094 -27.031 10.742 1 88 152 GLY B C 1
ATOM 5186 O O . GLY B 1 152 ? -15.57 -27.031 9.625 1 88 152 GLY B O 1
ATOM 5187 N N . THR B 1 153 ? -17.047 -26.266 11.172 1 91.19 153 THR B N 1
ATOM 5188 C CA . THR B 1 153 ? -17.594 -25.312 10.211 1 91.19 153 THR B CA 1
ATOM 5189 C C . THR B 1 153 ? -17.516 -23.891 10.758 1 91.19 153 THR B C 1
ATOM 5191 O O . THR B 1 153 ? -18.188 -22.984 10.242 1 91.19 153 THR B O 1
ATOM 5194 N N . GLU B 1 154 ? -16.734 -23.672 11.75 1 90.56 154 GLU B N 1
ATOM 5195 C CA . GLU B 1 154 ? -16.703 -22.391 12.453 1 90.56 154 GLU B CA 1
ATOM 5196 C C . GLU B 1 154 ? -16.219 -21.281 11.531 1 90.56 154 GLU B C 1
ATOM 5198 O O . GLU B 1 154 ? -16.672 -20.125 11.648 1 90.56 154 GLU B O 1
ATOM 5203 N N . GLU B 1 155 ? -15.438 -21.594 10.602 1 92.06 155 GLU B N 1
ATOM 5204 C CA . GLU B 1 155 ? -14.844 -20.562 9.75 1 92.06 155 GLU B CA 1
ATOM 5205 C C . GLU B 1 155 ? -15.453 -20.594 8.352 1 92.06 155 GLU B C 1
ATOM 5207 O O . GLU B 1 155 ? -14.961 -19.922 7.438 1 92.06 155 GLU B O 1
ATOM 5212 N N . TRP B 1 156 ? -16.562 -21.328 8.242 1 93.56 156 TRP B N 1
ATOM 5213 C CA . TRP B 1 156 ? -17.281 -21.375 6.977 1 93.56 156 TRP B CA 1
ATOM 5214 C C . TRP B 1 156 ? -18.141 -20.141 6.797 1 93.56 156 TRP B C 1
ATOM 5216 O O . TRP B 1 156 ? -18.484 -19.469 7.773 1 93.56 156 TRP B O 1
ATOM 5226 N N . PRO B 1 157 ? -18.5 -19.828 5.477 1 93.56 157 PRO B N 1
ATOM 5227 C CA . PRO B 1 157 ? -19.562 -18.828 5.312 1 93.56 157 PRO B CA 1
ATOM 5228 C C . PRO B 1 157 ? -20.859 -19.234 5.988 1 93.56 157 PRO B C 1
ATOM 5230 O O . PRO B 1 157 ? -21.125 -20.422 6.156 1 93.56 157 PRO B O 1
ATOM 5233 N N . ARG B 1 158 ? -21.609 -18.203 6.352 1 93.62 158 ARG B N 1
ATOM 5234 C CA . ARG B 1 158 ? -22.828 -18.469 7.113 1 93.62 158 ARG B CA 1
ATOM 5235 C C . ARG B 1 158 ? -24.047 -18.578 6.195 1 93.62 158 ARG B C 1
ATOM 5237 O O . ARG B 1 158 ? -24.016 -18.078 5.07 1 93.62 158 ARG B O 1
ATOM 5244 N N . ALA B 1 159 ? -25.031 -19.219 6.801 1 92.06 159 ALA B N 1
ATOM 5245 C CA . ALA B 1 159 ? -26.219 -19.562 6.012 1 92.06 159 ALA B CA 1
ATOM 5246 C C . ALA B 1 159 ? -27.078 -18.344 5.742 1 92.06 159 ALA B C 1
ATOM 5248 O O . ALA B 1 159 ? -27.266 -17.5 6.625 1 92.06 159 ALA B O 1
ATOM 5249 N N . LYS B 1 160 ? -27.625 -18.312 4.539 1 88.88 160 LYS B N 1
ATOM 5250 C CA . LYS B 1 160 ? -28.547 -17.266 4.137 1 88.88 160 LYS B CA 1
ATOM 5251 C C . LYS B 1 160 ? -29.938 -17.5 4.719 1 88.88 160 LYS B C 1
ATOM 5253 O O . LYS B 1 160 ? -30.359 -18.656 4.871 1 88.88 160 LYS B O 1
ATOM 5258 N N . SER B 1 161 ? -30.641 -16.406 4.977 1 88.44 161 SER B N 1
ATOM 5259 C CA . SER B 1 161 ? -32.031 -16.5 5.348 1 88.44 161 SER B CA 1
ATOM 5260 C C . SER B 1 161 ? -32.938 -16.469 4.117 1 88.44 161 SER B C 1
ATOM 5262 O O . SER B 1 161 ? -32.469 -16.312 2.992 1 88.44 161 SER B O 1
ATOM 5264 N N . GLU B 1 162 ? -34.25 -16.656 4.422 1 84.38 162 GLU B N 1
ATOM 5265 C CA . GLU B 1 162 ? -35.219 -16.656 3.33 1 84.38 162 GLU B CA 1
ATOM 5266 C C . GLU B 1 162 ? -35.281 -15.297 2.648 1 84.38 162 GLU B C 1
ATOM 5268 O O . GLU B 1 162 ? -35.469 -15.211 1.436 1 84.38 162 GLU B O 1
ATOM 5273 N N . PHE B 1 163 ? -35.156 -14.312 3.459 1 90.25 163 PHE B N 1
ATOM 5274 C CA . PHE B 1 163 ? -35.156 -12.953 2.938 1 90.25 163 PHE B CA 1
ATOM 5275 C C . PHE B 1 163 ? -33.969 -12.156 3.457 1 90.25 163 PHE B C 1
ATOM 5277 O O . PHE B 1 163 ? -33.625 -12.234 4.637 1 90.25 163 PHE B O 1
ATOM 5284 N N . ARG B 1 164 ? -33.375 -11.523 2.518 1 91.06 164 ARG B N 1
ATOM 5285 C CA . ARG B 1 164 ? -32.344 -10.547 2.887 1 91.06 164 ARG B CA 1
ATOM 5286 C C . ARG B 1 164 ? -32.344 -9.359 1.932 1 91.06 164 ARG B C 1
ATOM 5288 O O . ARG B 1 164 ? -32.562 -9.523 0.73 1 91.06 164 ARG B O 1
ATOM 5295 N N . PRO B 1 165 ? -32.219 -8.227 2.449 1 93.56 165 PRO B N 1
ATOM 5296 C CA . PRO B 1 165 ? -32.125 -7.047 1.586 1 93.56 165 PRO B CA 1
ATOM 5297 C C . PRO B 1 165 ? -30.766 -6.918 0.899 1 93.56 165 PRO B C 1
ATOM 5299 O O . PRO B 1 165 ? -29.75 -7.371 1.439 1 93.56 165 PRO B O 1
ATOM 5302 N N . GLY B 1 166 ? -30.781 -6.387 -0.324 1 91.88 166 GLY B N 1
ATOM 5303 C CA . GLY B 1 166 ? -29.578 -6.09 -1.078 1 91.88 166 GLY B CA 1
ATOM 5304 C C . GLY B 1 166 ? -29.828 -5.918 -2.564 1 91.88 166 GLY B C 1
ATOM 5305 O O . GLY B 1 166 ? -30.859 -6.348 -3.078 1 91.88 166 GLY B O 1
ATOM 5306 N N . PRO B 1 167 ? -28.922 -5.277 -3.234 1 96.31 167 PRO B N 1
ATOM 5307 C CA . PRO B 1 167 ? -27.75 -4.539 -2.75 1 96.31 167 PRO B CA 1
ATOM 5308 C C . PRO B 1 167 ? -28.141 -3.309 -1.928 1 96.31 167 PRO B C 1
ATOM 5310 O O . PRO B 1 167 ? -29.297 -2.871 -1.961 1 96.31 167 PRO B O 1
ATOM 5313 N N . MET B 1 168 ? -27.188 -2.775 -1.182 1 97.62 168 MET B N 1
ATOM 5314 C CA . MET B 1 168 ? -27.453 -1.524 -0.479 1 97.62 168 MET B CA 1
ATOM 5315 C C . MET B 1 168 ? -27.781 -0.406 -1.465 1 97.62 168 MET B C 1
ATOM 5317 O O . MET B 1 168 ? -28.781 0.302 -1.302 1 97.62 168 MET B O 1
ATOM 5321 N N . PHE B 1 169 ? -26.922 -0.296 -2.477 1 98.06 169 PHE B N 1
ATOM 5322 C CA . PHE B 1 169 ? -27.125 0.626 -3.586 1 98.06 169 PHE B CA 1
ATOM 5323 C C . PHE B 1 169 ? -27.156 -0.12 -4.914 1 98.06 169 PHE B C 1
ATOM 5325 O O . PHE B 1 169 ? -26.188 -0.804 -5.262 1 98.06 169 PHE B O 1
ATOM 5332 N N . LEU B 1 170 ? -28.234 -0.028 -5.582 1 97.56 170 LEU B N 1
ATOM 5333 C CA . LEU B 1 170 ? -28.344 -0.537 -6.945 1 97.56 170 LEU B CA 1
ATOM 5334 C C . LEU B 1 170 ? -28.547 0.602 -7.938 1 97.56 170 LEU B C 1
ATOM 5336 O O . LEU B 1 170 ? -29.672 1.118 -8.062 1 97.56 170 LEU B O 1
ATOM 5340 N N . LEU B 1 171 ? -27.531 1 -8.664 1 97.94 171 LEU B N 1
ATOM 5341 C CA . LEU B 1 171 ? -27.641 2.037 -9.688 1 97.94 171 LEU B CA 1
ATOM 5342 C C . LEU B 1 171 ? -27.594 1.431 -11.086 1 97.94 171 LEU B C 1
ATOM 5344 O O . LEU B 1 171 ? -26.656 0.699 -11.43 1 97.94 171 LEU B O 1
ATOM 5348 N N . GLU B 1 172 ? -28.594 1.712 -11.828 1 97.06 172 GLU B N 1
ATOM 5349 C CA . GLU B 1 172 ? -28.703 1.239 -13.203 1 97.06 172 GLU B CA 1
ATOM 5350 C C . GLU B 1 172 ? -28.844 2.406 -14.18 1 97.06 172 GLU B C 1
ATOM 5352 O O . GLU B 1 172 ? -29.734 3.244 -14.031 1 97.06 172 GLU B O 1
ATOM 5357 N N . ASP B 1 173 ? -27.984 2.436 -15.133 1 97.75 173 ASP B N 1
ATOM 5358 C CA . ASP B 1 173 ? -28.047 3.473 -16.156 1 97.75 173 ASP B CA 1
ATOM 5359 C C . ASP B 1 173 ? -27.953 4.867 -15.531 1 97.75 173 ASP B C 1
ATOM 5361 O O . ASP B 1 173 ? -28.828 5.711 -15.766 1 97.75 173 ASP B O 1
ATOM 5365 N N . ALA B 1 174 ? -26.969 5.055 -14.719 1 98.5 174 ALA B N 1
ATOM 5366 C CA . ALA B 1 174 ? -26.766 6.336 -14.047 1 98.5 174 ALA B CA 1
ATOM 5367 C C . ALA B 1 174 ? -25.484 7.008 -14.531 1 98.5 174 ALA B C 1
ATOM 5369 O O . ALA B 1 174 ? -24.5 6.332 -14.852 1 98.5 174 ALA B O 1
ATOM 5370 N N . THR B 1 175 ? -25.5 8.375 -14.625 1 98.62 175 THR B N 1
ATOM 5371 C CA . THR B 1 175 ? -24.359 9.148 -15.102 1 98.62 175 THR B CA 1
ATOM 5372 C C . THR B 1 175 ? -23.938 10.195 -14.062 1 98.62 175 THR B C 1
ATOM 5374 O O . THR B 1 175 ? -24.797 10.867 -13.484 1 98.62 175 THR B O 1
ATOM 5377 N N . ASN B 1 176 ? -22.641 10.391 -13.867 1 98.62 176 ASN B N 1
ATOM 5378 C CA . ASN B 1 176 ? -22.094 11.352 -12.914 1 98.62 176 ASN B CA 1
ATOM 5379 C C . ASN B 1 176 ? -22.594 11.086 -11.5 1 98.62 176 ASN B C 1
ATOM 5381 O O . ASN B 1 176 ? -23.344 11.891 -10.945 1 98.62 176 ASN B O 1
ATOM 5385 N N . VAL B 1 177 ? -22.094 10.055 -10.906 1 98.75 177 VAL B N 1
ATOM 5386 C CA . VAL B 1 177 ? -22.469 9.602 -9.57 1 98.75 177 VAL B CA 1
ATOM 5387 C C . VAL B 1 177 ? -21.281 9.695 -8.625 1 98.75 177 VAL B C 1
ATOM 5389 O O . VAL B 1 177 ? -20.141 9.406 -9.023 1 98.75 177 VAL B O 1
ATOM 5392 N N . ARG B 1 178 ? -21.531 10.172 -7.391 1 98.69 178 ARG B N 1
ATOM 5393 C CA . ARG B 1 178 ? -20.469 10.25 -6.398 1 98.69 178 ARG B CA 1
ATOM 5394 C C . ARG B 1 178 ? -20.875 9.555 -5.102 1 98.69 178 ARG B C 1
ATOM 5396 O O . ARG B 1 178 ? -22 9.695 -4.641 1 98.69 178 ARG B O 1
ATOM 5403 N N . PHE B 1 179 ? -20.016 8.711 -4.594 1 98.81 179 PHE B N 1
ATOM 5404 C CA . PHE B 1 179 ? -20 8.266 -3.207 1 98.81 179 PHE B CA 1
ATOM 5405 C C . PHE B 1 179 ? -18.812 8.867 -2.457 1 98.81 179 PHE B C 1
ATOM 5407 O O . PHE B 1 179 ? -17.656 8.68 -2.848 1 98.81 179 PHE B O 1
ATOM 5414 N N . GLU B 1 180 ? -19.141 9.586 -1.359 1 98.12 180 GLU B N 1
ATOM 5415 C CA . GLU B 1 180 ? -18.062 10.289 -0.693 1 98.12 180 GLU B CA 1
ATOM 5416 C C . GLU B 1 180 ? -18.172 10.18 0.824 1 98.12 180 GLU B C 1
ATOM 5418 O O . GLU B 1 180 ? -19.156 10.625 1.409 1 98.12 180 GLU B O 1
ATOM 5423 N N . ASP B 1 181 ? -17.203 9.508 1.508 1 97.06 181 ASP B N 1
ATOM 5424 C CA . ASP B 1 181 ? -16.875 9.625 2.924 1 97.06 181 ASP B CA 1
ATOM 5425 C C . ASP B 1 181 ? -17.875 8.859 3.789 1 97.06 181 ASP B C 1
ATOM 5427 O O . ASP B 1 181 ? -17.719 8.789 5.012 1 97.06 181 ASP B O 1
ATOM 5431 N N . VAL B 1 182 ? -18.859 8.195 3.191 1 98.12 182 VAL B N 1
ATOM 5432 C CA . VAL B 1 182 ? -19.859 7.477 3.961 1 98.12 182 VAL B CA 1
ATOM 5433 C C . VAL B 1 182 ? -19.312 6.141 4.434 1 98.12 182 VAL B C 1
ATOM 5435 O O . VAL B 1 182 ? -18.328 5.629 3.865 1 98.12 182 VAL B O 1
ATOM 5438 N N . THR B 1 183 ? -19.906 5.652 5.512 1 98.62 183 THR B N 1
ATOM 5439 C CA . THR B 1 183 ? -19.625 4.301 5.992 1 98.62 183 THR B CA 1
ATOM 5440 C C . THR B 1 183 ? -20.75 3.348 5.621 1 98.62 183 THR B C 1
ATOM 5442 O O . THR B 1 183 ? -21.922 3.648 5.855 1 98.62 183 THR B O 1
ATOM 5445 N N . LEU B 1 184 ? -20.391 2.283 4.996 1 98.81 184 LEU B N 1
ATOM 5446 C CA . LEU B 1 184 ? -21.297 1.188 4.66 1 98.81 184 LEU B CA 1
ATOM 5447 C C . LEU B 1 184 ? -20.891 -0.093 5.379 1 98.81 184 LEU B C 1
ATOM 5449 O O . LEU B 1 184 ? -19.734 -0.51 5.305 1 98.81 184 LEU B O 1
ATOM 5453 N N . ARG B 1 185 ? -21.906 -0.699 6.094 1 98.19 185 ARG B N 1
ATOM 5454 C CA . ARG B 1 185 ? -21.391 -1.819 6.871 1 98.19 185 ARG B CA 1
ATOM 5455 C C . ARG B 1 185 ? -22.406 -2.943 6.965 1 98.19 185 ARG B C 1
ATOM 5457 O O . ARG B 1 185 ? -23.609 -2.715 6.789 1 98.19 185 ARG B O 1
ATOM 5464 N N . ASP B 1 186 ? -22 -4.137 7.152 1 97.94 186 ASP B N 1
ATOM 5465 C CA . ASP B 1 186 ? -22.703 -5.352 7.531 1 97.94 186 ASP B CA 1
ATOM 5466 C C . ASP B 1 186 ? -23.812 -5.68 6.523 1 97.94 186 ASP B C 1
ATOM 5468 O O . ASP B 1 186 ? -24.969 -5.871 6.898 1 97.94 186 ASP B O 1
ATOM 5472 N N . MET B 1 187 ? -23.359 -5.723 5.34 1 96.69 187 MET B N 1
ATOM 5473 C CA . MET B 1 187 ? -24.328 -6 4.281 1 96.69 187 MET B CA 1
ATOM 5474 C C . MET B 1 187 ? -24.656 -7.488 4.219 1 96.69 187 MET B C 1
ATOM 5476 O O . MET B 1 187 ? -23.766 -8.328 4.344 1 96.69 187 MET B O 1
ATOM 5480 N N . PRO B 1 188 ? -25.922 -7.859 4.059 1 95.06 188 PRO B N 1
ATOM 5481 C CA . PRO B 1 188 ? -26.281 -9.266 3.846 1 95.06 188 PRO B CA 1
ATOM 5482 C C . PRO B 1 188 ? -26.141 -9.695 2.389 1 95.06 188 PRO B C 1
ATOM 5484 O O . PRO B 1 188 ? -26.375 -10.859 2.061 1 95.06 188 PRO B O 1
ATOM 5487 N N . ALA B 1 189 ? -25.828 -8.82 1.561 1 94.31 189 ALA B N 1
ATOM 5488 C CA . ALA B 1 189 ? -25.625 -9.008 0.127 1 94.31 189 ALA B CA 1
ATOM 5489 C C . ALA B 1 189 ? -24.609 -8.016 -0.417 1 94.31 189 ALA B C 1
ATOM 5491 O O . ALA B 1 189 ? -23.75 -7.531 0.326 1 94.31 189 ALA B O 1
ATOM 5492 N N . TRP B 1 190 ? -24.688 -7.762 -1.735 1 96.12 190 TRP B N 1
ATOM 5493 C CA . TRP B 1 190 ? -23.766 -6.816 -2.336 1 96.12 190 TRP B CA 1
ATOM 5494 C C . TRP B 1 190 ? -23.922 -5.426 -1.733 1 96.12 190 TRP B C 1
ATOM 5496 O O . TRP B 1 190 ? -25 -5.09 -1.229 1 96.12 190 TRP B O 1
ATOM 5506 N N . THR B 1 191 ? -22.922 -4.621 -1.774 1 98.19 191 THR B N 1
ATOM 5507 C CA . THR B 1 191 ? -22.984 -3.311 -1.141 1 98.19 191 THR B CA 1
ATOM 5508 C C . THR B 1 191 ? -23.25 -2.221 -2.174 1 98.19 191 THR B C 1
ATOM 5510 O O . THR B 1 191 ? -24.391 -1.767 -2.316 1 98.19 191 THR B O 1
ATOM 5513 N N . ILE B 1 192 ? -22.281 -1.851 -2.994 1 98.62 192 ILE B N 1
ATOM 5514 C CA . ILE B 1 192 ? -22.484 -0.924 -4.102 1 98.62 192 ILE B CA 1
ATOM 5515 C C . ILE B 1 192 ? -22.516 -1.692 -5.422 1 98.62 192 ILE B C 1
ATOM 5517 O O . ILE B 1 192 ? -21.547 -2.377 -5.762 1 98.62 192 ILE B O 1
ATOM 5521 N N . SER B 1 193 ? -23.625 -1.564 -6.105 1 97.94 193 SER B N 1
ATOM 5522 C CA . SER B 1 193 ? -23.75 -2.197 -7.414 1 97.94 193 SER B CA 1
ATOM 5523 C C . SER B 1 193 ? -23.953 -1.159 -8.516 1 97.94 193 SER B C 1
ATOM 5525 O O . SER B 1 193 ? -24.969 -0.466 -8.539 1 97.94 193 SER B O 1
ATOM 5527 N N . LEU B 1 194 ? -23 -1.067 -9.438 1 98.5 194 LEU B N 1
ATOM 5528 C CA . 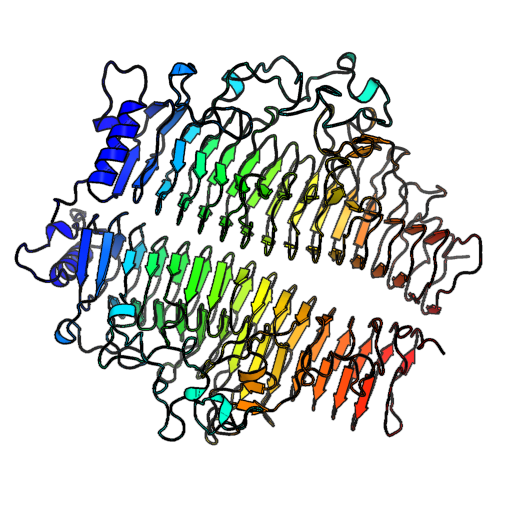LEU B 1 194 ? -23.062 -0.174 -10.586 1 98.5 194 LEU B CA 1
ATOM 5529 C C . LEU B 1 194 ? -23.312 -0.958 -11.875 1 98.5 194 LEU B C 1
ATOM 5531 O O . LEU B 1 194 ? -22.453 -1.731 -12.312 1 98.5 194 LEU B O 1
ATOM 5535 N N . HIS B 1 195 ? -24.453 -0.776 -12.43 1 97.88 195 HIS B N 1
ATOM 5536 C CA . HIS B 1 195 ? -24.844 -1.449 -13.664 1 97.88 195 HIS B CA 1
ATOM 5537 C C . HIS B 1 195 ? -25.094 -0.444 -14.781 1 97.88 195 HIS B C 1
ATOM 5539 O O . HIS B 1 195 ? -26.016 0.372 -14.688 1 97.88 195 HIS B O 1
ATOM 5545 N N . ASP B 1 196 ? -24.266 -0.487 -15.836 1 98.31 196 ASP B N 1
ATOM 5546 C CA . ASP B 1 196 ? -24.438 0.384 -17 1 98.31 196 ASP B CA 1
ATOM 5547 C C . ASP B 1 196 ? -24.312 1.854 -16.609 1 98.31 196 ASP B C 1
ATOM 5549 O O . ASP B 1 196 ? -25.094 2.691 -17.047 1 98.31 196 ASP B O 1
ATOM 5553 N N . CYS B 1 197 ? -23.391 2.15 -15.734 1 98.75 197 CYS B N 1
ATOM 5554 C CA . CYS B 1 197 ? -23.188 3.514 -15.258 1 98.75 197 CYS B CA 1
ATOM 5555 C C . CYS B 1 197 ? -22.031 4.176 -15.977 1 98.75 197 CYS B C 1
ATOM 5557 O O . CYS B 1 197 ? -21.188 3.492 -16.547 1 98.75 197 CYS B O 1
ATOM 5559 N N . ASP B 1 198 ? -22.062 5.512 -15.984 1 98.62 198 ASP B N 1
ATOM 5560 C CA . ASP B 1 198 ? -21.031 6.305 -16.641 1 98.62 198 ASP B CA 1
ATOM 5561 C C . ASP B 1 198 ? -20.562 7.453 -15.75 1 98.62 198 ASP B C 1
ATOM 5563 O O . ASP B 1 198 ? -21.391 8.211 -15.234 1 98.62 198 ASP B O 1
ATOM 5567 N N . ASP B 1 199 ? -19.188 7.598 -15.586 1 98.75 199 ASP B N 1
ATOM 5568 C CA . ASP B 1 199 ? -18.594 8.648 -14.766 1 98.75 199 ASP B CA 1
ATOM 5569 C C . ASP B 1 199 ? -19.016 8.508 -13.305 1 98.75 199 ASP B C 1
ATOM 5571 O O . ASP B 1 199 ? -19.828 9.297 -12.805 1 98.75 199 ASP B O 1
ATOM 5575 N N . VAL B 1 200 ? -18.406 7.59 -12.594 1 98.88 200 VAL B N 1
ATOM 5576 C CA . VAL B 1 200 ? -18.688 7.336 -11.188 1 98.88 200 VAL B CA 1
ATOM 5577 C C . VAL B 1 200 ? -17.422 7.543 -10.359 1 98.88 200 VAL B C 1
ATOM 5579 O O . VAL B 1 200 ? -16.344 7.082 -10.734 1 98.88 200 VAL B O 1
ATOM 5582 N N . GLY B 1 201 ? -17.562 8.344 -9.328 1 98.88 201 GLY B N 1
ATOM 5583 C CA . GLY B 1 201 ? -16.484 8.492 -8.352 1 98.88 201 GLY B CA 1
ATOM 5584 C C . GLY B 1 201 ? -16.844 7.918 -6.992 1 98.88 201 GLY B C 1
ATOM 5585 O O . GLY B 1 201 ? -17.906 8.203 -6.449 1 98.88 201 GLY B O 1
ATOM 5586 N N . VAL B 1 202 ? -16.016 7.035 -6.445 1 98.94 202 VAL B N 1
ATOM 5587 C CA . VAL B 1 202 ? -16.078 6.539 -5.074 1 98.94 202 VAL B CA 1
ATOM 5588 C C . VAL B 1 202 ? -14.828 6.953 -4.309 1 98.9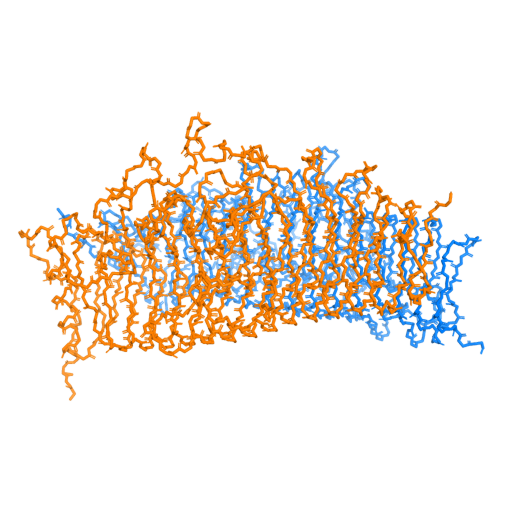4 202 VAL B C 1
ATOM 5590 O O . VAL B 1 202 ? -13.742 6.438 -4.562 1 98.94 202 VAL B O 1
ATOM 5593 N N . HIS B 1 203 ? -15.031 7.875 -3.359 1 98.62 203 HIS B N 1
ATOM 5594 C CA . HIS B 1 203 ? -13.883 8.477 -2.695 1 98.62 203 HIS B CA 1
ATOM 5595 C C . HIS B 1 203 ? -14.055 8.469 -1.18 1 98.62 203 HIS B C 1
ATOM 5597 O O . HIS B 1 203 ? -15.062 8.969 -0.667 1 98.62 203 HIS B O 1
ATOM 5603 N N . GLY B 1 204 ? -13.047 7.922 -0.455 1 98.06 204 GLY B N 1
ATOM 5604 C CA . GLY B 1 204 ? -13.039 8.016 0.996 1 98.06 204 GLY B CA 1
ATOM 5605 C C . GLY B 1 204 ? -14.133 7.207 1.657 1 98.06 204 GLY B C 1
ATOM 5606 O O . GLY B 1 204 ? -14.594 7.547 2.75 1 98.06 204 GLY B O 1
ATOM 5607 N N . VAL B 1 205 ? -14.578 6.184 1.006 1 98.62 205 VAL B N 1
ATOM 5608 C CA . VAL B 1 205 ? -15.656 5.355 1.526 1 98.62 205 VAL B CA 1
ATOM 5609 C C . VAL B 1 205 ? -15.086 4.219 2.367 1 98.62 205 VAL B C 1
ATOM 5611 O O . VAL B 1 205 ? -14.055 3.633 2.012 1 98.62 205 VAL B O 1
ATOM 5614 N N . THR B 1 206 ? -15.742 3.965 3.527 1 98.56 206 THR B N 1
ATOM 5615 C CA . THR B 1 206 ? -15.445 2.793 4.344 1 98.56 206 THR B CA 1
ATOM 5616 C C . THR B 1 206 ? -16.516 1.722 4.168 1 98.56 206 THR B C 1
ATOM 5618 O O . THR B 1 206 ? -17.688 1.958 4.453 1 98.56 206 THR B O 1
ATOM 5621 N N . ILE B 1 207 ? -16.141 0.651 3.67 1 98.81 207 ILE B N 1
ATOM 5622 C CA . ILE B 1 207 ? -17.016 -0.52 3.662 1 98.81 207 ILE B CA 1
ATOM 5623 C C . ILE B 1 207 ? -16.516 -1.543 4.676 1 98.81 207 ILE B C 1
ATOM 5625 O O . ILE B 1 207 ? -15.398 -2.053 4.555 1 98.81 207 ILE B O 1
ATOM 5629 N N . ASP B 1 208 ? -17.297 -1.81 5.648 1 98.19 208 ASP B N 1
ATOM 5630 C CA . ASP B 1 208 ? -16.922 -2.73 6.723 1 98.19 208 ASP B CA 1
ATOM 5631 C C . ASP B 1 208 ? -17.969 -3.834 6.879 1 98.19 208 ASP B C 1
ATOM 5633 O O . ASP B 1 208 ? -18.781 -3.795 7.805 1 98.19 208 ASP B O 1
ATOM 5637 N N . ASN B 1 209 ? -17.906 -4.863 6.055 1 97.94 209 ASN B N 1
ATOM 5638 C CA . ASN B 1 209 ? -18.844 -5.977 6.082 1 97.94 209 ASN B CA 1
ATOM 5639 C C . ASN B 1 209 ? -18.328 -7.133 6.93 1 97.94 209 ASN B C 1
ATOM 5641 O O . ASN B 1 209 ? -17.125 -7.219 7.199 1 97.94 209 ASN B O 1
ATOM 5645 N N . HIS B 1 210 ? -19.328 -7.938 7.332 1 96.5 210 HIS B N 1
ATOM 5646 C CA . HIS B 1 210 ? -18.984 -9.125 8.102 1 96.5 210 HIS B CA 1
ATOM 5647 C C . HIS B 1 210 ? -18.25 -10.141 7.234 1 96.5 210 HIS B C 1
ATOM 5649 O O . HIS B 1 210 ? -18.641 -10.406 6.098 1 96.5 210 HIS B O 1
ATOM 5655 N N . MET B 1 211 ? -17.25 -10.805 7.793 1 95.94 211 MET B N 1
ATOM 5656 C CA . MET B 1 211 ? -16.328 -11.594 6.98 1 95.94 211 MET B CA 1
ATOM 5657 C C . MET B 1 211 ? -16.812 -13.039 6.867 1 95.94 211 MET B C 1
ATOM 5659 O O . MET B 1 211 ? -16.078 -13.898 6.363 1 95.94 211 MET B O 1
ATOM 5663 N N . ARG B 1 212 ? -18.078 -13.273 7.25 1 94.81 212 ARG B N 1
ATOM 5664 C CA . ARG B 1 212 ? -18.609 -14.625 7.105 1 94.81 212 ARG B CA 1
ATOM 5665 C C . ARG B 1 212 ? -19.938 -14.609 6.352 1 94.81 212 ARG B C 1
ATOM 5667 O O . ARG B 1 212 ? -20.578 -15.648 6.191 1 94.81 212 ARG B O 1
ATOM 5674 N N . ILE B 1 213 ? -20.375 -13.453 5.98 1 94.19 213 ILE B N 1
ATOM 5675 C CA . ILE B 1 213 ? -21.609 -13.344 5.211 1 94.19 213 ILE B CA 1
ATOM 5676 C C . ILE B 1 213 ? -21.297 -13.398 3.719 1 94.19 213 ILE B C 1
ATOM 5678 O O . ILE B 1 213 ? -20.672 -12.484 3.174 1 94.19 213 ILE B O 1
ATOM 5682 N N . PRO B 1 214 ? -21.734 -14.445 3.084 1 90.12 214 PRO B N 1
ATOM 5683 C CA . PRO B 1 214 ? -21.391 -14.594 1.67 1 90.12 214 PRO B CA 1
ATOM 5684 C C . PRO B 1 214 ? -22.094 -13.578 0.777 1 90.12 214 PRO B C 1
ATOM 5686 O O . PRO B 1 214 ? -23.078 -12.961 1.194 1 90.12 214 PRO B O 1
ATOM 5689 N N . ASN B 1 215 ? -21.688 -13.32 -0.401 1 89.62 215 ASN B N 1
ATOM 5690 C CA . ASN B 1 215 ? -22.219 -12.445 -1.432 1 89.62 215 ASN B CA 1
ATOM 5691 C C . ASN B 1 215 ? -22.281 -10.992 -0.957 1 89.62 215 ASN B C 1
ATOM 5693 O O . ASN B 1 215 ? -23.203 -10.258 -1.306 1 89.62 215 ASN B O 1
ATOM 5697 N N . CYS B 1 216 ? -21.438 -10.672 -0.113 1 93.12 216 CYS B N 1
ATOM 5698 C CA . CYS B 1 216 ? -21.391 -9.289 0.356 1 93.12 216 CYS B CA 1
ATOM 5699 C C . CYS B 1 216 ? -20.234 -8.523 -0.298 1 93.12 216 CYS B C 1
ATOM 5701 O O . CYS B 1 216 ? -19.391 -7.965 0.393 1 93.12 216 CYS B O 1
ATOM 5703 N N . ASP B 1 217 ? -20.234 -8.469 -1.629 1 95.5 217 ASP B N 1
ATOM 5704 C CA . ASP B 1 217 ? -19.234 -7.73 -2.385 1 95.5 217 ASP B CA 1
ATOM 5705 C C . ASP B 1 217 ? -19.188 -6.266 -1.954 1 95.5 217 ASP B C 1
ATOM 5707 O O . ASP B 1 217 ? -20.219 -5.688 -1.595 1 95.5 217 ASP B O 1
ATOM 5711 N N . GLY B 1 218 ? -18.031 -5.676 -2.033 1 98.5 218 GLY B N 1
ATOM 5712 C CA . GLY B 1 218 ? -17.906 -4.262 -1.728 1 98.5 218 GLY B CA 1
ATOM 5713 C C . GLY B 1 218 ? -18.453 -3.361 -2.82 1 98.5 218 GLY B C 1
ATOM 5714 O O . GLY B 1 218 ? -19.594 -2.889 -2.729 1 98.5 218 GLY B O 1
ATOM 5715 N N . ILE B 1 219 ? -17.672 -3.248 -3.914 1 98.88 219 ILE B N 1
ATOM 5716 C CA . ILE B 1 219 ? -18.094 -2.451 -5.059 1 98.88 219 ILE B CA 1
ATOM 5717 C C . ILE B 1 219 ? -18.109 -3.32 -6.316 1 98.88 219 ILE B C 1
ATOM 5719 O O . ILE B 1 219 ? -17.062 -3.834 -6.73 1 98.88 219 ILE B O 1
ATOM 5723 N N . SER B 1 220 ? -19.234 -3.418 -6.902 1 98.38 220 SER B N 1
ATOM 5724 C CA . SER B 1 220 ? -19.375 -4.164 -8.148 1 98.38 220 SER B CA 1
ATOM 5725 C C . SER B 1 220 ? -19.562 -3.223 -9.336 1 98.38 220 SER B C 1
ATOM 5727 O O . SER B 1 220 ? -20.5 -2.424 -9.359 1 98.38 220 SER B O 1
ATOM 5729 N N . ILE B 1 221 ? -18.734 -3.328 -10.328 1 98.88 221 ILE B N 1
ATOM 5730 C CA . ILE B 1 221 ? -18.75 -2.51 -11.531 1 98.88 221 ILE B CA 1
ATOM 5731 C C . ILE B 1 221 ? -19.109 -3.379 -12.742 1 98.88 221 ILE B C 1
ATOM 5733 O O . ILE B 1 221 ? -18.266 -4.137 -13.234 1 98.88 221 ILE B O 1
ATOM 5737 N N . MET B 1 222 ? -20.312 -3.242 -13.219 1 98.62 222 MET B N 1
ATOM 5738 C CA . MET B 1 222 ? -20.797 -4.086 -14.312 1 98.62 222 MET B CA 1
ATOM 5739 C C . MET B 1 222 ? -21.234 -3.236 -15.5 1 98.62 222 MET B C 1
ATOM 5741 O O . MET B 1 222 ? -22.062 -2.34 -15.367 1 98.62 222 MET B O 1
ATOM 5745 N N . ASN B 1 223 ? -20.641 -3.543 -16.672 1 98.69 223 ASN B N 1
ATOM 5746 C CA . ASN B 1 223 ? -21.016 -2.844 -17.891 1 98.69 223 ASN B CA 1
ATOM 5747 C C . ASN B 1 223 ? -20.969 -1.33 -17.719 1 98.69 223 ASN B C 1
ATOM 5749 O O . ASN B 1 223 ? -21.891 -0.626 -18.125 1 98.69 223 ASN B O 1
ATOM 5753 N N . SER B 1 224 ? -19.938 -0.818 -17.062 1 98.81 224 SER B N 1
ATOM 5754 C CA . SER B 1 224 ? -19.844 0.593 -16.703 1 98.81 224 SER B CA 1
ATOM 5755 C C . SER B 1 224 ? -18.547 1.216 -17.203 1 98.81 224 SER B C 1
ATOM 5757 O O . SER B 1 224 ? -17.594 0.504 -17.5 1 98.81 224 SER B O 1
ATOM 5759 N N . ARG B 1 225 ? -18.578 2.549 -17.297 1 98.44 225 ARG B N 1
ATOM 5760 C CA . ARG B 1 225 ? -17.438 3.248 -17.875 1 98.44 225 ARG B CA 1
ATOM 5761 C C . ARG B 1 225 ? -17 4.41 -16.984 1 98.44 225 ARG B C 1
ATOM 5763 O O . ARG B 1 225 ? -17.844 5.062 -16.359 1 98.44 225 ARG B O 1
ATOM 5770 N N . ASP B 1 226 ? -15.633 4.719 -16.984 1 98.75 226 ASP B N 1
ATOM 5771 C CA . ASP B 1 226 ? -15.023 5.852 -16.297 1 98.75 226 ASP B CA 1
ATOM 5772 C C . ASP B 1 226 ? -15.375 5.855 -14.82 1 98.75 226 ASP B C 1
ATOM 5774 O O . ASP B 1 226 ? -15.984 6.805 -14.32 1 98.75 226 ASP B O 1
ATOM 5778 N N . VAL B 1 227 ? -14.969 4.754 -14.148 1 98.94 227 VAL B N 1
ATOM 5779 C CA . VAL B 1 227 ? -15.164 4.586 -12.719 1 98.94 227 VAL B CA 1
ATOM 5780 C C . VAL B 1 227 ? -13.844 4.801 -11.977 1 98.94 227 VAL B C 1
ATOM 5782 O O . VAL B 1 227 ? -12.836 4.18 -12.312 1 98.94 227 VAL B O 1
ATOM 5785 N N . ARG B 1 228 ? -13.805 5.738 -11.016 1 98.88 228 ARG B N 1
ATOM 5786 C CA . ARG B 1 228 ? -12.609 6.059 -10.234 1 98.88 228 ARG B CA 1
ATOM 5787 C C . ARG B 1 228 ? -12.836 5.773 -8.75 1 98.88 228 ARG B C 1
ATOM 5789 O O . ARG B 1 228 ? -13.758 6.32 -8.141 1 98.88 228 ARG B O 1
ATOM 5796 N N . ILE B 1 229 ? -12.078 4.898 -8.18 1 98.94 229 ILE B N 1
ATOM 5797 C CA . ILE B 1 229 ? -12.141 4.551 -6.762 1 98.94 229 ILE B CA 1
ATOM 5798 C C . ILE B 1 229 ? -10.836 4.965 -6.074 1 98.94 229 ILE B C 1
ATOM 5800 O O . ILE B 1 229 ? -9.75 4.613 -6.531 1 98.94 229 ILE B O 1
ATOM 5804 N N . SER B 1 230 ? -10.93 5.746 -4.984 1 98.81 230 SER B N 1
ATOM 5805 C CA . SER B 1 230 ? -9.711 6.207 -4.332 1 98.81 230 SER B CA 1
ATOM 5806 C C . SER B 1 230 ? -9.922 6.391 -2.832 1 98.81 230 SER B C 1
ATOM 5808 O O . SER B 1 230 ? -11 6.789 -2.396 1 98.81 230 SER B O 1
ATOM 5810 N N . ASP B 1 231 ? -8.914 6.055 -2.002 1 98.5 231 ASP B N 1
ATOM 5811 C CA . ASP B 1 231 ? -8.82 6.371 -0.579 1 98.5 231 ASP B CA 1
ATOM 5812 C C . ASP B 1 231 ? -9.875 5.613 0.221 1 98.5 231 ASP B C 1
ATOM 5814 O O . ASP B 1 231 ? -10.438 6.152 1.179 1 98.5 231 ASP B O 1
ATOM 5818 N N . CYS B 1 232 ? -10.148 4.41 -0.259 1 98.81 232 CYS B N 1
ATOM 5819 C CA . CYS B 1 232 ? -11.188 3.643 0.41 1 98.81 232 CYS B CA 1
ATOM 5820 C C . CYS B 1 232 ? -10.594 2.547 1.284 1 98.81 232 CYS B C 1
ATOM 5822 O O . CYS B 1 232 ? -9.484 2.074 1.02 1 98.81 232 CYS B O 1
ATOM 5824 N N . SER B 1 233 ? -11.273 2.254 2.348 1 98.5 233 SER B N 1
ATOM 5825 C CA . SER B 1 233 ? -11.086 1.029 3.115 1 98.5 233 SER B CA 1
ATOM 5826 C C . SER B 1 233 ? -12.227 0.044 2.883 1 98.5 233 SER B C 1
ATOM 5828 O O . SER B 1 233 ? -13.375 0.331 3.215 1 98.5 233 SER B O 1
ATOM 5830 N N . ILE B 1 234 ? -11.898 -1.12 2.316 1 98.75 234 ILE B N 1
ATOM 5831 C CA . ILE B 1 234 ? -12.969 -2.043 1.953 1 98.75 234 ILE B CA 1
ATOM 5832 C C . ILE B 1 234 ? -12.68 -3.422 2.547 1 98.75 234 ILE B C 1
ATOM 5834 O O . ILE B 1 234 ? -11.695 -4.066 2.188 1 98.75 234 ILE B O 1
ATOM 5838 N N . ARG B 1 235 ? -13.516 -3.816 3.41 1 97.94 235 ARG B N 1
ATOM 5839 C CA . ARG B 1 235 ? -13.555 -5.168 3.963 1 97.94 235 ARG B CA 1
ATOM 5840 C C . ARG B 1 235 ? -14.852 -5.875 3.588 1 97.94 235 ARG B C 1
ATOM 5842 O O . ARG B 1 235 ? -15.938 -5.406 3.928 1 97.94 235 ARG B O 1
ATOM 5849 N N . SER B 1 236 ? -14.742 -6.863 2.875 1 96.94 236 SER B N 1
ATOM 5850 C CA . SER B 1 236 ? -15.914 -7.602 2.42 1 96.94 236 SER B CA 1
ATOM 5851 C C . SER B 1 236 ? -15.672 -9.109 2.457 1 96.94 236 SER B C 1
ATOM 5853 O O . SER B 1 236 ? -14.562 -9.57 2.174 1 96.94 236 SER B O 1
ATOM 5855 N N . CYS B 1 237 ? -16.719 -9.859 2.869 1 95.62 237 CYS B N 1
ATOM 5856 C CA . CYS B 1 237 ? -16.578 -11.305 2.848 1 95.62 237 CYS B CA 1
ATOM 5857 C C . CYS B 1 237 ? -16.375 -11.812 1.427 1 95.62 237 CYS B C 1
ATOM 5859 O O . CYS B 1 237 ? -15.484 -12.633 1.177 1 95.62 237 CYS B O 1
ATOM 5861 N N . ASP B 1 238 ? -17.219 -11.344 0.575 1 94.75 238 ASP B N 1
ATOM 5862 C CA . ASP B 1 238 ? -17 -11.656 -0.833 1 94.75 238 ASP B CA 1
ATOM 5863 C C . ASP B 1 238 ? -15.977 -10.703 -1.455 1 94.75 238 ASP B C 1
ATOM 5865 O O . ASP B 1 238 ? -15.125 -10.156 -0.754 1 94.75 238 ASP B O 1
ATOM 5869 N N . ASP B 1 239 ? -16.016 -10.492 -2.791 1 97.56 239 ASP B N 1
ATOM 5870 C CA . ASP B 1 239 ? -14.977 -9.711 -3.449 1 97.56 239 ASP B CA 1
ATOM 5871 C C . ASP B 1 239 ? -15.039 -8.242 -3.018 1 97.56 239 ASP B C 1
ATOM 5873 O O . ASP B 1 239 ? -16.125 -7.676 -2.889 1 97.56 239 ASP B O 1
ATOM 5877 N N . SER B 1 240 ? -13.891 -7.59 -2.764 1 98.62 240 SER B N 1
ATOM 5878 C CA . SER B 1 240 ? -13.891 -6.188 -2.363 1 98.62 240 SER B CA 1
ATOM 5879 C C . SER B 1 240 ? -14.273 -5.277 -3.527 1 98.62 240 SER B C 1
ATOM 5881 O O . SER B 1 240 ? -15.133 -4.406 -3.387 1 98.62 240 SER B O 1
ATOM 5883 N N . ILE B 1 241 ? -13.594 -5.496 -4.637 1 98.94 241 ILE B N 1
ATOM 5884 C CA . ILE B 1 241 ? -13.945 -4.809 -5.879 1 98.94 241 ILE B CA 1
ATOM 5885 C C . ILE B 1 241 ? -14.133 -5.832 -6.996 1 98.94 241 ILE B C 1
ATOM 5887 O O . ILE B 1 241 ? -13.234 -6.625 -7.281 1 98.94 241 ILE B O 1
ATOM 5891 N N . THR B 1 242 ? -15.227 -5.797 -7.57 1 98.56 242 THR B N 1
ATOM 5892 C CA . THR B 1 242 ? -15.547 -6.719 -8.656 1 98.56 242 THR B CA 1
ATOM 5893 C C . THR B 1 242 ? -15.766 -5.965 -9.961 1 98.56 242 THR B C 1
ATOM 5895 O O . THR B 1 242 ? -16.562 -5.023 -10.016 1 98.56 242 THR B O 1
ATOM 5898 N N . ILE B 1 243 ? -15.102 -6.402 -11.008 1 98.88 243 ILE B N 1
ATOM 5899 C CA . ILE B 1 243 ? -15.266 -5.84 -12.344 1 98.88 243 ILE B CA 1
ATOM 5900 C C . ILE B 1 243 ? -15.812 -6.906 -13.289 1 98.88 243 ILE B C 1
ATOM 5902 O O . ILE B 1 243 ? -15.266 -8.008 -13.375 1 98.88 243 ILE B O 1
ATOM 5906 N N . GLY B 1 244 ? -16.875 -6.582 -13.961 1 98.62 244 GLY B N 1
ATOM 5907 C CA . GLY B 1 244 ? -17.438 -7.586 -14.859 1 98.62 244 GLY B CA 1
ATOM 5908 C C . GLY B 1 244 ? -18.438 -7.016 -15.844 1 98.62 244 GLY B C 1
ATOM 5909 O O . GLY B 1 244 ? -18.5 -5.797 -16.031 1 98.62 244 GLY B O 1
ATOM 5910 N N . THR B 1 245 ? -19.109 -7.934 -16.578 1 98.62 245 THR B N 1
ATOM 5911 C CA . THR B 1 245 ? -20.172 -7.629 -17.516 1 98.62 245 THR B CA 1
ATOM 5912 C C . THR B 1 245 ? -21.266 -8.688 -17.453 1 98.62 245 THR B C 1
ATOM 5914 O O . THR B 1 245 ? -20.984 -9.891 -17.438 1 98.62 245 THR B O 1
ATOM 5917 N N . ARG B 1 246 ? -22.438 -8.211 -17.422 1 96.25 246 ARG B N 1
ATOM 5918 C CA . ARG B 1 246 ? -23.594 -9.086 -17.234 1 96.25 246 ARG B CA 1
ATOM 5919 C C . ARG B 1 246 ? -24.141 -9.57 -18.578 1 96.25 246 ARG B C 1
ATOM 5921 O O . ARG B 1 246 ? -23.938 -8.922 -19.594 1 96.25 246 ARG B O 1
ATOM 5928 N N . ALA B 1 247 ? -24.938 -10.617 -18.516 1 93.69 247 ALA B N 1
ATOM 5929 C CA . ALA B 1 247 ? -25.531 -11.203 -19.719 1 93.69 247 ALA B CA 1
ATOM 5930 C C . ALA B 1 247 ? -26.625 -10.312 -20.281 1 93.69 247 ALA B C 1
ATOM 5932 O O . ALA B 1 247 ? -26.875 -10.305 -21.484 1 93.69 247 ALA B O 1
ATOM 5933 N N . GLU B 1 248 ? -27.188 -9.539 -19.453 1 91.5 248 GLU B N 1
ATOM 5934 C CA . GLU B 1 248 ? -28.359 -8.758 -19.812 1 91.5 248 GLU B CA 1
ATOM 5935 C C . GLU B 1 248 ? -27.969 -7.449 -20.5 1 91.5 248 GLU B C 1
ATOM 5937 O O . GLU B 1 248 ? -28.828 -6.699 -20.953 1 91.5 248 GLU B O 1
ATOM 5942 N N . SER B 1 249 ? -26.688 -7.176 -20.516 1 93.12 249 SER B N 1
ATOM 5943 C CA . SER B 1 249 ? -26.219 -5.918 -21.078 1 93.12 249 SER B CA 1
ATOM 5944 C C . SER B 1 249 ? -25.156 -6.16 -22.141 1 93.12 249 SER B C 1
ATOM 5946 O O . SER B 1 249 ? -24.297 -7.039 -21.984 1 93.12 249 SER B O 1
ATOM 5948 N N . ASP B 1 250 ? -25.203 -5.367 -23.188 1 92.94 250 ASP B N 1
ATOM 5949 C CA . ASP B 1 250 ? -24.203 -5.492 -24.25 1 92.94 250 ASP B CA 1
ATOM 5950 C C . ASP B 1 250 ? -23.062 -4.508 -24.047 1 92.94 250 ASP B C 1
ATOM 5952 O O . ASP B 1 250 ? -22.078 -4.531 -24.797 1 92.94 250 ASP B O 1
ATOM 5956 N N . GLY B 1 251 ? -23.188 -3.705 -23.078 1 96.75 251 GLY B N 1
ATOM 5957 C CA . GLY B 1 251 ? -22.156 -2.707 -22.844 1 96.75 251 GLY B CA 1
ATOM 5958 C C . GLY B 1 251 ? -20.875 -3.291 -22.25 1 96.75 251 GLY B C 1
ATOM 5959 O O . GLY B 1 251 ? -20.922 -4.305 -21.547 1 96.75 251 GLY B O 1
ATOM 5960 N N . GLU B 1 252 ? -19.766 -2.619 -22.578 1 98.62 252 GLU B N 1
ATOM 5961 C CA . GLU B 1 252 ? -18.484 -3.033 -22.016 1 98.62 252 GLU B CA 1
ATOM 5962 C C . GLU B 1 252 ? -18.234 -2.393 -20.656 1 98.62 252 GLU B C 1
ATOM 5964 O O . GLU B 1 252 ? -18.969 -1.488 -20.25 1 98.62 252 GLU B O 1
ATOM 5969 N N . THR B 1 253 ? -17.359 -2.916 -19.891 1 98.88 253 THR B N 1
ATOM 5970 C CA . THR B 1 253 ? -16.75 -2.207 -18.766 1 98.88 253 THR B CA 1
ATOM 5971 C C . THR B 1 253 ? -15.383 -1.66 -19.141 1 98.88 253 THR B C 1
ATOM 5973 O O . THR B 1 253 ? -14.531 -2.4 -19.641 1 98.88 253 THR B O 1
ATOM 5976 N N . THR B 1 254 ? -15.211 -0.342 -19.031 1 98.88 254 THR B N 1
ATOM 5977 C CA . THR B 1 254 ? -13.953 0.252 -19.453 1 98.88 254 THR B CA 1
ATOM 5978 C C . THR B 1 254 ? -13.648 1.516 -18.656 1 98.88 254 THR B C 1
ATOM 5980 O O . THR B 1 254 ? -14.555 2.156 -18.125 1 98.88 254 THR B O 1
ATOM 5983 N N . GLY B 1 255 ? -12.367 1.849 -18.531 1 98.75 255 GLY B N 1
ATOM 5984 C CA . GLY B 1 255 ? -11.961 3.08 -17.875 1 98.75 255 GLY B CA 1
ATOM 5985 C C . GLY B 1 255 ? -12.117 3.025 -16.375 1 98.75 255 GLY B C 1
ATOM 5986 O O . GLY B 1 255 ? -12.703 3.924 -15.766 1 98.75 255 GLY B O 1
ATOM 5987 N N . VAL B 1 256 ? -11.523 1.941 -15.734 1 98.94 256 VAL B N 1
ATOM 5988 C CA . VAL B 1 256 ? -11.594 1.784 -14.289 1 98.94 256 VAL B CA 1
ATOM 5989 C C . VAL B 1 256 ? -10.234 2.074 -13.664 1 98.94 256 VAL B C 1
ATOM 5991 O O . VAL B 1 256 ? -9.211 1.547 -14.117 1 98.94 256 VAL B O 1
ATOM 5994 N N . THR B 1 257 ? -10.195 2.992 -12.688 1 98.88 257 THR B N 1
ATOM 5995 C CA . THR B 1 257 ? -8.969 3.24 -11.938 1 98.88 257 THR B CA 1
ATOM 5996 C C . THR B 1 257 ? -9.211 3.072 -10.438 1 98.88 257 THR B C 1
ATOM 5998 O O . THR B 1 257 ? -10.266 3.461 -9.93 1 98.88 257 THR B O 1
ATOM 6001 N N . VAL B 1 258 ? -8.352 2.396 -9.789 1 98.88 258 VAL B N 1
ATOM 6002 C CA . VAL B 1 258 ? -8.367 2.23 -8.336 1 98.88 258 VAL B CA 1
ATOM 6003 C C . VAL B 1 258 ? -7.008 2.605 -7.758 1 98.88 258 VAL B C 1
ATOM 6005 O O . VAL B 1 258 ? -5.973 2.148 -8.242 1 98.88 258 VAL B O 1
ATOM 6008 N N . THR B 1 259 ? -6.992 3.51 -6.73 1 98.69 259 THR B N 1
ATOM 6009 C CA . THR B 1 259 ? -5.727 3.904 -6.129 1 98.69 259 THR B CA 1
ATOM 6010 C C . THR B 1 259 ? -5.891 4.164 -4.637 1 98.69 259 THR B C 1
ATOM 6012 O O . THR B 1 259 ? -6.965 4.57 -4.188 1 98.69 259 THR B O 1
A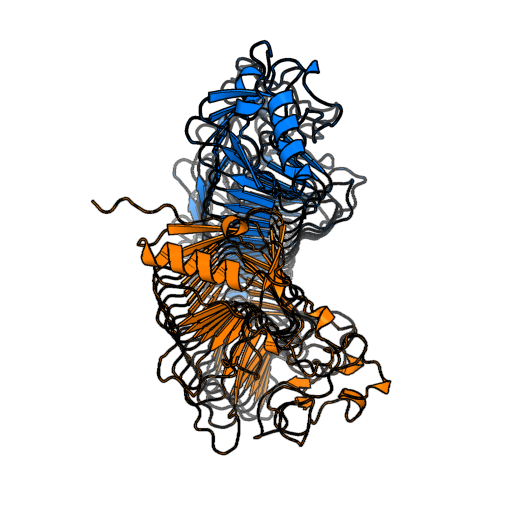TOM 6015 N N . ASN B 1 260 ? -4.82 3.9 -3.848 1 98.62 260 ASN B N 1
ATOM 6016 C CA . ASN B 1 260 ? -4.684 4.312 -2.455 1 98.62 260 ASN B CA 1
ATOM 6017 C C . ASN B 1 260 ? -5.77 3.701 -1.577 1 98.62 260 ASN B C 1
ATOM 6019 O O . ASN B 1 260 ? -6.395 4.398 -0.774 1 98.62 260 ASN B O 1
ATOM 6023 N N . CYS B 1 261 ? -5.961 2.377 -1.77 1 98.81 261 CYS B N 1
ATOM 6024 C CA . CYS B 1 261 ? -6.98 1.671 -1 1 98.81 261 CYS B CA 1
ATOM 6025 C C . CYS B 1 261 ? -6.355 0.577 -0.143 1 98.81 261 CYS B C 1
ATOM 6027 O O . CYS B 1 261 ? -5.293 0.051 -0.479 1 98.81 261 CYS B O 1
ATOM 6029 N N . THR B 1 262 ? -6.98 0.307 0.962 1 98.69 262 THR B N 1
ATOM 6030 C CA . THR B 1 262 ? -6.727 -0.906 1.731 1 98.69 262 THR B CA 1
ATOM 6031 C C . THR B 1 262 ? -7.895 -1.883 1.599 1 98.69 262 THR B C 1
ATOM 6033 O O . THR B 1 262 ? -9.055 -1.496 1.751 1 98.69 262 THR B O 1
ATOM 6036 N N . LEU B 1 263 ? -7.562 -3.135 1.279 1 98.88 263 LEU B N 1
ATOM 6037 C CA . LEU B 1 263 ? -8.594 -4.105 0.93 1 98.88 263 LEU B CA 1
ATOM 6038 C C . LEU B 1 263 ? -8.422 -5.395 1.727 1 98.88 263 LEU B C 1
ATOM 6040 O O . LEU B 1 263 ? -7.289 -5.812 2 1 98.88 263 LEU B O 1
ATOM 6044 N N . ALA B 1 264 ? -9.523 -6.051 2.047 1 98.5 264 ALA B N 1
ATOM 6045 C CA . ALA B 1 264 ? -9.562 -7.391 2.627 1 98.5 264 ALA B CA 1
ATOM 6046 C C . ALA B 1 264 ? -10.773 -8.172 2.137 1 98.5 264 ALA B C 1
ATOM 6048 O O . ALA B 1 264 ? -11.859 -7.605 1.981 1 98.5 264 ALA B O 1
ATOM 6049 N N . SER B 1 265 ? -10.586 -9.445 1.915 1 98.19 265 SER B N 1
ATOM 6050 C CA . SER B 1 265 ? -11.68 -10.242 1.376 1 98.19 265 SER B CA 1
ATOM 6051 C C . SER B 1 265 ? -11.531 -11.711 1.755 1 98.19 265 SER B C 1
ATOM 6053 O O . SER B 1 265 ? -10.422 -12.25 1.738 1 98.19 265 SER B O 1
ATOM 6055 N N . ALA B 1 266 ? -12.672 -12.336 2.064 1 97.25 266 ALA B N 1
ATOM 6056 C CA . ALA B 1 266 ? -12.656 -13.789 2.236 1 97.25 266 ALA B CA 1
ATOM 6057 C C . ALA B 1 266 ? -12.773 -14.5 0.893 1 97.25 266 ALA B C 1
ATOM 6059 O O . ALA B 1 266 ? -12.758 -15.734 0.834 1 97.25 266 ALA B O 1
ATOM 6060 N N . ALA B 1 267 ? -12.867 -13.773 -0.156 1 96.75 267 ALA B N 1
ATOM 6061 C CA . ALA B 1 267 ? -12.852 -14.281 -1.525 1 96.75 267 ALA B CA 1
ATOM 6062 C C . ALA B 1 267 ? -11.688 -13.688 -2.314 1 96.75 267 ALA B C 1
ATOM 6064 O O . ALA B 1 267 ? -10.539 -14.094 -2.125 1 96.75 267 ALA B O 1
ATOM 6065 N N . CYS B 1 268 ? -11.914 -12.641 -3.062 1 98.44 268 CYS B N 1
ATOM 6066 C CA . CYS B 1 268 ? -10.859 -11.992 -3.83 1 98.44 268 CYS B CA 1
ATOM 6067 C C . CYS B 1 268 ? -10.852 -10.484 -3.582 1 98.44 268 CYS B C 1
ATOM 6069 O O . CYS B 1 268 ? -11.898 -9.836 -3.65 1 98.44 268 CYS B O 1
ATOM 6071 N N . ALA B 1 269 ? -9.688 -9.914 -3.328 1 98.81 269 ALA B N 1
ATOM 6072 C CA . ALA B 1 269 ? -9.617 -8.477 -3.057 1 98.81 269 ALA B CA 1
ATOM 6073 C C . ALA B 1 269 ? -10.008 -7.668 -4.289 1 98.81 269 ALA B C 1
ATOM 6075 O O . ALA B 1 269 ? -10.922 -6.84 -4.234 1 98.81 269 ALA B O 1
ATOM 6076 N N . ILE B 1 270 ? -9.367 -7.949 -5.43 1 98.94 270 ILE B N 1
ATOM 6077 C CA . ILE B 1 270 ? -9.766 -7.395 -6.719 1 98.94 270 ILE B CA 1
ATOM 6078 C C . ILE B 1 270 ? -10.055 -8.531 -7.699 1 98.94 270 ILE B C 1
ATOM 6080 O O . ILE B 1 270 ? -9.18 -9.336 -8.008 1 98.94 270 ILE B O 1
ATOM 6084 N N . LYS B 1 271 ? -11.234 -8.516 -8.164 1 98.75 271 LYS B N 1
ATOM 6085 C CA . LYS B 1 271 ? -11.641 -9.641 -9 1 98.75 271 LYS B CA 1
ATOM 6086 C C . LYS B 1 271 ? -12.242 -9.164 -10.312 1 98.75 271 LYS B C 1
ATOM 6088 O O . LYS B 1 271 ? -13.219 -8.406 -10.32 1 98.75 271 LYS B O 1
ATOM 6093 N N . PHE B 1 272 ? -11.711 -9.633 -11.391 1 98.81 272 PHE B N 1
ATOM 6094 C CA . PHE B 1 272 ? -12.414 -9.594 -12.672 1 98.81 272 PHE B CA 1
ATOM 6095 C C . PHE B 1 272 ? -13.25 -10.852 -12.867 1 98.81 272 PHE B C 1
ATOM 6097 O O . PHE B 1 272 ? -12.766 -11.969 -12.688 1 98.81 272 PHE B O 1
ATOM 6104 N N . GLY B 1 273 ? -14.445 -10.633 -13.234 1 97.56 273 GLY B N 1
ATOM 6105 C CA . GLY B 1 273 ? -15.352 -11.758 -13.398 1 97.56 273 GLY B CA 1
ATOM 6106 C C . GLY B 1 273 ? -16.062 -12.141 -12.117 1 97.56 273 GLY B C 1
ATOM 6107 O O . GLY B 1 273 ? -16.125 -11.352 -11.172 1 97.56 273 GLY B O 1
ATOM 6108 N N . SER B 1 274 ? -16.938 -13.32 -12.102 1 95.19 274 SER B N 1
ATOM 6109 C CA . SER B 1 274 ? -16.844 -14.344 -13.133 1 95.19 274 SER B CA 1
ATOM 6110 C C . SER B 1 274 ? -17.766 -14.039 -14.312 1 95.19 274 SER B C 1
ATOM 6112 O O . SER B 1 274 ? -17.703 -14.711 -15.344 1 95.19 274 SER B O 1
ATOM 6114 N N . GLU B 1 275 ? -18.609 -13.055 -14.164 1 96.38 275 GLU B N 1
ATOM 6115 C CA . GLU B 1 275 ? -19.438 -12.641 -15.297 1 96.38 275 GLU B CA 1
ATOM 6116 C C . GLU B 1 275 ? -18.625 -11.797 -16.281 1 96.38 275 GLU B C 1
ATOM 6118 O O . GLU B 1 275 ? -18.281 -10.648 -15.984 1 96.38 275 GLU B O 1
ATOM 6123 N N . THR B 1 276 ? -18.375 -12.383 -17.422 1 98.38 276 THR B N 1
ATOM 6124 C CA . THR B 1 276 ? -17.531 -11.734 -18.438 1 98.38 276 THR B CA 1
ATOM 6125 C C . THR B 1 276 ? -18.156 -11.852 -19.812 1 98.38 276 THR B C 1
ATOM 6127 O O . THR B 1 276 ? -17.5 -12.281 -20.766 1 98.38 276 THR B O 1
ATOM 6130 N N . TYR B 1 277 ? -19.406 -11.352 -19.938 1 98.06 277 TYR B N 1
ATOM 6131 C CA . TYR B 1 277 ? -20.203 -11.609 -21.125 1 98.06 277 TYR B CA 1
ATOM 6132 C C . TYR B 1 277 ? -19.875 -10.625 -22.234 1 98.06 277 TYR B C 1
ATOM 6134 O O . TYR B 1 277 ? -20.109 -10.906 -23.406 1 98.06 277 TYR B O 1
ATOM 6142 N N . ALA B 1 278 ? -19.453 -9.484 -21.875 1 98.5 278 ALA B N 1
ATOM 6143 C CA . ALA B 1 278 ? -19.031 -8.43 -22.781 1 98.5 278 ALA B CA 1
ATOM 6144 C C . ALA B 1 278 ? -17.594 -7.992 -22.484 1 98.5 278 ALA B C 1
ATOM 6146 O O . ALA B 1 278 ? -17 -8.414 -21.484 1 98.5 278 ALA B O 1
ATOM 6147 N N . PRO B 1 279 ? -17 -7.207 -23.406 1 98.62 279 PRO B N 1
ATOM 6148 C CA . PRO B 1 279 ? -15.594 -6.844 -23.219 1 98.62 279 PRO B CA 1
ATOM 6149 C C . PRO B 1 279 ? -15.352 -6.07 -21.922 1 98.62 279 PRO B C 1
ATOM 6151 O O . PRO B 1 279 ? -16.203 -5.27 -21.5 1 98.62 279 PRO B O 1
ATOM 6154 N N . ILE B 1 280 ? -14.289 -6.328 -21.312 1 98.94 280 ILE B N 1
ATOM 6155 C CA . ILE B 1 280 ? -13.727 -5.582 -20.188 1 98.94 280 ILE B CA 1
ATOM 6156 C C . ILE B 1 280 ? -12.32 -5.102 -20.547 1 98.94 280 ILE B C 1
ATOM 6158 O O . ILE B 1 280 ? -11.438 -5.91 -20.844 1 98.94 280 ILE B O 1
ATOM 6162 N N . ARG B 1 281 ? -12.117 -3.75 -20.516 1 98.38 281 ARG B N 1
ATOM 6163 C CA . ARG B 1 281 ? -10.805 -3.305 -20.984 1 98.38 281 ARG B CA 1
ATOM 6164 C C . ARG B 1 281 ? -10.391 -2.012 -20.281 1 98.38 281 ARG B C 1
ATOM 6166 O O . ARG B 1 281 ? -11.234 -1.302 -19.719 1 98.38 281 ARG B O 1
ATOM 6173 N N . ASP B 1 282 ? -9.078 -1.671 -20.297 1 98.81 282 ASP B N 1
ATOM 6174 C CA . ASP B 1 282 ? -8.484 -0.4 -19.906 1 98.81 282 ASP B CA 1
ATOM 6175 C C . ASP B 1 282 ? -8.719 -0.116 -18.422 1 98.81 282 ASP B C 1
ATOM 6177 O O . ASP B 1 282 ? -9.406 0.848 -18.078 1 98.81 282 ASP B O 1
ATOM 6181 N N . CYS B 1 283 ? -8.102 -0.961 -17.562 1 98.88 283 CYS B N 1
ATOM 6182 C CA . CYS B 1 283 ? -8.242 -0.863 -16.109 1 98.88 283 CYS B CA 1
ATOM 6183 C C . CYS B 1 283 ? -6.875 -0.797 -15.438 1 98.88 283 CYS B C 1
ATOM 6185 O O . CYS B 1 283 ? -5.949 -1.509 -15.828 1 98.88 283 CYS B O 1
ATOM 6187 N N . VAL B 1 284 ? -6.781 0.125 -14.461 1 98.81 284 VAL B N 1
ATOM 6188 C CA . VAL B 1 284 ? -5.504 0.284 -13.773 1 98.81 284 VAL B CA 1
ATOM 6189 C C . VAL B 1 284 ? -5.723 0.282 -12.258 1 98.81 284 VAL B C 1
ATOM 6191 O O . VAL B 1 284 ? -6.633 0.949 -11.758 1 98.81 284 VAL B O 1
ATOM 6194 N N . PHE B 1 285 ? -4.934 -0.542 -11.57 1 98.81 285 PHE B N 1
ATOM 6195 C CA . PHE B 1 285 ? -4.941 -0.663 -10.117 1 98.81 285 PHE B CA 1
ATOM 6196 C C . PHE B 1 285 ? -3.557 -0.399 -9.547 1 98.81 285 PHE B C 1
ATOM 6198 O O . PHE B 1 285 ? -2.584 -1.05 -9.93 1 98.81 285 PHE B O 1
ATOM 6205 N N . GLU B 1 286 ? -3.471 0.6 -8.586 1 98.12 286 GLU B N 1
ATOM 6206 C CA . GLU B 1 286 ? -2.135 0.937 -8.102 1 98.12 286 GLU B CA 1
ATOM 6207 C C . GLU B 1 286 ? -2.182 1.435 -6.66 1 98.12 286 GLU B C 1
ATOM 6209 O O . GLU B 1 286 ? -3.191 1.992 -6.223 1 98.12 286 GLU B O 1
ATOM 6214 N N . ASN B 1 287 ? -1.059 1.289 -5.941 1 98.31 287 ASN B N 1
ATOM 6215 C CA . ASN B 1 287 ? -0.845 1.854 -4.613 1 98.31 287 ASN B CA 1
ATOM 6216 C C . ASN B 1 287 ? -1.906 1.38 -3.623 1 98.31 287 ASN B C 1
ATOM 6218 O O . ASN B 1 287 ? -2.582 2.195 -2.992 1 98.31 287 ASN B O 1
ATOM 6222 N N . CYS B 1 288 ? -1.945 0.036 -3.541 1 98.81 288 CYS B N 1
ATOM 6223 C CA . CYS B 1 288 ? -2.912 -0.575 -2.637 1 98.81 288 CYS B CA 1
ATOM 6224 C C . CYS B 1 288 ? -2.232 -1.57 -1.702 1 98.81 288 CYS B C 1
ATOM 6226 O O . CYS B 1 288 ? -1.154 -2.08 -2.01 1 98.81 288 CYS B O 1
ATOM 6228 N N . VAL B 1 289 ? -2.881 -1.737 -0.61 1 98.81 289 VAL B N 1
ATOM 6229 C CA . VAL B 1 289 ? -2.492 -2.793 0.319 1 98.81 289 VAL B CA 1
ATOM 6230 C C . VAL B 1 289 ? -3.639 -3.789 0.48 1 98.81 289 VAL B C 1
ATOM 6232 O O . VAL B 1 289 ? -4.762 -3.404 0.817 1 98.81 289 VAL B O 1
ATOM 6235 N N . ILE B 1 290 ? -3.357 -5.023 0.198 1 98.81 290 ILE B N 1
ATOM 6236 C CA . ILE B 1 290 ? -4.312 -6.113 0.392 1 98.81 290 ILE B CA 1
ATOM 6237 C C . ILE B 1 290 ? -3.91 -6.938 1.612 1 98.81 290 ILE B C 1
ATOM 6239 O O . ILE B 1 290 ? -2.83 -7.535 1.641 1 98.81 290 ILE B O 1
ATOM 6243 N N . ARG B 1 291 ? -4.91 -6.922 2.506 1 95.56 291 ARG B N 1
ATOM 6244 C CA . ARG B 1 291 ? -4.617 -7.645 3.738 1 95.56 291 ARG B CA 1
ATOM 6245 C C . ARG B 1 291 ? -5.578 -8.812 3.932 1 95.56 291 ARG B C 1
ATOM 6247 O O . ARG B 1 291 ? -6.691 -8.805 3.4 1 95.56 291 ARG B O 1
ATOM 6254 N N . ASP B 1 292 ? -5.227 -9.75 4.594 1 91.88 292 ASP B N 1
ATOM 6255 C CA . ASP B 1 292 ? -6.055 -10.836 5.098 1 91.88 292 ASP B CA 1
ATOM 6256 C C . ASP B 1 292 ? -7.09 -11.266 4.059 1 91.88 292 ASP B C 1
ATOM 6258 O O . ASP B 1 292 ? -8.289 -11.305 4.348 1 91.88 292 ASP B O 1
ATOM 6262 N N . SER B 1 293 ? -6.637 -11.625 2.951 1 97.75 293 SER B N 1
ATOM 6263 C CA . SER B 1 293 ? -7.539 -12.016 1.873 1 97.75 293 SER B CA 1
ATOM 6264 C C . SER B 1 293 ? -7.32 -13.469 1.468 1 97.75 293 SER B C 1
ATOM 6266 O O . SER B 1 293 ? -6.246 -14.023 1.697 1 97.75 293 SER B O 1
ATOM 6268 N N . ASN B 1 294 ? -8.391 -14.094 0.982 1 98.38 294 ASN B N 1
ATOM 6269 C CA . ASN B 1 294 ? -8.234 -15.438 0.419 1 98.38 294 ASN B CA 1
ATOM 6270 C C . ASN B 1 294 ? -7.504 -15.398 -0.92 1 98.38 294 ASN B C 1
ATOM 6272 O O . ASN B 1 294 ? -6.52 -16.109 -1.117 1 98.38 294 ASN B O 1
ATOM 6276 N N . ARG B 1 295 ? -7.934 -14.578 -1.836 1 98.62 295 ARG B N 1
ATOM 6277 C CA . ARG B 1 295 ? -7.203 -14.273 -3.062 1 98.62 295 ARG B CA 1
ATOM 6278 C C . ARG B 1 295 ? -6.855 -12.789 -3.137 1 98.62 295 ARG B C 1
ATOM 6280 O O . ARG B 1 295 ? -7.59 -11.945 -2.615 1 98.62 295 ARG B O 1
ATOM 6287 N N . GLY B 1 296 ? -5.711 -12.5 -3.785 1 98.81 296 GLY B N 1
ATOM 6288 C CA . GLY B 1 296 ? -5.309 -11.109 -3.939 1 98.81 296 GLY B CA 1
ATOM 6289 C C . GLY B 1 296 ? -5.848 -10.469 -5.203 1 98.81 296 GLY B C 1
ATOM 6290 O O . GLY B 1 296 ? -6.957 -9.93 -5.207 1 98.81 296 GLY B O 1
ATOM 6291 N N . LEU B 1 297 ? -5.074 -10.664 -6.297 1 98.94 297 LEU B N 1
ATOM 6292 C CA . LEU B 1 297 ? -5.395 -10.117 -7.613 1 98.94 297 LEU B CA 1
ATOM 6293 C C . LEU B 1 297 ? -5.883 -11.219 -8.555 1 98.94 297 LEU B C 1
ATOM 6295 O O . LEU B 1 297 ? -5.117 -12.109 -8.93 1 98.94 297 LEU B O 1
ATOM 6299 N N . GLY B 1 298 ? -7.207 -11.07 -8.945 1 98.75 298 GLY B N 1
ATOM 6300 C CA . GLY B 1 298 ? -7.762 -12.234 -9.625 1 98.75 298 GLY B CA 1
ATOM 6301 C C . GLY B 1 298 ? -8.508 -11.875 -10.898 1 98.75 298 GLY B C 1
ATOM 6302 O O . GLY B 1 298 ? -9.188 -10.852 -10.961 1 98.75 298 GLY B O 1
ATOM 6303 N N . ILE B 1 299 ? -8.383 -12.734 -11.914 1 98.88 299 ILE B N 1
ATOM 6304 C CA . ILE B 1 299 ? -9.188 -12.711 -13.125 1 98.88 299 ILE B CA 1
ATOM 6305 C C . ILE B 1 299 ? -9.852 -14.07 -13.328 1 98.88 299 ILE B C 1
ATOM 6307 O O . ILE B 1 299 ? -9.172 -15.078 -13.516 1 98.88 299 ILE B O 1
ATOM 6311 N N . GLN B 1 300 ? -11.102 -14.109 -13.156 1 98.38 300 GLN B N 1
ATOM 6312 C CA . GLN B 1 300 ? -11.93 -15.273 -13.453 1 98.38 300 GLN B CA 1
ATOM 6313 C C . GLN B 1 300 ? -12.703 -15.078 -14.758 1 98.38 300 GLN B C 1
ATOM 6315 O O . GLN B 1 300 ? -13.867 -14.672 -14.742 1 98.38 300 GLN B O 1
ATOM 6320 N N . HIS B 1 301 ? -12.102 -15.43 -15.898 1 98.75 301 HIS B N 1
ATOM 6321 C CA . HIS B 1 301 ? -12.688 -15.289 -17.234 1 98.75 301 HIS B CA 1
ATOM 6322 C C . HIS B 1 301 ? -13.5 -16.531 -17.609 1 98.75 301 HIS B C 1
ATOM 6324 O O . HIS B 1 301 ? -12.945 -17.625 -17.75 1 98.75 301 HIS B O 1
ATOM 6330 N N . ARG B 1 302 ? -14.867 -16.312 -17.812 1 97.88 302 ARG B N 1
ATOM 6331 C CA . ARG B 1 302 ? -15.711 -17.5 -17.906 1 97.88 302 ARG B CA 1
ATOM 6332 C C . ARG B 1 302 ? -16.656 -17.391 -19.094 1 97.88 302 ARG B C 1
ATOM 6334 O O . ARG B 1 302 ? -17.422 -18.328 -19.375 1 97.88 302 ARG B O 1
ATOM 6341 N N . ASP B 1 303 ? -16.688 -16.25 -19.828 1 97.81 303 ASP B N 1
ATOM 6342 C CA . ASP B 1 303 ? -17.688 -16.031 -20.859 1 97.81 303 ASP B CA 1
ATOM 6343 C C . ASP B 1 303 ? -17.062 -15.406 -22.109 1 97.81 303 ASP B C 1
ATOM 6345 O O . ASP B 1 303 ? -15.844 -15.453 -22.281 1 97.81 303 ASP B O 1
ATOM 6349 N N . ALA B 1 304 ? -17.969 -14.922 -22.953 1 97.75 304 ALA B N 1
ATOM 6350 C CA . ALA B 1 304 ? -17.578 -14.609 -24.328 1 97.75 304 ALA B CA 1
ATOM 6351 C C . ALA B 1 304 ? -16.844 -13.266 -24.406 1 97.75 304 ALA B C 1
ATOM 6353 O O . ALA B 1 304 ? -16.219 -12.953 -25.406 1 97.75 304 ALA B O 1
ATOM 6354 N N . GLY B 1 305 ? -16.891 -12.438 -23.344 1 98.56 305 GLY B N 1
ATOM 6355 C CA . GLY B 1 305 ? -16.266 -11.125 -23.422 1 98.56 305 GLY B CA 1
ATOM 6356 C C . GLY B 1 305 ? -14.758 -11.172 -23.359 1 98.56 305 GLY B C 1
ATOM 6357 O O . GLY B 1 305 ? -14.188 -11.922 -22.562 1 98.56 305 GLY B O 1
ATOM 6358 N N . ASP B 1 306 ? -14.133 -10.344 -24.25 1 98.75 306 ASP B N 1
ATOM 6359 C CA . ASP B 1 306 ? -12.68 -10.211 -24.172 1 98.75 306 ASP B CA 1
ATOM 6360 C C . ASP B 1 306 ? -12.258 -9.406 -22.953 1 98.75 306 ASP B C 1
ATOM 6362 O O . ASP B 1 306 ? -12.984 -8.508 -22.516 1 98.75 306 ASP B O 1
ATOM 6366 N N . LEU B 1 307 ? -11.156 -9.75 -22.391 1 98.88 307 LEU B N 1
ATOM 6367 C CA . LEU B 1 307 ? -10.555 -9.023 -21.281 1 98.88 307 LEU B CA 1
ATOM 6368 C C . LEU B 1 307 ? -9.133 -8.586 -21.609 1 98.88 307 LEU B C 1
ATOM 6370 O O . LEU B 1 307 ? -8.258 -9.43 -21.828 1 98.88 307 LEU B O 1
ATOM 6374 N N . GLU B 1 308 ? -8.922 -7.18 -21.688 1 98.69 308 GLU B N 1
ATOM 6375 C CA . GLU B 1 308 ? -7.605 -6.773 -22.188 1 98.69 308 GLU B CA 1
ATOM 6376 C C . GLU B 1 308 ? -7.164 -5.453 -21.562 1 98.69 308 GLU B C 1
ATOM 6378 O O . GLU B 1 308 ? -7.996 -4.652 -21.141 1 98.69 308 GLU B O 1
ATOM 6383 N N . ASN B 1 309 ? -5.867 -5.188 -21.547 1 98.75 309 ASN B N 1
ATOM 6384 C CA . ASN B 1 309 ? -5.23 -3.951 -21.109 1 98.75 309 ASN B CA 1
ATOM 6385 C C . ASN B 1 309 ? -5.527 -3.654 -19.641 1 98.75 309 ASN B C 1
ATOM 6387 O O . ASN B 1 309 ? -6.191 -2.664 -19.328 1 98.75 309 ASN B O 1
ATOM 6391 N N . VAL B 1 310 ? -4.922 -4.52 -18.766 1 98.88 310 VAL B N 1
ATOM 6392 C CA . VAL B 1 310 ? -5.109 -4.41 -17.328 1 98.88 310 VAL B CA 1
ATOM 6393 C C . VAL B 1 310 ? -3.75 -4.336 -16.641 1 98.88 310 VAL B C 1
ATOM 6395 O O . VAL B 1 310 ? -2.869 -5.16 -16.891 1 98.88 310 VAL B O 1
ATOM 6398 N N . LEU B 1 311 ? -3.578 -3.299 -15.797 1 98.88 311 LEU B N 1
ATOM 6399 C CA . LEU B 1 311 ? -2.32 -3.121 -15.078 1 98.88 311 LEU B CA 1
ATOM 6400 C C . LEU B 1 311 ? -2.549 -3.146 -13.57 1 98.88 311 LEU B C 1
ATOM 6402 O O . LEU B 1 311 ? -3.412 -2.43 -13.055 1 98.88 311 LEU B O 1
ATOM 6406 N N . PHE B 1 312 ? -1.812 -4.031 -12.891 1 98.88 312 PHE B N 1
ATOM 6407 C CA . PHE B 1 312 ? -1.655 -3.996 -11.445 1 98.88 312 PHE B CA 1
ATOM 6408 C C . PHE B 1 312 ? -0.24 -3.58 -11.062 1 98.88 312 PHE B C 1
ATOM 6410 O O . PHE B 1 312 ? 0.733 -4.203 -11.492 1 98.88 312 PHE B O 1
ATOM 6417 N N . SER B 1 313 ? -0.167 -2.453 -10.211 1 98.5 313 SER B N 1
ATOM 6418 C CA . SER B 1 313 ? 1.194 -2.01 -9.93 1 98.5 313 SER B CA 1
ATOM 6419 C C . SER B 1 313 ? 1.316 -1.483 -8.5 1 98.5 313 SER B C 1
ATOM 6421 O O . SER B 1 313 ? 0.41 -0.815 -8 1 98.5 313 SER B O 1
ATOM 6423 N N . ASN B 1 314 ? 2.479 -1.788 -7.836 1 98.19 314 ASN B N 1
ATOM 6424 C CA . ASN B 1 314 ? 2.82 -1.255 -6.523 1 98.19 314 ASN B CA 1
ATOM 6425 C C . ASN B 1 314 ? 1.801 -1.673 -5.465 1 98.19 314 ASN B C 1
ATOM 6427 O O . ASN B 1 314 ? 1.172 -0.822 -4.832 1 98.19 314 ASN B O 1
ATOM 6431 N N . ILE B 1 315 ? 1.777 -2.953 -5.285 1 98.81 315 ILE B N 1
ATOM 6432 C CA . ILE B 1 315 ? 0.781 -3.496 -4.371 1 98.81 315 ILE B CA 1
ATOM 6433 C C . ILE B 1 315 ? 1.439 -4.496 -3.426 1 98.81 315 ILE B C 1
ATOM 6435 O O . ILE B 1 315 ? 2.256 -5.316 -3.852 1 98.81 315 ILE B O 1
ATOM 6439 N N . VAL B 1 316 ? 1.134 -4.367 -2.166 1 98.81 316 VAL B N 1
ATOM 6440 C CA . VAL B 1 316 ? 1.498 -5.379 -1.178 1 98.81 316 VAL B CA 1
ATOM 6441 C C . VAL B 1 316 ? 0.306 -6.293 -0.914 1 98.81 316 VAL B C 1
ATOM 6443 O O . VAL B 1 316 ? -0.818 -5.824 -0.728 1 98.81 316 VAL B O 1
ATOM 6446 N N . VAL B 1 317 ? 0.589 -7.633 -0.937 1 98.81 317 VAL B N 1
ATOM 6447 C CA . VAL B 1 317 ? -0.503 -8.602 -0.875 1 98.81 317 VAL B CA 1
ATOM 6448 C C . VAL B 1 317 ? -0.239 -9.609 0.242 1 98.81 317 VAL B C 1
ATOM 6450 O O . VAL B 1 317 ? 0.868 -10.133 0.36 1 98.81 317 VAL B O 1
ATOM 6453 N N . LYS B 1 318 ? -1.248 -9.844 1.033 1 98.62 318 LYS B N 1
ATOM 6454 C CA . LYS B 1 318 ? -1.234 -10.961 1.974 1 98.62 318 LYS B CA 1
ATOM 6455 C C . LYS B 1 318 ? -2.449 -11.859 1.772 1 98.62 318 LYS B C 1
ATOM 6457 O O . LYS B 1 318 ? -3.59 -11.414 1.896 1 98.62 318 LYS B O 1
ATOM 6462 N N . THR B 1 319 ? -2.201 -13.125 1.503 1 98.75 319 THR B N 1
ATOM 6463 C CA . THR B 1 319 ? -3.307 -14.055 1.307 1 98.75 319 THR B CA 1
ATOM 6464 C C . THR B 1 319 ? -3.145 -15.281 2.195 1 98.75 319 THR B C 1
ATOM 6466 O O . THR B 1 319 ? -2.021 -15.672 2.531 1 98.75 319 THR B O 1
ATOM 6469 N N . GLY B 1 320 ? -4.316 -15.875 2.58 1 98.5 320 GLY B N 1
ATOM 6470 C CA . GLY B 1 320 ? -4.352 -17.062 3.406 1 98.5 320 GLY B CA 1
ATOM 6471 C C . GLY B 1 320 ? -5.496 -18 3.059 1 98.5 320 GLY B C 1
ATOM 6472 O O . GLY B 1 320 ? -6.527 -17.562 2.549 1 98.5 320 GLY B O 1
ATOM 6473 N N . LEU B 1 321 ? -5.219 -19.281 3.379 1 98.38 321 LEU B N 1
ATOM 6474 C CA . LEU B 1 321 ? -6.25 -20.281 3.158 1 98.38 321 LEU B CA 1
ATOM 6475 C C . LEU B 1 321 ? -7.391 -20.125 4.16 1 98.38 321 LEU B C 1
ATOM 6477 O O . LEU B 1 321 ? -7.156 -19.75 5.312 1 98.38 321 LEU B O 1
ATOM 6481 N N . LEU B 1 322 ? -8.594 -20.406 3.656 1 96.75 322 LEU B N 1
ATOM 6482 C CA . LEU B 1 322 ? -9.773 -20.531 4.504 1 96.75 322 LEU B CA 1
ATOM 6483 C C . LEU B 1 322 ? -10.422 -21.891 4.348 1 96.75 322 LEU B C 1
ATOM 6485 O O . LEU B 1 322 ? -10.492 -22.422 3.24 1 96.75 322 LEU B O 1
ATOM 6489 N N . PRO B 1 323 ? -10.859 -22.469 5.441 1 94.31 323 PRO B N 1
ATOM 6490 C CA . PRO B 1 323 ? -11.5 -23.766 5.348 1 94.31 323 PRO B CA 1
ATOM 6491 C C . PRO B 1 323 ? -12.953 -23.688 4.875 1 94.31 323 PRO B C 1
ATOM 6493 O O . PRO B 1 323 ? -13.633 -22.688 5.137 1 94.31 323 PRO B O 1
ATOM 6496 N N . GLY B 1 324 ? -13.398 -24.75 4.223 1 90.81 324 GLY B N 1
ATOM 6497 C CA . GLY B 1 324 ? -14.781 -24.797 3.779 1 90.81 324 GLY B CA 1
ATOM 6498 C C . GLY B 1 324 ? -14.961 -24.391 2.328 1 90.81 324 GLY B C 1
ATOM 6499 O O . GLY B 1 324 ? -14.016 -24.484 1.536 1 90.81 324 GLY B O 1
ATOM 6500 N N . PRO B 1 325 ? -16.188 -24.016 2.016 1 90.94 325 PRO B N 1
ATOM 6501 C CA . PRO B 1 325 ? -16.531 -23.844 0.602 1 90.94 325 PRO B CA 1
ATOM 6502 C C . PRO B 1 325 ? -16.234 -22.438 0.096 1 90.94 325 PRO B C 1
ATOM 6504 O O . PRO B 1 325 ? -17 -21.891 -0.703 1 90.94 325 PRO B O 1
ATOM 6507 N N . TRP B 1 326 ? -15.203 -21.844 0.524 1 93.06 326 TRP B N 1
ATOM 6508 C CA . TRP B 1 326 ? -14.797 -20.531 0.037 1 93.06 326 TRP B CA 1
ATOM 6509 C C . TRP B 1 326 ? -14.234 -20.625 -1.379 1 93.06 326 TRP B C 1
ATOM 6511 O O . TRP B 1 326 ? -13.625 -21.625 -1.746 1 93.06 326 TRP B O 1
ATOM 6521 N N . TRP B 1 327 ? -14.516 -19.641 -2.199 1 93.69 327 TRP B N 1
ATOM 6522 C CA . TRP B 1 327 ? -13.828 -19.516 -3.482 1 93.69 327 TRP B CA 1
ATOM 6523 C C . TRP B 1 327 ? -12.484 -18.828 -3.314 1 93.69 327 TRP B C 1
ATOM 6525 O O . TRP B 1 327 ? -12.422 -17.641 -2.963 1 93.69 327 TRP B O 1
ATOM 6535 N N . GLY B 1 328 ? -11.438 -19.562 -3.59 1 95.88 328 GLY B N 1
ATOM 6536 C CA . GLY B 1 328 ? -10.07 -19.094 -3.418 1 95.88 328 GLY B CA 1
ATOM 6537 C C . GLY B 1 328 ? -9.203 -20.047 -2.621 1 95.88 328 GLY B C 1
ATOM 6538 O O . GLY B 1 328 ? -9.688 -20.75 -1.734 1 95.88 328 GLY B O 1
ATOM 6539 N N . LYS B 1 329 ? -7.969 -20.078 -2.893 1 98.44 329 LYS B N 1
ATOM 6540 C CA . LYS B 1 329 ? -6.996 -20.922 -2.211 1 98.44 329 LYS B CA 1
ATOM 6541 C C . LYS B 1 329 ? -5.703 -20.172 -1.926 1 98.44 329 LYS B C 1
ATOM 6543 O O . LYS B 1 329 ? -4.609 -20.672 -2.189 1 98.44 329 LYS B O 1
ATOM 6548 N N . ALA B 1 330 ? -5.844 -18.953 -1.534 1 98.75 330 ALA B N 1
ATOM 6549 C CA . ALA B 1 330 ? -4.754 -18.125 -1.022 1 98.75 330 ALA B CA 1
ATOM 6550 C C . ALA B 1 330 ? -3.797 -17.734 -2.141 1 98.75 330 ALA B C 1
ATOM 6552 O O . ALA B 1 330 ? -2.604 -17.516 -1.904 1 98.75 330 ALA B O 1
ATOM 6553 N N . GLU B 1 331 ? -4.273 -17.656 -3.363 1 98.88 331 GLU B N 1
ATOM 6554 C CA . GLU B 1 331 ? -3.422 -17.203 -4.457 1 98.88 331 GLU B CA 1
ATOM 6555 C C . GLU B 1 331 ? -3.225 -15.688 -4.41 1 98.88 331 GLU B C 1
ATOM 6557 O O . GLU B 1 331 ? -4.195 -14.93 -4.41 1 98.88 331 GLU B O 1
ATOM 6562 N N . PRO B 1 332 ? -1.968 -15.211 -4.426 1 98.88 332 PRO B N 1
ATOM 6563 C CA . PRO B 1 332 ? -1.775 -13.758 -4.469 1 98.88 332 PRO B CA 1
ATOM 6564 C C . PRO B 1 332 ? -2.094 -13.164 -5.84 1 98.88 332 PRO B C 1
ATOM 6566 O O . PRO B 1 332 ? -2.562 -12.023 -5.93 1 98.88 332 PRO B O 1
ATOM 6569 N N . ILE B 1 333 ? -1.74 -13.922 -6.906 1 98.94 333 ILE B N 1
ATOM 6570 C CA . ILE B 1 333 ? -2.051 -13.602 -8.297 1 98.94 333 ILE B CA 1
ATOM 6571 C C . ILE B 1 333 ? -2.76 -14.789 -8.953 1 98.94 333 ILE B C 1
ATOM 6573 O O . ILE B 1 333 ? -2.316 -15.93 -8.82 1 98.94 333 ILE B O 1
ATOM 6577 N N . TYR B 1 334 ? -3.855 -14.477 -9.602 1 98.88 334 TYR B N 1
ATOM 6578 C CA . TYR B 1 334 ? -4.719 -15.523 -10.148 1 98.88 334 TYR B CA 1
ATOM 6579 C C . TYR B 1 334 ? -5.332 -15.086 -11.469 1 98.88 334 TYR B C 1
ATOM 6581 O O . TYR B 1 334 ? -6.156 -14.172 -11.508 1 98.88 334 TYR B O 1
ATOM 6589 N N . VAL B 1 335 ? -4.961 -15.75 -12.602 1 98.94 335 VAL B N 1
ATOM 6590 C CA . VAL B 1 335 ? -5.531 -15.5 -13.922 1 98.94 335 VAL B CA 1
ATOM 6591 C C . VAL B 1 335 ? -6.008 -16.812 -14.539 1 98.94 335 VAL B C 1
ATOM 6593 O O . VAL B 1 335 ? -5.199 -17.688 -14.852 1 98.94 335 VAL B O 1
ATOM 6596 N N . THR B 1 336 ? -7.297 -16.922 -14.695 1 98.81 336 THR B N 1
ATOM 6597 C CA . THR B 1 336 ? -7.797 -18.156 -15.305 1 98.81 336 THR B CA 1
ATOM 6598 C C . THR B 1 336 ? -8.836 -17.844 -16.375 1 98.81 336 THR B C 1
ATOM 6600 O O . THR B 1 336 ? -9.648 -16.922 -16.219 1 98.81 336 THR B O 1
ATOM 6603 N N . SER B 1 337 ? -8.742 -18.531 -17.469 1 98.81 337 SER B N 1
ATOM 6604 C CA . SER B 1 337 ? -9.75 -18.531 -18.516 1 98.81 337 SER B CA 1
ATOM 6605 C C . SER B 1 337 ? -10.289 -19.953 -18.75 1 98.81 337 SER B C 1
ATOM 6607 O O . SER B 1 337 ? -9.594 -20.797 -19.297 1 98.81 337 SER B O 1
ATOM 6609 N N . VAL B 1 338 ? -11.484 -20.188 -18.234 1 98.38 338 VAL B N 1
ATOM 6610 C CA . VAL B 1 338 ? -12.164 -21.484 -18.25 1 98.38 338 VAL B CA 1
ATOM 6611 C C . VAL B 1 338 ? -13.641 -21.281 -18.594 1 98.38 338 VAL B C 1
ATOM 6613 O O . VAL B 1 338 ? -14.312 -20.453 -18 1 98.38 338 VAL B O 1
ATOM 6616 N N . PRO B 1 339 ? -14.156 -22.109 -19.625 1 97.44 339 PRO B N 1
ATOM 6617 C CA . PRO B 1 339 ? -15.578 -21.938 -19.922 1 97.44 339 PRO B CA 1
ATOM 6618 C C . PRO B 1 339 ? -16.469 -22.344 -18.75 1 97.44 339 PRO B C 1
ATOM 6620 O O . PRO B 1 339 ? -16.156 -23.281 -18.016 1 97.44 339 PRO B O 1
ATOM 6623 N N . ARG B 1 340 ? -17.625 -21.609 -18.578 1 93.62 340 ARG B N 1
ATOM 6624 C CA . ARG B 1 340 ? -18.594 -21.906 -17.531 1 93.62 340 ARG B CA 1
ATOM 6625 C C . ARG B 1 340 ? -19.141 -23.328 -17.688 1 93.62 340 ARG B C 1
ATOM 6627 O O . ARG B 1 340 ? -19.328 -24.031 -16.703 1 93.62 340 ARG B O 1
ATOM 6634 N N . ASP B 1 341 ? -19.469 -23.688 -18.922 1 93.19 341 ASP B N 1
ATOM 6635 C CA . ASP B 1 341 ? -19.938 -25.016 -19.297 1 93.19 341 ASP B CA 1
ATOM 6636 C C . ASP B 1 341 ? -19.547 -25.344 -20.75 1 93.19 341 ASP B C 1
ATOM 6638 O O . ASP B 1 341 ? -18.859 -24.562 -21.391 1 93.19 341 ASP B O 1
ATOM 6642 N N . GLU B 1 342 ? -20.031 -26.484 -21.219 1 93.62 342 GLU B N 1
ATOM 6643 C CA . GLU B 1 342 ? -19.609 -26.969 -22.531 1 93.62 342 GLU B CA 1
ATOM 6644 C C . GLU B 1 342 ? -20.141 -26.078 -23.641 1 93.62 342 GLU B C 1
ATOM 6646 O O . GLU B 1 342 ? -19.594 -26.062 -24.75 1 93.62 342 GLU B O 1
ATOM 6651 N N . GLU B 1 343 ? -21.172 -25.328 -23.375 1 95.06 343 GLU B N 1
ATOM 6652 C CA . GLU B 1 343 ? -21.812 -24.516 -24.406 1 95.06 343 GLU B CA 1
ATOM 6653 C C . GLU B 1 343 ? -21.203 -23.109 -24.453 1 95.06 343 GLU B C 1
ATOM 6655 O O . GLU B 1 343 ? -21.516 -22.328 -25.359 1 95.06 343 GLU B O 1
ATOM 6660 N N . THR B 1 344 ? -20.328 -22.797 -23.594 1 95 344 THR B N 1
ATOM 6661 C CA . THR B 1 344 ? -19.781 -21.453 -23.469 1 95 344 THR B CA 1
ATOM 6662 C C . THR B 1 344 ? -18.766 -21.172 -24.578 1 95 344 THR B C 1
ATOM 6664 O O . THR B 1 344 ? -17.844 -21.953 -24.797 1 95 344 THR B O 1
ATOM 6667 N N . ASP B 1 345 ? -19.062 -20.094 -25.344 1 93.62 345 ASP B N 1
ATOM 6668 C CA . ASP B 1 345 ? -18.031 -19.531 -26.203 1 93.62 345 ASP B CA 1
ATOM 6669 C C . ASP B 1 345 ? -17.109 -18.594 -25.422 1 93.62 345 ASP B C 1
ATOM 6671 O O . ASP B 1 345 ? -17.531 -17.531 -24.969 1 93.62 345 ASP B O 1
ATOM 6675 N N . LEU B 1 346 ? -15.906 -18.875 -25.359 1 96.75 346 LEU B N 1
ATOM 6676 C CA . LEU B 1 346 ? -14.977 -18.156 -24.5 1 96.75 346 LEU B CA 1
ATOM 6677 C C . LEU B 1 346 ? -14.258 -17.047 -25.281 1 96.75 346 LEU B C 1
ATOM 6679 O O . LEU B 1 346 ? -13.773 -17.281 -26.391 1 96.75 346 LEU B O 1
ATOM 6683 N N . GLY B 1 347 ? -14.227 -15.789 -24.703 1 98.31 347 GLY B N 1
ATOM 6684 C CA . GLY B 1 347 ? -13.391 -14.734 -25.25 1 98.31 347 GLY B CA 1
ATOM 6685 C C . GLY B 1 347 ? -11.914 -14.914 -24.938 1 98.31 347 GLY B C 1
ATOM 6686 O O . GLY B 1 347 ? -11.484 -16.016 -24.609 1 98.31 347 GLY B O 1
ATOM 6687 N N . ARG B 1 348 ? -11.195 -13.828 -25.141 1 98.69 348 ARG B N 1
ATOM 6688 C CA . ARG B 1 348 ? -9.75 -13.914 -24.953 1 98.69 348 ARG B CA 1
ATOM 6689 C C . ARG B 1 348 ? -9.297 -13.039 -23.797 1 98.69 348 ARG B C 1
ATOM 6691 O O . ARG B 1 348 ? -9.984 -12.078 -23.422 1 98.69 348 ARG B O 1
ATOM 6698 N N . ILE B 1 349 ? -8.164 -13.367 -23.172 1 98.88 349 ILE B N 1
ATOM 6699 C CA . ILE B 1 349 ? -7.43 -12.508 -22.25 1 98.88 349 ILE B CA 1
ATOM 6700 C C . ILE B 1 349 ? -6.125 -12.047 -22.906 1 98.88 349 ILE B C 1
ATOM 6702 O O . ILE B 1 349 ? -5.367 -12.859 -23.438 1 98.88 349 ILE B O 1
ATOM 6706 N N . ARG B 1 350 ? -5.945 -10.727 -22.859 1 98.56 350 ARG B N 1
ATOM 6707 C CA . ARG B 1 350 ? -4.707 -10.25 -23.453 1 98.56 350 ARG B CA 1
ATOM 6708 C C . ARG B 1 350 ? -4.168 -9.031 -22.719 1 98.56 350 ARG B C 1
ATOM 6710 O O . ARG B 1 350 ? -4.941 -8.172 -22.281 1 98.56 350 ARG B O 1
ATOM 6717 N N . ASN B 1 351 ? -2.846 -8.891 -22.656 1 98.69 351 ASN B N 1
ATOM 6718 C CA . ASN B 1 351 ? -2.133 -7.727 -22.141 1 98.69 351 ASN B CA 1
ATOM 6719 C C . ASN B 1 351 ? -2.49 -7.449 -20.688 1 98.69 351 ASN B C 1
ATOM 6721 O O . ASN B 1 351 ? -3.031 -6.387 -20.375 1 98.69 351 ASN B O 1
ATOM 6725 N N . VAL B 1 352 ? -2.143 -8.344 -19.828 1 98.88 352 VAL B N 1
ATOM 6726 C CA . VAL B 1 352 ? -2.305 -8.203 -18.375 1 98.88 352 VAL B CA 1
ATOM 6727 C C . VAL B 1 352 ? -0.935 -8.188 -17.703 1 98.88 352 VAL B C 1
ATOM 6729 O O . VAL B 1 352 ? -0.101 -9.062 -17.953 1 98.88 352 VAL B O 1
ATOM 6732 N N . ARG B 1 353 ? -0.695 -7.184 -16.875 1 98.88 353 ARG B N 1
ATOM 6733 C CA . ARG B 1 353 ? 0.623 -7.051 -16.266 1 98.88 353 ARG B CA 1
ATOM 6734 C C . ARG B 1 353 ? 0.509 -6.867 -14.75 1 98.88 353 ARG B C 1
ATOM 6736 O O . ARG B 1 353 ? -0.353 -6.125 -14.273 1 98.88 353 ARG B O 1
ATOM 6743 N N . PHE B 1 354 ? 1.267 -7.625 -14.055 1 98.88 354 PHE B N 1
ATOM 6744 C CA . PHE B 1 354 ? 1.5 -7.457 -12.625 1 98.88 354 PHE B CA 1
ATOM 6745 C C . PHE B 1 354 ? 2.916 -6.961 -12.367 1 98.88 354 PHE B C 1
ATOM 6747 O O . PHE B 1 354 ? 3.889 -7.672 -12.625 1 98.88 354 PHE B O 1
ATOM 6754 N N . SER B 1 355 ? 2.973 -5.695 -11.812 1 98.5 355 SER B N 1
ATOM 6755 C CA . SER B 1 355 ? 4.289 -5.086 -11.688 1 98.5 355 SER B CA 1
ATOM 6756 C C . SER B 1 355 ? 4.539 -4.605 -10.258 1 98.5 355 SER B C 1
ATOM 6758 O O . SER B 1 355 ? 3.709 -3.898 -9.68 1 98.5 355 SER B O 1
ATOM 6760 N N . ASN B 1 356 ? 5.703 -4.965 -9.695 1 98.19 356 ASN B N 1
ATOM 6761 C CA . ASN B 1 356 ? 6.145 -4.512 -8.383 1 98.19 356 ASN B CA 1
ATOM 6762 C C . ASN B 1 356 ? 5.164 -4.926 -7.289 1 98.19 356 ASN B C 1
ATOM 6764 O O . ASN B 1 356 ? 4.637 -4.074 -6.57 1 98.19 356 ASN B O 1
ATOM 6768 N N . ILE B 1 357 ? 5.066 -6.246 -7.219 1 98.69 357 ILE B N 1
ATOM 6769 C CA . ILE B 1 357 ? 4.18 -6.867 -6.242 1 98.69 357 ILE B CA 1
ATOM 6770 C C . ILE B 1 357 ? 5.004 -7.598 -5.188 1 98.69 357 ILE B C 1
ATOM 6772 O O . ILE B 1 357 ? 5.93 -8.344 -5.52 1 98.69 357 ILE B O 1
ATOM 6776 N N . VAL B 1 358 ? 4.742 -7.312 -3.945 1 98.5 358 VAL B N 1
ATOM 6777 C CA . VAL B 1 358 ? 5.297 -8.094 -2.844 1 98.5 358 VAL B CA 1
ATOM 6778 C C . VAL B 1 358 ? 4.18 -8.859 -2.143 1 98.5 358 VAL B C 1
ATOM 6780 O O . VAL B 1 358 ? 3.225 -8.266 -1.642 1 98.5 358 VAL B O 1
ATOM 6783 N N . ALA B 1 359 ? 4.355 -10.164 -2.105 1 98.56 359 ALA B N 1
ATOM 6784 C CA . ALA B 1 359 ? 3.271 -10.992 -1.588 1 98.56 359 ALA B CA 1
ATOM 6785 C C . ALA B 1 359 ? 3.775 -11.953 -0.51 1 98.56 359 ALA B C 1
ATOM 6787 O O . ALA B 1 359 ? 4.863 -12.516 -0.635 1 98.56 359 ALA B O 1
ATOM 6788 N N . ARG B 1 360 ? 3.092 -12.055 0.561 1 97.94 360 ARG B N 1
ATOM 6789 C CA . ARG B 1 360 ? 3.141 -13.164 1.51 1 97.94 360 ARG B CA 1
ATOM 6790 C C . ARG B 1 360 ? 1.892 -14.031 1.405 1 97.94 360 ARG B C 1
ATOM 6792 O O . ARG B 1 360 ? 0.774 -13.547 1.591 1 97.94 360 ARG B O 1
ATOM 6799 N N . SER B 1 361 ? 2.068 -15.211 1.091 1 98.56 361 SER B N 1
ATOM 6800 C CA . SER B 1 361 ? 0.903 -16.016 0.748 1 98.56 361 SER B CA 1
ATOM 6801 C C . SER B 1 361 ? 1.051 -17.453 1.263 1 98.56 361 SER B C 1
ATOM 6803 O O . SER B 1 361 ? 2.135 -17.859 1.693 1 98.56 361 SER B O 1
ATOM 6805 N N . GLU B 1 362 ? -0.08 -18.188 1.242 1 98.69 362 GLU B N 1
ATOM 6806 C CA . GLU B 1 362 ? -0.083 -19.594 1.628 1 98.69 362 GLU B CA 1
ATOM 6807 C C . GLU B 1 362 ? -0.314 -20.5 0.419 1 98.69 362 GLU B C 1
ATOM 6809 O O . GLU B 1 362 ? -0.579 -21.688 0.572 1 98.69 362 GLU B O 1
ATOM 6814 N N . ASN B 1 363 ? -0.273 -19.938 -0.713 1 98.62 363 ASN B N 1
ATOM 6815 C CA . ASN B 1 363 ? -0.296 -20.578 -2.021 1 98.62 363 ASN B CA 1
ATOM 6816 C C . ASN B 1 363 ? 0.468 -19.766 -3.061 1 98.62 363 ASN B C 1
ATOM 6818 O O . ASN B 1 363 ? 0.905 -18.656 -2.781 1 98.62 363 ASN B O 1
ATOM 6822 N N . GLY B 1 364 ? 0.714 -20.406 -4.258 1 98.62 364 GLY B N 1
ATOM 6823 C CA . GLY B 1 364 ? 1.428 -19.719 -5.32 1 98.62 364 GLY B CA 1
ATOM 6824 C C . GLY B 1 364 ? 0.513 -18.922 -6.238 1 98.62 364 GLY B C 1
ATOM 6825 O O . GLY B 1 364 ? -0.696 -18.859 -6.004 1 98.62 364 GLY B O 1
ATOM 6826 N N . ALA B 1 365 ? 1.118 -18.266 -7.215 1 98.88 365 ALA B N 1
ATOM 6827 C CA . ALA B 1 365 ? 0.382 -17.609 -8.297 1 98.88 365 ALA B CA 1
ATOM 6828 C C . ALA B 1 365 ? -0.059 -18.625 -9.344 1 98.88 365 ALA B C 1
ATOM 6830 O O . ALA B 1 365 ? 0.607 -19.656 -9.547 1 98.88 365 ALA B O 1
ATOM 6831 N N . LEU B 1 366 ? -1.128 -18.344 -9.992 1 98.88 366 LEU B N 1
ATOM 6832 C CA . LEU B 1 366 ? -1.654 -19.234 -11.031 1 98.88 366 LEU B CA 1
ATOM 6833 C C . LEU B 1 366 ? -2.047 -18.438 -12.273 1 98.88 366 LEU B C 1
ATOM 6835 O O . LEU B 1 366 ? -2.764 -17.438 -12.18 1 98.88 366 LEU B O 1
ATOM 6839 N N . VAL B 1 367 ? -1.528 -18.812 -13.453 1 98.88 367 VAL B N 1
ATOM 6840 C CA . VAL B 1 367 ? -1.994 -18.375 -14.766 1 98.88 367 VAL B CA 1
ATOM 6841 C C . VAL B 1 367 ? -2.404 -19.594 -15.602 1 98.88 367 VAL B C 1
ATOM 6843 O O . VAL B 1 367 ? -1.556 -20.391 -16 1 98.88 367 VAL B O 1
ATOM 6846 N N . TYR B 1 368 ? -3.705 -19.672 -15.891 1 98.81 368 TYR B N 1
ATOM 6847 C CA . TYR B 1 368 ? -4.219 -20.938 -16.438 1 98.81 368 TYR B CA 1
ATOM 6848 C C . TYR B 1 368 ? -5.188 -20.688 -17.578 1 98.81 368 TYR B C 1
ATOM 6850 O O . TYR B 1 368 ? -6.152 -19.922 -17.422 1 98.81 368 TYR B O 1
ATOM 6858 N N . ALA B 1 369 ? -4.965 -21.297 -18.734 1 98.75 369 ALA B N 1
ATOM 6859 C CA . ALA B 1 369 ? -5.879 -21.344 -19.875 1 98.75 369 ALA B CA 1
ATOM 6860 C C . ALA B 1 369 ? -6.367 -22.766 -20.141 1 98.75 369 ALA B C 1
ATOM 6862 O O . ALA B 1 369 ? -5.57 -23.656 -20.438 1 98.75 369 ALA B O 1
ATOM 6863 N N . HIS B 1 370 ? -7.598 -22.922 -20.047 1 97.44 370 HIS B N 1
ATOM 6864 C CA . HIS B 1 370 ? -8.18 -24.234 -20.25 1 97.44 370 HIS B CA 1
ATOM 6865 C C . HIS B 1 370 ? -8.133 -24.641 -21.719 1 97.44 370 HIS B C 1
ATOM 6867 O O . HIS B 1 370 ? -8.727 -23.969 -22.578 1 97.44 370 HIS B O 1
ATOM 6873 N N . GLU B 1 371 ? -7.441 -25.766 -22.062 1 94.38 371 GLU B N 1
ATOM 6874 C CA . GLU B 1 371 ? -7.379 -26.344 -23.391 1 94.38 371 GLU B CA 1
ATOM 6875 C C . GLU B 1 371 ? -6.984 -25.297 -24.438 1 94.38 371 GLU B C 1
ATOM 6877 O O . GLU B 1 371 ? -5.902 -24.719 -24.359 1 94.38 371 GLU B O 1
ATOM 6882 N N . ASP B 1 372 ? -8.023 -24.891 -25.266 1 91.56 372 ASP B N 1
ATOM 6883 C CA . ASP B 1 372 ? -7.68 -23.984 -26.375 1 91.56 372 ASP B CA 1
ATOM 6884 C C . ASP B 1 372 ? -8.062 -22.547 -26.047 1 91.56 372 ASP B C 1
ATOM 6886 O O . ASP B 1 372 ? -8.156 -21.703 -26.938 1 91.56 372 ASP B O 1
ATOM 6890 N N . ALA B 1 373 ? -8.312 -22.328 -24.719 1 97.81 373 ALA B N 1
ATOM 6891 C CA . ALA B 1 373 ? -8.594 -20.953 -24.328 1 97.81 373 ALA B CA 1
ATOM 6892 C C . ALA B 1 373 ? -7.457 -20.016 -24.734 1 97.81 373 ALA B C 1
ATOM 6894 O O . ALA B 1 373 ? -6.285 -20.391 -24.656 1 97.81 373 ALA B O 1
ATOM 6895 N N . ASP B 1 374 ? -7.828 -18.844 -25.188 1 98.44 374 ASP B N 1
ATOM 6896 C CA . ASP B 1 374 ? -6.863 -17.891 -25.734 1 98.44 374 ASP B CA 1
ATOM 6897 C C . ASP B 1 374 ? -6.406 -16.906 -24.656 1 98.44 374 ASP B C 1
ATOM 6899 O O . ASP B 1 374 ? -7 -15.836 -24.5 1 98.44 374 ASP B O 1
ATOM 6903 N N . VAL B 1 375 ? -5.391 -17.203 -23.938 1 98.81 375 VAL B N 1
ATOM 6904 C CA . VAL B 1 375 ? -4.727 -16.344 -22.969 1 98.81 375 VAL B CA 1
ATOM 6905 C C . VAL B 1 375 ? -3.316 -16.016 -23.453 1 98.81 375 VAL B C 1
ATOM 6907 O O . VAL B 1 375 ? -2.494 -16.906 -23.641 1 98.81 375 VAL B O 1
ATOM 6910 N N . ALA B 1 376 ? -3.117 -14.688 -23.625 1 98.75 376 ALA B N 1
ATOM 6911 C CA . ALA B 1 376 ? -1.821 -14.32 -24.188 1 98.75 376 ALA B CA 1
ATOM 6912 C C . ALA B 1 376 ? -1.318 -13.008 -23.594 1 98.75 376 ALA B C 1
ATOM 6914 O O . ALA B 1 376 ? -2.113 -12.156 -23.188 1 98.75 376 ALA B O 1
ATOM 6915 N N . ALA B 1 377 ? -0.025 -12.797 -23.609 1 98.69 377 ALA B N 1
ATOM 6916 C CA . ALA B 1 377 ? 0.649 -11.555 -23.234 1 98.69 377 ALA B CA 1
ATOM 6917 C C . ALA B 1 377 ? 0.385 -11.211 -21.766 1 98.69 377 ALA B C 1
ATOM 6919 O O . ALA B 1 377 ? -0.085 -10.109 -21.453 1 98.69 377 ALA B O 1
ATOM 6920 N N . VAL B 1 378 ? 0.696 -12.18 -20.906 1 98.88 378 VAL B N 1
ATOM 6921 C CA . VAL B 1 378 ? 0.664 -11.977 -19.469 1 98.88 378 VAL B CA 1
ATOM 6922 C C . VAL B 1 378 ? 2.084 -11.789 -18.938 1 98.88 378 VAL B C 1
ATOM 6924 O O . VAL B 1 378 ? 2.992 -12.539 -19.297 1 98.88 378 VAL B O 1
ATOM 6927 N N . THR B 1 379 ? 2.232 -10.766 -18.156 1 98.88 379 THR B N 1
ATOM 6928 C CA . THR B 1 379 ? 3.561 -10.453 -17.641 1 98.88 379 THR B CA 1
ATOM 6929 C C . THR B 1 379 ? 3.529 -10.305 -16.125 1 98.88 379 THR B C 1
ATOM 6931 O O . THR B 1 379 ? 2.682 -9.594 -15.586 1 98.88 379 THR B O 1
ATOM 6934 N N . LEU B 1 380 ? 4.34 -11.039 -15.43 1 98.88 380 LEU B N 1
ATOM 6935 C CA . LEU B 1 380 ? 4.719 -10.758 -14.055 1 98.88 380 LEU B CA 1
ATOM 6936 C C . LEU B 1 380 ? 6.129 -10.18 -13.984 1 98.88 380 LEU B C 1
ATOM 6938 O O . LEU B 1 380 ? 7.082 -10.805 -14.453 1 98.88 380 LEU B O 1
ATOM 6942 N N . GLU B 1 381 ? 6.219 -8.984 -13.477 1 98.38 381 GLU B N 1
ATOM 6943 C CA . GLU B 1 381 ? 7.52 -8.312 -13.438 1 98.38 381 GLU B CA 1
ATOM 6944 C C . GLU B 1 381 ? 7.789 -7.715 -12.062 1 98.38 381 GLU B C 1
ATOM 6946 O O . GLU B 1 381 ? 6.984 -6.934 -11.547 1 98.38 381 GLU B O 1
ATOM 6951 N N . ASN B 1 382 ? 8.977 -8 -11.523 1 97.69 382 ASN B N 1
ATOM 6952 C CA . ASN B 1 382 ? 9.359 -7.535 -10.195 1 97.69 382 ASN B CA 1
ATOM 6953 C C . ASN B 1 382 ? 8.359 -7.988 -9.133 1 97.69 382 ASN B C 1
ATOM 6955 O O . ASN B 1 382 ? 7.809 -7.164 -8.398 1 97.69 382 ASN B O 1
ATOM 6959 N N . VAL B 1 383 ? 8.242 -9.289 -9.102 1 98.62 383 VAL B N 1
ATOM 6960 C CA . VAL B 1 383 ? 7.293 -9.906 -8.18 1 98.62 383 VAL B CA 1
ATOM 6961 C C . VAL B 1 383 ? 8.039 -10.766 -7.164 1 98.62 383 VAL B C 1
ATOM 6963 O O . VAL B 1 383 ? 8.859 -11.609 -7.543 1 98.62 383 VAL B O 1
ATOM 6966 N N . ARG B 1 384 ? 7.848 -10.5 -5.949 1 98.44 384 ARG B N 1
ATOM 6967 C CA . ARG B 1 384 ? 8.359 -11.344 -4.875 1 98.44 384 ARG B CA 1
ATOM 6968 C C . ARG B 1 384 ? 7.23 -12.094 -4.176 1 98.44 384 ARG B C 1
ATOM 6970 O O . ARG B 1 384 ? 6.227 -11.492 -3.791 1 98.44 384 ARG B O 1
ATOM 6977 N N . VAL B 1 385 ? 7.383 -13.359 -4.008 1 98.62 385 VAL B N 1
ATOM 6978 C CA . VAL B 1 385 ? 6.391 -14.18 -3.322 1 98.62 385 VAL B CA 1
ATOM 6979 C C . VAL B 1 385 ? 7.059 -14.977 -2.207 1 98.62 385 VAL B C 1
ATOM 6981 O O . VAL B 1 385 ? 8.023 -15.711 -2.449 1 98.62 385 VAL B O 1
ATOM 6984 N N . GLU B 1 386 ? 6.637 -14.766 -1.062 1 98.25 386 GLU B N 1
ATOM 6985 C CA . GLU B 1 386 ? 6.977 -15.625 0.067 1 98.25 386 GLU B CA 1
ATOM 6986 C C . GLU B 1 386 ? 5.824 -16.562 0.411 1 98.25 386 GLU B C 1
ATOM 6988 O O . GLU B 1 386 ? 4.73 -16.109 0.757 1 98.25 386 GLU B O 1
ATOM 6993 N N . ILE B 1 387 ? 6.09 -17.828 0.298 1 98.69 387 ILE B N 1
ATOM 6994 C CA . ILE B 1 387 ? 5.035 -18.812 0.553 1 98.69 387 ILE B CA 1
ATOM 6995 C C . ILE B 1 387 ? 5.293 -19.5 1.886 1 98.69 387 ILE B C 1
ATOM 6997 O O . ILE B 1 387 ? 6.379 -20.047 2.113 1 98.69 387 ILE B O 1
ATOM 7001 N N . LYS B 1 388 ? 4.281 -19.547 2.691 1 97.81 388 LYS B N 1
ATOM 7002 C CA . LYS B 1 388 ? 4.383 -20.172 4.004 1 97.81 388 LYS B CA 1
ATOM 7003 C C . LYS B 1 388 ? 3.299 -21.234 4.191 1 97.81 388 LYS B C 1
ATOM 7005 O O . LYS B 1 388 ? 2.338 -21.281 3.422 1 97.81 388 LYS B O 1
ATOM 7010 N N . ASP B 1 389 ? 3.492 -21.984 5.25 1 97.44 389 ASP B N 1
ATOM 7011 C CA . ASP B 1 389 ? 2.475 -22.953 5.625 1 97.44 389 ASP B CA 1
ATOM 7012 C C . ASP B 1 389 ? 1.208 -22.266 6.125 1 97.44 389 ASP B C 1
ATOM 7014 O O . ASP B 1 389 ? 1.2 -21.047 6.332 1 97.44 389 ASP B O 1
ATOM 7018 N N . SER B 1 390 ? 0.18 -23.094 6.188 1 97.44 390 SER B N 1
ATOM 7019 C CA . SER B 1 390 ? -1.112 -22.594 6.645 1 97.44 390 SER B CA 1
ATOM 7020 C C . SER B 1 390 ? -1.654 -23.422 7.797 1 97.44 390 SER B C 1
ATOM 7022 O O . SER B 1 390 ? -1.496 -24.641 7.812 1 97.44 390 SER B O 1
ATOM 7024 N N . PRO B 1 391 ? -2.385 -22.719 8.719 1 95.88 391 PRO B N 1
ATOM 7025 C CA . PRO B 1 391 ? -3.111 -23.516 9.711 1 95.88 391 PRO B CA 1
ATOM 7026 C C . PRO B 1 391 ? -4.227 -24.344 9.102 1 95.88 391 PRO B C 1
ATOM 7028 O O . PRO B 1 391 ? -4.746 -25.266 9.75 1 95.88 391 PRO B O 1
ATOM 7031 N N . HIS B 1 392 ? -4.516 -24.094 7.836 1 96.56 392 HIS B N 1
ATOM 7032 C CA . HIS B 1 392 ? -5.629 -24.781 7.199 1 96.56 392 HIS B CA 1
ATOM 7033 C C . HIS B 1 392 ? -5.137 -25.703 6.082 1 96.56 392 HIS B C 1
ATOM 7035 O O . HIS B 1 392 ? -5.93 -26.188 5.27 1 96.56 392 HIS B O 1
ATOM 7041 N N . ALA B 1 393 ? -3.883 -25.984 6.059 1 97 393 ALA B N 1
ATOM 7042 C CA . ALA B 1 393 ? -3.287 -26.781 4.984 1 97 393 ALA B CA 1
ATOM 7043 C C . ALA B 1 393 ? -3.908 -28.172 4.918 1 97 393 ALA B C 1
ATOM 7045 O O . ALA B 1 393 ? -4.211 -28.672 3.832 1 97 393 ALA B O 1
ATOM 7046 N N . ASP B 1 394 ? -4.164 -28.766 6.039 1 95.38 394 ASP B N 1
ATOM 7047 C CA . ASP B 1 394 ? -4.688 -30.125 6.086 1 95.38 394 ASP B CA 1
ATOM 7048 C C . ASP B 1 394 ? -6.129 -30.172 5.59 1 95.38 394 ASP B C 1
ATOM 7050 O O . ASP B 1 394 ? -6.594 -31.219 5.117 1 95.38 394 ASP B O 1
ATOM 7054 N N . ARG B 1 395 ? -6.766 -29.062 5.645 1 95.62 395 ARG B N 1
ATOM 7055 C CA . ARG B 1 395 ? -8.188 -29.031 5.328 1 95.62 395 ARG B CA 1
ATOM 7056 C C . ARG B 1 395 ? -8.414 -28.672 3.863 1 95.62 395 ARG B C 1
ATOM 7058 O O . ARG B 1 395 ? -9.367 -29.156 3.244 1 95.62 395 ARG B O 1
ATOM 7065 N N . VAL B 1 396 ? -7.555 -27.734 3.377 1 96.88 396 VAL B N 1
ATOM 7066 C CA . VAL B 1 396 ? -7.914 -27.234 2.055 1 96.88 396 VAL B CA 1
ATOM 7067 C C . VAL B 1 396 ? -6.652 -27.062 1.214 1 96.88 396 VAL B C 1
ATOM 7069 O O . VAL B 1 396 ? -6.727 -26.656 0.051 1 96.88 396 VAL B O 1
ATOM 7072 N N . GLY B 1 397 ? -5.527 -27.328 1.683 1 97.88 397 GLY B N 1
ATOM 7073 C CA . GLY B 1 397 ? -4.289 -27.094 0.957 1 97.88 397 GLY B CA 1
ATOM 7074 C C . GLY B 1 397 ? -4.059 -28.109 -0.154 1 97.88 397 GLY B C 1
ATOM 7075 O O . GLY B 1 397 ? -4.645 -29.188 -0.15 1 97.88 397 GLY B O 1
ATOM 7076 N N . GLY B 1 398 ? -3.221 -27.734 -1.12 1 98.44 398 GLY B N 1
ATOM 7077 C CA . GLY B 1 398 ? -2.793 -28.641 -2.166 1 98.44 398 GLY B CA 1
ATOM 7078 C C . GLY B 1 398 ? -3.838 -28.844 -3.248 1 98.44 398 GLY B C 1
ATOM 7079 O O . GLY B 1 398 ? -3.963 -29.938 -3.801 1 98.44 398 GLY B O 1
ATOM 7080 N N . ASN B 1 399 ? -4.656 -27.766 -3.43 1 98.44 399 ASN B N 1
ATOM 7081 C CA . ASN B 1 399 ? -5.711 -27.844 -4.438 1 98.44 399 ASN B CA 1
ATOM 7082 C C . ASN B 1 399 ? -5.652 -26.656 -5.398 1 98.44 399 ASN B C 1
ATOM 7084 O O . ASN B 1 399 ? -5.172 -25.578 -5.031 1 98.44 399 ASN B O 1
ATOM 7088 N N . VAL B 1 400 ? -6.098 -26.906 -6.645 1 98.25 400 VAL B N 1
ATOM 7089 C CA . VAL B 1 400 ? -6.418 -25.812 -7.559 1 98.25 400 VAL B CA 1
ATOM 7090 C C . VAL B 1 400 ? -7.914 -25.5 -7.488 1 98.25 400 VAL B C 1
ATOM 7092 O O . VAL B 1 400 ? -8.734 -26.406 -7.344 1 98.25 400 VAL B O 1
ATOM 7095 N N . ASP B 1 401 ? -8.242 -24.281 -7.508 1 97.69 401 ASP B N 1
ATOM 7096 C CA . ASP B 1 401 ? -9.625 -23.797 -7.504 1 97.69 401 ASP B CA 1
ATOM 7097 C C . ASP B 1 401 ? -9.969 -23.094 -8.812 1 97.69 401 ASP B C 1
ATOM 7099 O O . ASP B 1 401 ? -9.477 -21.984 -9.07 1 97.69 401 ASP B O 1
ATOM 7103 N N . LEU B 1 402 ? -10.828 -23.703 -9.609 1 97.62 402 LEU B N 1
ATOM 7104 C CA . LEU B 1 402 ? -11.18 -23.141 -10.906 1 97.62 402 LEU B CA 1
ATOM 7105 C C . LEU B 1 402 ? -12.656 -22.75 -10.953 1 97.62 402 LEU B C 1
ATOM 7107 O O . LEU B 1 402 ? -13.219 -22.562 -12.031 1 97.62 402 LEU B O 1
ATOM 7111 N N . GLN B 1 403 ? -13.172 -22.625 -9.742 1 93.75 403 GLN B N 1
ATOM 7112 C CA . GLN B 1 403 ? -14.57 -22.234 -9.688 1 93.75 403 GLN B CA 1
ATOM 7113 C C . GLN B 1 403 ? -14.789 -20.859 -10.312 1 93.75 403 GLN B C 1
ATOM 7115 O O . GLN B 1 403 ? -13.914 -20 -10.234 1 93.75 403 GLN B O 1
ATOM 7120 N N . PRO B 1 404 ? -16.109 -20.594 -11.016 1 93.06 404 PRO B N 1
ATOM 7121 C CA . PRO B 1 404 ? -17.141 -21.578 -11.383 1 93.06 404 PRO B CA 1
ATOM 7122 C C . PRO B 1 404 ? -16.875 -22.219 -12.742 1 93.06 404 PRO B C 1
ATOM 7124 O O . PRO B 1 404 ? -16.5 -21.531 -13.695 1 93.06 404 PRO B O 1
ATOM 7127 N N . THR B 1 405 ? -17.078 -23.5 -12.836 1 95 405 THR B N 1
ATOM 7128 C CA . THR B 1 405 ? -17.016 -24.188 -14.125 1 95 405 THR B CA 1
ATOM 7129 C C . THR B 1 405 ? -17.641 -25.578 -14.023 1 95 405 THR B C 1
ATOM 7131 O O . THR B 1 405 ? -17.672 -26.172 -12.938 1 95 405 THR B O 1
ATOM 7134 N N . ALA B 1 406 ? -18.094 -26.109 -15.18 1 92.75 406 ALA B N 1
ATOM 7135 C CA . ALA B 1 406 ? -18.641 -27.453 -15.242 1 92.75 406 ALA B CA 1
ATOM 7136 C C . ALA B 1 406 ? -17.875 -28.312 -16.234 1 92.75 406 ALA B C 1
ATOM 7138 O O . ALA B 1 406 ? -18.219 -29.484 -16.469 1 92.75 406 ALA B O 1
ATOM 7139 N N . VAL B 1 407 ? -16.812 -27.766 -16.75 1 94.81 407 VAL B N 1
ATOM 7140 C CA . VAL B 1 407 ? -16.141 -28.5 -17.812 1 94.81 407 VAL B CA 1
ATOM 7141 C C . VAL B 1 407 ? -15.023 -29.344 -17.219 1 94.81 407 VAL B C 1
ATOM 7143 O O . VAL B 1 407 ? -14.43 -30.172 -17.922 1 94.81 407 VAL B O 1
ATOM 7146 N N . GLU B 1 408 ? -14.703 -29.141 -16.094 1 93.75 408 GLU B N 1
ATOM 7147 C CA . GLU B 1 408 ? -13.789 -29.953 -15.289 1 93.75 408 GLU B CA 1
ATOM 7148 C C . GLU B 1 408 ? -14.094 -29.828 -13.797 1 93.75 408 GLU B C 1
ATOM 7150 O O . GLU B 1 408 ? -14.914 -29 -13.398 1 93.75 408 GLU B O 1
ATOM 7155 N N . ALA B 1 409 ? -13.477 -30.656 -12.992 1 94 409 ALA B N 1
ATOM 7156 C CA . ALA B 1 409 ? -13.68 -30.5 -11.555 1 94 409 ALA B CA 1
ATOM 7157 C C . ALA B 1 409 ? -13.25 -29.094 -11.094 1 94 409 ALA B C 1
ATOM 7159 O O . ALA B 1 409 ? -12.102 -28.703 -11.289 1 94 409 ALA B O 1
ATOM 7160 N N . PRO B 1 410 ? -14.164 -28.344 -10.516 1 94.44 410 PRO B N 1
ATOM 7161 C CA . PRO B 1 410 ? -13.828 -26.969 -10.156 1 94.44 410 PRO B CA 1
ATOM 7162 C C . PRO B 1 410 ? -12.719 -26.891 -9.102 1 94.44 410 PRO B C 1
ATOM 7164 O O . PRO B 1 410 ? -11.977 -25.906 -9.055 1 94.44 410 PRO B O 1
ATOM 7167 N N . ILE B 1 411 ? -12.68 -27.891 -8.227 1 96.62 411 ILE B N 1
ATOM 7168 C CA . ILE B 1 411 ? -11.617 -28.062 -7.242 1 96.62 411 ILE B CA 1
ATOM 7169 C C . ILE B 1 411 ? -10.961 -29.422 -7.422 1 96.62 411 ILE B C 1
ATOM 7171 O O . ILE B 1 411 ? -11.641 -30.453 -7.461 1 96.62 411 ILE B O 1
ATOM 7175 N N . ALA B 1 412 ? -9.688 -29.422 -7.496 1 97.5 412 ALA B N 1
ATOM 7176 C CA . ALA B 1 412 ? -8.977 -30.672 -7.715 1 97.5 412 ALA B CA 1
ATOM 7177 C C . ALA B 1 412 ? -7.605 -30.656 -7.055 1 97.5 412 ALA B C 1
ATOM 7179 O O . ALA B 1 412 ? -7.012 -29.594 -6.871 1 97.5 412 ALA B O 1
ATOM 7180 N N . GLU B 1 413 ? -7.211 -31.844 -6.691 1 98.19 413 GLU B N 1
ATOM 7181 C CA . GLU B 1 413 ? -5.863 -31.969 -6.148 1 98.19 413 GLU B CA 1
ATOM 7182 C C . GLU B 1 413 ? -4.816 -31.516 -7.156 1 98.19 413 GLU B C 1
ATOM 7184 O O . GLU B 1 413 ? -4.887 -31.859 -8.336 1 98.19 413 GLU B O 1
ATOM 7189 N N . ARG B 1 414 ? -3.836 -30.75 -6.711 1 98.06 414 ARG B N 1
ATOM 7190 C CA . ARG B 1 414 ? -2.717 -30.297 -7.523 1 98.06 414 ARG B CA 1
ATOM 7191 C C . ARG B 1 414 ? -1.519 -29.938 -6.652 1 98.06 414 ARG B C 1
ATOM 7193 O O . ARG B 1 414 ? -1.676 -29.328 -5.586 1 98.06 414 ARG B O 1
ATOM 7200 N N . GLU B 1 415 ? -0.379 -30.375 -7.055 1 98.25 415 GLU B N 1
ATOM 7201 C CA . GLU B 1 415 ? 0.817 -29.844 -6.406 1 98.25 415 GLU B CA 1
ATOM 7202 C C . GLU B 1 415 ? 0.961 -28.344 -6.652 1 98.25 415 GLU B C 1
ATOM 7204 O O . GLU B 1 415 ? 0.633 -27.844 -7.73 1 98.25 415 GLU B O 1
ATOM 7209 N N . ILE B 1 416 ? 1.497 -27.688 -5.652 1 98.75 416 ILE B N 1
ATOM 7210 C CA . ILE B 1 416 ? 1.519 -26.234 -5.684 1 98.75 416 ILE B CA 1
ATOM 7211 C C . ILE B 1 416 ? 2.918 -25.75 -6.055 1 98.75 416 ILE B C 1
ATOM 7213 O O . ILE B 1 416 ? 3.9 -26.109 -5.406 1 98.75 416 ILE B O 1
ATOM 7217 N N . ALA B 1 417 ? 3.057 -24.969 -7.113 1 98.88 417 ALA B N 1
ATOM 7218 C CA . ALA B 1 417 ? 4.281 -24.25 -7.473 1 98.88 417 ALA B CA 1
ATOM 7219 C C . ALA B 1 417 ? 4.23 -22.812 -6.996 1 98.88 417 ALA B C 1
ATOM 7221 O O . ALA B 1 417 ? 3.162 -22.297 -6.656 1 98.88 417 ALA B O 1
ATOM 7222 N N . GLY B 1 418 ? 5.402 -22.188 -6.863 1 98.88 418 GLY B N 1
ATOM 7223 C CA . GLY B 1 418 ? 5.418 -20.766 -6.582 1 98.88 418 GLY B CA 1
ATOM 7224 C C . GLY B 1 418 ? 4.66 -19.953 -7.609 1 98.88 418 GLY B C 1
ATOM 7225 O O . GLY B 1 418 ? 3.83 -19.109 -7.254 1 98.88 418 GLY B O 1
ATOM 7226 N N . ILE B 1 419 ? 5.02 -20.203 -8.891 1 98.94 419 ILE B N 1
ATOM 7227 C CA . ILE B 1 419 ? 4.293 -19.688 -10.047 1 98.94 419 ILE B CA 1
ATOM 7228 C C . ILE B 1 419 ? 3.91 -20.828 -10.977 1 98.94 419 ILE B C 1
ATOM 7230 O O . ILE B 1 419 ? 4.781 -21.516 -11.516 1 98.94 419 ILE B O 1
ATOM 7234 N N . ASP B 1 420 ? 2.684 -21.031 -11.117 1 98.88 420 ASP B N 1
ATOM 7235 C CA . ASP B 1 420 ? 2.166 -22.109 -11.953 1 98.88 420 ASP B CA 1
ATOM 7236 C C . ASP B 1 420 ? 1.463 -21.562 -13.188 1 98.88 420 ASP B C 1
ATOM 7238 O O . ASP B 1 420 ? 0.465 -20.844 -13.07 1 98.88 420 ASP B O 1
ATOM 7242 N N . CYS B 1 421 ? 1.991 -21.844 -14.398 1 98.88 421 CYS B N 1
ATOM 7243 C CA . CYS B 1 421 ? 1.422 -21.359 -15.648 1 98.88 421 CYS B CA 1
ATOM 7244 C C . CYS B 1 421 ? 1.11 -22.5 -16.594 1 98.88 421 CYS B C 1
ATOM 7246 O O . CYS B 1 421 ? 1.951 -23.375 -16.812 1 98.88 421 CYS B O 1
ATOM 7248 N N . GLU B 1 422 ? -0.042 -22.453 -17.172 1 98.88 422 GLU B N 1
ATOM 7249 C CA . GLU B 1 422 ? -0.439 -23.547 -18.062 1 98.88 422 GLU B CA 1
ATOM 7250 C C . GLU B 1 422 ? -1.318 -23.047 -19.203 1 98.88 422 GLU B C 1
ATOM 7252 O O . GLU B 1 422 ? -2.295 -22.328 -18.969 1 98.88 422 GLU B O 1
ATOM 7257 N N . GLY B 1 423 ? -0.979 -23.344 -20.406 1 98.62 423 GLY B N 1
ATOM 7258 C CA . GLY B 1 423 ? -1.822 -23.141 -21.562 1 98.62 423 GLY B CA 1
ATOM 7259 C C . GLY B 1 423 ? -1.729 -21.734 -22.125 1 98.62 423 GLY B C 1
ATOM 7260 O O . GLY B 1 423 ? -2.541 -21.328 -22.953 1 98.62 423 GLY B O 1
ATOM 7261 N N . VAL B 1 424 ? -0.797 -21 -21.781 1 98.5 424 VAL B N 1
ATOM 7262 C CA . VAL B 1 424 ? -0.715 -19.562 -22.094 1 98.5 424 VAL B CA 1
ATOM 7263 C C . VAL B 1 424 ? 0.26 -19.344 -23.25 1 98.5 424 VAL B C 1
ATOM 7265 O O . VAL B 1 424 ? 1.202 -20.125 -23.422 1 98.5 424 VAL B O 1
ATOM 7268 N N . ARG B 1 425 ? -0.001 -18.312 -24 1 98.62 425 ARG B N 1
ATOM 7269 C CA . ARG B 1 425 ? 0.915 -17.891 -25.047 1 98.62 425 ARG B CA 1
ATOM 7270 C C . ARG B 1 425 ? 1.538 -16.547 -24.719 1 98.62 425 ARG B C 1
ATOM 7272 O O . ARG B 1 425 ? 0.854 -15.641 -24.25 1 98.62 425 ARG B O 1
ATOM 7279 N N . ASP B 1 426 ? 2.811 -16.344 -25.094 1 98.69 426 ASP B N 1
ATOM 7280 C CA . ASP B 1 426 ? 3.527 -15.094 -24.859 1 98.69 426 ASP B CA 1
ATOM 7281 C C . ASP B 1 426 ? 3.531 -14.727 -23.375 1 98.69 426 ASP B C 1
ATOM 7283 O O . ASP B 1 426 ? 2.932 -13.719 -22.984 1 98.69 426 ASP B O 1
ATOM 7287 N N . LEU B 1 427 ? 4.258 -15.508 -22.609 1 98.88 427 LEU B N 1
ATOM 7288 C CA . LEU B 1 427 ? 4.359 -15.359 -21.156 1 98.88 427 LEU B CA 1
ATOM 7289 C C . LEU B 1 427 ? 5.734 -14.828 -20.766 1 98.88 427 LEU B C 1
ATOM 7291 O O . LEU B 1 427 ? 6.758 -15.367 -21.188 1 98.88 427 LEU B O 1
ATOM 7295 N N . GLU B 1 428 ? 5.719 -13.727 -20.031 1 98.88 428 GLU B N 1
ATOM 7296 C CA . GLU B 1 428 ? 6.973 -13.156 -19.547 1 98.88 428 GLU B CA 1
ATOM 7297 C C . GLU B 1 428 ? 7.012 -13.133 -18.016 1 98.88 428 GLU B C 1
ATOM 7299 O O . GLU B 1 428 ? 6.168 -12.5 -17.375 1 98.88 428 GLU B O 1
ATOM 7304 N N . LEU B 1 429 ? 7.953 -13.812 -17.438 1 98.88 429 LEU B N 1
ATOM 7305 C CA . LEU B 1 429 ? 8.258 -13.781 -16.016 1 98.88 429 LEU B CA 1
ATOM 7306 C C . LEU B 1 429 ? 9.609 -13.125 -15.758 1 98.88 429 LEU B C 1
ATOM 7308 O O . LEU B 1 429 ? 10.656 -13.727 -16 1 98.88 429 LEU B O 1
ATOM 7312 N N . ARG B 1 430 ? 9.516 -11.898 -15.289 1 98.5 430 ARG B N 1
ATOM 7313 C CA . ARG B 1 430 ? 10.734 -11.102 -15.164 1 98.5 430 ARG B CA 1
ATOM 7314 C C . ARG B 1 430 ? 10.969 -10.672 -13.719 1 98.5 430 ARG B C 1
ATOM 7316 O O . ARG B 1 430 ? 10.086 -10.094 -13.086 1 98.5 430 ARG B O 1
ATOM 7323 N N . ASP B 1 431 ? 12.164 -10.984 -13.219 1 97.44 431 ASP B N 1
ATOM 7324 C CA . ASP B 1 431 ? 12.578 -10.578 -11.883 1 97.44 431 ASP B CA 1
ATOM 7325 C C . ASP B 1 431 ? 11.617 -11.109 -10.82 1 97.44 431 ASP B C 1
ATOM 7327 O O . ASP B 1 431 ? 11.062 -10.336 -10.039 1 97.44 431 ASP B O 1
ATOM 7331 N N . ILE B 1 432 ? 11.562 -12.422 -10.867 1 98.62 432 ILE B N 1
ATOM 7332 C CA . ILE B 1 432 ? 10.742 -13.141 -9.898 1 98.62 432 ILE B CA 1
ATOM 7333 C C . ILE B 1 432 ? 11.617 -13.625 -8.742 1 98.62 432 ILE B C 1
ATOM 7335 O O . ILE B 1 432 ? 12.625 -14.297 -8.961 1 98.62 432 ILE B O 1
ATOM 7339 N N . ALA B 1 433 ? 11.289 -13.242 -7.57 1 98.31 433 ALA B N 1
ATOM 7340 C CA . ALA B 1 433 ? 11.945 -13.773 -6.375 1 98.31 433 ALA B CA 1
ATOM 7341 C C . ALA B 1 433 ? 10.984 -14.641 -5.57 1 98.31 433 ALA B C 1
ATOM 7343 O O . ALA B 1 433 ? 9.906 -14.188 -5.176 1 98.31 433 ALA B O 1
ATOM 7344 N N . LEU B 1 434 ? 11.367 -15.867 -5.352 1 98.62 434 LEU B N 1
ATOM 7345 C CA . LEU B 1 434 ? 10.523 -16.797 -4.621 1 98.62 434 LEU B CA 1
ATOM 7346 C C . LEU B 1 434 ? 11.227 -17.297 -3.361 1 98.62 434 LEU B C 1
ATOM 7348 O O . LEU B 1 434 ? 12.383 -17.719 -3.416 1 98.62 434 LEU B O 1
ATOM 7352 N N . GLU B 1 435 ? 10.555 -17.219 -2.283 1 97.75 435 GLU B N 1
ATOM 7353 C CA . GLU B 1 435 ? 11.055 -17.734 -1.014 1 97.75 435 GLU B CA 1
ATOM 7354 C C . GLU B 1 435 ? 10.047 -18.688 -0.37 1 97.75 435 GLU B C 1
ATOM 7356 O O . GLU B 1 435 ? 8.859 -18.375 -0.26 1 97.75 435 GLU B O 1
ATOM 7361 N N . TRP B 1 436 ? 10.57 -19.812 0.031 1 98.06 436 TRP B N 1
ATOM 7362 C CA . TRP B 1 436 ? 9.75 -20.797 0.715 1 98.06 436 TRP B CA 1
ATOM 7363 C C . TRP B 1 436 ? 9.945 -20.719 2.227 1 98.06 436 TRP B C 1
ATOM 7365 O O . TRP B 1 436 ? 11.07 -20.562 2.705 1 98.06 436 TRP B O 1
ATOM 7375 N N . GLY B 1 437 ? 8.789 -20.844 2.926 1 95.81 437 GLY B N 1
ATOM 7376 C CA . GLY B 1 437 ? 8.867 -20.984 4.371 1 95.81 437 GLY B CA 1
ATOM 7377 C C . GLY B 1 437 ? 9.453 -22.312 4.816 1 95.81 437 GLY B C 1
ATOM 7378 O O . GLY B 1 437 ? 9.891 -23.109 3.988 1 95.81 437 GLY B O 1
ATOM 7379 N N . ILE B 1 438 ? 9.406 -22.453 6.113 1 91.25 438 ILE B N 1
ATOM 7380 C CA . ILE B 1 438 ? 9.984 -23.656 6.711 1 91.25 438 ILE B CA 1
ATOM 7381 C C . ILE B 1 438 ? 8.883 -24.688 6.973 1 91.25 438 ILE B C 1
ATOM 7383 O O . ILE B 1 438 ? 7.727 -24.312 7.191 1 91.25 438 ILE B O 1
ATOM 7387 N N . ASP B 1 439 ? 9.18 -25.922 6.977 1 92.38 439 ASP B N 1
ATOM 7388 C CA . ASP B 1 439 ? 8.297 -27.031 7.348 1 92.38 439 ASP B CA 1
ATOM 7389 C C . ASP B 1 439 ? 7.008 -27 6.531 1 92.38 439 ASP B C 1
ATOM 7391 O O . ASP B 1 439 ? 5.91 -27.047 7.09 1 92.38 439 ASP B O 1
ATOM 7395 N N . LEU B 1 440 ? 7.207 -26.906 5.258 1 97.44 440 LEU B N 1
ATOM 7396 C CA . LEU B 1 440 ? 6.074 -26.828 4.344 1 97.44 440 LEU B CA 1
ATOM 7397 C C . LEU B 1 440 ? 5.484 -28.219 4.09 1 97.44 440 LEU B C 1
ATOM 7399 O O . LEU B 1 440 ? 6.219 -29.203 4.035 1 97.44 440 LEU B O 1
ATOM 7403 N N . PRO B 1 441 ? 4.141 -28.281 3.902 1 97.75 441 PRO B N 1
ATOM 7404 C CA . PRO B 1 441 ? 3.543 -29.531 3.438 1 97.75 441 PRO B CA 1
ATOM 7405 C C . PRO B 1 441 ? 4.188 -30.047 2.156 1 97.75 441 PRO B C 1
ATOM 7407 O O . PRO B 1 441 ? 4.723 -29.266 1.367 1 97.75 441 PRO B O 1
ATOM 7410 N N . ALA B 1 442 ? 3.996 -31.344 1.938 1 97.44 442 ALA B N 1
ATOM 7411 C CA . ALA B 1 442 ? 4.699 -32.031 0.859 1 97.44 442 ALA B CA 1
ATOM 7412 C C . ALA B 1 442 ? 4.156 -31.609 -0.504 1 97.44 442 ALA B C 1
ATOM 7414 O O . ALA B 1 442 ? 4.828 -31.781 -1.525 1 97.44 442 ALA B O 1
ATOM 7415 N N . TYR B 1 443 ? 2.93 -31 -0.506 1 98.19 443 TYR B N 1
ATOM 7416 C CA . TYR B 1 443 ? 2.295 -30.734 -1.794 1 98.19 443 TYR B CA 1
ATOM 7417 C C . TYR B 1 443 ? 2.924 -29.531 -2.475 1 98.19 443 TYR B C 1
ATOM 7419 O O . TYR B 1 443 ? 2.65 -29.25 -3.646 1 98.19 443 TYR B O 1
ATOM 7427 N N . TYR B 1 444 ? 3.773 -28.797 -1.833 1 98.69 444 TYR B N 1
ATOM 7428 C CA . TYR B 1 444 ? 4.543 -27.75 -2.506 1 98.69 444 TYR B CA 1
ATOM 7429 C C . TYR B 1 444 ? 5.668 -28.359 -3.338 1 98.69 444 TYR B C 1
ATOM 7431 O O . TYR B 1 444 ? 6.309 -29.328 -2.918 1 98.69 444 TYR B O 1
ATOM 7439 N N . ALA B 1 445 ? 5.906 -27.797 -4.508 1 98.38 445 ALA B N 1
ATOM 7440 C CA . ALA B 1 445 ? 6.75 -28.516 -5.465 1 98.38 445 ALA B CA 1
ATOM 7441 C C . ALA B 1 445 ? 7.766 -27.578 -6.109 1 98.38 445 ALA B C 1
ATOM 7443 O O . ALA B 1 445 ? 8.766 -27.219 -5.488 1 98.38 445 ALA B O 1
ATOM 7444 N N . ASN B 1 446 ? 7.492 -27.094 -7.34 1 98.81 446 ASN B N 1
ATOM 7445 C CA . ASN B 1 446 ? 8.43 -26.312 -8.141 1 98.81 446 ASN B CA 1
ATOM 7446 C C . ASN B 1 446 ? 8.383 -24.828 -7.773 1 98.81 446 ASN B C 1
ATOM 7448 O O . ASN B 1 446 ? 7.395 -24.359 -7.207 1 98.81 446 ASN B O 1
ATOM 7452 N N . GLY B 1 447 ? 9.461 -24.141 -8.008 1 98.88 447 GLY B N 1
ATOM 7453 C CA . GLY B 1 447 ? 9.375 -22.688 -7.992 1 98.88 447 GLY B CA 1
ATOM 7454 C C . GLY B 1 447 ? 8.469 -22.125 -9.07 1 98.88 447 GLY B C 1
ATOM 7455 O O . GLY B 1 447 ? 7.422 -21.547 -8.773 1 98.88 447 GLY B O 1
ATOM 7456 N N . ILE B 1 448 ? 8.945 -22.391 -10.289 1 98.94 448 ILE B N 1
ATOM 7457 C CA . ILE B 1 448 ? 8.125 -22.062 -11.461 1 98.94 448 ILE B CA 1
ATOM 7458 C C . ILE B 1 448 ? 7.766 -23.344 -12.203 1 98.94 448 ILE B C 1
ATOM 7460 O O . ILE B 1 448 ? 8.625 -24.203 -12.422 1 98.94 448 ILE B O 1
ATOM 7464 N N . ARG B 1 449 ? 6.551 -23.5 -12.523 1 98.94 449 ARG B N 1
ATOM 7465 C CA . ARG B 1 449 ? 6.102 -24.609 -13.367 1 98.94 449 ARG B CA 1
ATOM 7466 C C . ARG B 1 449 ? 5.355 -24.078 -14.594 1 98.94 449 ARG B C 1
ATOM 7468 O O . ARG B 1 449 ? 4.391 -23.328 -14.461 1 98.94 449 ARG B O 1
ATOM 7475 N N . CYS B 1 450 ? 5.816 -24.422 -15.797 1 98.88 450 CYS B N 1
ATOM 7476 C CA . CYS B 1 450 ? 5.191 -24.031 -17.047 1 98.88 450 CYS B CA 1
ATOM 7477 C C . CYS B 1 450 ? 4.797 -25.266 -17.875 1 98.88 450 CYS B C 1
ATOM 7479 O O . CYS B 1 450 ? 5.648 -26.078 -18.219 1 98.88 450 CYS B O 1
ATOM 7481 N N . THR B 1 451 ? 3.559 -25.359 -18.141 1 98.75 451 THR B N 1
ATOM 7482 C CA . THR B 1 451 ? 3.021 -26.5 -18.875 1 98.75 451 THR B CA 1
ATOM 7483 C C . THR B 1 451 ? 2.297 -26.031 -20.141 1 98.75 451 THR B C 1
ATOM 7485 O O . THR B 1 451 ? 1.407 -25.172 -20.062 1 98.75 451 THR B O 1
ATOM 7488 N N . ASP B 1 452 ? 2.676 -26.5 -21.281 1 98.5 452 ASP B N 1
ATOM 7489 C CA . ASP B 1 452 ? 2.023 -26.219 -22.562 1 98.5 452 ASP B CA 1
ATOM 7490 C C . ASP B 1 452 ? 2.006 -24.719 -22.844 1 98.5 452 ASP B C 1
ATOM 7492 O O . ASP B 1 452 ? 0.953 -24.141 -23.141 1 98.5 452 ASP B O 1
ATOM 7496 N N . ILE B 1 453 ? 3.166 -24.125 -22.75 1 98.69 453 ILE B N 1
ATOM 7497 C CA . ILE B 1 453 ? 3.326 -22.688 -23.016 1 98.69 453 ILE B CA 1
ATOM 7498 C C . ILE B 1 453 ? 3.953 -22.5 -24.391 1 98.69 453 ILE B C 1
ATOM 7500 O O . ILE B 1 453 ? 4.859 -23.234 -24.797 1 98.69 453 ILE B O 1
ATOM 7504 N N . GLU B 1 454 ? 3.385 -21.562 -25.125 1 98.44 454 GLU B N 1
ATOM 7505 C CA . GLU B 1 454 ? 4.023 -21.094 -26.359 1 98.44 454 GLU B CA 1
ATOM 7506 C C . GLU B 1 454 ? 4.652 -19.719 -26.172 1 98.44 454 GLU B C 1
ATOM 7508 O O . GLU B 1 454 ? 3.969 -18.766 -25.812 1 98.44 454 GLU B O 1
ATOM 7513 N N . ASP B 1 455 ? 5.957 -19.562 -26.453 1 98.75 455 ASP B N 1
ATOM 7514 C CA . ASP B 1 455 ? 6.719 -18.328 -26.281 1 98.75 455 ASP B CA 1
ATOM 7515 C C . ASP B 1 455 ? 6.828 -17.938 -24.812 1 98.75 455 ASP B C 1
ATOM 7517 O O . ASP B 1 455 ? 6.062 -17.109 -24.328 1 98.75 455 ASP B O 1
ATOM 7521 N N . LEU B 1 456 ? 7.898 -18.453 -24.172 1 98.81 456 LEU B N 1
ATOM 7522 C CA . LEU B 1 456 ? 8.141 -18.25 -22.75 1 98.81 456 LEU B CA 1
ATOM 7523 C C . LEU B 1 456 ? 9.477 -17.547 -22.516 1 98.81 456 LEU B C 1
ATOM 7525 O O . LEU B 1 456 ? 10.5 -17.953 -23.078 1 98.81 456 LEU B O 1
ATOM 7529 N N . GLU B 1 457 ? 9.398 -16.484 -21.812 1 98.81 457 GLU B N 1
ATOM 7530 C CA . GLU B 1 457 ? 10.625 -15.852 -21.344 1 98.81 457 GLU B CA 1
ATOM 7531 C C . GLU B 1 457 ? 10.664 -15.805 -19.812 1 98.81 457 GLU B C 1
ATOM 7533 O O . GLU B 1 457 ? 9.758 -15.273 -19.188 1 98.81 457 GLU B O 1
ATOM 7538 N N . ILE B 1 458 ? 11.664 -16.438 -19.25 1 98.81 458 ILE B N 1
ATOM 7539 C CA . ILE B 1 458 ? 11.992 -16.266 -17.828 1 98.81 458 ILE B CA 1
ATOM 7540 C C . ILE B 1 458 ? 13.297 -15.492 -17.688 1 98.81 458 ILE B C 1
ATOM 7542 O O . ILE B 1 458 ? 14.352 -15.945 -18.141 1 98.81 458 ILE B O 1
ATOM 7546 N N . ASP B 1 459 ? 13.203 -14.375 -17.188 1 98.5 459 ASP B N 1
ATOM 7547 C CA . ASP B 1 459 ? 14.352 -13.492 -17.031 1 98.5 459 ASP B CA 1
ATOM 7548 C C . ASP B 1 459 ? 14.453 -12.961 -15.602 1 98.5 459 ASP B C 1
ATOM 7550 O O . ASP B 1 459 ? 13.641 -12.133 -15.188 1 98.5 459 ASP B O 1
ATOM 7554 N N . GLY B 1 460 ? 15.5 -13.453 -14.875 1 97.5 460 GLY B N 1
ATOM 7555 C CA . GLY B 1 460 ? 15.703 -12.93 -13.531 1 97.5 460 GLY B CA 1
ATOM 7556 C C . GLY B 1 460 ? 14.906 -13.664 -12.477 1 97.5 460 GLY B C 1
ATOM 7557 O O . GLY B 1 460 ? 14.383 -13.055 -11.547 1 97.5 460 GLY B O 1
ATOM 7558 N N . PHE B 1 461 ? 14.906 -15.016 -12.664 1 98.69 461 PHE B N 1
ATOM 7559 C CA . PHE B 1 461 ? 14.32 -15.82 -11.602 1 98.69 461 PHE B CA 1
ATOM 7560 C C . PHE B 1 461 ? 15.344 -16.125 -10.516 1 98.69 461 PHE B C 1
ATOM 7562 O O . PHE B 1 461 ? 16.5 -16.469 -10.82 1 98.69 461 PHE B O 1
ATOM 7569 N N . SER B 1 462 ? 14.93 -15.891 -9.312 1 98.25 462 SER B N 1
ATOM 7570 C CA . SER B 1 462 ? 15.719 -16.297 -8.156 1 98.25 462 SER B CA 1
ATOM 7571 C C . SER B 1 462 ? 14.906 -17.156 -7.199 1 98.25 462 SER B C 1
ATOM 7573 O O . SER B 1 462 ? 13.961 -16.672 -6.574 1 98.25 462 SER B O 1
ATOM 7575 N N . GLY B 1 463 ? 15.234 -18.391 -7.098 1 98.12 463 GLY B N 1
ATOM 7576 C CA . GLY B 1 463 ? 14.469 -19.297 -6.242 1 98.12 463 GLY B CA 1
ATOM 7577 C C . GLY B 1 463 ? 14.898 -20.75 -6.359 1 98.12 463 GLY B C 1
ATOM 7578 O O . GLY B 1 463 ? 15.961 -21.031 -6.91 1 98.12 463 GLY B O 1
ATOM 7579 N N . ARG B 1 464 ? 14.18 -21.609 -5.746 1 98.38 464 ARG B N 1
ATOM 7580 C CA . ARG B 1 464 ? 14.398 -23.062 -5.723 1 98.38 464 ARG B CA 1
ATOM 7581 C C . ARG B 1 464 ? 13.07 -23.812 -5.617 1 98.38 464 ARG B C 1
ATOM 7583 O O . ARG B 1 464 ? 12.008 -23.188 -5.508 1 98.38 464 ARG B O 1
ATOM 7590 N N . GLN B 1 465 ? 13.18 -25.094 -5.734 1 98.69 465 GLN B N 1
ATOM 7591 C CA . GLN B 1 465 ? 12.008 -25.906 -5.422 1 98.69 465 GLN B CA 1
ATOM 7592 C C . GLN B 1 465 ? 11.695 -25.875 -3.93 1 98.69 465 GLN B C 1
ATOM 7594 O O . GLN B 1 465 ? 12.523 -25.438 -3.127 1 98.69 465 GLN B O 1
ATOM 7599 N N . ALA B 1 466 ? 10.516 -26.375 -3.533 1 98.56 466 ALA B N 1
ATOM 7600 C CA . ALA B 1 466 ? 9.977 -26.172 -2.189 1 98.56 466 ALA B CA 1
ATOM 7601 C C . ALA B 1 466 ? 10.781 -26.953 -1.155 1 98.56 466 ALA B C 1
ATOM 7603 O O . ALA B 1 466 ? 11.055 -26.453 -0.061 1 98.56 466 ALA B O 1
ATOM 7604 N N . HIS B 1 467 ? 11.07 -28.156 -1.525 1 97.94 467 HIS B N 1
ATOM 7605 C CA . HIS B 1 467 ? 11.719 -29.031 -0.56 1 97.94 467 HIS B CA 1
ATOM 7606 C C . HIS B 1 467 ? 13.141 -29.375 -0.991 1 97.94 467 HIS B C 1
ATOM 7608 O O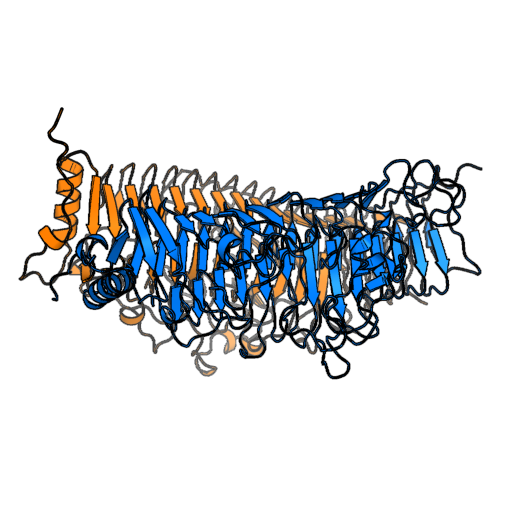 . HIS B 1 467 ? 13.359 -29.875 -2.096 1 97.94 467 HIS B O 1
ATOM 7614 N N . GLU B 1 468 ? 13.992 -29.156 -0.042 1 94.31 468 GLU B N 1
ATOM 7615 C CA . GLU B 1 468 ? 15.367 -29.531 -0.316 1 94.31 468 GLU B CA 1
ATOM 7616 C C . GLU B 1 468 ? 15.492 -31.047 -0.491 1 94.31 468 GLU B C 1
ATOM 7618 O O . GLU B 1 468 ? 14.891 -31.812 0.259 1 94.31 468 GLU B O 1
ATOM 7623 N N . GLY B 1 469 ? 16.219 -31.469 -1.429 1 91.19 469 GLY B N 1
ATOM 7624 C CA . GLY B 1 469 ? 16.438 -32.875 -1.68 1 91.19 469 GLY B CA 1
ATOM 7625 C C . GLY B 1 469 ? 15.352 -33.531 -2.521 1 91.19 469 GLY B C 1
ATOM 7626 O O . GLY B 1 469 ? 15.469 -34.688 -2.914 1 91.19 469 GLY B O 1
ATOM 7627 N N . ALA B 1 470 ? 14.32 -32.75 -2.773 1 92.69 470 ALA B N 1
ATOM 7628 C CA . ALA B 1 470 ? 13.242 -33.281 -3.602 1 92.69 470 ALA B CA 1
ATOM 7629 C C . ALA B 1 470 ? 13.664 -33.375 -5.062 1 92.69 470 ALA B C 1
ATOM 7631 O O . ALA B 1 470 ? 14.625 -32.719 -5.48 1 92.69 470 ALA B O 1
ATOM 7632 N N . ASN B 1 471 ? 12.867 -34.188 -5.809 1 94.25 471 ASN B N 1
ATOM 7633 C CA . ASN B 1 471 ? 13.172 -34.344 -7.223 1 94.25 471 ASN B CA 1
ATOM 7634 C C . ASN B 1 471 ? 12.602 -33.219 -8.062 1 94.25 471 ASN B C 1
ATOM 7636 O O . ASN B 1 471 ? 12.969 -33.062 -9.227 1 94.25 471 ASN B O 1
ATOM 7640 N N . ASN B 1 472 ? 11.781 -32.438 -7.504 1 96.94 472 ASN B N 1
ATOM 7641 C CA . ASN B 1 472 ? 11.234 -31.281 -8.234 1 96.94 472 ASN B CA 1
ATOM 7642 C C . ASN B 1 472 ? 12.32 -30.266 -8.586 1 96.94 472 ASN B C 1
ATOM 7644 O O . ASN B 1 472 ? 13.258 -30.062 -7.816 1 96.94 472 ASN B O 1
ATOM 7648 N N . ALA B 1 473 ? 12.141 -29.656 -9.758 1 98.62 473 ALA B N 1
ATOM 7649 C CA . ALA B 1 473 ? 13.086 -28.609 -10.18 1 98.62 473 ALA B CA 1
ATOM 7650 C C . ALA B 1 473 ? 12.625 -27.234 -9.719 1 98.62 473 ALA B C 1
ATOM 7652 O O . ALA B 1 473 ? 11.461 -27.047 -9.375 1 98.62 473 ALA B O 1
ATOM 7653 N N . ALA B 1 474 ? 13.578 -26.297 -9.68 1 98.81 474 ALA B N 1
ATOM 7654 C CA . ALA B 1 474 ? 13.219 -24.906 -9.43 1 98.81 474 ALA B CA 1
ATOM 7655 C C . ALA B 1 474 ? 12.336 -24.359 -10.547 1 98.81 474 ALA B C 1
ATOM 7657 O O . ALA B 1 474 ? 11.328 -23.688 -10.281 1 98.81 474 ALA B O 1
ATOM 7658 N N . VAL B 1 475 ? 12.719 -24.688 -11.812 1 98.94 475 VAL B N 1
ATOM 7659 C CA . VAL B 1 475 ? 11.922 -24.359 -12.984 1 98.94 475 VAL B CA 1
ATOM 7660 C C . VAL B 1 475 ? 11.578 -25.641 -13.75 1 98.94 475 VAL B C 1
ATOM 7662 O O . VAL B 1 475 ? 12.469 -26.328 -14.258 1 98.94 475 VAL B O 1
ATOM 7665 N N . ALA B 1 476 ? 10.367 -25.969 -13.805 1 98.81 476 ALA B N 1
ATOM 7666 C CA . ALA B 1 476 ? 9.922 -27.156 -14.539 1 98.81 476 ALA B CA 1
ATOM 7667 C C . ALA B 1 476 ? 9.18 -26.766 -15.82 1 98.81 476 ALA B C 1
ATOM 7669 O O . ALA B 1 476 ? 8.18 -26.047 -15.773 1 98.81 476 ALA B O 1
ATOM 7670 N N . LEU B 1 477 ? 9.641 -27.266 -16.984 1 98.56 477 LEU B N 1
ATOM 7671 C CA . LEU B 1 477 ? 9.031 -27 -18.281 1 98.56 477 LEU B CA 1
ATOM 7672 C C . LEU B 1 477 ? 8.477 -28.281 -18.891 1 98.56 477 LEU B C 1
ATOM 7674 O O . LEU B 1 477 ? 9.211 -29.25 -19.078 1 98.56 477 LEU B O 1
ATOM 7678 N N . ARG B 1 478 ? 7.238 -28.25 -19.125 1 98 478 ARG B N 1
ATOM 7679 C CA . ARG B 1 478 ? 6.59 -29.391 -19.766 1 98 478 ARG B CA 1
ATOM 7680 C C . ARG B 1 478 ? 5.797 -28.938 -21 1 98 478 ARG B C 1
ATOM 7682 O O . ARG B 1 478 ? 4.855 -28.156 -20.875 1 98 478 ARG B O 1
ATOM 7689 N N . GLY B 1 479 ? 6.117 -29.422 -22.141 1 97.25 479 GLY B N 1
ATOM 7690 C CA . GLY B 1 479 ? 5.395 -29.078 -23.359 1 97.25 479 GLY B CA 1
ATOM 7691 C C . GLY B 1 479 ? 5.523 -27.625 -23.75 1 97.25 479 GLY B C 1
ATOM 7692 O O . GLY B 1 479 ? 4.574 -27.031 -24.266 1 97.25 479 GLY B O 1
ATOM 7693 N N . VAL B 1 480 ? 6.684 -27.047 -23.438 1 98.19 480 VAL B N 1
ATOM 7694 C CA . VAL B 1 480 ? 6.91 -25.641 -23.75 1 98.19 480 VAL B CA 1
ATOM 7695 C C . VAL B 1 480 ? 7.578 -25.516 -25.109 1 98.19 480 VAL B C 1
ATOM 7697 O O . VAL B 1 480 ? 8.508 -26.266 -25.438 1 98.19 480 VAL B O 1
ATOM 7700 N N . ARG B 1 481 ? 6.996 -24.594 -25.938 1 98 481 ARG B N 1
ATOM 7701 C CA . ARG B 1 481 ? 7.586 -24.312 -27.234 1 98 481 ARG B CA 1
ATOM 7702 C C . ARG B 1 481 ? 8.148 -22.906 -27.297 1 98 481 ARG B C 1
ATOM 7704 O O . ARG B 1 481 ? 7.434 -21.938 -27.016 1 98 481 ARG B O 1
ATOM 7711 N N . THR B 1 482 ? 9.367 -22.719 -27.703 1 98.31 482 THR B N 1
ATOM 7712 C CA . THR B 1 482 ? 10.117 -21.469 -27.719 1 98.31 482 THR B CA 1
ATOM 7713 C C . THR B 1 482 ? 10.312 -20.922 -26.312 1 98.31 482 THR B C 1
ATOM 7715 O O . THR B 1 482 ? 9.391 -20.375 -25.719 1 98.31 482 THR B O 1
ATOM 7718 N N . VAL B 1 483 ? 11.516 -21.094 -25.766 1 98.38 483 VAL B N 1
ATOM 7719 C CA . VAL B 1 483 ? 11.734 -20.719 -24.375 1 98.38 483 VAL B CA 1
ATOM 7720 C C . VAL B 1 483 ? 13.156 -20.188 -24.188 1 98.38 483 VAL B C 1
ATOM 7722 O O . VAL B 1 483 ? 14.094 -20.688 -24.828 1 98.38 483 VAL B O 1
ATOM 7725 N N . SER B 1 484 ? 13.242 -19.125 -23.547 1 98.56 484 SER B N 1
ATOM 7726 C CA . SER B 1 484 ? 14.516 -18.594 -23.078 1 98.56 484 SER B CA 1
ATOM 7727 C C . SER B 1 484 ? 14.508 -18.391 -21.562 1 98.56 484 SER B C 1
ATOM 7729 O O . SER B 1 484 ? 13.531 -17.891 -21 1 98.56 484 SER B O 1
ATOM 7731 N N . ILE B 1 485 ? 15.5 -18.844 -20.828 1 98.62 485 ILE B N 1
ATOM 7732 C CA . ILE B 1 485 ? 15.734 -18.641 -19.406 1 98.62 485 ILE B CA 1
ATOM 7733 C C . ILE B 1 485 ? 17.062 -17.922 -19.203 1 98.62 485 ILE B C 1
ATOM 7735 O O . ILE B 1 485 ? 18.125 -18.453 -19.547 1 98.62 485 ILE B O 1
ATOM 7739 N N . ARG B 1 486 ? 16.984 -16.766 -18.688 1 97.25 486 ARG B N 1
ATOM 7740 C CA . ARG B 1 486 ? 18.219 -16 -18.594 1 97.25 486 ARG B CA 1
ATOM 7741 C C . ARG B 1 486 ? 18.312 -15.242 -17.281 1 97.25 486 ARG B C 1
ATOM 7743 O O . ARG B 1 486 ? 17.281 -15 -16.625 1 97.25 486 ARG B O 1
ATOM 7750 N N . ASN B 1 487 ? 19.516 -14.93 -16.891 1 96 487 ASN B N 1
ATOM 7751 C CA . ASN B 1 487 ? 19.828 -14.047 -15.766 1 96 487 ASN B CA 1
ATOM 7752 C C . ASN B 1 487 ? 19.156 -14.523 -14.484 1 96 487 ASN B C 1
ATOM 7754 O O . ASN B 1 487 ? 18.719 -13.711 -13.672 1 96 487 ASN B O 1
ATOM 7758 N N . SER B 1 488 ? 19.062 -15.797 -14.328 1 97.75 488 SER B N 1
ATOM 7759 C CA . SER B 1 488 ? 18.375 -16.391 -13.18 1 97.75 488 SER B CA 1
ATOM 7760 C C . SER B 1 488 ? 19.375 -16.969 -12.188 1 97.75 488 SER B C 1
ATOM 7762 O O . SER B 1 488 ? 20.562 -17.109 -12.5 1 97.75 488 SER B O 1
ATOM 7764 N N . ARG B 1 489 ? 18.875 -17.203 -11.031 1 97.19 489 ARG B N 1
ATOM 7765 C CA . ARG B 1 489 ? 19.766 -17.672 -9.961 1 97.19 489 ARG B CA 1
ATOM 7766 C C . ARG B 1 489 ? 19.125 -18.828 -9.188 1 97.19 489 ARG B C 1
ATOM 7768 O O . ARG B 1 489 ? 18.016 -18.688 -8.656 1 97.19 489 ARG B O 1
ATOM 7775 N N . ALA B 1 490 ? 19.891 -19.891 -9.109 1 98 490 ALA B N 1
ATOM 7776 C CA . ALA B 1 490 ? 19.531 -20.969 -8.188 1 98 490 ALA B CA 1
ATOM 7777 C C . ALA B 1 490 ? 19.875 -20.594 -6.746 1 98 490 ALA B C 1
ATOM 7779 O O . ALA B 1 490 ? 21.016 -20.25 -6.445 1 98 490 ALA B O 1
ATOM 7780 N N . ARG B 1 491 ? 18.984 -20.703 -5.898 1 96.44 491 ARG B N 1
ATOM 7781 C CA . ARG B 1 491 ? 19.25 -20.422 -4.492 1 96.44 491 ARG B CA 1
ATOM 7782 C C . ARG B 1 491 ? 19.75 -21.672 -3.762 1 96.44 491 ARG B C 1
ATOM 7784 O O . ARG B 1 491 ? 19.641 -22.781 -4.281 1 96.44 491 ARG B O 1
ATOM 7791 N N . ALA B 1 492 ? 20.312 -21.375 -2.584 1 94.31 492 ALA B N 1
ATOM 7792 C CA . ALA B 1 492 ? 20.828 -22.484 -1.788 1 94.31 492 ALA B CA 1
ATOM 7793 C C . ALA B 1 492 ? 19.75 -23.531 -1.549 1 94.31 492 ALA B C 1
ATOM 7795 O O . ALA B 1 492 ? 18.625 -23.203 -1.184 1 94.31 492 ALA B O 1
ATOM 7796 N N . GLY B 1 493 ? 20.078 -24.75 -1.816 1 95.38 493 GLY B N 1
ATOM 7797 C CA . GLY B 1 493 ? 19.141 -25.844 -1.641 1 95.38 493 GLY B CA 1
ATOM 7798 C C . GLY B 1 493 ? 18.5 -26.281 -2.939 1 95.38 493 GLY B C 1
ATOM 7799 O O . GLY B 1 493 ? 17.703 -27.219 -2.951 1 95.38 493 GLY B O 1
ATOM 7800 N N . THR B 1 494 ? 18.953 -25.734 -4.031 1 97.88 494 THR B N 1
ATOM 7801 C CA . THR B 1 494 ? 18.422 -26.109 -5.332 1 97.88 494 THR B CA 1
ATOM 7802 C C . THR B 1 494 ? 18.984 -27.469 -5.77 1 97.88 494 THR B C 1
ATOM 7804 O O . THR B 1 494 ? 20.203 -27.641 -5.82 1 97.88 494 THR B O 1
ATOM 7807 N N . GLY B 1 495 ? 18.094 -28.438 -6.023 1 97.75 495 GLY B N 1
ATOM 7808 C CA . GLY B 1 495 ? 18.531 -29.672 -6.641 1 97.75 495 GLY B CA 1
ATOM 7809 C C . GLY B 1 495 ? 18.75 -29.547 -8.133 1 97.75 495 GLY B C 1
ATOM 7810 O O . GLY B 1 495 ? 19.875 -29.328 -8.586 1 97.75 495 GLY B O 1
ATOM 7811 N N . THR B 1 496 ? 17.719 -29.688 -8.867 1 98.31 496 THR B N 1
ATOM 7812 C CA . THR B 1 496 ? 17.719 -29.406 -10.297 1 98.31 496 THR B CA 1
ATOM 7813 C C . THR B 1 496 ? 17.188 -28 -10.578 1 98.31 496 THR B C 1
ATOM 7815 O O . THR B 1 496 ? 16.109 -27.641 -10.109 1 98.31 496 THR B O 1
ATOM 7818 N N . PHE B 1 497 ? 18.031 -27.281 -11.344 1 98.5 497 PHE B N 1
ATOM 7819 C CA . PHE B 1 497 ? 17.547 -25.938 -11.617 1 98.5 497 PHE B CA 1
ATOM 7820 C C . PHE B 1 497 ? 16.422 -25.969 -12.648 1 98.5 497 PHE B C 1
ATOM 7822 O O . PHE B 1 497 ? 15.328 -25.469 -12.398 1 98.5 497 PHE B O 1
ATOM 7829 N N . CYS B 1 498 ? 16.625 -26.594 -13.734 1 98.69 498 CYS B N 1
ATOM 7830 C CA . CYS B 1 498 ? 15.633 -26.641 -14.797 1 98.69 498 CYS B CA 1
ATOM 7831 C C . CYS B 1 498 ? 15.391 -28.062 -15.258 1 98.69 498 CYS B C 1
ATOM 7833 O O . CYS B 1 498 ? 16.344 -28.797 -15.547 1 98.69 498 CYS B O 1
ATOM 7835 N N . SER B 1 499 ? 14.203 -28.469 -15.273 1 98.38 499 SER B N 1
ATOM 7836 C CA . SER B 1 499 ? 13.836 -29.734 -15.891 1 98.38 499 SER B CA 1
ATOM 7837 C C . SER B 1 499 ? 13 -29.516 -17.141 1 98.38 499 SER B C 1
ATOM 7839 O O . SER B 1 499 ? 12.156 -28.609 -17.188 1 98.38 499 SER B O 1
ATOM 7841 N N . ILE B 1 500 ? 13.234 -30.234 -18.203 1 97 500 ILE B N 1
ATOM 7842 C CA . ILE B 1 500 ? 12.523 -30.062 -19.453 1 97 500 ILE B CA 1
ATOM 7843 C C . ILE B 1 500 ? 11.945 -31.406 -19.906 1 97 500 ILE B C 1
ATOM 7845 O O . ILE B 1 500 ? 12.625 -32.438 -19.844 1 97 500 ILE B O 1
ATOM 7849 N N . GLU B 1 501 ? 10.773 -31.422 -20.188 1 96.25 501 GLU B N 1
ATOM 7850 C CA . GLU B 1 501 ? 10.055 -32.562 -20.719 1 96.25 501 GLU B CA 1
ATOM 7851 C C . GLU B 1 501 ? 9.18 -32.188 -21.906 1 96.25 501 GLU B C 1
ATOM 7853 O O . GLU B 1 501 ? 8.211 -31.438 -21.75 1 96.25 501 GLU B O 1
ATOM 7858 N N . GLY B 1 502 ? 9.461 -32.75 -23.094 1 95.38 502 GLY B N 1
ATOM 7859 C CA . GLY B 1 502 ? 8.633 -32.5 -24.281 1 95.38 502 GLY B CA 1
ATOM 7860 C C . GLY B 1 502 ? 8.703 -31.078 -24.781 1 95.38 502 GLY B C 1
ATOM 7861 O O . GLY B 1 502 ? 7.715 -30.547 -25.281 1 95.38 502 GLY B O 1
ATOM 7862 N N . THR B 1 503 ? 9.797 -30.453 -24.562 1 96.25 503 THR B N 1
ATOM 7863 C CA . THR B 1 503 ? 9.961 -29.078 -25.016 1 96.25 503 THR B CA 1
ATOM 7864 C C . THR B 1 503 ? 10.453 -29.047 -26.453 1 96.25 503 THR B C 1
ATOM 7866 O O . THR B 1 503 ? 10.938 -30.062 -26.984 1 96.25 503 THR B O 1
ATOM 7869 N N . ALA B 1 504 ? 10.156 -27.953 -27.141 1 95.62 504 ALA B N 1
ATOM 7870 C CA . ALA B 1 504 ? 10.641 -27.75 -28.5 1 95.62 504 ALA B CA 1
ATOM 7871 C C . ALA B 1 504 ? 11.086 -26.297 -28.703 1 95.62 504 ALA B C 1
ATOM 7873 O O . ALA B 1 504 ? 10.508 -25.375 -28.125 1 95.62 504 ALA B O 1
ATOM 7874 N N . ASP B 1 505 ? 12.109 -26.094 -29.547 1 97.06 505 ASP B N 1
ATOM 7875 C CA . ASP B 1 505 ? 12.617 -24.781 -29.922 1 97.06 505 ASP B CA 1
ATOM 7876 C C . ASP B 1 505 ? 13.156 -24.016 -28.719 1 97.06 505 ASP B C 1
ATOM 7878 O O . ASP B 1 505 ? 12.766 -22.875 -28.453 1 97.06 505 ASP B O 1
ATOM 7882 N N . GLU B 1 506 ? 13.977 -24.75 -27.875 1 97.38 506 GLU B N 1
ATOM 7883 C CA . GLU B 1 506 ? 14.703 -24.094 -26.797 1 97.38 506 GLU B CA 1
ATOM 7884 C C . GLU B 1 506 ? 15.719 -23.094 -27.328 1 97.38 506 GLU B C 1
ATOM 7886 O O . GLU B 1 506 ? 16.469 -23.406 -28.266 1 97.38 506 GLU B O 1
ATOM 7891 N N . ARG B 1 507 ? 15.75 -21.922 -26.859 1 97.5 507 ARG B N 1
ATOM 7892 C CA . ARG B 1 507 ? 16.562 -20.859 -27.438 1 97.5 507 ARG B CA 1
ATOM 7893 C C . ARG B 1 507 ? 17.734 -20.5 -26.531 1 97.5 507 ARG B C 1
ATOM 7895 O O . ARG B 1 507 ? 18.812 -21.094 -26.641 1 97.5 507 ARG B O 1
ATOM 7902 N N . LEU B 1 508 ? 17.469 -19.656 -25.531 1 96.19 508 LEU B N 1
ATOM 7903 C CA . LEU B 1 508 ? 18.594 -19.203 -24.719 1 96.19 508 LEU B CA 1
ATOM 7904 C C . LEU B 1 508 ? 18.516 -19.797 -23.312 1 96.19 508 LEU B C 1
ATOM 7906 O O . LEU B 1 508 ? 17.438 -19.875 -22.719 1 96.19 508 LEU B O 1
ATOM 7910 N N . PHE B 1 509 ? 19.531 -20.312 -22.797 1 97.81 509 PHE B N 1
ATOM 7911 C CA . PHE B 1 509 ? 19.844 -20.578 -21.406 1 97.81 509 PHE B CA 1
ATOM 7912 C C . PHE B 1 509 ? 21.156 -19.906 -21 1 97.81 509 PHE B C 1
ATOM 7914 O O . PHE B 1 509 ? 22.219 -20.5 -21.094 1 97.81 509 PHE B O 1
ATOM 7921 N N . ALA B 1 510 ? 21.016 -18.641 -20.594 1 95.75 510 ALA B N 1
ATOM 7922 C CA . ALA B 1 510 ? 22.203 -17.812 -20.609 1 95.75 510 ALA B CA 1
ATOM 7923 C C . ALA B 1 510 ? 22.234 -16.875 -19.406 1 95.75 510 ALA B C 1
ATOM 7925 O O . ALA B 1 510 ? 21.203 -16.344 -19 1 95.75 510 ALA B O 1
ATOM 7926 N N . GLY B 1 511 ? 23.453 -16.672 -18.906 1 94.81 511 GLY B N 1
ATOM 7927 C CA . GLY B 1 511 ? 23.672 -15.719 -17.828 1 94.81 511 GLY B CA 1
ATOM 7928 C C . GLY B 1 511 ? 23.062 -16.172 -16.5 1 94.81 511 GLY B C 1
ATOM 7929 O O . GLY B 1 511 ? 22.766 -15.336 -15.641 1 94.81 511 GLY B O 1
ATOM 7930 N N . ASN B 1 512 ? 22.891 -17.438 -16.312 1 97.06 512 ASN B N 1
ATOM 7931 C CA . ASN B 1 512 ? 22.312 -17.969 -15.078 1 97.06 512 ASN B CA 1
ATOM 7932 C C . ASN B 1 512 ? 23.375 -18.312 -14.047 1 97.06 512 ASN B C 1
ATOM 7934 O O . ASN B 1 512 ? 24.438 -18.828 -14.406 1 97.06 512 ASN B O 1
ATOM 7938 N N . ASP B 1 513 ? 23.141 -17.984 -12.82 1 96.69 513 ASP B N 1
ATOM 7939 C CA . ASP B 1 513 ? 23.984 -18.438 -11.711 1 96.69 513 ASP B CA 1
ATOM 7940 C C . ASP B 1 513 ? 23.422 -19.734 -11.109 1 96.69 513 ASP B C 1
ATOM 7942 O O . ASP B 1 513 ? 22.5 -19.688 -10.289 1 96.69 513 ASP B O 1
ATOM 7946 N N . LEU B 1 514 ? 24.141 -20.781 -11.414 1 97.94 514 LEU B N 1
ATOM 7947 C CA . LEU B 1 514 ? 23.625 -22.094 -11.031 1 97.94 514 LEU B CA 1
ATOM 7948 C C . LEU B 1 514 ? 24.516 -22.75 -9.984 1 97.94 514 LEU B C 1
ATOM 7950 O O . LEU B 1 514 ? 24.438 -23.953 -9.75 1 97.94 514 LEU B O 1
ATOM 7954 N N . ALA B 1 515 ? 25.328 -21.969 -9.367 1 95.94 515 ALA B N 1
ATOM 7955 C CA . ALA B 1 515 ? 26.359 -22.484 -8.453 1 95.94 515 ALA B CA 1
ATOM 7956 C C . ALA B 1 515 ? 25.719 -23.219 -7.277 1 95.94 515 ALA B C 1
ATOM 7958 O O . ALA B 1 515 ? 26.297 -24.156 -6.734 1 95.94 515 ALA B O 1
ATOM 7959 N N . ASP B 1 516 ? 24.531 -22.844 -6.934 1 96.12 516 ASP B N 1
ATOM 7960 C CA . ASP B 1 516 ? 23.891 -23.406 -5.75 1 96.12 516 ASP B CA 1
ATOM 7961 C C . ASP B 1 516 ? 22.938 -24.531 -6.121 1 96.12 516 ASP B C 1
ATOM 7963 O O . ASP B 1 516 ? 22.188 -25.016 -5.273 1 96.12 516 ASP B O 1
ATOM 7967 N N . ALA B 1 517 ? 22.984 -24.875 -7.344 1 97.88 517 ALA B N 1
ATOM 7968 C CA . ALA B 1 517 ? 22.219 -26.047 -7.785 1 97.88 517 ALA B CA 1
ATOM 7969 C C . ALA B 1 517 ? 23.109 -27.281 -7.844 1 97.88 517 ALA B C 1
ATOM 7971 O O . ALA B 1 517 ? 24.344 -27.172 -7.922 1 97.88 517 ALA B O 1
ATOM 7972 N N . GLU B 1 518 ? 22.516 -28.438 -7.785 1 97.5 518 GLU B N 1
ATOM 7973 C CA . GLU B 1 518 ? 23.25 -29.688 -8.023 1 97.5 518 GLU B CA 1
ATOM 7974 C C . GLU B 1 518 ? 23.297 -30.016 -9.516 1 97.5 518 GLU B C 1
ATOM 7976 O O . GLU B 1 518 ? 24.281 -30.562 -10 1 97.5 518 GLU B O 1
ATOM 7981 N N . THR B 1 519 ? 22.219 -29.797 -10.148 1 96.94 519 THR B N 1
ATOM 7982 C CA . THR B 1 519 ? 22.078 -30.062 -11.57 1 96.94 519 THR B CA 1
ATOM 7983 C C . THR B 1 519 ? 21.531 -28.844 -12.305 1 96.94 519 THR B C 1
ATOM 7985 O O . THR B 1 519 ? 20.547 -28.234 -11.859 1 96.94 519 THR B O 1
ATOM 7988 N N . ALA B 1 520 ? 22.172 -28.453 -13.406 1 97.31 520 ALA B N 1
ATOM 7989 C CA . ALA B 1 520 ? 21.703 -27.297 -14.164 1 97.31 520 ALA B CA 1
ATOM 7990 C C . ALA B 1 520 ? 20.422 -27.625 -14.914 1 97.31 520 ALA B C 1
ATOM 7992 O O . ALA B 1 520 ? 19.359 -27.047 -14.617 1 97.31 520 ALA B O 1
ATOM 7993 N N . ILE B 1 521 ? 20.484 -28.547 -15.836 1 97.69 521 ILE B N 1
ATOM 7994 C CA . ILE B 1 521 ? 19.344 -28.953 -16.656 1 97.69 521 ILE B CA 1
ATOM 7995 C C . ILE B 1 521 ? 19.188 -30.469 -16.594 1 97.69 521 ILE B C 1
ATOM 7997 O O . ILE B 1 521 ? 20.141 -31.203 -16.812 1 97.69 521 ILE B O 1
ATOM 8001 N N . ASP B 1 522 ? 18.094 -30.891 -16.203 1 96.69 522 ASP B N 1
ATOM 8002 C CA . ASP B 1 522 ? 17.703 -32.312 -16.297 1 96.69 522 ASP B CA 1
ATOM 8003 C C . ASP B 1 522 ? 16.766 -32.531 -17.484 1 96.69 522 ASP B C 1
ATOM 8005 O O . ASP B 1 522 ? 15.648 -32 -17.5 1 96.69 522 ASP B O 1
ATOM 8009 N N . SER B 1 523 ? 17.203 -33.25 -18.484 1 93.06 523 SER B N 1
ATOM 8010 C CA . SER B 1 523 ? 16.422 -33.5 -19.672 1 93.06 523 SER B CA 1
ATOM 8011 C C . SER B 1 523 ? 16.469 -34.969 -20.078 1 93.06 523 SER B C 1
ATOM 8013 O O . SER B 1 523 ? 17.5 -35.625 -19.922 1 93.06 523 SER B O 1
ATOM 8015 N N . GLU B 1 524 ? 15.336 -35.594 -20.375 1 80.44 524 GLU B N 1
ATOM 8016 C CA . GLU B 1 524 ? 15.312 -37 -20.859 1 80.44 524 GLU B CA 1
ATOM 8017 C C . GLU B 1 524 ? 15.977 -37.125 -22.234 1 80.44 524 GLU B C 1
ATOM 8019 O O . GLU B 1 524 ? 16.469 -38.188 -22.594 1 80.44 524 GLU B O 1
ATOM 8024 N N . GLY B 1 525 ? 16.219 -36.156 -23.016 1 83.19 525 GLY B N 1
ATOM 8025 C CA . GLY B 1 525 ? 16.812 -36.156 -24.344 1 83.19 525 GLY B CA 1
ATOM 8026 C C . GLY B 1 525 ? 17.625 -34.906 -24.641 1 83.19 525 GLY B C 1
ATOM 8027 O O . GLY B 1 525 ? 18.016 -34.188 -23.719 1 83.19 525 GLY B O 1
ATOM 8028 N N . GLU B 1 526 ? 17.984 -34.875 -25.859 1 89.94 526 GLU B N 1
ATOM 8029 C CA . GLU B 1 526 ? 18.719 -33.688 -26.297 1 89.94 526 GLU B CA 1
ATOM 8030 C C . GLU B 1 526 ? 17.844 -32.438 -26.281 1 89.94 526 GLU B C 1
ATOM 8032 O O . GLU B 1 526 ? 16.625 -32.531 -26.484 1 89.94 526 GLU B O 1
ATOM 8037 N N . TYR B 1 527 ? 18.391 -31.406 -25.766 1 92.69 527 TYR B N 1
ATOM 8038 C CA . TYR B 1 527 ? 17.688 -30.125 -25.828 1 92.69 527 TYR B CA 1
ATOM 8039 C C . TYR B 1 527 ? 18.5 -29.109 -26.641 1 92.69 527 TYR B C 1
ATOM 8041 O O . TYR B 1 527 ? 19.688 -29.312 -26.875 1 92.69 527 TYR B O 1
ATOM 8049 N N . GLY B 1 528 ? 17.844 -28.047 -27.172 1 95.44 528 GLY B N 1
ATOM 8050 C CA . GLY B 1 528 ? 18.453 -27.156 -28.141 1 95.44 528 GLY B CA 1
ATOM 8051 C C . GLY B 1 528 ? 18.859 -25.812 -27.547 1 95.44 528 GLY B C 1
ATOM 8052 O O . GLY B 1 528 ? 18.984 -24.828 -28.266 1 95.44 528 GLY B O 1
ATOM 8053 N N . PHE B 1 529 ? 19 -25.672 -26.234 1 96.75 529 PHE B N 1
ATOM 8054 C CA . PHE B 1 529 ? 19.391 -24.406 -25.641 1 96.75 529 PHE B CA 1
ATOM 8055 C C . PHE B 1 529 ? 20.766 -23.984 -26.141 1 96.75 529 PHE B C 1
ATOM 8057 O O . PHE B 1 529 ? 21.688 -24.797 -26.219 1 96.75 529 PHE B O 1
ATOM 8064 N N . ARG B 1 530 ? 20.844 -22.734 -26.578 1 96.69 530 ARG B N 1
ATOM 8065 C CA . ARG B 1 530 ? 22.172 -22.125 -26.609 1 96.69 530 ARG B CA 1
ATOM 8066 C C . ARG B 1 530 ? 22.594 -21.656 -25.203 1 96.69 530 ARG B C 1
ATOM 8068 O O . ARG B 1 530 ? 21.953 -20.781 -24.641 1 96.69 530 ARG B O 1
ATOM 8075 N N . GLU B 1 531 ? 23.641 -22.344 -24.719 1 94.75 531 GLU B N 1
ATOM 8076 C CA . GLU B 1 531 ? 24.078 -22.078 -23.359 1 94.75 531 GLU B CA 1
ATOM 8077 C C . GLU B 1 531 ? 25.297 -21.156 -23.344 1 94.75 531 GLU B C 1
ATOM 8079 O O . GLU B 1 531 ? 26.297 -21.453 -23.984 1 94.75 531 GLU B O 1
ATOM 8084 N N . TYR B 1 532 ? 25.188 -20.094 -22.734 1 90.5 532 TYR B N 1
ATOM 8085 C CA . TYR B 1 532 ? 26.375 -19.25 -22.609 1 90.5 532 TYR B CA 1
ATOM 8086 C C . TYR B 1 532 ? 26.281 -18.359 -21.375 1 90.5 532 TYR B C 1
ATOM 8088 O O . TYR B 1 532 ? 25.203 -17.922 -21 1 90.5 532 TYR B O 1
ATOM 8096 N N . GLY B 1 533 ? 27.484 -18.188 -20.828 1 91.31 533 GLY B N 1
ATOM 8097 C CA . GLY B 1 533 ? 27.641 -17.25 -19.734 1 91.31 533 GLY B CA 1
ATOM 8098 C C . GLY B 1 533 ? 27.016 -17.734 -18.438 1 91.31 533 GLY B C 1
ATOM 8099 O O . GLY B 1 533 ? 26.703 -16.922 -17.562 1 91.31 533 GLY B O 1
ATOM 8100 N N . ASN B 1 534 ? 26.797 -18.938 -18.266 1 95.12 534 ASN B N 1
ATOM 8101 C CA . ASN B 1 534 ? 26.25 -19.484 -17.031 1 95.12 534 ASN B CA 1
ATOM 8102 C C . ASN B 1 534 ? 27.359 -19.828 -16.031 1 95.12 534 ASN B C 1
ATOM 8104 O O . ASN B 1 534 ? 28.453 -20.219 -16.422 1 95.12 534 ASN B O 1
ATOM 8108 N N . VAL B 1 535 ? 27.109 -19.625 -14.758 1 95.75 535 VAL B N 1
ATOM 8109 C CA . VAL B 1 535 ? 27.922 -20.25 -13.711 1 95.75 535 VAL B CA 1
ATOM 8110 C C . VAL B 1 535 ? 27.422 -21.656 -13.43 1 95.75 535 VAL B C 1
ATOM 8112 O O . VAL B 1 535 ? 26.312 -21.828 -12.922 1 95.75 535 VAL B O 1
ATOM 8115 N N . PRO B 1 536 ? 28.25 -22.609 -13.688 1 94.88 536 PRO B N 1
ATOM 8116 C CA . PRO B 1 536 ? 27.75 -23.969 -13.539 1 94.88 536 PRO B CA 1
ATOM 8117 C C . PRO B 1 536 ? 27.625 -24.406 -12.078 1 94.88 536 PRO B C 1
ATOM 8119 O O . PRO B 1 536 ? 28.203 -23.766 -11.195 1 94.88 536 PRO B O 1
ATOM 8122 N N . PRO B 1 537 ? 26.75 -25.438 -11.812 1 94.75 537 PRO B N 1
ATOM 8123 C CA . PRO B 1 537 ? 26.672 -26 -10.461 1 94.75 537 PRO B CA 1
ATOM 8124 C C . PRO B 1 537 ? 28.047 -26.391 -9.906 1 94.75 537 PRO B C 1
ATOM 8126 O O . PRO B 1 537 ? 28.938 -26.75 -10.672 1 94.75 537 PRO B O 1
ATOM 8129 N N . ALA B 1 538 ? 28.109 -26.172 -8.516 1 81.12 538 ALA B N 1
ATOM 8130 C CA . ALA B 1 538 ? 29.375 -26.516 -7.871 1 81.12 538 ALA B CA 1
ATOM 8131 C C . ALA B 1 538 ? 29.625 -28.031 -7.91 1 81.12 538 ALA B C 1
ATOM 8133 O O . ALA B 1 538 ? 28.703 -28.812 -7.695 1 81.12 538 ALA B O 1
ATOM 8134 N N . GLN B 1 539 ? 30.625 -28.656 -8.656 1 63.59 539 GLN B N 1
ATOM 8135 C CA . GLN B 1 539 ? 31 -30.062 -8.688 1 63.59 539 GLN B CA 1
ATOM 8136 C C . GLN B 1 539 ? 31.422 -30.547 -7.301 1 63.59 539 GLN B C 1
ATOM 8138 O O . GLN B 1 539 ? 31.953 -29.781 -6.496 1 63.59 539 GLN B O 1
#

Nearest PDB structures (foldseek):
  5olp-assembly2_B  TM=7.401E-01  e=1.956E-14  Bacteroides thetaiotaomicron VPI-5482
  8ikx-assembly1_A  TM=8.166E-01  e=9.059E-10  Arabidopsis thaliana
  1bhe-assembly1_A  TM=6.987E-01  e=7.562E-10  Pectobacterium carotovorum subsp. carotovorum
  7b8b-assembly2_B  TM=7.556E-01  e=4.018E-09  Arabidopsis thaliana
  4mxn-assembly3_C  TM=7.336E-01  e=1.864E-08  Parabacteroides merdae ATCC 43184

Secondary structure (DSSP, 8-state):
------PPBGGGG--TT-S-SHHHHHHHHHHHHHTT-EEEEE-SEEEEE--EE--TTEEEEEPTTEEEEE-SSGGGS-S---TTS-B-SEEEES-EEEEEEES-EEE--GGGGEEEEEE----TT--TT-TTSSSS--B-TTGGGGG-GGG--TTSPEEEPS--B--SEEEES-EEEEEES-EEE--SS-SEEEES-EEEEEES-EEE--TTSTT--SEEEES-EEEEEES-EEEESS-SEEEEE-TT--PPEEEEEEES-EEEESSEEEEEEEEESS-EEEEEEEEEEEEEESEEEEEEE-SS--EEEEEEEEEEEEE----SS-S--S-SEEEEE--SSTTPPP-EEEEEEEEEEEEEESS-EEEEE-TT-EEEEEEEEEEEEEE---TTHHHH-SEEE--S-SSS-SEEE-PBPSEEEES-EEEEEEEEEEEE-SS--TTB--SEEEES-EEEEEEEEEE--SSTT-S-EEEEEES-EEEEEES-EEPTTEEEEEEEES-EEEEEEES-B-TTEEEEEEESS----EEES-B----/------PPBGGGG--TT-S-SHHHHHHHHHHHHHTT-EEEEE-SEEEEE--EE--TTEEEEEPTTEEEEE-SSGGGS-S---TTS-B-SEEEES-EEEEEEES-EEE--GGGGEEEEEE----TT--TT-TTSSSS--B-TTGGGGG-GGG--TTSPEEE-S--B--SEEEES-EEEEEES-EEE--SS-SEEEES-EEEEEES-EEE--TTSTT--SEEEES-EEEEEES-EEEESS-SEEEEE-TT--PPEEEEEEES-EEEESSEEEEEEEEESS-EEEEEEEEEEEEEESEEEEEEE-SS--EEEEEEEEEEEEE----SS-S--S-SEEEEE--SSTTPPP-EEEEEEEEEEEEEESS-EEEEE-TT-EEEEEEEEEEEEEE---TTHHHH-SEEE--S-SSS-SEEE-PBPSEEEES-EEEEEEEEEEEE-SS--TTB--SEEEES-EEEEEEEEEE--SSTT-S-EEEEEES-EEEEEES-EEPTTEEEEEEEES-EEEEEEES-B-TTEEEEEEESS----EEESPBPP--

InterPro domains:
  IPR000743 Glycoside hydrolase, family 28 [PF00295] (169-387)
  IPR006626 Parallel beta-helix repeat [SM00710] (197-223)
  IPR006626 Parallel beta-helix repeat [SM00710] (224-245)
  IPR006626 Parallel beta-helix repeat [SM00710] (253-274)
  IPR006626 Parallel beta-helix repeat [SM00710] (280-301)
  IPR011050 Pectin lyase fold/virulence factor [SSF51126] (20-394)
  IPR012334 Pectin lyase fold [G3DSA:2.160.20.10] (17-396)
  IPR051801 Glycosyl_Hydrolase_28_Enzymes [PTHR31339] (21-389)

pLDDT: mean 94.53, std 8.99, range [26.23, 98.94]

Foldseek 3Di:
DQPLDDQEELVVQDDPPDPFSARSVQVSQVVQVVSVADEHEYEADEGEAEEHEHAARYEYEYEPNYEYEYDPDPVRADDDADPQRAGEHYEYEQYEAYEYEYAEEYEQQLVVFFPLVAAAPADGPADPAHRLFHAHAFAFPLPPLQADCVVPCNQHATYGHPHGHDDHYYYANYENYEYYQYEYEARLAAHAEAHLYEAYEYENYEYYYDQRRPRHEQHEAELYEQYEYENYEAETNAEPYEYEYAPVDQHEYENYEYEHYEFEYQAEPYEYDPHHAAAYEHYEYEHYEYPAYQEYAEYNFAAAHEYEHYEYEHYEYEHAATGHSYHHHWEDAYAEFHHLEPPGDTHAYEHYEYYQYEYETQAAHEAYYDDQHHYEHYEYENYEYEHEHHPCCSNGNQWAANPDHNHDRRIHGAQTENYEYEDYEHYEYYQYEYHYDPPHDPSFFENYEYEQYEAYEAYNAEEAGHDQPDPGANYEEYNYEEYAHELYEYDARHEEHYEYYNYYNAEEDEHYECQRYNHDYHYPDDDDYDYYHYDHHDD/DQPQDDQEELVVQDDPPDPFSARSVQVSQVVQVVSVADEHEYEADEGEAEEHEHAARYEYEYEPNYEYEYDPDPVRADDDADPQRAGERYEYEQYEHYEYEYAYEYEQQLVVQFPLVAAAPADGPADPPDRLFHAAAFAAPLPPLQADCVVPCNQHATYGHPHGHDDHYYYANYEQYEYYQYEYEARLAAHAEYHLYEAYEYENYEYYHDQRRPRHEAHEAELYEQYEYENYEAETNAEPYEYEYAPVDQHEYENEEYEHYEAEYQAEPYEYDPHHAAAYEHYEYEHYEYPEYQEYAEYNFAAAHEYEHYEYEHYEYEHAATGHSYHHHWEDAYAEFHHLEPPGHGHAYEHYEYYQYEYETQAAHEAYYDDQHHYEHYEYENYEYEHEHHPCCSNHNQWDANPDHNHDRRIHGAQTENYEYEDYEHYEYYQYEYHYDPPHDPSFFENYEYEQYEHYEAYNAEEAGHDQPDPGENYEEYNYEEYAHELYEYDARHEEHYEYYNYYNAEEDEHYECQRYNHDYHYPDDDDYDYYHYHHHND

Solvent-accessible surface area (backbone atoms only — not comparable to full-atom values): 47260 Å² total; per-residue (Å²): 129,77,70,53,44,76,31,40,41,30,72,80,46,54,55,90,85,48,92,49,37,32,64,14,48,38,49,28,48,51,52,15,36,75,31,41,5,18,54,33,37,35,59,62,42,83,37,34,24,33,41,37,67,61,51,44,18,30,28,42,36,26,30,64,66,14,35,40,30,62,51,89,52,72,84,51,36,67,95,53,63,33,98,83,66,20,32,34,33,35,34,36,66,71,31,40,44,33,32,44,32,36,57,15,34,42,39,45,52,16,72,79,36,32,39,80,92,37,53,52,76,52,52,85,92,42,44,90,76,22,42,62,33,45,50,27,62,66,50,38,66,50,50,74,58,37,74,34,62,88,81,59,48,85,73,28,43,31,16,77,45,97,61,46,58,11,21,48,32,37,34,33,42,30,34,45,36,39,40,34,43,29,34,37,30,24,32,48,16,35,32,40,37,36,33,45,26,37,42,35,40,40,35,42,33,36,34,54,32,47,70,39,36,54,58,13,27,35,40,37,43,23,19,21,34,42,35,32,38,35,52,27,41,32,34,8,12,17,29,17,34,29,38,30,10,46,84,92,44,82,43,44,20,34,38,37,26,38,33,50,32,41,32,22,4,51,16,23,24,38,24,35,35,61,44,19,47,18,39,34,37,41,33,33,37,34,48,33,40,36,40,77,7,13,15,28,43,36,35,38,42,25,25,47,18,36,37,36,45,35,42,40,34,48,33,41,33,32,17,34,62,59,50,51,68,54,63,51,57,1,20,43,36,34,39,36,37,40,40,40,35,90,82,47,56,62,33,39,39,35,43,38,38,41,34,45,33,44,33,42,17,44,32,30,30,38,38,40,18,47,78,85,33,50,33,34,40,40,35,43,31,45,32,37,41,36,35,35,64,53,100,38,36,86,50,56,42,41,44,46,70,55,63,61,11,45,71,49,60,14,29,25,51,36,70,37,22,48,36,31,35,29,27,34,31,44,37,36,42,30,38,34,36,51,44,68,49,73,89,55,65,82,44,44,32,25,23,33,31,39,34,44,29,39,40,40,38,37,36,28,39,36,32,31,27,57,48,68,83,41,88,45,17,18,32,33,37,32,42,30,34,37,35,33,42,26,52,23,34,37,30,85,59,16,34,30,35,30,30,47,42,74,57,43,64,37,40,42,40,28,43,25,40,25,49,37,12,65,34,58,71,48,56,91,59,91,76,60,53,47,71,33,74,53,42,64,37,59,127,128,76,75,76,47,78,32,41,42,31,71,80,44,54,53,91,84,48,92,50,38,32,64,14,48,38,51,28,50,50,53,14,34,75,42,72,21,40,52,33,37,35,59,21,41,83,38,34,24,33,42,36,66,61,52,42,40,30,29,44,35,25,27,14,39,14,35,41,31,61,49,91,53,72,85,51,35,65,95,54,65,31,97,82,67,20,33,33,34,35,34,35,66,71,32,38,45,32,35,44,31,36,56,14,33,44,37,46,53,15,73,80,36,30,41,79,90,36,54,52,76,52,51,86,91,44,49,88,84,27,36,61,37,47,60,30,64,68,50,38,64,50,50,73,59,38,75,33,61,89,80,58,47,86,74,28,42,31,15,78,46,96,60,46,58,10,21,47,31,38,35,31,44,31,34,44,37,37,38,34,44,30,35,38,30,24,32,49,17,35,30,39,37,36,34,45,25,37,41,34,39,41,36,42,32,36,35,54,32,47,71,37,34,53,57,13,26,33,39,36,41,24,19,23,34,44,35,42,38,34,48,26,39,32,34,8,12,17,30,21,33,30,38,31,10,46,86,91,43,83,43,44,20,33,43,38,39,38,36,38,31,40,33,20,5,51,16,23,26,37,24,34,35,59,45,20,46,18,40,34,37,49,33,42,38,35,38,32,32,36,40,76,8,12,15,31,44,37,35,38,42,25,25,47,17,36,36,36,46,36,43,39,35,45,32,39,34,30,17,36,61,61,49,49,68,54,63,52,57,1,21,46,37,35,39,37,36,40,40,39,35,88,83,47,58,62,32,38,40,36,44,37,39,42,34,45,32,44,33,43,17,44,32,31,30,40,39,40,19,48,80,86,34,49,33,32,42,41,36,43,32,45,32,36,41,35,35,36,61,52,99,38,38,85,50,53,44,40,45,46,73,53,63,60,12,46,70,50,58,14,28,25,51,36,74,36,23,48,36,32,38,30,28,35,29,43,38,38,41,30,38,35,37,50,44,67,47,71,89,55,66,82,44,43,30,25,24,33,32,38,34,44,29,39,40,39,39,38,36,28,40,34,30,29,26,57,48,69,82,40,88,46,18,17,33,33,36,32,41,30,33,37,35,32,44,28,51,24,34,36,30,86,58,14,33,30,36,30,31,47,40,73,57,42,63,38,42,41,40,27,44,26,39,25,48,36,12,68,32,58,70,50,57,93,59,91,76,59,54,47,72,44,63,52,41,64,35,60,128